Protein AF-0000000070241289 (afdb_homodimer)

Sequence (1240 aa):
MHVGMVVLGLSDGTFVVFALIAVALVLFVTEVIPNDMTAVGIIVSLALLEPLTGVTPRNAISGFANTATITIVAMYMLSAAIQGTGIVQRLGVYLADFTQGNEKRALAATVVTTGPIAGFINNTPVVAVFIPMISDLAKKSGMSPSKLLLPLSYAAILGGTLTLIGTSTNLLASEFASTLIEDRGPIGMFEFTALGLVILVIGIIYLMTIGWRLTPARIPAEADLVEKFDLEDHLTKLQVRPGSAPEGLTISELEERTEATVRVLQIRREDGTVYVATDTDQRIQDGDVLTVHGSLQAVNQFRENQGLRQLVHEDVTEETFTQAETDGVLEKAVVPEASQFVGETLAEARLKEFHRTTVLAIRREGELIRSGLNEIRLKPGDLLLVQTTPNSTQYFIESGDLVVIDEDAFDRMAEADIDDIAPLSPKTPIAVAIMIGVVATAALGVTPIVIAALGGVFMMVLTGCLSTADAYDAVSWNIIFLLAGVIPLGIALDETGGSEVIAEVLVASDAFLPLLGVLLLFYLVTGLLANVITPVATVVLMIPVAVEAAAELGANEFSFLLAVMFASATSFMTPVGYQTNLMVYGPGGYEFTDFLKVGGPLQFLLAVVTTFGIFQIWGLMHVGMVVLGLSDGTFVVFALIAVALVLFVTEVIPNDMTAVGIIVSLALLEPLTGVTPRNAISGFANTATITIVAMYMLSAAIQGTGIVQRLGVYLADFTQGNEKRALAATVVTTGPIAGFINNTPVVAVFIPMISDLAKKSGMSPSKLLLPLSYAAILGGTLTLIGTSTNLLASEFASTLIEDRGPIGMFEFTALGLVILVIGIIYLMTIGWRLTPARIPAEADLVEKFDLEDHLTKLQVRPGSAPEGLTISELEERTEATVRVLQIRREDGTVYVATDTDQRIQDGDVLTVHGSLQAVNQFRENQGLRQLVHEDVTEETFTQAETDGVLEKAVVPEASQFVGETLAEARLKEFHRTTVLAIRREGELIRSGLNEIRLKPGDLLLVQTTPNSTQYFIESGDLVVIDEDAFDRMAEADIDDIAPLSPKTPIAVAIMIGVVATAALGVTPIVIAALGGVFMMVLTGCLSTADAYDAVSWNIIFLLAGVIPLGIALDETGGSEVIAEVLVASDAFLPLLGVLLLFYLVTGLLANVITPVATVVLMIPVAVEAAAELGANEFSFLLAVMFASATSFMTPVGYQTNLMVYGPGGYEFTDFLKVGGPLQFLLAVVTTFGIFQIWGL

InterPro domains:
  IPR004680 Citrate transporter-like domain [PF03600] (25-564)
  IPR006037 Regulator of K+ conductance, C-terminal [PF02080] (239-305)
  IPR006037 Regulator of K+ conductance, C-terminal [PF02080] (333-396)
  IPR006037 Regulator of K+ conductance, C-terminal [PS51202] (223-308)
  IPR006037 Regulator of K+ conductance, C-terminal [PS51202] (318-402)
  IPR036721 Regulator of K+ conductance, C-terminal domain superfamily [G3DSA:3.30.70.1450] (231-314)
  IPR036721 Regulator of K+ conductance, C-terminal domain superfamily [G3DSA:3.30.70.1450] (325-415)
  IPR036721 Regulator of K+ conductance, C-terminal domain superfamily [SSF116726] (228-308)
  IPR036721 Regulator of K+ conductance, C-terminal domain superfamily [SSF116726] (324-404)
  IPR051679 Divalent Anion Sodium Symporter-Related Transporters [PTHR43652] (14-614)

pLDDT: mean 85.47, std 11.1, range [24.08, 98.0]

Structure (mmCIF, N/CA/C/O backbone):
data_AF-0000000070241289-model_v1
#
loop_
_entity.id
_entity.type
_entity.pdbx_description
1 polymer 'DASS family transport protein'
#
loop_
_atom_site.group_PDB
_atom_site.id
_atom_site.type_symbol
_atom_site.label_atom_id
_atom_site.label_alt_id
_atom_site.label_comp_id
_atom_site.label_asym_id
_atom_site.label_entity_id
_atom_site.label_seq_id
_atom_site.pdbx_PDB_ins_code
_atom_site.Cartn_x
_atom_site.Cartn_y
_atom_site.Cartn_z
_atom_site.occupancy
_atom_site.B_iso_or_equiv
_atom_site.auth_seq_id
_atom_site.auth_comp_id
_atom_site.auth_asym_id
_atom_site.auth_atom_id
_atom_site.pdbx_PDB_model_num
ATOM 1 N N . MET A 1 1 ? -10.516 -39.562 19.672 1 24.42 1 MET A N 1
ATOM 2 C CA . MET A 1 1 ? -10.984 -38.281 19.078 1 24.42 1 MET A CA 1
ATOM 3 C C . MET A 1 1 ? -11.742 -38.531 17.781 1 24.42 1 MET A C 1
ATOM 5 O O . MET A 1 1 ? -12.086 -37.594 17.062 1 24.42 1 MET A O 1
ATOM 9 N N . HIS A 1 2 ? -11.773 -39.812 17.406 1 33.88 2 HIS A N 1
ATOM 10 C CA . HIS A 1 2 ? -12.422 -40.531 16.312 1 33.88 2 HIS A CA 1
ATOM 11 C C . HIS A 1 2 ? -13.938 -40.562 16.484 1 33.88 2 HIS A C 1
ATOM 13 O O . HIS A 1 2 ? -14.664 -40.969 15.586 1 33.88 2 HIS A O 1
ATOM 19 N N . VAL A 1 3 ? -14.344 -40.5 17.719 1 32.34 3 VAL A N 1
ATOM 20 C CA . VAL A 1 3 ? -15.664 -40.938 18.156 1 32.34 3 VAL A CA 1
ATOM 21 C C . VAL A 1 3 ? -16.719 -39.938 17.703 1 32.34 3 VAL A C 1
ATOM 23 O O . VAL A 1 3 ? -17.812 -40.312 17.297 1 32.34 3 VAL A O 1
ATOM 26 N N . GLY A 1 4 ? -16.453 -38.656 18.094 1 32.16 4 GLY A N 1
ATOM 27 C CA . GLY A 1 4 ? -17.547 -37.688 18.016 1 32.16 4 GLY A CA 1
ATOM 28 C C . GLY A 1 4 ? -18.062 -37.5 16.609 1 32.16 4 GLY A C 1
ATOM 29 O O . GLY A 1 4 ? -19.203 -37.062 16.406 1 32.16 4 GLY A O 1
ATOM 30 N N . MET A 1 5 ? -17.188 -37.5 15.539 1 36.44 5 MET A N 1
ATOM 31 C CA . MET A 1 5 ? -17.484 -37.031 14.188 1 36.44 5 MET A CA 1
ATOM 32 C C . MET A 1 5 ? -18.359 -38.062 13.453 1 36.44 5 MET A C 1
ATOM 34 O O . MET A 1 5 ? -18.625 -37.906 12.258 1 36.44 5 MET A O 1
ATOM 38 N N . VAL A 1 6 ? -18.594 -39.219 13.977 1 41 6 VAL A N 1
ATOM 39 C CA . VAL A 1 6 ? -19.484 -40.281 13.484 1 41 6 VAL A CA 1
ATOM 40 C C . VAL A 1 6 ? -20.922 -39.75 13.453 1 41 6 VAL A C 1
ATOM 42 O O . VAL A 1 6 ? -21.797 -40.406 12.875 1 41 6 VAL A O 1
ATOM 45 N N . VAL A 1 7 ? -21.281 -38.875 14.359 1 38.75 7 VAL A N 1
ATOM 46 C CA . VAL A 1 7 ? -22.719 -38.688 14.578 1 38.75 7 VAL A CA 1
ATOM 47 C C . VAL A 1 7 ? -23.375 -38.25 13.281 1 38.75 7 VAL A C 1
ATOM 49 O O . VAL A 1 7 ? -24.453 -38.75 12.93 1 38.75 7 VAL A O 1
ATOM 52 N N . LEU A 1 8 ? -23.094 -37 12.68 1 49.22 8 LEU A N 1
ATOM 53 C CA . LEU A 1 8 ? -23.906 -36.625 11.539 1 49.22 8 LEU A CA 1
ATOM 54 C C . LEU A 1 8 ? -23.391 -37.25 10.25 1 49.22 8 LEU A C 1
ATOM 56 O O . LEU A 1 8 ? -23.703 -36.781 9.156 1 49.22 8 LEU A O 1
ATOM 60 N N . GLY A 1 9 ? -22.719 -38.469 10.43 1 61.59 9 GLY A N 1
ATOM 61 C CA . GLY A 1 9 ? -22.234 -39.156 9.25 1 61.59 9 GLY A CA 1
ATOM 62 C C . GLY A 1 9 ? -21.219 -38.344 8.453 1 61.59 9 GLY A C 1
ATOM 63 O O . GLY A 1 9 ? -21 -38.625 7.27 1 61.59 9 GLY A O 1
ATOM 64 N N . LEU A 1 10 ? -20.703 -37.25 9.047 1 77.06 10 LEU A N 1
ATOM 65 C CA . LEU A 1 10 ? -19.781 -36.406 8.32 1 77.06 10 LEU A CA 1
ATOM 66 C C . LEU A 1 10 ? -18.359 -36.969 8.391 1 77.06 10 LEU A C 1
ATOM 68 O O . LEU A 1 10 ? -17.969 -37.562 9.398 1 77.06 10 LEU A O 1
ATOM 72 N N . SER A 1 11 ? -17.656 -36.969 7.309 1 86.31 11 SER A N 1
ATOM 73 C CA . SER A 1 11 ? -16.234 -37.312 7.281 1 86.31 11 SER A CA 1
ATOM 74 C C . SER A 1 11 ? -15.414 -36.406 8.164 1 86.31 11 SER A C 1
ATOM 76 O O . SER A 1 11 ? -15.859 -35.312 8.516 1 86.31 11 SER A O 1
ATOM 78 N N . ASP A 1 12 ? -14.305 -36.812 8.68 1 89.88 12 ASP A N 1
ATOM 79 C CA . ASP A 1 12 ? -13.414 -36.031 9.523 1 89.88 12 ASP A CA 1
ATOM 80 C C . ASP A 1 12 ? -13 -34.75 8.82 1 89.88 12 ASP A C 1
ATOM 82 O O . ASP A 1 12 ? -12.922 -33.688 9.453 1 89.88 12 ASP A O 1
ATOM 86 N N . GLY A 1 13 ? -12.766 -34.875 7.578 1 91.94 13 GLY A N 1
ATOM 87 C CA . GLY A 1 13 ? -12.406 -33.688 6.805 1 91.94 13 GLY A CA 1
ATOM 88 C C . GLY A 1 13 ? -13.516 -32.656 6.754 1 91.94 13 GLY A C 1
ATOM 89 O O . GLY A 1 13 ? -13.266 -31.469 6.938 1 91.94 13 GLY A O 1
ATOM 90 N N . THR A 1 14 ? -14.664 -33.125 6.551 1 91.31 14 THR A N 1
ATOM 91 C CA . THR A 1 14 ? -15.82 -32.25 6.488 1 91.31 14 THR A CA 1
ATOM 92 C C . THR A 1 14 ? -16.031 -31.547 7.824 1 91.31 14 THR A C 1
ATOM 94 O O . THR A 1 14 ? -16.328 -30.344 7.867 1 91.31 14 THR A O 1
ATOM 97 N N . PHE A 1 15 ? -15.914 -32.219 8.867 1 91.81 15 PHE A N 1
ATOM 98 C CA . PHE A 1 15 ? -16.094 -31.672 10.195 1 91.81 15 PHE A CA 1
ATOM 99 C C . PHE A 1 15 ? -15.086 -30.562 10.461 1 91.81 15 PHE A C 1
ATOM 101 O O . PHE A 1 15 ? -15.438 -29.5 10.984 1 91.81 15 PHE A O 1
ATOM 108 N N . VAL A 1 16 ? -13.867 -30.844 10.141 1 93.75 16 VAL A N 1
ATOM 109 C CA . VAL A 1 16 ? -12.805 -29.891 10.383 1 93.75 16 VAL A CA 1
ATOM 110 C C . VAL A 1 16 ? -13.062 -28.609 9.57 1 93.75 16 VAL A C 1
ATOM 112 O O . VAL A 1 16 ? -12.891 -27.5 10.078 1 93.75 16 VAL A O 1
ATOM 115 N N . VAL A 1 17 ? -13.445 -28.781 8.344 1 92.25 17 VAL A N 1
ATOM 116 C CA . VAL A 1 17 ? -13.695 -27.641 7.48 1 92.25 17 VAL A CA 1
ATOM 117 C C . VAL A 1 17 ? -14.891 -26.844 8.008 1 92.25 17 VAL A C 1
ATOM 119 O O . VAL A 1 17 ? -14.875 -25.609 8.031 1 92.25 17 VAL A O 1
ATOM 122 N N . PHE A 1 18 ? -15.93 -27.531 8.492 1 90.31 18 PHE A N 1
ATOM 123 C CA . PHE A 1 18 ? -17.078 -26.844 9.086 1 90.31 18 PHE A CA 1
ATOM 124 C C . PHE A 1 18 ? -16.672 -26.109 10.359 1 90.31 18 PHE A C 1
ATOM 126 O O . PHE A 1 18 ? -17.156 -25 10.617 1 90.31 18 PHE A O 1
ATOM 133 N N . ALA A 1 19 ? -15.906 -26.734 11.141 1 93.12 19 ALA A N 1
ATOM 134 C CA . ALA A 1 19 ? -15.414 -26.094 12.359 1 93.12 19 ALA A CA 1
ATOM 135 C C . ALA A 1 19 ? -14.617 -24.828 12.031 1 93.12 19 ALA A C 1
ATOM 137 O O . ALA A 1 19 ? -14.758 -23.812 12.703 1 93.12 19 ALA A O 1
ATOM 138 N N . LEU A 1 20 ? -13.766 -24.969 11 1 92.81 20 LEU A N 1
ATOM 139 C CA . LEU A 1 20 ? -12.977 -23.828 10.57 1 92.81 20 LEU A CA 1
ATOM 140 C C . LEU A 1 20 ? -13.875 -22.688 10.086 1 92.81 20 LEU A C 1
ATOM 142 O O . LEU A 1 20 ? -13.617 -21.516 10.367 1 92.81 20 LEU A O 1
ATOM 146 N N . ILE A 1 21 ? -14.875 -23.031 9.359 1 88.75 21 ILE A N 1
ATOM 147 C CA . ILE A 1 21 ? -15.828 -22.047 8.867 1 88.75 21 ILE A CA 1
ATOM 148 C C . ILE A 1 21 ? -16.547 -21.391 10.047 1 88.75 21 ILE A C 1
ATOM 150 O O . ILE A 1 21 ? -16.719 -20.156 10.07 1 88.75 21 ILE A O 1
ATOM 154 N N . ALA A 1 22 ? -16.953 -22.141 10.984 1 89.12 22 ALA A N 1
ATOM 155 C CA . ALA A 1 22 ? -17.625 -21.609 12.172 1 89.12 22 ALA A CA 1
ATOM 156 C C . ALA A 1 22 ? -16.734 -20.641 12.922 1 89.12 22 ALA A C 1
ATOM 158 O O . ALA A 1 22 ? -17.188 -19.562 13.32 1 89.12 22 ALA A O 1
ATOM 159 N N . VAL A 1 23 ? -15.539 -21.016 13.109 1 92.38 23 VAL A N 1
ATOM 160 C CA . VAL A 1 23 ? -14.594 -20.141 13.797 1 92.38 23 VAL A CA 1
ATOM 161 C C . VAL A 1 23 ? -14.398 -18.859 13 1 92.38 23 VAL A C 1
ATOM 163 O O . VAL A 1 23 ? -14.367 -17.766 13.57 1 92.38 23 VAL A O 1
ATOM 166 N N . ALA A 1 24 ? -14.219 -19.047 11.703 1 88.94 24 ALA A N 1
ATOM 167 C CA . ALA A 1 24 ? -14.047 -17.891 10.836 1 88.94 24 ALA A CA 1
ATOM 168 C C . ALA A 1 24 ? -15.25 -16.953 10.93 1 88.94 24 ALA A C 1
ATOM 170 O O . ALA A 1 24 ? -15.094 -15.734 11.008 1 88.94 24 ALA A O 1
ATOM 171 N N . LEU A 1 25 ? -16.422 -17.516 10.945 1 84.81 25 LEU A N 1
ATOM 172 C CA . LEU A 1 25 ? -17.656 -16.719 11.023 1 84.81 25 LEU A CA 1
ATOM 173 C C . LEU A 1 25 ? -17.734 -15.969 12.344 1 84.81 25 LEU A C 1
ATOM 175 O O . LEU A 1 25 ? -18.109 -14.789 12.367 1 84.81 25 LEU A O 1
ATOM 179 N N . VAL A 1 26 ? -17.391 -16.547 13.367 1 87.12 26 VAL A N 1
ATOM 180 C CA . VAL A 1 26 ? -17.406 -15.898 14.68 1 87.12 26 VAL A CA 1
ATOM 181 C C . VAL A 1 26 ? -16.406 -14.734 14.695 1 87.12 26 VAL A C 1
ATOM 183 O O . VAL A 1 26 ? -16.719 -13.656 15.203 1 87.12 26 VAL A O 1
ATOM 186 N N . LEU A 1 27 ? -15.312 -14.969 14.102 1 87.56 27 LEU A N 1
ATOM 187 C CA . LEU A 1 27 ? -14.289 -13.93 14.07 1 87.56 27 LEU A CA 1
ATOM 188 C C . LEU A 1 27 ? -14.711 -12.781 13.172 1 87.56 27 LEU A C 1
ATOM 190 O O . LEU A 1 27 ? -14.445 -11.617 13.477 1 87.56 27 LEU A O 1
ATOM 194 N N . PHE A 1 28 ? -15.32 -13.094 12.094 1 81.31 28 PHE A N 1
ATOM 195 C CA . PHE A 1 28 ? -15.797 -12.055 11.188 1 81.31 28 PHE A CA 1
ATOM 196 C C . PHE A 1 28 ? -16.859 -11.188 11.859 1 81.31 28 PHE A C 1
ATOM 198 O O . PHE A 1 28 ? -16.859 -9.969 11.703 1 81.31 28 PHE A O 1
ATOM 205 N N . VAL A 1 29 ? -17.688 -11.781 12.656 1 77.5 29 VAL A N 1
ATOM 206 C CA . VAL A 1 29 ? -18.812 -11.086 13.281 1 77.5 29 VAL A CA 1
ATOM 207 C C . VAL A 1 29 ? -18.312 -10.258 14.469 1 77.5 29 VAL A C 1
ATOM 209 O O . VAL A 1 29 ? -18.719 -9.109 14.641 1 77.5 29 VAL A O 1
ATOM 212 N N . THR A 1 30 ? -17.422 -10.844 15.258 1 78 30 THR A N 1
ATOM 213 C CA . THR A 1 30 ? -16.969 -10.172 16.469 1 78 30 THR A CA 1
ATOM 214 C C . THR A 1 30 ? -15.906 -9.125 16.125 1 78 30 THR A C 1
ATOM 216 O O . THR A 1 30 ? -15.664 -8.211 16.922 1 78 30 THR A O 1
ATOM 219 N N . GLU A 1 31 ? -15.227 -9.328 15.055 1 76.88 31 GLU A N 1
ATOM 220 C CA . GLU A 1 31 ? -14.18 -8.43 14.586 1 76.88 31 GLU A CA 1
ATOM 221 C C . GLU A 1 31 ? -13.109 -8.219 15.656 1 76.88 31 GLU A C 1
ATOM 223 O O . GLU A 1 31 ? -12.617 -7.102 15.836 1 76.88 31 GLU A O 1
ATOM 228 N N . VAL A 1 32 ? -12.969 -9.234 16.422 1 78.94 32 VAL A N 1
ATOM 229 C CA . VAL A 1 32 ? -11.883 -9.164 17.391 1 78.94 32 VAL A CA 1
ATOM 230 C C . VAL A 1 32 ? -10.547 -9.008 16.656 1 78.94 32 VAL A C 1
ATOM 232 O O . VAL A 1 32 ? -9.648 -8.32 17.156 1 78.94 32 VAL A O 1
ATOM 235 N N . ILE A 1 33 ? -10.477 -9.68 15.539 1 85 33 ILE A N 1
ATOM 236 C CA . ILE A 1 33 ? -9.344 -9.555 14.633 1 85 33 ILE A CA 1
ATOM 237 C C . ILE A 1 33 ? -9.82 -9.031 13.281 1 85 33 ILE A C 1
ATOM 239 O O . ILE A 1 33 ? -10.93 -9.344 12.844 1 85 33 ILE A O 1
ATOM 243 N N . PRO A 1 34 ? -8.977 -8.148 12.719 1 82.44 34 PRO A N 1
ATOM 244 C CA . PRO A 1 34 ? -9.391 -7.668 11.398 1 82.44 34 PRO A CA 1
ATOM 245 C C . PRO A 1 34 ? -9.734 -8.805 10.438 1 82.44 34 PRO A C 1
ATOM 247 O O . PRO A 1 34 ? -9.086 -9.859 10.469 1 82.44 34 PRO A O 1
ATOM 250 N N . ASN A 1 35 ? -10.648 -8.594 9.602 1 84.44 35 ASN A N 1
ATOM 251 C CA . ASN A 1 35 ? -11.172 -9.617 8.703 1 84.44 35 ASN A CA 1
ATOM 252 C C . ASN A 1 35 ? -10.094 -10.164 7.773 1 84.44 35 ASN A C 1
ATOM 254 O O . ASN A 1 35 ? -10.07 -11.359 7.473 1 84.44 35 ASN A O 1
ATOM 258 N N . ASP A 1 36 ? -9.258 -9.281 7.301 1 88.94 36 ASP A N 1
ATOM 259 C CA . ASP A 1 36 ? -8.188 -9.727 6.414 1 88.94 36 ASP A CA 1
ATOM 260 C C . ASP A 1 36 ? -7.223 -10.656 7.148 1 88.94 36 ASP A C 1
ATOM 262 O O . ASP A 1 36 ? -6.719 -11.617 6.57 1 88.94 36 ASP A O 1
ATOM 266 N N . MET A 1 37 ? -7.027 -10.453 8.375 1 91.69 37 MET A N 1
ATOM 267 C CA . MET A 1 37 ? -6.145 -11.312 9.156 1 91.69 37 MET A CA 1
ATOM 268 C C . MET A 1 37 ? -6.82 -12.641 9.477 1 91.69 37 MET A C 1
ATOM 270 O O . MET A 1 37 ? -6.16 -13.68 9.555 1 91.69 37 MET A O 1
ATOM 274 N N . THR A 1 38 ? -8.07 -12.562 9.727 1 91.69 38 THR A N 1
ATOM 275 C CA . THR A 1 38 ? -8.805 -13.812 9.852 1 91.69 38 THR A CA 1
ATOM 276 C C . THR A 1 38 ? -8.633 -14.664 8.594 1 91.69 38 THR A C 1
ATOM 278 O O . THR A 1 38 ? -8.445 -15.875 8.688 1 91.69 38 THR A O 1
ATOM 281 N N . ALA A 1 39 ? -8.664 -14.016 7.508 1 92.31 39 ALA A N 1
ATOM 282 C CA . ALA A 1 39 ? -8.492 -14.719 6.238 1 92.31 39 ALA A CA 1
ATOM 283 C C . ALA A 1 39 ? -7.098 -15.336 6.141 1 92.31 39 ALA A C 1
ATOM 285 O O . ALA A 1 39 ? -6.941 -16.453 5.648 1 92.31 39 ALA A O 1
ATOM 286 N N . VAL A 1 40 ? -6.078 -14.641 6.539 1 95.56 40 VAL A N 1
ATOM 287 C CA . VAL A 1 40 ? -4.727 -15.188 6.574 1 95.56 40 VAL A CA 1
ATOM 288 C C . VAL A 1 40 ? -4.684 -16.422 7.48 1 95.56 40 VAL A C 1
ATOM 290 O O . VAL A 1 40 ? -4.055 -17.422 7.148 1 95.56 40 VAL A O 1
ATOM 293 N N . GLY A 1 41 ? -5.352 -16.328 8.602 1 96.06 41 GLY A N 1
ATOM 294 C CA . GLY A 1 41 ? -5.461 -17.484 9.492 1 96.06 41 GLY A CA 1
ATOM 295 C C . GLY A 1 41 ? -6.098 -18.688 8.836 1 96.06 41 GLY A C 1
ATOM 296 O O . GLY A 1 41 ? -5.699 -19.828 9.094 1 96.06 41 GLY A O 1
ATOM 297 N N . ILE A 1 42 ? -7.074 -18.422 8.016 1 94.25 42 ILE A N 1
ATOM 298 C CA . ILE A 1 42 ? -7.742 -19.5 7.281 1 94.25 42 ILE A CA 1
ATOM 299 C C . ILE A 1 42 ? -6.742 -20.188 6.359 1 94.25 42 ILE A C 1
ATOM 301 O O . ILE A 1 42 ? -6.664 -21.422 6.332 1 94.25 42 ILE A O 1
ATOM 305 N N . ILE A 1 43 ? -5.938 -19.422 5.625 1 96 43 ILE A N 1
ATOM 306 C CA . ILE A 1 43 ? -4.93 -19.969 4.723 1 96 43 ILE A CA 1
ATOM 307 C C . ILE A 1 43 ? -3.99 -20.891 5.496 1 96 43 ILE A C 1
ATOM 309 O O . ILE A 1 43 ? -3.762 -22.031 5.09 1 96 43 ILE A O 1
ATOM 313 N N . VAL A 1 44 ? -3.521 -20.406 6.598 1 96.88 44 VAL A N 1
ATOM 314 C CA . VAL A 1 44 ? -2.539 -21.125 7.402 1 96.88 44 VAL A CA 1
ATOM 315 C C . VAL A 1 44 ? -3.17 -22.391 7.973 1 96.88 44 VAL A C 1
ATOM 317 O O . VAL A 1 44 ? -2.574 -23.469 7.91 1 96.88 44 VAL A O 1
ATOM 320 N N . SER A 1 45 ? -4.383 -22.297 8.477 1 96.94 45 SER A N 1
ATOM 321 C CA . SER A 1 45 ? -5.059 -23.422 9.086 1 96.94 45 SER A CA 1
ATOM 322 C C . SER A 1 45 ? -5.355 -24.516 8.055 1 96.94 45 SER A C 1
ATOM 324 O O . SER A 1 45 ? -5.164 -25.703 8.328 1 96.94 45 SER A O 1
ATOM 326 N N . LEU A 1 46 ? -5.832 -24.109 6.883 1 95.69 46 LEU A N 1
ATOM 327 C CA . LEU A 1 46 ? -6.145 -25.078 5.832 1 95.69 46 LEU A CA 1
ATOM 328 C C . LEU A 1 46 ? -4.898 -25.844 5.406 1 95.69 46 LEU A C 1
ATOM 330 O O . LEU A 1 46 ? -4.949 -27.062 5.215 1 95.69 46 LEU A O 1
ATOM 334 N N . ALA A 1 47 ? -3.811 -25.109 5.254 1 95.44 47 ALA A N 1
ATOM 335 C CA . ALA A 1 47 ? -2.568 -25.734 4.801 1 95.44 47 ALA A CA 1
ATOM 336 C C . ALA A 1 47 ? -1.984 -26.641 5.883 1 95.44 47 ALA A C 1
ATOM 338 O O . ALA A 1 47 ? -1.472 -27.719 5.582 1 95.44 47 ALA A O 1
ATOM 339 N N . LEU A 1 48 ? -2.018 -26.219 7.156 1 95.12 48 LEU A N 1
ATOM 340 C CA . LEU A 1 48 ? -1.47 -27 8.258 1 95.12 48 LEU A CA 1
ATOM 341 C C . LEU A 1 48 ? -2.27 -28.281 8.453 1 95.12 48 LEU A C 1
ATOM 343 O O . LEU A 1 48 ? -1.715 -29.312 8.859 1 95.12 48 LEU A O 1
ATOM 347 N N . LEU A 1 49 ? -3.541 -28.219 8.141 1 95.56 49 LEU A N 1
ATOM 348 C CA . LEU A 1 49 ? -4.418 -29.375 8.297 1 95.56 49 LEU A CA 1
ATOM 349 C C . LEU A 1 49 ? -4.684 -30.047 6.953 1 95.56 49 LEU A C 1
ATOM 351 O O . LEU A 1 49 ? -5.777 -30.562 6.719 1 95.56 49 LEU A O 1
ATOM 355 N N . GLU A 1 50 ? -3.725 -29.984 6.098 1 93.69 50 GLU A N 1
ATOM 356 C CA . GLU A 1 50 ? -3.838 -30.469 4.723 1 93.69 50 GLU A CA 1
ATOM 357 C C . GLU A 1 50 ? -4.398 -31.891 4.676 1 93.69 50 GLU A C 1
ATOM 359 O O . GLU A 1 50 ? -5.305 -32.188 3.893 1 93.69 50 GLU A O 1
ATOM 364 N N . PRO A 1 51 ? -3.934 -32.844 5.566 1 92.06 51 PRO A N 1
ATOM 365 C CA . PRO A 1 51 ? -4.43 -34.219 5.484 1 92.06 51 PRO A CA 1
ATOM 366 C C . PRO A 1 51 ? -5.934 -34.312 5.734 1 92.06 51 PRO A C 1
ATOM 368 O O . PRO A 1 51 ? -6.594 -35.219 5.211 1 92.06 51 PRO A O 1
ATOM 371 N N . LEU A 1 52 ? -6.426 -33.375 6.406 1 92.94 52 LEU A N 1
ATOM 372 C CA . LEU A 1 52 ? -7.848 -33.406 6.742 1 92.94 52 LEU A CA 1
ATOM 373 C C . LEU A 1 52 ? -8.648 -32.531 5.785 1 92.94 52 LEU A C 1
ATOM 375 O O . LEU A 1 52 ? -9.781 -32.875 5.434 1 92.94 52 LEU A O 1
ATOM 379 N N . THR A 1 53 ? -8.094 -31.453 5.285 1 92.5 53 THR A N 1
ATOM 380 C CA . THR A 1 53 ? -8.836 -30.484 4.5 1 92.5 53 THR A CA 1
ATOM 381 C C . THR A 1 53 ? -8.648 -30.734 3.006 1 92.5 53 THR A C 1
ATOM 383 O O . THR A 1 53 ? -9.445 -30.266 2.189 1 92.5 53 THR A O 1
ATOM 386 N N . GLY A 1 54 ? -7.551 -31.406 2.688 1 92.06 54 GLY A N 1
ATOM 387 C CA . GLY A 1 54 ? -7.254 -31.672 1.287 1 92.06 54 GLY A CA 1
ATOM 388 C C . GLY A 1 54 ? -6.703 -30.453 0.561 1 92.06 54 GLY A C 1
ATOM 389 O O . GLY A 1 54 ? -6.57 -30.469 -0.666 1 92.06 54 GLY A O 1
ATOM 390 N N . VAL A 1 55 ? -6.355 -29.438 1.244 1 93.88 55 VAL A N 1
ATOM 391 C CA . VAL A 1 55 ? -5.844 -28.219 0.629 1 93.88 55 VAL A CA 1
ATOM 392 C C . VAL A 1 55 ? -4.324 -28.156 0.788 1 93.88 55 VAL A C 1
ATOM 394 O O . VAL A 1 55 ? -3.818 -27.953 1.895 1 93.88 55 VAL A O 1
ATOM 397 N N . THR A 1 56 ? -3.617 -28.281 -0.31 1 93.88 56 THR A N 1
ATOM 398 C CA . THR A 1 56 ? -2.162 -28.156 -0.311 1 93.88 56 THR A CA 1
ATOM 399 C C . THR A 1 56 ? -1.739 -26.703 -0.076 1 93.88 56 THR A C 1
ATOM 401 O O . THR A 1 56 ? -2.545 -25.797 -0.225 1 93.88 56 THR A O 1
ATOM 404 N N . PRO A 1 57 ? -0.492 -26.484 0.305 1 92.62 57 PRO A N 1
ATOM 405 C CA . PRO A 1 57 ? -0.013 -25.109 0.477 1 92.62 57 PRO A CA 1
ATOM 406 C C . PRO A 1 57 ? -0.179 -24.266 -0.785 1 92.62 57 PRO A C 1
ATOM 408 O O . PRO A 1 57 ? -0.526 -23.094 -0.701 1 92.62 57 PRO A O 1
ATOM 411 N N . ARG A 1 58 ? 0.025 -24.828 -1.891 1 91.12 58 ARG A N 1
ATOM 412 C CA . ARG A 1 58 ? -0.135 -24.109 -3.15 1 91.12 58 ARG A CA 1
ATOM 413 C C . ARG A 1 58 ? -1.592 -23.719 -3.377 1 91.12 58 ARG A C 1
ATOM 415 O O . ARG A 1 58 ? -1.879 -22.609 -3.818 1 91.12 58 ARG A O 1
ATOM 422 N N . ASN A 1 59 ? -2.486 -24.656 -3.029 1 93.12 59 ASN A N 1
ATOM 423 C CA . ASN A 1 59 ? -3.908 -24.359 -3.174 1 93.12 59 ASN A CA 1
ATOM 424 C C . ASN A 1 59 ? -4.375 -23.328 -2.145 1 93.12 59 ASN A C 1
ATOM 426 O O . ASN A 1 59 ? -5.277 -22.531 -2.42 1 93.12 59 ASN A O 1
ATOM 430 N N . ALA A 1 60 ? -3.717 -23.422 -1.028 1 94.75 60 ALA A N 1
ATOM 431 C CA . ALA A 1 60 ? -4.102 -22.516 0.052 1 94.75 60 ALA A CA 1
ATOM 432 C C . ALA A 1 60 ? -3.844 -21.062 -0.333 1 94.75 60 ALA A C 1
ATOM 434 O O . ALA A 1 60 ? -4.535 -20.156 0.141 1 94.75 60 ALA A O 1
ATOM 435 N N . ILE A 1 61 ? -2.869 -20.812 -1.211 1 95.19 61 ILE A N 1
ATOM 436 C CA . ILE A 1 61 ? -2.551 -19.438 -1.567 1 95.19 61 ILE A CA 1
ATOM 437 C C . ILE A 1 61 ? -3.037 -19.141 -2.984 1 95.19 61 ILE A C 1
ATOM 439 O O . ILE A 1 61 ? -2.719 -18.094 -3.553 1 95.19 61 ILE A O 1
ATOM 443 N N . SER A 1 62 ? -3.779 -20.016 -3.598 1 91.94 62 SER A N 1
ATOM 444 C CA . SER A 1 62 ? -4.227 -19.891 -4.98 1 91.94 62 SER A CA 1
ATOM 445 C C . SER A 1 62 ? -5.141 -18.688 -5.164 1 91.94 62 SER A C 1
ATOM 447 O O . SER A 1 62 ? -5.254 -18.156 -6.27 1 91.94 62 SER A O 1
ATOM 449 N N . GLY A 1 63 ? -5.777 -18.266 -4.062 1 90.88 63 GLY A N 1
ATOM 450 C CA . GLY A 1 63 ? -6.664 -17.109 -4.113 1 90.88 63 GLY A CA 1
ATOM 451 C C . GLY A 1 63 ? -5.969 -15.836 -4.562 1 90.88 63 GLY A C 1
ATOM 452 O O . GLY A 1 63 ? -6.609 -14.922 -5.078 1 90.88 63 GLY A O 1
ATOM 453 N N . PHE A 1 64 ? -4.66 -15.773 -4.438 1 93.81 64 PHE A N 1
ATOM 454 C CA . PHE A 1 64 ? -3.91 -14.57 -4.785 1 93.81 64 PHE A CA 1
ATOM 455 C C . PHE A 1 64 ? -3.777 -14.438 -6.297 1 93.81 64 PHE A C 1
ATOM 457 O O . PHE A 1 64 ? -3.518 -13.344 -6.809 1 93.81 64 PHE A O 1
ATOM 464 N N . ALA A 1 65 ? -3.918 -15.5 -6.965 1 93.31 65 ALA A N 1
ATOM 465 C CA . ALA A 1 65 ? -3.842 -15.461 -8.422 1 93.31 65 ALA A CA 1
ATOM 466 C C . ALA A 1 65 ? -5.203 -15.75 -9.055 1 93.31 65 ALA A C 1
ATOM 468 O O . ALA A 1 65 ? -5.285 -16.188 -10.203 1 93.31 65 ALA A O 1
ATOM 469 N N . ASN A 1 66 ? -6.207 -15.586 -8.203 1 91.56 66 ASN A N 1
ATOM 470 C CA . ASN A 1 66 ? -7.566 -15.672 -8.727 1 91.56 66 ASN A CA 1
ATOM 471 C C . ASN A 1 66 ? -7.883 -14.492 -9.648 1 91.56 66 ASN A C 1
ATOM 473 O O . ASN A 1 66 ? -7.492 -13.359 -9.375 1 91.56 66 ASN A O 1
ATOM 477 N N . THR A 1 67 ? -8.586 -14.797 -10.742 1 92 67 THR A N 1
ATOM 478 C CA . THR A 1 67 ? -8.867 -13.75 -11.719 1 92 67 THR A CA 1
ATOM 479 C C . THR A 1 67 ? -9.68 -12.625 -11.094 1 92 67 THR A C 1
ATOM 481 O O . THR A 1 67 ? -9.484 -11.453 -11.414 1 92 67 THR A O 1
ATOM 484 N N . ALA A 1 68 ? -10.594 -13.008 -10.219 1 90 68 ALA A N 1
ATOM 485 C CA . ALA A 1 68 ? -11.391 -11.992 -9.539 1 90 68 ALA A CA 1
ATOM 486 C C . ALA A 1 68 ? -10.516 -11.086 -8.68 1 90 68 ALA A C 1
ATOM 488 O O . ALA A 1 68 ? -10.656 -9.867 -8.719 1 90 68 ALA A O 1
ATOM 489 N N . THR A 1 69 ? -9.609 -11.703 -7.945 1 92.31 69 THR A N 1
ATOM 490 C CA . THR A 1 69 ? -8.742 -10.961 -7.035 1 92.31 69 THR A CA 1
ATOM 491 C C . THR A 1 69 ? -7.879 -9.961 -7.805 1 92.31 69 THR A C 1
ATOM 493 O O . THR A 1 69 ? -7.824 -8.781 -7.449 1 92.31 69 THR A O 1
ATOM 496 N N . ILE A 1 70 ? -7.281 -10.344 -8.844 1 95.38 70 ILE A N 1
ATOM 497 C CA . ILE A 1 70 ? -6.375 -9.5 -9.609 1 95.38 70 ILE A CA 1
ATOM 498 C C . ILE A 1 70 ? -7.172 -8.438 -10.367 1 95.38 70 ILE A C 1
ATOM 500 O O . ILE A 1 70 ? -6.715 -7.301 -10.516 1 95.38 70 ILE A O 1
ATOM 504 N N . THR A 1 71 ? -8.336 -8.828 -10.859 1 93.62 71 THR A N 1
ATOM 505 C CA . THR A 1 71 ? -9.188 -7.844 -11.523 1 93.62 71 THR A CA 1
ATOM 506 C C . THR A 1 71 ? -9.562 -6.719 -10.562 1 93.62 71 THR A C 1
ATOM 508 O O . THR A 1 71 ? -9.562 -5.547 -10.945 1 93.62 71 THR A O 1
ATOM 511 N N . ILE A 1 72 ? -9.922 -7.074 -9.367 1 91 72 ILE A N 1
ATOM 512 C CA . ILE A 1 72 ? -10.297 -6.074 -8.375 1 91 72 ILE A CA 1
ATOM 513 C C . ILE A 1 72 ? -9.117 -5.141 -8.109 1 91 72 ILE A C 1
ATOM 515 O O . ILE A 1 72 ? -9.289 -3.924 -8.008 1 91 72 ILE A O 1
ATOM 519 N N . VAL A 1 73 ? -7.887 -5.711 -7.984 1 94.56 73 VAL A N 1
ATOM 520 C CA . VAL A 1 73 ? -6.688 -4.898 -7.816 1 94.56 73 VAL A CA 1
ATOM 521 C C . VAL A 1 73 ? -6.582 -3.893 -8.961 1 94.56 73 VAL A C 1
ATOM 523 O O . VAL A 1 73 ? -6.398 -2.695 -8.727 1 94.56 73 VAL A O 1
ATOM 526 N N . ALA A 1 74 ? -6.73 -4.383 -10.148 1 95.62 74 ALA A N 1
ATOM 527 C CA . ALA A 1 74 ? -6.613 -3.535 -11.336 1 95.62 74 ALA A CA 1
ATOM 528 C C . ALA A 1 74 ? -7.715 -2.479 -11.359 1 95.62 74 ALA A C 1
ATOM 530 O O . ALA A 1 74 ? -7.473 -1.331 -11.75 1 95.62 74 ALA A O 1
ATOM 531 N N . MET A 1 75 ? -8.828 -2.873 -10.93 1 91.19 75 MET A N 1
ATOM 532 C CA . MET A 1 75 ? -9.953 -1.94 -10.961 1 91.19 75 MET A CA 1
ATOM 533 C C . MET A 1 75 ? -9.766 -0.827 -9.93 1 91.19 75 MET A C 1
ATOM 535 O O . MET A 1 75 ? -10.141 0.319 -10.18 1 91.19 75 MET A O 1
ATOM 539 N N . TYR A 1 76 ? -9.266 -1.146 -8.773 1 89.88 76 TYR A N 1
ATOM 540 C CA . TYR A 1 76 ? -8.922 -0.112 -7.805 1 89.88 76 TYR A CA 1
ATOM 541 C C . TYR A 1 76 ? -7.969 0.909 -8.414 1 89.88 76 TYR A C 1
ATOM 543 O O . TYR A 1 76 ? -8.148 2.117 -8.234 1 89.88 76 TYR A O 1
ATOM 551 N N . MET A 1 77 ? -7.02 0.39 -9.102 1 94.12 77 MET A N 1
ATOM 552 C CA . MET A 1 77 ? -6.02 1.256 -9.719 1 94.12 77 MET A CA 1
ATOM 553 C C . MET A 1 77 ? -6.648 2.135 -10.797 1 94.12 77 MET A C 1
ATOM 555 O O . MET A 1 77 ? -6.402 3.342 -10.844 1 94.12 77 MET A O 1
ATOM 559 N N . LEU A 1 78 ? -7.457 1.55 -11.617 1 94.12 78 LEU A N 1
ATOM 560 C CA . LEU A 1 78 ? -8.125 2.287 -12.68 1 94.12 78 LEU A CA 1
ATOM 561 C C . LEU A 1 78 ? -9.07 3.334 -12.109 1 94.12 78 LEU A C 1
ATOM 563 O O . LEU A 1 78 ? -9.148 4.453 -12.625 1 94.12 78 LEU A O 1
ATOM 567 N N . SER A 1 79 ? -9.781 2.938 -11.102 1 88.44 79 SER A N 1
ATOM 568 C CA . SER A 1 79 ? -10.703 3.863 -10.445 1 88.44 79 SER A CA 1
ATOM 569 C C . SER A 1 79 ? -9.961 5.07 -9.875 1 88.44 79 SER A C 1
ATOM 571 O O . SER A 1 79 ? -10.461 6.195 -9.93 1 88.44 79 SER A O 1
ATOM 573 N N . ALA A 1 80 ? -8.836 4.82 -9.328 1 87.81 80 ALA A N 1
ATOM 574 C CA . ALA A 1 80 ? -8.023 5.906 -8.781 1 87.81 80 ALA A CA 1
ATOM 575 C C . ALA A 1 80 ? -7.617 6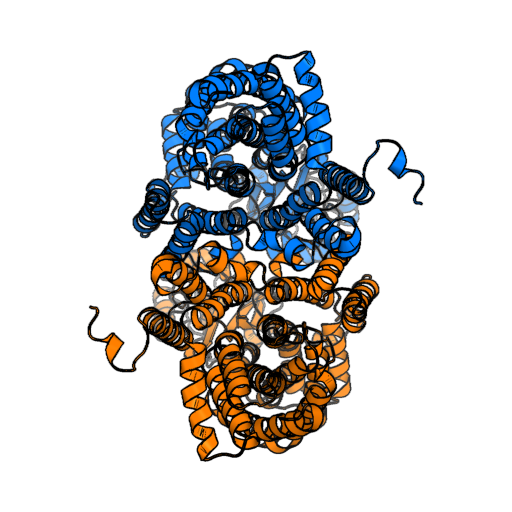.895 -9.867 1 87.81 80 ALA A C 1
ATOM 577 O O . ALA A 1 80 ? -7.582 8.102 -9.641 1 87.81 80 ALA A O 1
ATOM 578 N N . ALA A 1 81 ? -7.25 6.383 -11.039 1 91.94 81 ALA A N 1
ATOM 579 C CA . ALA A 1 81 ? -6.891 7.238 -12.164 1 91.94 81 ALA A CA 1
ATOM 580 C C . ALA A 1 81 ? -8.062 8.133 -12.57 1 91.94 81 ALA A C 1
ATOM 582 O O . ALA A 1 81 ? -7.875 9.32 -12.836 1 91.94 81 ALA A O 1
ATOM 583 N N . ILE A 1 82 ? -9.188 7.598 -12.547 1 89 82 ILE A N 1
ATOM 584 C CA . ILE A 1 82 ? -10.383 8.336 -12.938 1 89 82 ILE A CA 1
ATOM 585 C C . ILE A 1 82 ? -10.695 9.398 -11.891 1 89 82 ILE A C 1
ATOM 587 O O . ILE A 1 82 ? -11.016 10.547 -12.234 1 89 82 ILE A O 1
ATOM 591 N N . GLN A 1 83 ? -10.648 9.055 -10.703 1 83.31 83 GLN A N 1
ATOM 592 C CA . GLN A 1 83 ? -10.914 10 -9.617 1 83.31 83 GLN A CA 1
ATOM 593 C C . GLN A 1 83 ? -9.914 11.156 -9.633 1 83.31 83 GLN A C 1
ATOM 595 O O . GLN A 1 83 ? -10.273 12.297 -9.336 1 83.31 83 GLN A O 1
ATOM 600 N N . GLY A 1 84 ? -8.719 10.812 -9.961 1 82.12 84 GLY A N 1
ATOM 601 C CA . GLY A 1 84 ? -7.668 11.812 -9.984 1 82.12 84 GLY A CA 1
ATOM 602 C C . GLY A 1 84 ? -7.875 12.875 -11.047 1 82.12 84 GLY A C 1
ATOM 603 O O . GLY A 1 84 ? -7.34 13.977 -10.945 1 82.12 84 GLY A O 1
ATOM 604 N N . THR A 1 85 ? -8.711 12.609 -11.984 1 86.12 85 THR A N 1
ATOM 605 C CA . THR A 1 85 ? -8.945 13.57 -13.055 1 86.12 85 THR A CA 1
ATOM 606 C C . THR A 1 85 ? -9.883 14.688 -12.578 1 86.12 85 THR A C 1
ATOM 608 O O . THR A 1 85 ? -9.969 15.734 -13.211 1 86.12 85 THR A O 1
ATOM 611 N N . GLY A 1 86 ? -10.641 14.438 -11.547 1 81.19 86 GLY A N 1
ATOM 612 C CA . GLY A 1 86 ? -11.586 15.414 -11.047 1 81.19 86 GLY A CA 1
ATOM 613 C C . GLY A 1 86 ? -12.969 15.266 -11.648 1 81.19 86 GLY A C 1
ATOM 614 O O . GLY A 1 86 ? -13.875 16.047 -11.336 1 81.19 86 GLY A O 1
ATOM 615 N N . ILE A 1 87 ? -13.141 14.305 -12.367 1 83.25 87 ILE A N 1
ATOM 616 C CA . ILE A 1 87 ? -14.406 14.141 -13.078 1 83.25 87 ILE A CA 1
ATOM 617 C C . ILE A 1 87 ? -15.523 13.859 -12.078 1 83.25 87 ILE A C 1
ATOM 619 O O . ILE A 1 87 ? -16.656 14.32 -12.25 1 83.25 87 ILE A O 1
ATOM 623 N N . VAL A 1 88 ? -15.25 13.078 -11.102 1 77.81 88 VAL A N 1
ATOM 624 C CA . VAL A 1 88 ? -16.266 12.727 -10.109 1 77.81 88 VAL A CA 1
ATOM 625 C C . VAL A 1 88 ? -16.656 13.961 -9.312 1 77.81 88 VAL A C 1
ATOM 627 O O . VAL A 1 88 ? -17.844 14.172 -9.023 1 77.81 88 VAL A O 1
ATOM 630 N N . GLN A 1 89 ? -15.68 14.758 -8.969 1 77.06 89 GLN A N 1
ATOM 631 C CA . GLN A 1 89 ? -15.953 16.016 -8.273 1 77.06 89 GLN A CA 1
ATOM 632 C C . GLN A 1 89 ? -16.781 16.953 -9.141 1 77.06 89 GLN A C 1
ATOM 634 O O . GLN A 1 89 ? -17.703 17.609 -8.641 1 77.06 89 GLN A O 1
ATOM 639 N N . ARG A 1 90 ? -16.438 17.047 -10.43 1 79.62 90 ARG A N 1
ATOM 640 C CA . ARG A 1 90 ? -17.188 17.906 -11.352 1 79.62 90 ARG A CA 1
ATOM 641 C C . ARG A 1 90 ? -18.641 17.453 -11.469 1 79.62 90 ARG A C 1
ATOM 643 O O . ARG A 1 90 ? -19.547 18.266 -11.555 1 79.62 90 ARG A O 1
ATOM 650 N N . LEU A 1 91 ? -18.797 16.219 -11.469 1 77 91 LEU A N 1
ATOM 651 C CA . LEU A 1 91 ? -20.141 15.68 -11.523 1 77 91 LEU A CA 1
ATOM 652 C C . LEU A 1 91 ? -20.938 16.047 -10.266 1 77 91 LEU A C 1
ATOM 654 O O . LEU A 1 91 ? -22.141 16.297 -10.336 1 77 91 LEU A O 1
ATOM 658 N N . GLY A 1 92 ? -20.281 16.016 -9.18 1 72 92 GLY A N 1
ATOM 659 C CA . GLY A 1 92 ? -20.906 16.453 -7.938 1 72 92 GLY A CA 1
ATOM 660 C C . GLY A 1 92 ? -21.375 17.891 -7.98 1 72 92 GLY A C 1
ATOM 661 O O . GLY A 1 92 ? -22.469 18.203 -7.484 1 72 92 GLY A O 1
ATOM 662 N N . VAL A 1 93 ? -20.594 18.719 -8.625 1 72.31 93 VAL A N 1
ATOM 663 C CA . VAL A 1 93 ? -20.953 20.125 -8.727 1 72.31 93 VAL A CA 1
ATOM 664 C C . VAL A 1 93 ? -22.172 20.297 -9.633 1 72.31 93 VAL A C 1
ATOM 666 O O . VAL A 1 93 ? -23.062 21.078 -9.328 1 72.31 93 VAL A O 1
ATOM 669 N N . TYR A 1 94 ? -22.094 19.609 -10.664 1 74.06 94 TYR A N 1
ATOM 670 C CA . TYR A 1 94 ? -23.234 19.688 -11.578 1 74.06 94 TYR A CA 1
ATOM 671 C C . TYR A 1 94 ? -24.516 19.25 -10.891 1 74.06 94 TYR A C 1
ATOM 673 O O . TYR A 1 94 ? -25.594 19.812 -11.141 1 74.06 94 TYR A O 1
ATOM 681 N N . LEU A 1 95 ? -24.359 18.375 -9.992 1 72.19 95 LEU A N 1
ATOM 682 C CA . LEU A 1 95 ? -25.5 17.859 -9.242 1 72.19 95 LEU A CA 1
ATOM 683 C C . LEU A 1 95 ? -26.031 18.922 -8.281 1 72.19 95 LEU A C 1
ATOM 685 O O . LEU A 1 95 ? -27.25 19.062 -8.109 1 72.19 95 LEU A O 1
ATOM 689 N N . ALA A 1 96 ? -25.188 19.562 -7.691 1 68.31 96 ALA A N 1
ATOM 690 C CA . ALA A 1 96 ? -25.562 20.609 -6.746 1 68.31 96 ALA A CA 1
ATOM 691 C C . ALA A 1 96 ? -26.344 21.719 -7.445 1 68.31 96 ALA A C 1
ATOM 693 O O . ALA A 1 96 ? -27.312 22.25 -6.891 1 68.31 96 ALA A O 1
ATOM 694 N N . ASP A 1 97 ? -25.969 21.984 -8.664 1 70.19 97 ASP A N 1
ATOM 695 C CA . ASP A 1 97 ? -26.625 23.047 -9.43 1 70.19 97 ASP A CA 1
ATOM 696 C C . ASP A 1 97 ? -28.047 22.641 -9.828 1 70.19 97 ASP A C 1
ATOM 698 O O . ASP A 1 97 ? -28.922 23.484 -9.945 1 70.19 97 ASP A O 1
ATOM 702 N N . PHE A 1 98 ? -28.156 21.422 -9.93 1 72 98 PHE A N 1
ATOM 703 C CA . PHE A 1 98 ? -29.453 20.891 -10.352 1 72 98 PHE A CA 1
ATOM 704 C C . PHE A 1 98 ? -30.453 20.953 -9.211 1 72 98 PHE A C 1
ATOM 706 O O . PHE A 1 98 ? -31.656 21.062 -9.438 1 72 98 PHE A O 1
ATOM 713 N N . THR A 1 99 ? -30.156 20.828 -7.922 1 74.25 99 THR A N 1
ATOM 714 C CA . THR A 1 99 ? -31.016 20.656 -6.762 1 74.25 99 THR A CA 1
ATOM 715 C C . THR A 1 99 ? -31.734 21.953 -6.43 1 74.25 99 THR A C 1
ATOM 717 O O . THR A 1 99 ? -32.938 21.953 -6.09 1 74.25 99 THR A O 1
ATOM 720 N N . GLN A 1 100 ? -31.391 23.141 -6.781 1 65.44 100 GLN A N 1
ATOM 721 C CA . GLN A 1 100 ? -31.969 24.469 -6.574 1 65.44 100 GLN A CA 1
ATOM 722 C C . GLN A 1 100 ? -32.688 24.547 -5.227 1 65.44 100 GLN A C 1
ATOM 724 O O . GLN A 1 100 ? -33.781 25.062 -5.141 1 65.44 100 GLN A O 1
ATOM 729 N N . GLY A 1 101 ? -32.281 23.875 -4.277 1 67.56 101 GLY A N 1
ATOM 730 C CA . GLY A 1 101 ? -32.812 24.031 -2.932 1 67.56 101 GLY A CA 1
ATOM 731 C C . GLY A 1 101 ? -34 23.109 -2.65 1 67.56 101 GLY A C 1
ATOM 732 O O . GLY A 1 101 ? -34.562 23.125 -1.55 1 67.56 101 GLY A O 1
ATOM 733 N N . ASN A 1 102 ? -34.438 22.359 -3.543 1 82.56 102 ASN A N 1
ATOM 734 C CA . ASN A 1 102 ? -35.562 21.469 -3.336 1 82.56 102 ASN A CA 1
ATOM 735 C C . ASN A 1 102 ? -35.125 20.109 -2.797 1 82.56 102 ASN A C 1
ATOM 737 O O . ASN A 1 102 ? -34.188 19.531 -3.301 1 82.56 102 ASN A O 1
ATOM 741 N N . GLU A 1 103 ? -35.875 19.672 -1.819 1 83 103 GLU A N 1
ATOM 742 C CA . GLU A 1 103 ? -35.5 18.453 -1.114 1 83 103 GLU A CA 1
ATOM 743 C C . GLU A 1 103 ? -35.625 17.234 -2.021 1 83 103 GLU A C 1
ATOM 745 O O . GLU A 1 103 ? -34.75 16.375 -2.051 1 83 103 GLU A O 1
ATOM 750 N N . LYS A 1 104 ? -36.781 17.156 -2.67 1 86.88 104 LYS A N 1
ATOM 751 C CA . LYS A 1 104 ? -37.031 15.992 -3.525 1 86.88 104 LYS A CA 1
ATOM 752 C C . LYS A 1 104 ? -36.062 15.969 -4.699 1 86.88 104 LYS A C 1
ATOM 754 O O . LYS A 1 104 ? -35.594 14.898 -5.121 1 86.88 104 LYS A O 1
ATOM 759 N N . ARG A 1 105 ? -35.75 17.062 -5.215 1 87.56 105 ARG A N 1
ATOM 760 C CA . ARG A 1 105 ? -34.781 17.141 -6.305 1 87.56 105 ARG A CA 1
ATOM 761 C C . ARG A 1 105 ? -33.375 16.781 -5.828 1 87.56 105 ARG A C 1
ATOM 763 O O . ARG A 1 105 ? -32.625 16.172 -6.57 1 87.56 105 ARG A O 1
ATOM 770 N N . ALA A 1 106 ? -33.125 17.172 -4.617 1 86.06 106 ALA A N 1
ATOM 771 C CA . ALA A 1 106 ? -31.828 16.844 -4.047 1 86.06 106 ALA A CA 1
ATOM 772 C C . ALA A 1 106 ? -31.672 15.328 -3.873 1 86.06 106 ALA A C 1
ATOM 774 O O . ALA A 1 106 ? -30.625 14.766 -4.16 1 86.06 106 ALA A O 1
ATOM 775 N N . LEU A 1 107 ? -32.719 14.797 -3.391 1 90.25 107 LEU A N 1
ATOM 776 C CA . LEU A 1 107 ? -32.719 13.344 -3.225 1 90.25 107 LEU A CA 1
ATOM 777 C C . LEU A 1 107 ? -32.594 12.641 -4.574 1 90.25 107 LEU A C 1
ATOM 779 O O . LEU A 1 107 ? -31.797 11.703 -4.723 1 90.25 107 LEU A O 1
ATOM 783 N N . ALA A 1 108 ? -33.344 13.086 -5.527 1 89.69 108 ALA A N 1
ATOM 784 C CA . ALA A 1 108 ? -33.312 12.5 -6.863 1 89.69 108 ALA A CA 1
ATOM 785 C C . ALA A 1 108 ? -31.938 12.633 -7.488 1 89.69 108 ALA A C 1
ATOM 787 O O . ALA A 1 108 ? -31.422 11.688 -8.102 1 89.69 108 ALA A O 1
ATOM 788 N N . ALA A 1 109 ? -31.438 13.742 -7.352 1 86.88 109 ALA A N 1
ATOM 789 C CA . ALA A 1 109 ? -30.109 13.977 -7.902 1 86.88 109 ALA A CA 1
ATOM 790 C C . ALA A 1 109 ? -29.078 13.055 -7.254 1 86.88 109 ALA A C 1
ATOM 792 O O . ALA A 1 109 ? -28.203 12.516 -7.938 1 86.88 109 ALA A O 1
ATOM 793 N N . THR A 1 110 ? -29.156 12.914 -5.996 1 87.75 110 THR A N 1
ATOM 794 C CA . THR A 1 110 ? -28.219 12.086 -5.25 1 87.75 110 THR A CA 1
ATOM 795 C C . THR A 1 110 ? -28.297 10.625 -5.691 1 87.75 110 THR A C 1
ATOM 797 O O . THR A 1 110 ? -27.297 10.008 -6.02 1 87.75 110 THR A O 1
ATOM 800 N N . VAL A 1 111 ? -29.469 10.086 -5.742 1 91.81 111 VAL A N 1
ATOM 801 C CA . VAL A 1 111 ? -29.656 8.656 -5.973 1 91.81 111 VAL A CA 1
ATOM 802 C C . VAL A 1 111 ? -29.453 8.344 -7.453 1 91.81 111 VAL A C 1
ATOM 804 O O . VAL A 1 111 ? -28.875 7.316 -7.809 1 91.81 111 VAL A O 1
ATOM 807 N N . VAL A 1 112 ? -29.891 9.188 -8.367 1 89.38 112 VAL A N 1
ATOM 808 C CA . VAL A 1 112 ? -29.875 8.93 -9.805 1 89.38 112 VAL A CA 1
ATOM 809 C C . VAL A 1 112 ? -28.453 9.109 -10.344 1 89.38 112 VAL A C 1
ATOM 811 O O . VAL A 1 112 ? -28.078 8.477 -11.328 1 89.38 112 VAL A O 1
ATOM 814 N N . THR A 1 113 ? -27.703 9.891 -9.703 1 87.5 113 THR A N 1
ATOM 815 C CA . THR A 1 113 ? -26.328 10.086 -10.156 1 87.5 113 THR A CA 1
ATOM 816 C C . THR A 1 113 ? -25.406 9.023 -9.57 1 87.5 113 THR A C 1
ATOM 818 O O . THR A 1 113 ? -24.594 8.422 -10.289 1 87.5 113 THR A O 1
ATOM 821 N N . THR A 1 114 ? -25.516 8.773 -8.328 1 89.75 114 THR A N 1
ATOM 822 C CA . THR A 1 114 ? -24.625 7.84 -7.637 1 89.75 114 THR A CA 1
ATOM 823 C C . THR A 1 114 ? -24.844 6.418 -8.141 1 89.75 114 THR A C 1
ATOM 825 O O . THR A 1 114 ? -23.891 5.668 -8.344 1 89.75 114 THR A O 1
ATOM 828 N N . GLY A 1 115 ? -26.016 6.012 -8.359 1 91.25 115 GLY A N 1
ATOM 829 C CA . GLY A 1 115 ? -26.344 4.66 -8.773 1 91.25 115 GLY A CA 1
ATOM 830 C C . GLY A 1 115 ? -25.625 4.219 -10.031 1 91.25 115 GLY A C 1
ATOM 831 O O . GLY A 1 115 ? -24.797 3.303 -9.984 1 91.25 115 GLY A O 1
ATOM 832 N N . PRO A 1 116 ? -25.828 4.883 -11.102 1 89.62 116 PRO A N 1
ATOM 833 C CA . PRO A 1 116 ? -25.188 4.488 -12.359 1 89.62 116 PRO A CA 1
ATOM 834 C C . PRO A 1 116 ? -23.656 4.598 -12.297 1 89.62 116 PRO A C 1
ATOM 836 O O . PRO A 1 116 ? -22.953 3.75 -12.852 1 89.62 116 PRO A O 1
ATOM 839 N N . ILE A 1 117 ? -23.125 5.559 -11.609 1 87.62 117 ILE A N 1
ATOM 840 C CA . ILE A 1 117 ? -21.672 5.762 -11.516 1 87.62 117 ILE A CA 1
ATOM 841 C C . ILE A 1 117 ? -21.031 4.594 -10.781 1 87.62 117 ILE A C 1
ATOM 843 O O . ILE A 1 117 ? -19.969 4.109 -11.172 1 87.62 117 ILE A O 1
ATOM 847 N N . ALA A 1 118 ? -21.703 4.121 -9.781 1 90.31 118 ALA A N 1
ATOM 848 C CA . ALA A 1 118 ? -21.188 3.041 -8.945 1 90.31 118 ALA A CA 1
ATOM 849 C C . ALA A 1 118 ? -21.156 1.722 -9.711 1 90.31 118 ALA A C 1
ATOM 851 O O . ALA A 1 118 ? -20.516 0.763 -9.273 1 90.31 118 ALA A O 1
ATOM 852 N N . GLY A 1 119 ? -21.781 1.705 -10.867 1 91.19 119 GLY A N 1
ATOM 853 C CA . GLY A 1 119 ? -21.734 0.521 -11.711 1 91.19 119 GLY A CA 1
ATOM 854 C C . GLY A 1 119 ? -20.406 0.354 -12.43 1 91.19 119 GLY A C 1
ATOM 855 O O . GLY A 1 119 ? -20.078 -0.742 -12.883 1 91.19 119 GLY A O 1
ATOM 856 N N . PHE A 1 120 ? -19.625 1.424 -12.438 1 87.44 120 PHE A N 1
ATOM 857 C CA . PHE A 1 120 ? -18.406 1.374 -13.234 1 87.44 120 PHE A CA 1
ATOM 858 C C . PHE A 1 120 ? -17.188 1.737 -12.398 1 87.44 120 PHE A C 1
ATOM 860 O O . PHE A 1 120 ? -16.047 1.491 -12.797 1 87.44 120 PHE A O 1
ATOM 867 N N . ILE A 1 121 ? -17.484 2.389 -11.352 1 84.06 121 ILE A N 1
ATOM 868 C CA . ILE A 1 121 ? -16.453 2.773 -10.383 1 84.06 121 ILE A CA 1
ATOM 869 C C . ILE A 1 121 ? -16.75 2.111 -9.039 1 84.06 121 ILE A C 1
ATOM 871 O O . ILE A 1 121 ? -17.906 1.845 -8.703 1 84.06 121 ILE A O 1
ATOM 875 N N . ASN A 1 122 ? -15.703 1.834 -8.391 1 83.06 122 ASN A N 1
ATOM 876 C CA . ASN A 1 122 ? -15.898 1.23 -7.074 1 83.06 122 ASN A CA 1
ATOM 877 C C . ASN A 1 122 ? -16.781 2.102 -6.184 1 83.06 122 ASN A C 1
ATOM 879 O O . ASN A 1 122 ? -16.719 3.33 -6.25 1 83.06 122 ASN A O 1
ATOM 883 N N . ASN A 1 123 ? -17.531 1.497 -5.289 1 86.5 123 ASN A N 1
ATOM 884 C CA . ASN A 1 123 ? -18.516 2.176 -4.461 1 86.5 123 ASN A CA 1
ATOM 885 C C . ASN A 1 123 ? -17.859 3.1 -3.439 1 86.5 123 ASN A C 1
ATOM 887 O O . ASN A 1 123 ? -18.297 4.242 -3.262 1 86.5 123 ASN A O 1
ATOM 891 N N . THR A 1 124 ? -16.844 2.721 -2.885 1 82.94 124 THR A N 1
ATOM 892 C CA . THR A 1 124 ? -16.266 3.402 -1.736 1 82.94 124 THR A CA 1
ATOM 893 C C . THR A 1 124 ? -15.703 4.762 -2.145 1 82.94 124 THR A C 1
ATOM 895 O O . THR A 1 124 ? -16.016 5.781 -1.527 1 82.94 124 THR A O 1
ATOM 898 N N . PRO A 1 125 ? -14.969 4.824 -3.158 1 80.69 125 PRO A N 1
ATOM 899 C CA . PRO A 1 125 ? -14.469 6.137 -3.566 1 80.69 125 PRO A CA 1
ATOM 900 C C . PRO A 1 125 ? -15.586 7.09 -3.986 1 80.69 125 PRO A C 1
ATOM 902 O O . PRO A 1 125 ? -15.5 8.297 -3.729 1 80.69 125 PRO A O 1
ATOM 905 N N . VAL A 1 126 ? -16.578 6.598 -4.582 1 84.38 126 VAL A N 1
ATOM 906 C CA . VAL A 1 126 ? -17.688 7.426 -5.035 1 84.38 126 VAL A CA 1
ATOM 907 C C . VAL A 1 126 ? -18.406 8.047 -3.83 1 84.38 126 VAL A C 1
ATOM 909 O O . VAL A 1 126 ? -18.641 9.258 -3.799 1 84.38 126 VAL A O 1
ATOM 912 N N . VAL A 1 127 ? -18.688 7.246 -2.883 1 88.75 127 VAL A N 1
ATOM 913 C CA . VAL A 1 127 ? -19.391 7.719 -1.7 1 88.75 127 VAL A CA 1
ATOM 914 C C . VAL A 1 127 ? -18.516 8.695 -0.922 1 88.75 127 VAL A C 1
ATOM 916 O O . VAL A 1 127 ? -19 9.695 -0.392 1 88.75 127 VAL A O 1
ATOM 919 N N . ALA A 1 128 ? -17.281 8.469 -0.895 1 84.12 128 ALA A N 1
ATOM 920 C CA . ALA A 1 128 ? -16.344 9.328 -0.18 1 84.12 128 ALA A CA 1
ATOM 921 C C . ALA A 1 128 ? -16.344 10.742 -0.765 1 84.12 128 ALA A C 1
ATOM 923 O O . ALA A 1 128 ? -16.297 11.727 -0.025 1 84.12 128 ALA A O 1
ATOM 924 N N . VAL A 1 129 ? -16.438 10.859 -1.993 1 80.5 129 VAL A N 1
ATOM 925 C CA . VAL A 1 129 ? -16.406 12.156 -2.664 1 80.5 129 VAL A CA 1
ATOM 926 C C . VAL A 1 129 ? -17.75 12.859 -2.498 1 80.5 129 VAL A C 1
ATOM 928 O O . VAL A 1 129 ? -17.812 14.078 -2.371 1 80.5 129 VAL A O 1
ATOM 931 N N . PHE A 1 130 ? -18.75 12.125 -2.357 1 86.44 130 PHE A N 1
ATOM 932 C CA . PHE A 1 130 ? -20.094 12.703 -2.371 1 86.44 130 PHE A CA 1
ATOM 933 C C . PHE A 1 130 ? -20.531 13.07 -0.961 1 86.44 130 PHE A C 1
ATOM 935 O O . PHE A 1 130 ? -21.422 13.914 -0.784 1 86.44 130 PHE A O 1
ATOM 942 N N . ILE A 1 131 ? -19.984 12.484 0.016 1 87.5 131 ILE A N 1
ATOM 943 C CA . ILE A 1 131 ? -20.406 12.742 1.39 1 87.5 131 ILE A CA 1
ATOM 944 C C . ILE A 1 131 ? -20.297 14.227 1.699 1 87.5 131 ILE A C 1
ATOM 946 O O . ILE A 1 131 ? -21.266 14.859 2.115 1 87.5 131 ILE A O 1
ATOM 950 N N . PRO A 1 132 ? -19.125 14.828 1.497 1 80.88 132 PRO A N 1
ATOM 951 C CA . PRO A 1 132 ? -19.031 16.266 1.781 1 80.88 132 PRO A CA 1
ATOM 952 C C . PRO A 1 132 ? -19.953 17.094 0.897 1 80.88 132 PRO A C 1
ATOM 954 O O . PRO A 1 132 ? -20.547 18.078 1.365 1 80.88 132 PRO A O 1
ATOM 957 N N . MET A 1 133 ? -20.125 16.719 -0.251 1 80.12 133 MET A N 1
ATOM 958 C CA . MET A 1 133 ? -20.953 17.469 -1.197 1 80.12 133 MET A CA 1
ATOM 959 C C . MET A 1 133 ? -22.422 17.391 -0.812 1 80.12 133 MET A C 1
ATOM 961 O O . MET A 1 133 ? -23.141 18.391 -0.864 1 80.12 133 MET A O 1
ATOM 965 N N . ILE A 1 134 ? -22.812 16.266 -0.463 1 84.06 134 ILE A N 1
ATOM 966 C CA . ILE A 1 134 ? -24.203 16.031 -0.104 1 84.06 134 ILE A CA 1
ATOM 967 C C . ILE A 1 134 ? -24.516 16.703 1.238 1 84.06 134 ILE A C 1
ATOM 969 O O . ILE A 1 134 ? -25.609 17.219 1.444 1 84.06 134 ILE A O 1
ATOM 973 N N . SER A 1 135 ? -23.562 16.688 2.105 1 82.88 135 SER A N 1
ATOM 974 C CA . SER A 1 135 ? -23.734 17.359 3.387 1 82.88 135 SER A CA 1
ATOM 975 C C . SER A 1 135 ? -23.906 18.859 3.195 1 82.88 135 SER A C 1
ATOM 977 O O . SER A 1 135 ? -24.719 19.484 3.871 1 82.88 135 SER A O 1
ATOM 979 N N . ASP A 1 136 ? -23.156 19.375 2.383 1 79 136 ASP A N 1
ATOM 980 C CA . ASP A 1 136 ? -23.281 20.797 2.061 1 79 136 ASP A CA 1
ATOM 981 C C . ASP A 1 136 ? -24.625 21.078 1.385 1 79 136 ASP A C 1
ATOM 983 O O . ASP A 1 136 ? -25.266 22.094 1.669 1 79 136 ASP A O 1
ATOM 987 N N . LEU A 1 137 ? -24.969 20.25 0.503 1 78 137 LEU A N 1
ATOM 988 C CA . LEU A 1 137 ? -26.25 20.375 -0.189 1 78 137 LEU A CA 1
ATOM 989 C C . LEU A 1 137 ? -27.406 20.344 0.8 1 78 137 LEU A C 1
ATOM 991 O O . LEU A 1 137 ? -28.375 21.094 0.643 1 78 137 LEU A O 1
ATOM 995 N N . ALA A 1 138 ? -27.328 19.484 1.694 1 83.56 138 ALA A N 1
ATOM 996 C CA . ALA A 1 138 ? -28.359 19.375 2.729 1 83.56 138 ALA A CA 1
ATOM 997 C C . ALA A 1 138 ? -28.453 20.672 3.523 1 83.56 138 ALA A C 1
ATOM 999 O O . ALA A 1 138 ? -29.562 21.156 3.803 1 83.56 138 ALA A O 1
ATOM 1000 N N . LYS A 1 139 ? -27.391 21.203 3.857 1 79.06 139 LYS A N 1
ATOM 1001 C CA . LYS A 1 139 ? -27.359 22.453 4.605 1 79.06 139 LYS A CA 1
ATOM 1002 C C . LYS A 1 139 ? -28.016 23.578 3.812 1 79.06 139 LYS A C 1
ATOM 1004 O O . LYS A 1 139 ? -28.812 24.344 4.359 1 79.06 139 LYS A O 1
ATOM 1009 N N . LYS A 1 140 ? -27.766 23.656 2.664 1 74.69 140 LYS A N 1
ATOM 1010 C CA . LYS A 1 140 ? -28.266 24.719 1.806 1 74.69 140 LYS A CA 1
ATOM 1011 C C . LYS A 1 140 ? -29.766 24.562 1.568 1 74.69 140 LYS A C 1
ATOM 1013 O O . LYS A 1 140 ? -30.484 25.547 1.397 1 74.69 140 LYS A O 1
ATOM 1018 N N . SER A 1 141 ? -30.141 23.359 1.506 1 77.94 141 SER A N 1
ATOM 1019 C CA . SER A 1 141 ? -31.547 23.094 1.26 1 77.94 141 SER A CA 1
ATOM 1020 C C . SER A 1 141 ? -32.344 23.078 2.562 1 77.94 141 SER A C 1
ATOM 1022 O O . SER A 1 141 ? -33.531 22.781 2.562 1 77.94 141 SER A O 1
ATOM 1024 N N . GLY A 1 142 ? -31.625 23.25 3.611 1 77.69 142 GLY A N 1
ATOM 1025 C CA . GLY A 1 142 ? -32.281 23.266 4.906 1 77.69 142 GLY A CA 1
ATOM 1026 C C . GLY A 1 142 ? -32.781 21.891 5.344 1 77.69 142 GLY A C 1
ATOM 1027 O O . GLY A 1 142 ? -33.75 21.797 6.098 1 77.69 142 GLY A O 1
ATOM 1028 N N . MET A 1 143 ? -32.188 20.953 4.785 1 85.31 143 MET A N 1
ATOM 1029 C CA . MET A 1 143 ? -32.594 19.594 5.125 1 85.31 143 MET A CA 1
ATOM 1030 C C . MET A 1 143 ? -31.547 18.922 5.996 1 85.31 143 MET A C 1
ATOM 1032 O O . MET A 1 143 ? -30.391 19.344 6.008 1 85.31 143 MET A O 1
ATOM 1036 N N . SER A 1 144 ? -31.969 17.938 6.684 1 88.56 144 SER A N 1
ATOM 1037 C CA . SER A 1 144 ? -31.031 17.125 7.445 1 88.56 144 SER A CA 1
ATOM 1038 C C . SER A 1 144 ? -30.156 16.281 6.523 1 88.56 144 SER A C 1
ATOM 1040 O O . SER A 1 144 ? -30.641 15.68 5.57 1 88.56 144 SER A O 1
ATOM 1042 N N . PRO A 1 145 ? -28.922 16.281 6.77 1 88.81 145 PRO A N 1
ATOM 1043 C CA . PRO A 1 145 ? -28.047 15.43 5.965 1 88.81 145 PRO A CA 1
ATOM 1044 C C . PRO A 1 145 ? -28.406 13.945 6.062 1 88.81 145 PRO A C 1
ATOM 1046 O O . PRO A 1 145 ? -28.141 13.18 5.141 1 88.81 145 PRO A O 1
ATOM 1049 N N . SER A 1 146 ? -29.047 13.555 7.141 1 91.44 146 SER A N 1
ATOM 1050 C CA . SER A 1 146 ? -29.453 12.172 7.328 1 91.44 146 SER A CA 1
ATOM 1051 C C . SER A 1 146 ? -30.391 11.711 6.207 1 91.44 146 SER A C 1
ATOM 1053 O O . SER A 1 146 ? -30.359 10.547 5.801 1 91.44 146 SER A O 1
ATOM 1055 N N . LYS A 1 147 ? -31.078 12.609 5.703 1 92.56 147 LYS A N 1
ATOM 1056 C CA . LYS A 1 147 ? -32.094 12.289 4.711 1 92.56 147 LYS A CA 1
ATOM 1057 C C . LYS A 1 147 ? -31.469 12.008 3.348 1 92.56 147 LYS A C 1
ATOM 1059 O O . LYS A 1 147 ? -32.094 11.383 2.486 1 92.56 147 LYS A O 1
ATOM 1064 N N . LEU A 1 148 ? -30.266 12.367 3.217 1 92.12 148 LEU A N 1
ATOM 1065 C CA . LEU A 1 148 ? -29.625 12.211 1.909 1 92.12 148 LEU A CA 1
ATOM 1066 C C . LEU A 1 148 ? -28.484 11.211 1.976 1 92.12 148 LEU A C 1
ATOM 1068 O O . LEU A 1 148 ? -28.188 10.531 0.988 1 92.12 148 LEU A O 1
ATOM 1072 N N . LEU A 1 149 ? -27.844 11.07 3.08 1 93.31 149 LEU A N 1
ATOM 1073 C CA . LEU A 1 149 ? -26.625 10.273 3.182 1 93.31 149 LEU A CA 1
ATOM 1074 C C . LEU A 1 149 ? -26.953 8.781 3.121 1 93.31 149 LEU A C 1
ATOM 1076 O O . LEU A 1 149 ? -26.219 8.008 2.498 1 93.31 149 LEU A O 1
ATOM 1080 N N . LEU A 1 150 ? -28.016 8.352 3.781 1 95.12 150 LEU A N 1
ATOM 1081 C CA . LEU A 1 150 ? -28.391 6.945 3.729 1 95.12 150 LEU A CA 1
ATOM 1082 C C . LEU A 1 150 ? -28.766 6.535 2.309 1 95.12 150 LEU A C 1
ATOM 1084 O O . LEU A 1 150 ? -28.25 5.539 1.79 1 95.12 150 LEU A O 1
ATOM 1088 N N . PRO A 1 151 ? -29.594 7.312 1.629 1 95.38 151 PRO A N 1
ATOM 1089 C CA . PRO A 1 151 ? -29.906 7.012 0.23 1 95.38 151 PRO A CA 1
ATOM 1090 C C . PRO A 1 151 ? -28.672 7.012 -0.666 1 95.38 151 PRO A C 1
ATOM 1092 O O . PRO A 1 151 ? -28.609 6.258 -1.64 1 95.38 151 PRO A O 1
ATOM 1095 N N . LEU A 1 152 ? -27.75 7.859 -0.341 1 93.75 152 LEU A N 1
ATOM 1096 C CA . LEU A 1 152 ? -26.5 7.883 -1.088 1 93.75 152 LEU A CA 1
ATOM 1097 C C . LEU A 1 152 ? -25.812 6.523 -1.032 1 93.75 152 LEU A C 1
ATOM 1099 O O . LEU A 1 152 ? -25.422 5.98 -2.066 1 93.75 152 LEU A O 1
ATOM 1103 N N . SER A 1 153 ? -25.641 5.992 0.102 1 95.31 153 SER A N 1
ATOM 1104 C CA . SER A 1 153 ? -25 4.691 0.284 1 95.31 153 SER A CA 1
ATOM 1105 C C . SER A 1 153 ? -25.797 3.59 -0.414 1 95.31 153 SER A C 1
ATOM 1107 O O . SER A 1 153 ? -25.219 2.758 -1.121 1 95.31 153 SER A O 1
ATOM 1109 N N . TYR A 1 154 ? -27.125 3.627 -0.228 1 97 154 TYR A N 1
ATOM 1110 C CA . TYR A 1 154 ? -27.969 2.594 -0.81 1 97 154 TYR A CA 1
ATOM 1111 C C . TYR A 1 154 ? -27.938 2.662 -2.332 1 97 154 TYR A C 1
ATOM 1113 O O . TYR A 1 154 ? -27.922 1.628 -3.006 1 97 154 TYR A O 1
ATOM 1121 N N . ALA A 1 155 ? -27.938 3.838 -2.85 1 95.62 155 ALA A N 1
ATOM 1122 C CA . ALA A 1 155 ? -27.859 4.008 -4.301 1 95.62 155 ALA A CA 1
ATOM 1123 C C . ALA A 1 155 ? -26.547 3.451 -4.848 1 95.62 155 ALA A C 1
ATOM 1125 O O . ALA A 1 155 ? -26.531 2.836 -5.918 1 95.62 155 ALA A O 1
ATOM 1126 N N . ALA A 1 156 ? -25.516 3.715 -4.168 1 94.69 156 ALA A N 1
ATOM 1127 C CA . ALA A 1 156 ? -24.219 3.191 -4.578 1 94.69 156 ALA A CA 1
ATOM 1128 C C . ALA A 1 156 ? -24.219 1.665 -4.582 1 94.69 156 ALA A C 1
ATOM 1130 O O . ALA A 1 156 ? -23.688 1.04 -5.508 1 94.69 156 ALA A O 1
ATOM 1131 N N . ILE A 1 157 ? -24.781 1.081 -3.557 1 95.62 157 ILE A N 1
ATOM 1132 C CA . ILE A 1 157 ? -24.844 -0.371 -3.439 1 95.62 157 ILE A CA 1
ATOM 1133 C C . ILE A 1 157 ? -25.672 -0.938 -4.594 1 95.62 157 ILE A C 1
ATOM 1135 O O . ILE A 1 157 ? -25.266 -1.911 -5.234 1 95.62 157 ILE A O 1
ATOM 1139 N N . LEU A 1 158 ? -26.781 -0.33 -4.844 1 96.5 158 LEU A N 1
ATOM 1140 C CA . LEU A 1 158 ? -27.656 -0.755 -5.938 1 96.5 158 LEU A CA 1
ATOM 1141 C C . LEU A 1 158 ? -26.938 -0.645 -7.273 1 96.5 158 LEU A C 1
ATOM 1143 O O . LEU A 1 158 ? -27.047 -1.528 -8.125 1 96.5 158 LEU A O 1
ATOM 1147 N N . GLY A 1 159 ? -26.219 0.372 -7.461 1 94.56 159 GLY A N 1
ATOM 1148 C CA . GLY A 1 159 ? -25.469 0.569 -8.688 1 94.56 159 GLY A CA 1
ATOM 1149 C C . GLY A 1 159 ? -24.406 -0.499 -8.914 1 94.56 159 GLY A C 1
ATOM 1150 O O . GLY A 1 159 ? -24.078 -0.821 -10.062 1 94.56 159 GLY A O 1
ATOM 1151 N N . GLY A 1 160 ? -23.875 -1.021 -7.898 1 93.56 160 GLY A N 1
ATOM 1152 C CA . GLY A 1 160 ? -22.875 -2.064 -7.98 1 93.56 160 GLY A CA 1
ATOM 1153 C C . GLY A 1 160 ? -23.375 -3.334 -8.641 1 93.56 160 GLY A C 1
ATOM 1154 O O . GLY A 1 160 ? -22.594 -4.172 -9.078 1 93.56 160 GLY A O 1
ATOM 1155 N N . THR A 1 161 ? -24.641 -3.5 -8.781 1 94.25 161 THR A N 1
ATOM 1156 C CA . THR A 1 161 ? -25.219 -4.711 -9.352 1 94.25 161 THR A CA 1
ATOM 1157 C C . THR A 1 161 ? -25.484 -4.535 -10.844 1 94.25 161 THR A C 1
ATOM 1159 O O . THR A 1 161 ? -26.094 -5.395 -11.484 1 94.25 161 THR A O 1
ATOM 1162 N N . LEU A 1 162 ? -24.969 -3.48 -11.438 1 95.31 162 LEU A N 1
ATOM 1163 C CA . LEU A 1 162 ? -25.266 -3.18 -12.828 1 95.31 162 LEU A CA 1
ATOM 1164 C C . LEU A 1 162 ? -24.328 -3.932 -13.766 1 95.31 162 LEU A C 1
ATOM 1166 O O . LEU A 1 162 ? -24.734 -4.398 -14.828 1 95.31 162 LEU A O 1
ATOM 1170 N N . THR A 1 163 ? -23.062 -3.973 -13.352 1 95 163 THR A N 1
ATOM 1171 C CA . THR A 1 163 ? -22.062 -4.59 -14.203 1 95 163 THR A CA 1
ATOM 1172 C C . THR A 1 163 ? -21.203 -5.566 -13.414 1 95 163 THR A C 1
ATOM 1174 O O . THR A 1 163 ? -21.266 -5.598 -12.18 1 95 163 THR A O 1
ATOM 1177 N N . LEU A 1 164 ? -20.438 -6.305 -14.172 1 94.19 164 LEU A N 1
ATOM 1178 C CA . LEU A 1 164 ? -19.578 -7.297 -13.547 1 94.19 164 LEU A CA 1
ATOM 1179 C C . LEU A 1 164 ? -18.531 -6.629 -12.672 1 94.19 164 LEU A C 1
ATOM 1181 O O . LEU A 1 164 ? -18.156 -7.16 -11.617 1 94.19 164 LEU A O 1
ATOM 1185 N N . ILE A 1 165 ? -18.062 -5.43 -13.023 1 91.31 165 ILE A N 1
ATOM 1186 C CA . ILE A 1 165 ? -16.953 -4.781 -12.328 1 91.31 165 ILE A CA 1
ATOM 1187 C C . ILE A 1 165 ? -17.5 -3.861 -11.234 1 91.31 165 ILE A C 1
ATOM 1189 O O . ILE A 1 165 ? -16.719 -3.225 -10.516 1 91.31 165 ILE A O 1
ATOM 1193 N N . GLY A 1 166 ? -18.781 -3.818 -11.102 1 91 166 GLY A N 1
ATOM 1194 C CA . GLY A 1 166 ? -19.391 -2.885 -10.172 1 91 166 GLY A CA 1
ATOM 1195 C C . GLY A 1 166 ? -19.047 -3.172 -8.727 1 91 166 GLY A C 1
ATOM 1196 O O . GLY A 1 166 ? -18.984 -2.254 -7.906 1 91 166 GLY A O 1
ATOM 1197 N N . THR A 1 167 ? -18.969 -4.395 -8.43 1 90.44 167 THR A N 1
ATOM 1198 C CA . THR A 1 167 ? -18.609 -4.781 -7.066 1 90.44 167 THR A CA 1
ATOM 1199 C C . THR A 1 167 ? -17.766 -6.047 -7.078 1 90.44 167 THR A C 1
ATOM 1201 O O . THR A 1 167 ? -17.781 -6.812 -8.047 1 90.44 167 THR A O 1
ATOM 1204 N N . SER A 1 168 ? -17.031 -6.23 -6.074 1 88.94 168 SER A N 1
ATOM 1205 C CA . SER A 1 168 ? -16.109 -7.363 -5.961 1 88.94 168 SER A CA 1
ATOM 1206 C C . SER A 1 168 ? -16.875 -8.68 -5.902 1 88.94 168 SER A C 1
ATOM 1208 O O . SER A 1 168 ? -16.391 -9.703 -6.398 1 88.94 168 SER A O 1
ATOM 1210 N N . THR A 1 169 ? -18.047 -8.734 -5.348 1 92 169 THR A N 1
ATOM 1211 C CA . THR A 1 169 ? -18.844 -9.961 -5.223 1 92 169 THR A CA 1
ATOM 1212 C C . THR A 1 169 ? -19.234 -10.492 -6.594 1 92 169 THR A C 1
ATOM 1214 O O . THR A 1 169 ? -19.297 -11.703 -6.801 1 92 169 THR A O 1
ATOM 1217 N N . ASN A 1 170 ? -19.484 -9.578 -7.555 1 94.88 170 ASN A N 1
ATOM 1218 C CA . ASN A 1 170 ? -19.812 -10 -8.906 1 94.88 170 ASN A CA 1
ATOM 1219 C C . ASN A 1 170 ? -18.625 -10.711 -9.578 1 94.88 170 ASN A C 1
ATOM 1221 O O . ASN A 1 170 ? -18.812 -11.727 -10.242 1 94.88 170 ASN A O 1
ATOM 1225 N N . LEU A 1 171 ? -17.531 -10.164 -9.375 1 91 171 LEU A N 1
ATOM 1226 C CA . LEU A 1 171 ? -16.328 -10.734 -9.977 1 91 171 LEU A CA 1
ATOM 1227 C C . LEU A 1 171 ? -16.016 -12.109 -9.383 1 91 171 LEU A C 1
ATOM 1229 O O . LEU A 1 171 ? -15.617 -13.023 -10.102 1 91 171 LEU A O 1
ATOM 1233 N N . LEU A 1 172 ? -16.266 -12.227 -8.18 1 90.56 172 LEU A N 1
ATOM 1234 C CA . LEU A 1 172 ? -16.047 -13.508 -7.512 1 90.56 172 LEU A CA 1
ATOM 1235 C C . LEU A 1 172 ? -17.047 -14.547 -7.996 1 90.56 172 LEU A C 1
ATOM 1237 O O . LEU A 1 172 ? -16.703 -15.703 -8.211 1 90.56 172 LEU A O 1
ATOM 1241 N N . ALA A 1 173 ? -18.25 -14.109 -8.047 1 94.25 173 ALA A N 1
ATOM 1242 C CA . ALA A 1 173 ? -19.281 -15 -8.562 1 94.25 173 ALA A CA 1
ATOM 1243 C C . ALA A 1 173 ? -18.922 -15.5 -9.961 1 94.25 173 ALA A C 1
ATOM 1245 O O . ALA A 1 173 ? -19.156 -16.656 -10.289 1 94.25 173 ALA A O 1
ATOM 1246 N N . SER A 1 174 ? -18.391 -14.617 -10.734 1 93.19 174 SER A N 1
ATOM 1247 C CA . SER A 1 174 ? -17.984 -14.984 -12.086 1 93.19 174 SER A CA 1
ATOM 1248 C C . SER A 1 174 ? -16.906 -16.062 -12.055 1 93.19 174 SER A C 1
ATOM 1250 O O . SER A 1 174 ? -16.938 -17 -12.852 1 93.19 174 SER A O 1
ATOM 1252 N N . GLU A 1 175 ? -16.016 -15.891 -11.227 1 87.62 175 GLU A N 1
ATOM 1253 C CA . GLU A 1 175 ? -14.953 -16.891 -11.086 1 87.62 175 GLU A CA 1
ATOM 1254 C C . GLU A 1 175 ? -15.523 -18.25 -10.672 1 87.62 175 GLU A C 1
ATOM 1256 O O . GLU A 1 175 ? -15.133 -19.281 -11.211 1 87.62 175 GLU A O 1
ATOM 1261 N N . PHE A 1 176 ? -16.422 -18.297 -9.75 1 88.75 176 PHE A N 1
ATOM 1262 C CA . PHE A 1 176 ? -17.031 -19.531 -9.289 1 88.75 176 PHE A CA 1
ATOM 1263 C C . PHE A 1 176 ? -17.891 -20.156 -10.383 1 88.75 176 PHE A C 1
ATOM 1265 O O . PHE A 1 176 ? -17.969 -21.375 -10.5 1 88.75 176 PHE A O 1
ATOM 1272 N N . ALA A 1 177 ? -18.531 -19.297 -11.125 1 93.56 177 ALA A N 1
ATOM 1273 C CA . ALA A 1 177 ? -19.328 -19.797 -12.242 1 93.56 177 ALA A CA 1
ATOM 1274 C C . ALA A 1 177 ? -18.453 -20.609 -13.203 1 93.56 177 ALA A C 1
ATOM 1276 O O . ALA A 1 177 ? -18.859 -21.688 -13.656 1 93.56 177 ALA A O 1
ATOM 1277 N N . SER A 1 178 ? -17.328 -20.109 -13.5 1 89.06 178 SER A N 1
ATOM 1278 C CA . SER A 1 178 ? -16.422 -20.734 -14.445 1 89.06 178 SER A CA 1
ATOM 1279 C C . SER A 1 178 ? -15.828 -22.016 -13.875 1 89.06 178 SER A C 1
ATOM 1281 O O . SER A 1 178 ? -15.539 -22.953 -14.617 1 89.06 178 SER A O 1
ATOM 1283 N N . THR A 1 179 ? -15.773 -22.156 -12.609 1 83.94 179 THR A N 1
ATOM 1284 C CA . THR A 1 179 ? -15.086 -23.281 -11.992 1 83.94 179 THR A CA 1
ATOM 1285 C C . THR A 1 179 ? -16.078 -24.375 -11.578 1 83.94 179 THR A C 1
ATOM 1287 O O . THR A 1 179 ? -15.75 -25.562 -11.625 1 83.94 179 THR A O 1
ATOM 1290 N N . LEU A 1 180 ? -17.234 -23.953 -11.195 1 87 180 LEU A N 1
ATOM 1291 C CA . LEU A 1 180 ? -18.156 -24.906 -10.57 1 87 180 LEU A CA 1
ATOM 1292 C C . LEU A 1 180 ? -19.188 -25.406 -11.57 1 87 180 LEU A C 1
ATOM 1294 O O . LEU A 1 180 ? -19.719 -26.5 -11.422 1 87 180 LEU A O 1
ATOM 1298 N N . ILE A 1 181 ? -19.484 -24.516 -12.492 1 91.44 181 ILE A N 1
ATOM 1299 C CA . ILE A 1 181 ? -20.516 -24.891 -13.453 1 91.44 181 ILE A CA 1
ATOM 1300 C C . ILE A 1 181 ? -19.859 -25.391 -14.742 1 91.44 181 ILE A C 1
ATOM 1302 O O . ILE A 1 181 ? -19.141 -24.641 -15.414 1 91.44 181 ILE A O 1
ATOM 1306 N N . GLU A 1 182 ? -20.109 -26.547 -15.055 1 87.56 182 GLU A N 1
ATOM 1307 C CA . GLU A 1 182 ? -19.5 -27.203 -16.203 1 87.56 182 GLU A CA 1
ATOM 1308 C C . GLU A 1 182 ? -19.828 -26.484 -17.5 1 87.56 182 GLU A C 1
ATOM 1310 O O . GLU A 1 182 ? -21 -26.172 -17.766 1 87.56 182 GLU A O 1
ATOM 1315 N N . ASP A 1 183 ? -18.969 -26.141 -18.328 1 85.06 183 ASP A N 1
ATOM 1316 C CA . ASP A 1 183 ? -19.047 -25.609 -19.688 1 85.06 183 ASP A CA 1
ATOM 1317 C C . ASP A 1 183 ? -19.641 -24.203 -19.703 1 85.06 183 ASP A C 1
ATOM 1319 O O . ASP A 1 183 ? -20.156 -23.75 -20.734 1 85.06 183 ASP A O 1
ATOM 1323 N N . ARG A 1 184 ? -19.891 -23.469 -18.641 1 85.88 184 ARG A N 1
ATOM 1324 C CA . ARG A 1 184 ? -20.5 -22.141 -18.625 1 85.88 184 ARG A CA 1
ATOM 1325 C C . ARG A 1 184 ? -19.453 -21.047 -18.766 1 85.88 184 ARG A C 1
ATOM 1327 O O . ARG A 1 184 ? -19.688 -20.016 -19.406 1 85.88 184 ARG A O 1
ATOM 1334 N N . GLY A 1 185 ? -18.219 -21.141 -18.531 1 85.12 185 GLY A N 1
ATOM 1335 C CA . GLY A 1 185 ? -17.203 -20.094 -18.531 1 85.12 185 GLY A CA 1
ATOM 1336 C C . GLY A 1 185 ? -17.531 -18.938 -17.609 1 85.12 185 GLY A C 1
ATOM 1337 O O . GLY A 1 185 ? -18.516 -19 -16.859 1 85.12 185 GLY A O 1
ATOM 1338 N N . PRO A 1 186 ? -16.828 -17.734 -17.641 1 90.25 186 PRO A N 1
ATOM 1339 C CA . PRO A 1 186 ? -17.047 -16.578 -16.781 1 90.25 186 PRO A CA 1
ATOM 1340 C C . PRO A 1 186 ? -18.266 -15.758 -17.188 1 90.25 186 PRO A C 1
ATOM 1342 O O . PRO A 1 186 ? -18.719 -15.836 -18.344 1 90.25 186 PRO A O 1
ATOM 1345 N N . ILE A 1 187 ? -18.797 -15.008 -16.219 1 94.81 187 ILE A N 1
ATOM 1346 C CA . ILE A 1 187 ? -19.953 -14.164 -16.484 1 94.81 187 ILE A CA 1
ATOM 1347 C C . ILE A 1 187 ? -19.531 -12.961 -17.328 1 94.81 187 ILE A C 1
ATOM 1349 O O . ILE A 1 187 ? -18.5 -12.344 -17.078 1 94.81 187 ILE A O 1
ATOM 1353 N N . GLY A 1 188 ? -20.344 -12.695 -18.297 1 93.06 188 GLY A N 1
ATOM 1354 C CA . GLY A 1 188 ? -20.047 -11.547 -19.141 1 93.06 188 GLY A CA 1
ATOM 1355 C C . GLY A 1 188 ? -20.234 -10.219 -18.438 1 93.06 188 GLY A C 1
ATOM 1356 O O . GLY A 1 188 ? -21 -10.125 -17.469 1 93.06 188 GLY A O 1
ATOM 1357 N N . MET A 1 189 ? -19.656 -9.219 -18.969 1 92.62 189 MET A N 1
ATOM 1358 C CA . MET A 1 189 ? -19.625 -7.883 -18.391 1 92.62 189 MET A CA 1
ATOM 1359 C C . MET A 1 189 ? -21.047 -7.363 -18.156 1 92.62 189 MET A C 1
ATOM 1361 O O . MET A 1 189 ? -21.344 -6.801 -17.109 1 92.62 189 MET A O 1
ATOM 1365 N N . PHE A 1 190 ? -21.938 -7.586 -19.141 1 95.25 190 PHE A N 1
ATOM 1366 C CA . PHE A 1 190 ? -23.281 -7.004 -19.078 1 95.25 190 PHE A CA 1
ATOM 1367 C C . PHE A 1 190 ? -24.344 -8.094 -19.078 1 95.25 190 PHE A C 1
ATOM 1369 O O . PHE A 1 190 ? -25.5 -7.84 -19.391 1 95.25 190 PHE A O 1
ATOM 1376 N N . GLU A 1 191 ? -23.938 -9.273 -18.734 1 95.06 191 GLU A N 1
ATOM 1377 C CA . GLU A 1 191 ? -24.812 -10.422 -18.828 1 95.06 191 GLU A CA 1
ATOM 1378 C C . GLU A 1 191 ? -26.031 -10.273 -17.922 1 95.06 191 GLU A C 1
ATOM 1380 O O . GLU A 1 191 ? -27.141 -10.703 -18.266 1 95.06 191 GLU A O 1
ATOM 1385 N N . PHE A 1 192 ? -25.844 -9.727 -16.781 1 96.62 192 PHE A N 1
ATOM 1386 C CA . PHE A 1 192 ? -26.953 -9.609 -15.852 1 96.62 192 PHE A CA 1
ATOM 1387 C C . PHE A 1 192 ? -27.406 -8.156 -15.719 1 96.62 192 PHE A C 1
ATOM 1389 O O . PHE A 1 192 ? -28.109 -7.805 -14.773 1 96.62 192 PHE A O 1
ATOM 1396 N N . THR A 1 193 ? -27.016 -7.281 -16.594 1 96.56 193 THR A N 1
ATOM 1397 C CA . THR A 1 193 ? -27.281 -5.848 -16.531 1 96.56 193 THR A CA 1
ATOM 1398 C C . THR A 1 193 ? -28.781 -5.57 -16.594 1 96.56 193 THR A C 1
ATOM 1400 O O . THR A 1 193 ? -29.266 -4.645 -15.953 1 96.56 193 THR A O 1
ATOM 1403 N N . ALA A 1 194 ? -29.453 -6.328 -17.406 1 97 194 ALA A N 1
ATOM 1404 C CA . ALA A 1 194 ? -30.891 -6.121 -17.531 1 97 194 ALA A CA 1
ATOM 1405 C C . ALA A 1 194 ? -31.594 -6.242 -16.172 1 97 194 ALA A C 1
ATOM 1407 O O . ALA A 1 194 ? -32.406 -5.398 -15.812 1 97 194 ALA A O 1
ATOM 1408 N N . LEU A 1 195 ? -31.281 -7.289 -15.461 1 97.5 195 LEU A N 1
ATOM 1409 C CA . LEU A 1 195 ? -31.859 -7.461 -14.133 1 97.5 195 LEU A CA 1
ATOM 1410 C C . LEU A 1 195 ? -31.344 -6.395 -13.172 1 97.5 195 LEU A C 1
ATOM 1412 O O . LEU A 1 195 ? -32.094 -5.891 -12.336 1 97.5 195 LEU A O 1
ATOM 1416 N N . GLY A 1 196 ? -30.047 -6.102 -13.266 1 97 196 GLY A N 1
ATOM 1417 C CA . GLY A 1 196 ? -29.469 -5.043 -12.453 1 97 196 GLY A CA 1
ATOM 1418 C C . GLY A 1 196 ? -30.172 -3.711 -12.617 1 97 196 GLY A C 1
ATOM 1419 O O . GLY A 1 196 ? -30.359 -2.982 -11.641 1 97 196 GLY A O 1
ATOM 1420 N N . LEU A 1 197 ? -30.531 -3.42 -13.859 1 96.94 197 LEU A N 1
ATOM 1421 C CA . LEU A 1 197 ? -31.25 -2.18 -14.141 1 96.94 197 LEU A CA 1
ATOM 1422 C C . LEU A 1 197 ? -32.625 -2.184 -13.484 1 96.94 197 LEU A C 1
ATOM 1424 O O . LEU A 1 197 ? -33.062 -1.16 -12.961 1 96.94 197 LEU A O 1
ATOM 1428 N N . VAL A 1 198 ? -33.281 -3.246 -13.555 1 97.56 198 VAL A N 1
ATOM 1429 C CA . VAL A 1 198 ? -34.594 -3.373 -12.914 1 97.56 198 VAL A CA 1
ATOM 1430 C C . VAL A 1 198 ? -34.438 -3.156 -11.406 1 97.56 198 VAL A C 1
ATOM 1432 O O . VAL A 1 198 ? -35.219 -2.416 -10.797 1 97.56 198 VAL A O 1
ATOM 1435 N N . ILE A 1 199 ? -33.469 -3.777 -10.852 1 97.06 199 ILE A N 1
ATOM 1436 C CA . ILE A 1 199 ? -33.219 -3.68 -9.414 1 97.06 199 ILE A CA 1
ATOM 1437 C C . ILE A 1 199 ? -32.875 -2.234 -9.047 1 97.06 199 ILE A C 1
ATOM 1439 O O . ILE A 1 199 ? -33.375 -1.715 -8.047 1 97.06 199 ILE A O 1
ATOM 1443 N N . LEU A 1 200 ? -32.062 -1.62 -9.852 1 96.75 200 LEU A N 1
ATOM 1444 C CA . LEU A 1 200 ? -31.672 -0.233 -9.609 1 96.75 200 LEU A CA 1
ATOM 1445 C C . LEU A 1 200 ? -32.875 0.683 -9.664 1 96.75 200 LEU A C 1
ATOM 1447 O O . LEU A 1 200 ? -33.062 1.526 -8.781 1 96.75 200 LEU A O 1
ATOM 1451 N N . VAL A 1 201 ? -33.719 0.528 -10.688 1 97 201 VAL A N 1
ATOM 1452 C CA . VAL A 1 201 ? -34.875 1.388 -10.875 1 97 201 VAL A CA 1
ATOM 1453 C C . VAL A 1 201 ? -35.844 1.189 -9.727 1 97 201 VAL A C 1
ATOM 1455 O O . VAL A 1 201 ? -36.344 2.162 -9.148 1 97 201 VAL A O 1
ATOM 1458 N N . ILE A 1 202 ? -36.125 -0.006 -9.359 1 97.25 202 ILE A N 1
ATOM 1459 C CA . ILE A 1 202 ? -37.031 -0.298 -8.258 1 97.25 202 ILE A CA 1
ATOM 1460 C C . ILE A 1 202 ? -36.438 0.233 -6.949 1 97.25 202 ILE A C 1
ATOM 1462 O O . ILE A 1 202 ? -37.188 0.773 -6.113 1 97.25 202 ILE A O 1
ATOM 1466 N N . GLY A 1 203 ? -35.188 0.007 -6.73 1 96.69 203 GLY A N 1
ATOM 1467 C CA . GLY A 1 203 ? -34.531 0.552 -5.551 1 96.69 203 GLY A CA 1
ATOM 1468 C C . GLY A 1 203 ? -34.625 2.062 -5.457 1 96.69 203 GLY A C 1
ATOM 1469 O O . GLY A 1 203 ? -34.875 2.605 -4.383 1 96.69 203 GLY A O 1
ATOM 1470 N N . ILE A 1 204 ? -34.438 2.711 -6.594 1 95.56 204 ILE A N 1
ATOM 1471 C CA . ILE A 1 204 ? -34.5 4.168 -6.637 1 95.56 204 ILE A CA 1
ATOM 1472 C C . ILE A 1 204 ? -35.938 4.613 -6.312 1 95.56 204 ILE A C 1
ATOM 1474 O O . ILE A 1 204 ? -36.125 5.551 -5.531 1 95.56 204 ILE A O 1
ATOM 1478 N N . ILE A 1 205 ? -36.906 3.977 -6.902 1 96.69 205 ILE A N 1
ATOM 1479 C CA . ILE A 1 205 ? -38.312 4.309 -6.641 1 96.69 205 ILE A CA 1
ATOM 1480 C C . ILE A 1 205 ? -38.594 4.129 -5.152 1 96.69 205 ILE A C 1
ATOM 1482 O O . ILE A 1 205 ? -39.25 4.98 -4.535 1 96.69 205 ILE A O 1
ATOM 1486 N N . TYR A 1 206 ? -38.188 3.1 -4.566 1 96.81 206 TYR A N 1
ATOM 1487 C CA . TYR A 1 206 ? -38.375 2.842 -3.143 1 96.81 206 TYR A CA 1
ATOM 1488 C C . TYR A 1 206 ? -37.75 3.957 -2.305 1 96.81 206 TYR A C 1
ATOM 1490 O O . TYR A 1 206 ? -38.375 4.441 -1.354 1 96.81 206 TYR A O 1
ATOM 1498 N N . LEU A 1 207 ? -36.469 4.34 -2.646 1 96 207 LEU A N 1
ATOM 1499 C CA . LEU A 1 207 ? -35.75 5.355 -1.877 1 96 207 LEU A CA 1
ATOM 1500 C C . LEU A 1 207 ? -36.438 6.711 -1.994 1 96 207 LEU A C 1
ATOM 1502 O O . LEU A 1 207 ? -36.438 7.504 -1.05 1 96 207 LEU A O 1
ATOM 1506 N N . MET A 1 208 ? -37.156 6.949 -3.127 1 94.62 208 MET A N 1
ATOM 1507 C CA . MET A 1 208 ? -37.812 8.227 -3.373 1 94.62 208 MET A CA 1
ATOM 1508 C C . MET A 1 208 ? -39.188 8.258 -2.732 1 94.62 208 MET A C 1
ATOM 1510 O O . MET A 1 208 ? -39.75 9.336 -2.525 1 94.62 208 MET A O 1
ATOM 1514 N N . THR A 1 209 ? -39.75 7.133 -2.363 1 95 209 THR A N 1
ATOM 1515 C CA . THR A 1 209 ? -41.094 7.094 -1.844 1 95 209 THR A CA 1
ATOM 1516 C C . THR A 1 209 ? -41.125 6.617 -0.394 1 95 209 THR A C 1
ATOM 1518 O O . THR A 1 209 ? -40.906 7.41 0.526 1 95 209 THR A O 1
ATOM 1521 N N . ILE A 1 210 ? -41.031 5.281 -0.218 1 94.31 210 ILE A N 1
ATOM 1522 C CA . ILE A 1 210 ? -41.125 4.68 1.106 1 94.31 210 ILE A CA 1
ATOM 1523 C C . ILE A 1 210 ? -39.875 4.969 1.909 1 94.31 210 ILE A C 1
ATOM 1525 O O . ILE A 1 210 ? -39.938 5.281 3.1 1 94.31 210 ILE A O 1
ATOM 1529 N N . GLY A 1 211 ? -38.812 4.801 1.291 1 93.81 211 GLY A N 1
ATOM 1530 C CA . GLY A 1 211 ? -37.531 5.012 1.96 1 93.81 211 GLY A CA 1
ATOM 1531 C C . GLY A 1 211 ? -37.375 6.418 2.506 1 93.81 211 GLY A C 1
ATOM 1532 O O . GLY A 1 211 ? -36.812 6.613 3.582 1 93.81 211 GLY A O 1
ATOM 1533 N N . TRP A 1 212 ? -37.875 7.355 1.731 1 91.5 212 TRP A N 1
ATOM 1534 C CA . TRP A 1 212 ? -37.781 8.75 2.15 1 91.5 212 TRP A CA 1
ATOM 1535 C C . TRP A 1 212 ? -38.562 8.984 3.432 1 91.5 212 TRP A C 1
ATOM 1537 O O . TRP A 1 212 ? -38.125 9.719 4.316 1 91.5 212 TRP A O 1
ATOM 1547 N N . ARG A 1 213 ? -39.719 8.391 3.521 1 92.31 213 ARG A N 1
ATOM 1548 C CA . ARG A 1 213 ? -40.562 8.555 4.68 1 92.31 213 ARG A CA 1
ATOM 1549 C C . ARG A 1 213 ? -40 7.852 5.906 1 92.31 213 ARG A C 1
ATOM 1551 O O . ARG A 1 213 ? -40.156 8.32 7.031 1 92.31 213 ARG A O 1
ATOM 1558 N N . LEU A 1 214 ? -39.281 6.84 5.703 1 94.5 214 LEU A N 1
ATOM 1559 C CA . LEU A 1 214 ? -38.75 6.031 6.805 1 94.5 214 LEU A CA 1
ATOM 1560 C C . LEU A 1 214 ? -37.438 6.574 7.309 1 94.5 214 LEU A C 1
ATOM 1562 O O . LEU A 1 214 ? -37.031 6.32 8.453 1 94.5 214 LEU A O 1
ATOM 1566 N N . THR A 1 215 ? -36.688 7.277 6.477 1 93.25 215 THR A N 1
ATOM 1567 C CA . THR A 1 215 ? -35.375 7.793 6.863 1 93.25 215 THR A CA 1
ATOM 1568 C C . THR A 1 215 ? -35.531 8.914 7.887 1 93.25 215 THR A C 1
ATOM 1570 O O . THR A 1 215 ? -36.219 9.914 7.629 1 93.25 215 THR A O 1
ATOM 1573 N N . PRO A 1 216 ? -34.906 8.766 8.945 1 90.12 216 PRO A N 1
ATOM 1574 C CA . PRO A 1 216 ? -35.062 9.773 10 1 90.12 216 PRO A CA 1
ATOM 1575 C C . PRO A 1 216 ? -34.188 11.008 9.75 1 90.12 216 PRO A C 1
ATOM 1577 O O . PRO A 1 216 ? -33.25 10.953 8.969 1 90.12 216 PRO A O 1
ATOM 1580 N N . ALA A 1 217 ? -34.625 12.094 10.344 1 89.06 217 ALA A N 1
ATOM 1581 C CA . ALA A 1 217 ? -33.812 13.297 10.43 1 89.06 217 ALA A CA 1
ATOM 1582 C C . ALA A 1 217 ? -33.125 13.406 11.789 1 89.06 217 ALA A C 1
ATOM 1584 O O . ALA A 1 217 ? -33.656 14.008 12.719 1 89.06 217 ALA A O 1
ATOM 1585 N N . ARG A 1 218 ? -31.984 12.914 11.867 1 84.94 218 ARG A N 1
ATOM 1586 C CA . ARG A 1 218 ? -31.281 12.82 13.148 1 84.94 218 ARG A CA 1
ATOM 1587 C C . ARG A 1 218 ? -30.516 14.094 13.453 1 84.94 218 ARG A C 1
ATOM 1589 O O . ARG A 1 218 ? -30.453 14.531 14.602 1 84.94 218 ARG A O 1
ATOM 1596 N N . ILE A 1 219 ? -29.891 14.656 12.453 1 81.5 219 ILE A N 1
ATOM 1597 C CA . ILE A 1 219 ? -29.062 15.836 12.633 1 81.5 219 ILE A CA 1
ATOM 1598 C C . ILE A 1 219 ? -29.781 17.062 12.07 1 81.5 219 ILE A C 1
ATOM 1600 O O . ILE A 1 219 ? -30.188 17.078 10.906 1 81.5 219 ILE A O 1
ATOM 1604 N N . PRO A 1 220 ? -29.828 17.938 12.969 1 79.56 220 PRO A N 1
ATOM 1605 C CA . PRO A 1 220 ? -30.484 19.156 12.469 1 79.56 220 PRO A CA 1
ATOM 1606 C C . PRO A 1 220 ? -29.656 19.875 11.406 1 79.56 220 PRO A C 1
ATOM 1608 O O . PRO A 1 220 ? -28.422 19.812 11.438 1 79.56 220 PRO A O 1
ATOM 1611 N N . ALA A 1 221 ? -30.266 20.531 10.461 1 71.75 221 ALA A N 1
ATOM 1612 C CA . ALA A 1 221 ? -29.641 21.203 9.328 1 71.75 221 ALA A CA 1
ATOM 1613 C C . ALA A 1 221 ? -28.703 22.312 9.797 1 71.75 221 ALA A C 1
ATOM 1615 O O . ALA A 1 221 ? -27.609 22.469 9.25 1 71.75 221 ALA A O 1
ATOM 1616 N N . GLU A 1 222 ? -29.094 23.125 10.789 1 67.06 222 GLU A N 1
ATOM 1617 C CA . GLU A 1 222 ? -28.359 24.344 11.125 1 67.06 222 GLU A CA 1
ATOM 1618 C C . GLU A 1 222 ? -27.547 24.156 12.406 1 67.06 222 GLU A C 1
ATOM 1620 O O . GLU A 1 222 ? -26.828 25.078 12.828 1 67.06 222 GLU A O 1
ATOM 1625 N N . ALA A 1 223 ? -27.328 23.078 12.82 1 65.31 223 ALA A N 1
ATOM 1626 C CA . ALA A 1 223 ? -26.625 23 14.102 1 65.31 223 ALA A CA 1
ATOM 1627 C C . ALA A 1 223 ? -25.109 23.188 13.914 1 65.31 223 ALA A C 1
ATOM 1629 O O . ALA A 1 223 ? -24.547 22.781 12.898 1 65.31 223 ALA A O 1
ATOM 1630 N N . ASP A 1 224 ? -24.516 24.016 14.844 1 72.75 224 ASP A N 1
ATOM 1631 C CA . ASP A 1 224 ? -23.078 24.219 14.906 1 72.75 224 ASP A CA 1
ATOM 1632 C C . ASP A 1 224 ? -22.344 22.938 15.297 1 72.75 224 ASP A C 1
ATOM 1634 O O . ASP A 1 224 ? -22.922 22.062 15.938 1 72.75 224 ASP A O 1
ATOM 1638 N N . LEU A 1 225 ? -21.172 22.828 14.781 1 75.19 225 LEU A N 1
ATOM 1639 C CA . LEU A 1 225 ? -20.375 21.625 15.023 1 75.19 225 LEU A CA 1
ATOM 1640 C C . LEU A 1 225 ? -20.156 21.406 16.516 1 75.19 225 LEU A C 1
ATOM 1642 O O . LEU A 1 225 ? -20.141 20.266 16.984 1 75.19 225 LEU A O 1
ATOM 1646 N N . VAL A 1 226 ? -19.984 22.469 17.234 1 73.25 226 VAL A N 1
ATOM 1647 C CA . VAL A 1 226 ? -19.75 22.375 18.672 1 73.25 226 VAL A CA 1
ATOM 1648 C C . VAL A 1 226 ? -20.969 21.781 19.359 1 73.25 226 VAL A C 1
ATOM 1650 O O . VAL A 1 226 ? -20.844 20.969 20.281 1 73.25 226 VAL A O 1
ATOM 1653 N N . GLU A 1 227 ? -22.062 22.156 18.906 1 71.81 227 GLU A N 1
ATOM 1654 C CA . GLU A 1 227 ? -23.312 21.641 19.438 1 71.81 227 GLU A CA 1
ATOM 1655 C C . GLU A 1 227 ? -23.547 20.188 19.016 1 71.81 227 GLU A C 1
ATOM 1657 O O . GLU A 1 227 ? -24 19.375 19.797 1 71.81 227 GLU A O 1
ATOM 1662 N N . LYS A 1 228 ? -23.188 19.953 17.828 1 73.25 228 LYS A N 1
ATOM 1663 C CA . LYS A 1 228 ? -23.406 18.625 17.266 1 73.25 228 LYS A CA 1
ATOM 1664 C C . LYS A 1 228 ? -22.625 17.562 18.016 1 73.25 228 LYS A C 1
ATOM 1666 O O . LYS A 1 228 ? -23.047 16.406 18.109 1 73.25 228 LYS A O 1
ATOM 1671 N N . PHE A 1 229 ? -21.531 18.016 18.625 1 74.62 229 PHE A N 1
ATOM 1672 C CA . PHE A 1 229 ? -20.672 17.078 19.328 1 74.62 229 PHE A CA 1
ATOM 1673 C C . PHE A 1 229 ? -20.75 17.297 20.828 1 74.62 229 PHE A C 1
ATOM 1675 O O . PHE A 1 229 ? -19.938 16.75 21.578 1 74.62 229 PHE A O 1
ATOM 1682 N N . ASP A 1 230 ? -21.641 18.125 21.25 1 72 230 ASP A N 1
ATOM 1683 C CA . ASP A 1 230 ? -21.859 18.406 22.656 1 72 230 ASP A CA 1
ATOM 1684 C C . ASP A 1 230 ? -20.562 18.812 23.359 1 72 230 ASP A C 1
ATOM 1686 O O . ASP A 1 230 ? -20.203 18.25 24.391 1 72 230 ASP A O 1
ATOM 1690 N N . LEU A 1 231 ? -19.891 19.672 22.688 1 73.56 231 LEU A N 1
ATOM 1691 C CA . LEU A 1 231 ? -18.578 20.078 23.203 1 73.56 231 LEU A CA 1
ATOM 1692 C C . LEU A 1 231 ? -18.703 21.359 24.016 1 73.56 231 LEU A C 1
ATOM 1694 O O . LEU A 1 231 ? -17.688 21.906 24.469 1 73.56 231 LEU A O 1
ATOM 1698 N N . GLU A 1 232 ? -19.812 21.828 24.219 1 74.75 232 GLU A N 1
ATOM 1699 C CA . GLU A 1 232 ? -20.016 23.109 24.891 1 74.75 232 GLU A CA 1
ATOM 1700 C C . GLU A 1 232 ? -19.375 23.109 26.281 1 74.75 232 GLU A C 1
ATOM 1702 O O . GLU A 1 232 ? -18.781 24.109 26.688 1 74.75 232 GLU A O 1
ATOM 1707 N N . ASP A 1 233 ? -19.438 21.953 26.859 1 74.69 233 ASP A N 1
ATOM 1708 C CA . ASP A 1 233 ? -18.906 21.875 28.219 1 74.69 233 ASP A CA 1
ATOM 1709 C C . ASP A 1 233 ? -17.438 21.438 28.219 1 74.69 233 ASP A C 1
ATOM 1711 O O . ASP A 1 233 ? -16.812 21.344 29.266 1 74.69 233 ASP A O 1
ATOM 1715 N N . HIS A 1 234 ? -16.953 21.25 27.062 1 79.38 234 HIS A N 1
ATOM 1716 C CA . HIS A 1 234 ? -15.578 20.75 27 1 79.38 234 HIS A CA 1
ATOM 1717 C C . HIS A 1 234 ? -14.648 21.797 26.391 1 79.38 234 HIS A C 1
ATOM 1719 O O . HIS A 1 234 ? -13.461 21.516 26.172 1 79.38 234 HIS A O 1
ATOM 1725 N N . LEU A 1 235 ? -15.234 22.875 26.062 1 84 235 LEU A N 1
ATOM 1726 C CA . LEU A 1 235 ? -14.461 24 25.547 1 84 235 LEU A CA 1
ATOM 1727 C C . LEU A 1 235 ? -14.633 25.219 26.422 1 84 235 LEU A C 1
ATOM 1729 O O . LEU A 1 235 ? -15.75 25.594 26.781 1 84 235 LEU A O 1
ATOM 1733 N N . THR A 1 236 ? -13.516 25.797 26.828 1 85.19 236 THR A N 1
ATOM 1734 C CA . THR A 1 236 ? -13.547 26.938 27.734 1 85.19 236 THR A CA 1
ATOM 1735 C C . THR A 1 236 ? -12.492 27.969 27.344 1 85.19 236 THR A C 1
ATOM 1737 O O . THR A 1 236 ? -11.438 27.609 26.812 1 85.19 236 THR A O 1
ATOM 1740 N N . LYS A 1 237 ? -12.781 29.172 27.516 1 89.88 237 LYS A N 1
ATOM 1741 C CA . LYS A 1 237 ? -11.828 30.266 27.312 1 89.88 237 LYS A CA 1
ATOM 1742 C C . LYS A 1 237 ? -11.203 30.703 28.641 1 89.88 237 LYS A C 1
ATOM 1744 O O . LYS A 1 237 ? -11.914 30.969 29.609 1 89.88 237 LYS A O 1
ATOM 1749 N N . LEU A 1 238 ? -9.93 30.703 28.672 1 89.94 238 LEU A N 1
ATOM 1750 C CA . LEU A 1 238 ? -9.18 31.109 29.859 1 89.94 238 LEU A CA 1
ATOM 1751 C C . LEU A 1 238 ? -8.305 32.312 29.547 1 89.94 238 LEU A C 1
ATOM 1753 O O . LEU A 1 238 ? -7.645 32.375 28.5 1 89.94 238 LEU A O 1
ATOM 1757 N N . GLN A 1 239 ? -8.336 33.219 30.359 1 92.5 239 GLN A N 1
ATOM 1758 C CA . GLN A 1 239 ? -7.535 34.406 30.156 1 92.5 239 GLN A CA 1
ATOM 1759 C C . GLN A 1 239 ? -6.266 34.375 31.016 1 92.5 239 GLN A C 1
ATOM 1761 O O . GLN A 1 239 ? -6.316 34.031 32.188 1 92.5 239 GLN A O 1
ATOM 1766 N N . VAL A 1 240 ? -5.195 34.719 30.422 1 92.75 240 VAL A N 1
ATOM 1767 C CA . VAL A 1 240 ? -3.904 34.781 31.109 1 92.75 240 VAL A CA 1
ATOM 1768 C C . VAL A 1 240 ? -3.781 36.062 31.906 1 92.75 240 VAL A C 1
ATOM 1770 O O . VAL A 1 240 ? -3.947 37.156 31.359 1 92.75 240 VAL A O 1
ATOM 1773 N N . ARG A 1 241 ? -3.477 35.938 33.188 1 89.94 241 ARG A N 1
ATOM 1774 C CA . ARG A 1 241 ? -3.285 37.094 34.062 1 89.94 241 ARG A CA 1
ATOM 1775 C C . ARG A 1 241 ? -1.808 37.438 34.188 1 89.94 241 ARG A C 1
ATOM 1777 O O . ARG A 1 241 ? -0.941 36.594 33.969 1 89.94 241 ARG A O 1
ATOM 1784 N N . PRO A 1 242 ? -1.703 38.75 34.562 1 86.88 242 PRO A N 1
ATOM 1785 C CA . PRO A 1 242 ? -0.305 39.125 34.781 1 86.88 242 PRO A CA 1
ATOM 1786 C C . PRO A 1 242 ? 0.354 38.281 35.875 1 86.88 242 PRO A C 1
ATOM 1788 O O . PRO A 1 242 ? -0.211 38.125 36.969 1 86.88 242 PRO A O 1
ATOM 1791 N N . GLY A 1 243 ? 1.519 37.688 35.594 1 84.38 243 GLY A N 1
ATOM 1792 C CA . GLY A 1 243 ? 2.279 36.938 36.562 1 84.38 243 GLY A CA 1
ATOM 1793 C C . GLY A 1 243 ? 1.887 35.469 36.594 1 84.38 243 GLY A C 1
ATOM 1794 O O . GLY A 1 243 ? 2.391 34.688 37.438 1 84.38 243 GLY A O 1
ATOM 1795 N N . SER A 1 244 ? 1.034 35.062 35.75 1 89 244 SER A N 1
ATOM 1796 C CA . SER A 1 244 ? 0.598 33.688 35.75 1 89 244 SER A CA 1
ATOM 1797 C C . SER A 1 244 ? 1.688 32.781 35.188 1 89 244 SER A C 1
ATOM 1799 O O . SER A 1 244 ? 2.65 33.25 34.594 1 89 244 SER A O 1
ATOM 1801 N N . ALA A 1 245 ? 1.611 31.453 35.375 1 86.5 245 ALA A N 1
ATOM 1802 C CA . ALA A 1 245 ? 2.629 30.453 35.031 1 86.5 245 ALA A CA 1
ATOM 1803 C C . ALA A 1 245 ? 2.83 30.359 33.531 1 86.5 245 ALA A C 1
ATOM 1805 O O . ALA A 1 245 ? 3.963 30.234 33.062 1 86.5 245 ALA A O 1
ATOM 1806 N N . PRO A 1 246 ? 1.795 30.438 32.719 1 88.38 246 PRO A N 1
ATOM 1807 C CA . PRO A 1 246 ? 1.974 30.266 31.281 1 88.38 246 PRO A CA 1
ATOM 1808 C C . PRO A 1 246 ? 2.643 31.453 30.609 1 88.38 246 PRO A C 1
ATOM 1810 O O . PRO A 1 246 ? 3.133 31.359 29.484 1 88.38 246 PRO A O 1
ATOM 1813 N N . GLU A 1 247 ? 2.67 32.562 31.328 1 88.88 247 GLU A N 1
ATOM 1814 C CA . GLU A 1 247 ? 3.242 33.781 30.719 1 88.88 247 GLU A CA 1
ATOM 1815 C C . GLU A 1 247 ? 4.688 33.531 30.297 1 88.88 247 GLU A C 1
ATOM 1817 O O . GLU A 1 247 ? 5.512 33.062 31.078 1 88.88 247 GLU A O 1
ATOM 1822 N N . GLY A 1 248 ? 4.957 33.75 29.031 1 86.25 248 GLY A N 1
ATOM 1823 C CA . GLY A 1 248 ? 6.309 33.625 28.516 1 86.25 248 GLY A CA 1
ATOM 1824 C C . GLY A 1 248 ? 6.594 32.25 27.906 1 86.25 248 GLY A C 1
ATOM 1825 O O . GLY A 1 248 ? 7.617 32.062 27.25 1 86.25 248 GLY A O 1
ATOM 1826 N N . LEU A 1 249 ? 5.727 31.344 28.109 1 86.38 249 LEU A N 1
ATOM 1827 C CA . LEU A 1 249 ? 5.918 30 27.578 1 86.38 249 LEU A CA 1
ATOM 1828 C C . LEU A 1 249 ? 5.23 29.844 26.234 1 86.38 249 LEU A C 1
ATOM 1830 O O . LEU A 1 249 ? 4.293 30.578 25.922 1 86.38 249 LEU A O 1
ATOM 1834 N N . THR A 1 250 ? 5.84 29 25.422 1 84.56 250 THR A N 1
ATOM 1835 C CA . THR A 1 250 ? 5.102 28.578 24.234 1 84.56 250 THR A CA 1
ATOM 1836 C C . THR A 1 250 ? 4.047 27.547 24.594 1 84.56 250 THR A C 1
ATOM 1838 O O . THR A 1 250 ? 4.09 26.953 25.672 1 84.56 250 THR A O 1
ATOM 1841 N N . ILE A 1 251 ? 3.102 27.344 23.734 1 83.44 251 ILE A N 1
ATOM 1842 C CA . ILE A 1 251 ? 2.033 26.391 23.984 1 83.44 251 ILE A CA 1
ATOM 1843 C C . ILE A 1 251 ? 2.627 24.984 24.172 1 83.44 251 ILE A C 1
ATOM 1845 O O . ILE A 1 251 ? 2.186 24.234 25.031 1 83.44 251 ILE A O 1
ATOM 1849 N N . SER A 1 252 ? 3.568 24.656 23.312 1 77.31 252 SER A N 1
ATOM 1850 C CA . SER A 1 252 ? 4.211 23.359 23.406 1 77.31 252 SER A CA 1
ATOM 1851 C C . SER A 1 252 ? 4.871 23.156 24.766 1 77.31 252 SER A C 1
ATOM 1853 O O . SER A 1 252 ? 4.762 22.094 25.359 1 77.31 252 SER A O 1
ATOM 1855 N N . GLU A 1 253 ? 5.539 24.172 25.266 1 80.19 253 GLU A N 1
ATOM 1856 C CA . GLU A 1 253 ? 6.18 24.109 26.578 1 80.19 253 GLU A CA 1
ATOM 1857 C C . GLU A 1 253 ? 5.148 23.969 27.703 1 80.19 253 GLU A C 1
ATOM 1859 O O . GLU A 1 253 ? 5.375 23.25 28.672 1 80.19 253 GLU A O 1
ATOM 1864 N N . LEU A 1 254 ? 4.109 24.734 27.562 1 83.81 254 LEU A N 1
ATOM 1865 C CA . LEU A 1 254 ? 3.043 24.688 28.562 1 83.81 254 LEU A CA 1
ATOM 1866 C C . LEU A 1 254 ? 2.443 23.281 28.641 1 83.81 254 LEU A C 1
ATOM 1868 O O . LEU A 1 254 ? 2.203 22.766 29.734 1 83.81 254 LEU A O 1
ATOM 1872 N N . GLU A 1 255 ? 2.178 22.672 27.484 1 79.06 255 GLU A N 1
ATOM 1873 C CA . GLU A 1 255 ? 1.575 21.344 27.422 1 79.06 255 GLU A CA 1
ATOM 1874 C C . GLU A 1 255 ? 2.521 20.281 27.984 1 79.06 255 GLU A C 1
ATOM 1876 O O . GLU A 1 255 ? 2.078 19.297 28.578 1 79.06 255 GLU A O 1
ATOM 1881 N N . GLU A 1 256 ? 3.744 20.484 27.734 1 74.19 256 GLU A N 1
ATOM 1882 C CA . GLU A 1 256 ? 4.73 19.547 28.266 1 74.19 256 GLU A CA 1
ATOM 1883 C C . GLU A 1 256 ? 4.781 19.594 29.797 1 74.19 256 GLU A C 1
ATOM 1885 O O . GLU A 1 256 ? 5.02 18.578 30.453 1 74.19 256 GLU A O 1
ATOM 1890 N N . ARG A 1 257 ? 4.652 20.75 30.281 1 71.81 257 ARG A N 1
ATOM 1891 C CA . ARG A 1 257 ? 4.734 20.969 31.734 1 71.81 257 ARG A CA 1
ATOM 1892 C C . ARG A 1 257 ? 3.461 20.5 32.438 1 71.81 257 ARG A C 1
ATOM 1894 O O . ARG A 1 257 ? 3.488 20.125 33.594 1 71.81 257 ARG A O 1
ATOM 1901 N N . THR A 1 258 ? 2.453 20.625 31.672 1 72 258 THR A N 1
ATOM 1902 C CA . THR A 1 258 ? 1.166 20.312 32.281 1 72 258 THR A CA 1
ATOM 1903 C C . THR A 1 258 ? 0.722 18.906 31.891 1 72 258 THR A C 1
ATOM 1905 O O . THR A 1 258 ? 1.138 18.375 30.844 1 72 258 THR A O 1
ATOM 1908 N N . GLU A 1 259 ? 0.285 18.172 32.781 1 60.19 259 GLU A N 1
ATOM 1909 C CA . GLU A 1 259 ? -0.226 16.844 32.5 1 60.19 259 GLU A CA 1
ATOM 1910 C C . GLU A 1 259 ? -1.26 16.891 31.375 1 60.19 259 GLU A C 1
ATOM 1912 O O . GLU A 1 259 ? -1.967 17.875 31.203 1 60.19 259 GLU A O 1
ATOM 1917 N N . ALA A 1 260 ? -1.225 16 30.297 1 60.88 260 ALA A N 1
ATOM 1918 C CA . ALA A 1 260 ? -1.885 15.758 29.016 1 60.88 260 ALA A CA 1
ATOM 1919 C C . ALA A 1 260 ? -3.402 15.789 29.172 1 60.88 260 ALA A C 1
ATOM 1921 O O . ALA A 1 260 ? -4.133 15.414 28.25 1 60.88 260 ALA A O 1
ATOM 1922 N N . THR A 1 261 ? -3.988 16.516 30.172 1 70.75 261 THR A N 1
ATOM 1923 C CA . THR A 1 261 ? -5.434 16.359 30.266 1 70.75 261 THR A CA 1
ATOM 1924 C C . THR A 1 261 ? -6.152 17.516 29.594 1 70.75 261 THR A C 1
ATOM 1926 O O . THR A 1 261 ? -7.289 17.375 29.141 1 70.75 261 THR A O 1
ATOM 1929 N N . VAL A 1 262 ? -5.531 18.672 29.531 1 81.5 262 VAL A N 1
ATOM 1930 C CA . VAL A 1 262 ? -6.133 19.828 28.875 1 81.5 262 VAL A CA 1
ATOM 1931 C C . VAL A 1 262 ? -5.301 20.219 27.656 1 81.5 262 VAL A C 1
ATOM 1933 O O . VAL A 1 262 ? -4.066 20.234 27.719 1 81.5 262 VAL A O 1
ATOM 1936 N N . ARG A 1 263 ? -5.973 20.469 26.547 1 84.75 263 ARG A N 1
ATOM 1937 C CA . ARG A 1 263 ? -5.301 20.875 25.312 1 84.75 263 ARG A CA 1
ATOM 1938 C C . ARG A 1 263 ? -5.633 22.312 24.938 1 84.75 263 ARG A C 1
ATOM 1940 O O . ARG A 1 263 ? -6.801 22.719 24.984 1 84.75 263 ARG A O 1
ATOM 1947 N N . VAL A 1 264 ? -4.609 23.047 24.672 1 84.12 264 VAL A N 1
ATOM 1948 C CA . VAL A 1 264 ? -4.805 24.422 24.219 1 84.12 264 VAL A CA 1
ATOM 1949 C C . VAL A 1 264 ? -5.035 24.422 22.703 1 84.12 264 VAL A C 1
ATOM 1951 O O . VAL A 1 264 ? -4.238 23.859 21.953 1 84.12 264 VAL A O 1
ATOM 1954 N N . LEU A 1 265 ? -6.051 25.031 22.297 1 82.12 265 LEU A N 1
ATOM 1955 C CA . LEU A 1 265 ? -6.43 24.984 20.891 1 82.12 265 LEU A CA 1
ATOM 1956 C C . LEU A 1 265 ? -6.004 26.266 20.172 1 82.12 265 LEU A C 1
ATOM 1958 O O . LEU A 1 265 ? -5.621 26.219 19 1 82.12 265 LEU A O 1
ATOM 1962 N N . GLN A 1 266 ? -6.148 27.375 20.859 1 85.12 266 GLN A N 1
ATOM 1963 C CA . GLN A 1 266 ? -5.828 28.641 20.203 1 85.12 266 GLN A CA 1
ATOM 1964 C C . GLN A 1 266 ? -5.508 29.719 21.234 1 85.12 266 GLN A C 1
ATOM 1966 O O . GLN A 1 266 ? -5.891 29.609 22.406 1 85.12 266 GLN A O 1
ATOM 1971 N N . ILE A 1 267 ? -4.766 30.734 20.797 1 86 267 ILE A N 1
ATOM 1972 C CA . ILE A 1 267 ? -4.453 31.938 21.562 1 86 267 ILE A CA 1
ATOM 1973 C C . ILE A 1 267 ? -5.02 33.156 20.859 1 86 267 ILE A C 1
ATOM 1975 O O . ILE A 1 267 ? -4.781 33.375 19.672 1 86 267 ILE A O 1
ATOM 1979 N N . ARG A 1 268 ? -5.82 33.844 21.562 1 85.44 268 ARG A N 1
ATOM 1980 C CA . ARG A 1 268 ? -6.32 35.125 21.031 1 85.44 268 ARG A CA 1
ATOM 1981 C C . ARG A 1 268 ? -5.715 36.312 21.797 1 85.44 268 ARG A C 1
ATOM 1983 O O . ARG A 1 268 ? -5.809 36.375 23.016 1 85.44 268 ARG A O 1
ATOM 1990 N N . ARG A 1 269 ? -5.094 37.156 21.016 1 86.19 269 ARG A N 1
ATOM 1991 C CA . ARG A 1 269 ? -4.484 38.344 21.625 1 86.19 269 ARG A CA 1
ATOM 1992 C C . ARG A 1 269 ? -5.492 39.469 21.75 1 86.19 269 ARG A C 1
ATOM 1994 O O . ARG A 1 269 ? -6.574 39.406 21.156 1 86.19 269 ARG A O 1
ATOM 2001 N N . GLU A 1 270 ? -5.098 40.438 22.547 1 79.62 270 GLU A N 1
ATOM 2002 C CA . GLU A 1 270 ? -5.973 41.562 22.781 1 79.62 270 GLU A CA 1
ATOM 2003 C C . GLU A 1 270 ? -6.223 42.344 21.5 1 79.62 270 GLU A C 1
ATOM 2005 O O . GLU A 1 270 ? -7.293 42.938 21.328 1 79.62 270 GLU A O 1
ATOM 2010 N N . ASP A 1 271 ? -5.242 42.312 20.641 1 76.31 271 ASP A N 1
ATOM 2011 C CA . ASP A 1 271 ? -5.363 43.062 19.391 1 76.31 271 ASP A CA 1
ATOM 2012 C C . ASP A 1 271 ? -6.258 42.344 18.391 1 76.31 271 ASP A C 1
ATOM 2014 O O . ASP A 1 271 ? -6.523 42.844 17.297 1 76.31 271 ASP A O 1
ATOM 2018 N N . GLY A 1 272 ? -6.75 41.125 18.797 1 75.25 272 GLY A N 1
ATOM 2019 C CA . GLY A 1 272 ? -7.664 40.406 17.922 1 75.25 272 GLY A CA 1
ATOM 2020 C C . GLY A 1 272 ? -6.977 39.312 17.109 1 75.25 272 GLY A C 1
ATOM 2021 O O . GLY A 1 272 ? -7.641 38.531 16.453 1 75.25 272 GLY A O 1
ATOM 2022 N N . THR A 1 273 ? -5.684 39.344 17.156 1 79.62 273 THR A N 1
ATOM 2023 C CA . THR A 1 273 ? -4.961 38.344 16.391 1 79.62 273 THR A CA 1
ATOM 2024 C C . THR A 1 273 ? -5.113 36.969 17.031 1 79.62 273 THR A C 1
ATOM 2026 O O . THR A 1 273 ? -5.086 36.844 18.25 1 79.62 273 THR A O 1
ATOM 2029 N N . VAL A 1 274 ? -5.453 35.969 16.234 1 80.62 274 VAL A N 1
ATOM 2030 C CA . VAL A 1 274 ? -5.672 34.625 16.734 1 80.62 274 VAL A CA 1
ATOM 2031 C C . VAL A 1 274 ? -4.574 33.688 16.203 1 80.62 274 VAL A C 1
ATOM 2033 O O . VAL A 1 274 ? -4.172 33.812 15.039 1 80.62 274 VAL A O 1
ATOM 2036 N N . TYR A 1 275 ? -4.012 32.938 17.062 1 78.12 275 TYR A N 1
ATOM 2037 C CA . TYR A 1 275 ? -2.992 31.938 16.719 1 78.12 275 TYR A CA 1
ATOM 2038 C C . TYR A 1 275 ? -3.459 30.531 17.047 1 78.12 275 TYR A C 1
ATOM 2040 O O . TYR A 1 275 ? -3.967 30.281 18.141 1 78.12 275 TYR A O 1
ATOM 2048 N N . VAL A 1 276 ? -3.307 29.656 16.109 1 76.94 276 VAL A N 1
ATOM 2049 C CA . VAL A 1 276 ? -3.676 28.266 16.344 1 76.94 276 VAL A CA 1
ATOM 2050 C C . VAL A 1 276 ? -2.533 27.531 17.047 1 76.94 276 VAL A C 1
ATOM 2052 O O . VAL A 1 276 ? -1.373 27.656 16.641 1 76.94 276 VAL A O 1
ATOM 2055 N N . ALA A 1 277 ? -2.857 26.75 17.984 1 75.69 277 ALA A N 1
ATOM 2056 C CA . ALA A 1 277 ? -1.879 26.125 18.859 1 75.69 277 ALA A CA 1
ATOM 2057 C C . ALA A 1 277 ? -0.945 25.203 18.078 1 75.69 277 ALA A C 1
ATOM 2059 O O . ALA A 1 277 ? 0.246 25.109 18.391 1 75.69 277 ALA A O 1
ATOM 2060 N N . THR A 1 278 ? -1.441 24.562 17.109 1 66.88 278 THR A N 1
ATOM 2061 C CA . THR A 1 278 ? -0.657 23.562 16.391 1 66.88 278 THR A CA 1
ATOM 2062 C C . THR A 1 278 ? 0.325 24.234 15.43 1 66.88 278 THR A C 1
ATOM 2064 O O . THR A 1 278 ? 1.261 23.594 14.945 1 66.88 278 THR A O 1
ATOM 2067 N N . ASP A 1 279 ? 0.203 25.406 15.195 1 68.38 279 ASP A N 1
ATOM 2068 C CA . ASP A 1 279 ? 1.008 26.047 14.164 1 68.38 279 ASP A CA 1
ATOM 2069 C C . ASP A 1 279 ? 1.682 27.312 14.695 1 68.38 279 ASP A C 1
ATOM 2071 O O . ASP A 1 279 ? 2.082 28.188 13.922 1 68.38 279 ASP A O 1
ATOM 2075 N N . THR A 1 280 ? 1.68 27.484 15.977 1 70.19 280 THR A N 1
ATOM 2076 C CA . THR A 1 280 ? 2.203 28.766 16.453 1 70.19 280 THR A CA 1
ATOM 2077 C C . THR A 1 280 ? 3.422 28.562 17.344 1 70.19 280 THR 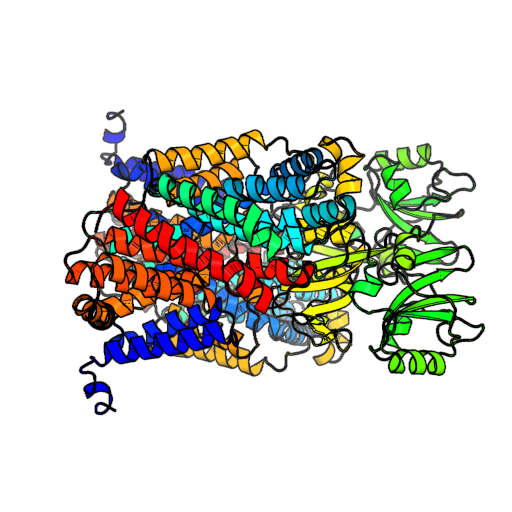A C 1
ATOM 2079 O O . THR A 1 280 ? 3.521 27.547 18.047 1 70.19 280 THR A O 1
ATOM 2082 N N . ASP A 1 281 ? 4.367 29.438 17.109 1 72.38 281 ASP A N 1
ATOM 2083 C CA . ASP A 1 281 ? 5.52 29.469 18 1 72.38 281 ASP A CA 1
ATOM 2084 C C . ASP A 1 281 ? 5.496 30.719 18.875 1 72.38 281 ASP A C 1
ATOM 2086 O O . ASP A 1 281 ? 6.512 31.078 19.484 1 72.38 281 ASP A O 1
ATOM 2090 N N . GLN A 1 282 ? 4.27 31.25 19.047 1 75.94 282 GLN A N 1
ATOM 2091 C CA . GLN A 1 282 ? 4.133 32.469 19.844 1 75.94 282 GLN A CA 1
ATOM 2092 C C . GLN A 1 282 ? 4.191 32.188 21.328 1 75.94 282 GLN A C 1
ATOM 2094 O O . GLN A 1 282 ? 3.723 31.125 21.781 1 75.94 282 GLN A O 1
ATOM 2099 N N . ARG A 1 283 ? 4.824 33.062 21.969 1 84.81 283 ARG A N 1
ATOM 2100 C CA . ARG A 1 283 ? 4.836 32.969 23.422 1 84.81 283 ARG A CA 1
ATOM 2101 C C . ARG A 1 283 ? 3.588 33.594 24.031 1 84.81 283 ARG A C 1
ATOM 2103 O O . ARG A 1 283 ? 3.121 34.625 23.547 1 84.81 283 ARG A O 1
ATOM 2110 N N . ILE A 1 284 ? 3.125 32.969 25.016 1 90.06 284 ILE A N 1
ATOM 2111 C CA . ILE A 1 284 ? 1.915 33.438 25.688 1 90.06 284 ILE A CA 1
ATOM 2112 C C . ILE A 1 284 ? 2.199 34.75 26.422 1 90.06 284 ILE A C 1
ATOM 2114 O O . ILE A 1 284 ? 3.238 34.875 27.078 1 90.06 284 ILE A O 1
ATOM 2118 N N . GLN A 1 285 ? 1.388 35.719 26.234 1 90.62 285 GLN A N 1
ATOM 2119 C CA . GLN A 1 285 ? 1.537 37.031 26.859 1 90.62 285 GLN A CA 1
ATOM 2120 C C . GLN A 1 285 ? 0.393 37.312 27.828 1 90.62 285 GLN A C 1
ATOM 2122 O O . GLN A 1 285 ? -0.612 36.625 27.828 1 90.62 285 GLN A O 1
ATOM 2127 N N . ASP A 1 286 ? 0.693 38.344 28.609 1 90.81 286 ASP A N 1
ATOM 2128 C CA . ASP A 1 286 ? -0.354 38.812 29.516 1 90.81 286 ASP A CA 1
ATOM 2129 C C . ASP A 1 286 ? -1.583 39.281 28.734 1 90.81 286 ASP A C 1
ATOM 2131 O O . ASP A 1 286 ? -1.458 39.969 27.703 1 90.81 286 ASP A O 1
ATOM 2135 N N . GLY A 1 287 ? -2.781 38.812 29.219 1 89.31 287 GLY A N 1
ATOM 2136 C CA . GLY A 1 287 ? -4.023 39.25 28.594 1 89.31 287 GLY A CA 1
ATOM 2137 C C . GLY A 1 287 ? -4.492 38.312 27.5 1 89.31 287 GLY A C 1
ATOM 2138 O O . GLY A 1 287 ? -5.621 38.406 27.016 1 89.31 287 GLY A O 1
ATOM 2139 N N . ASP A 1 288 ? -3.666 37.438 27.125 1 90.69 288 ASP A N 1
ATOM 2140 C CA . ASP A 1 288 ? -4.047 36.469 26.094 1 90.69 288 ASP A CA 1
ATOM 2141 C C . ASP A 1 288 ? -5.211 35.594 26.547 1 90.69 288 ASP A C 1
ATOM 2143 O O . ASP A 1 288 ? -5.34 35.312 27.734 1 90.69 288 ASP A O 1
ATOM 2147 N N . VAL A 1 289 ? -6.109 35.25 25.656 1 89.88 289 VAL A N 1
ATOM 2148 C CA . VAL A 1 289 ? -7.207 34.344 25.938 1 89.88 289 VAL A CA 1
ATOM 2149 C C . VAL A 1 289 ? -6.914 32.969 25.297 1 89.88 289 VAL A C 1
ATOM 2151 O O . VAL A 1 289 ? -6.742 32.875 24.078 1 89.88 289 VAL A O 1
ATOM 2154 N N . LEU A 1 290 ? -6.887 31.984 26.094 1 88.69 290 LEU A N 1
ATOM 2155 C CA . LEU A 1 290 ? -6.633 30.625 25.641 1 88.69 290 LEU A CA 1
ATOM 2156 C C . LEU A 1 290 ? -7.934 29.844 25.531 1 88.69 290 LEU A C 1
ATOM 2158 O O . LEU A 1 290 ? -8.727 29.797 26.469 1 88.69 290 LEU A O 1
ATOM 2162 N N . THR A 1 291 ? -8.195 29.312 24.391 1 86.81 291 THR A N 1
ATOM 2163 C CA . THR A 1 291 ? -9.273 28.328 24.25 1 86.81 291 THR A CA 1
ATOM 2164 C C . THR A 1 291 ? -8.758 26.922 24.516 1 86.81 291 THR A C 1
ATOM 2166 O O . THR A 1 291 ? -7.84 26.453 23.844 1 86.81 291 THR A O 1
ATOM 2169 N N . VAL A 1 292 ? -9.32 26.312 25.469 1 86.62 292 VAL A N 1
ATOM 2170 C CA . VAL A 1 292 ? -8.789 25.016 25.875 1 86.62 292 VAL A CA 1
ATOM 2171 C C . VAL A 1 292 ? -9.875 23.953 25.75 1 86.62 292 VAL A C 1
ATOM 2173 O O . VAL A 1 292 ? -11.062 24.25 25.781 1 86.62 292 VAL A O 1
ATOM 2176 N N . HIS A 1 293 ? -9.422 22.766 25.5 1 85.62 293 HIS A N 1
ATOM 2177 C CA . HIS A 1 293 ? -10.273 21.594 25.391 1 85.62 293 HIS A CA 1
ATOM 2178 C C . HIS A 1 293 ? -9.992 20.609 26.531 1 85.62 293 HIS A C 1
ATOM 2180 O O . HIS A 1 293 ? -8.836 20.25 26.766 1 85.62 293 HIS A O 1
ATOM 2186 N N . GLY A 1 294 ? -10.984 20.219 27.312 1 82.88 294 GLY A N 1
ATOM 2187 C CA . GLY A 1 294 ? -10.891 19.266 28.391 1 82.88 294 GLY A CA 1
ATOM 2188 C C . GLY A 1 294 ? -12.172 19.141 29.188 1 82.88 294 GLY A C 1
ATOM 2189 O O . GLY A 1 294 ? -13.125 19.875 28.969 1 82.88 294 GLY A O 1
ATOM 2190 N N . SER A 1 295 ? -12.172 18.172 30.109 1 81.75 295 SER A N 1
ATOM 2191 C CA . SER A 1 295 ? -13.312 18.031 31.016 1 81.75 295 SER A CA 1
ATOM 2192 C C . SER A 1 295 ? -13.391 19.219 31.984 1 81.75 295 SER A C 1
ATOM 2194 O O . SER A 1 295 ? -12.398 19.906 32.219 1 81.75 295 SER A O 1
ATOM 2196 N N . LEU A 1 296 ? -14.594 19.422 32.438 1 82.62 296 LEU A N 1
ATOM 2197 C CA . LEU A 1 296 ? -14.805 20.516 33.375 1 82.62 296 LEU A CA 1
ATOM 2198 C C . LEU A 1 296 ? -13.859 20.422 34.562 1 82.62 296 LEU A C 1
ATOM 2200 O O . LEU A 1 296 ? -13.297 21.422 35 1 82.62 296 LEU A O 1
ATOM 2204 N N . GLN A 1 297 ? -13.648 19.219 34.938 1 83.31 297 GLN A N 1
ATOM 2205 C CA . GLN A 1 297 ? -12.773 19 36.094 1 83.31 297 GLN A CA 1
ATOM 2206 C C . GLN A 1 297 ? -11.312 19.297 35.75 1 83.31 297 GLN A C 1
ATOM 2208 O O . GLN A 1 297 ? -10.602 19.938 36.5 1 83.31 297 GLN A O 1
ATOM 2213 N N . ALA A 1 298 ? -10.922 18.812 34.656 1 85.69 298 ALA A N 1
ATOM 2214 C CA . ALA A 1 298 ? -9.539 19 34.219 1 85.69 298 ALA A CA 1
ATOM 2215 C C . ALA A 1 298 ? -9.242 20.469 33.969 1 85.69 298 ALA A C 1
ATOM 2217 O O . ALA A 1 298 ? -8.172 20.969 34.312 1 85.69 298 ALA A O 1
ATOM 2218 N N . VAL A 1 299 ? -10.148 21.203 33.406 1 86.81 299 VAL A N 1
ATOM 2219 C CA . VAL A 1 299 ? -9.977 22.609 33.062 1 86.81 299 VAL A CA 1
ATOM 2220 C C . VAL A 1 299 ? -9.922 23.438 34.344 1 86.81 299 VAL A C 1
ATOM 2222 O O . VAL A 1 299 ? -9.133 24.391 34.469 1 86.81 299 VAL A O 1
ATOM 2225 N N . ASN A 1 300 ? -10.766 23.125 35.281 1 86.75 300 ASN A N 1
ATOM 2226 C CA . ASN A 1 300 ? -10.75 23.844 36.562 1 86.75 300 ASN A CA 1
ATOM 2227 C C . ASN A 1 300 ? -9.422 23.656 37.281 1 86.75 300 ASN A C 1
ATOM 2229 O O . ASN A 1 300 ? -8.883 24.609 37.875 1 86.75 300 ASN A O 1
ATOM 2233 N N . GLN A 1 301 ? -9.016 22.484 37.281 1 86.31 301 GLN A N 1
ATOM 2234 C CA . GLN A 1 301 ? -7.727 22.203 37.906 1 86.31 301 GLN A CA 1
ATOM 2235 C C . GLN A 1 301 ? -6.598 22.953 37.188 1 86.31 301 GLN A C 1
ATOM 2237 O O . GLN A 1 301 ? -5.68 23.453 37.812 1 86.31 301 GLN A O 1
ATOM 2242 N N . PHE A 1 302 ? -6.672 22.938 35.938 1 88.5 302 PHE A N 1
ATOM 2243 C CA . PHE A 1 302 ? -5.691 23.641 35.125 1 88.5 302 PHE A CA 1
ATOM 2244 C C . PHE A 1 302 ? -5.715 25.125 35.438 1 88.5 302 PHE A C 1
ATOM 2246 O O . PHE A 1 302 ? -4.66 25.75 35.562 1 88.5 302 PHE A O 1
ATOM 2253 N N . ARG A 1 303 ? -6.848 25.641 35.469 1 88.38 303 ARG A N 1
ATOM 2254 C CA . ARG A 1 303 ? -7.039 27.062 35.75 1 88.38 303 ARG A CA 1
ATOM 2255 C C . ARG A 1 303 ? -6.426 27.438 37.094 1 88.38 303 ARG A C 1
ATOM 2257 O O . ARG A 1 303 ? -5.699 28.438 37.219 1 88.38 303 ARG A O 1
ATOM 2264 N N . GLU A 1 304 ? -6.691 26.688 38 1 87.81 304 GLU A N 1
ATOM 2265 C CA . GLU A 1 304 ? -6.199 26.953 39.375 1 87.81 304 GLU A CA 1
ATOM 2266 C C . GLU A 1 304 ? -4.684 26.781 39.438 1 87.81 304 GLU A C 1
ATOM 2268 O O . GLU A 1 304 ? -3.988 27.625 40.031 1 87.81 304 GLU A O 1
ATOM 2273 N N . ASN A 1 305 ? -4.223 25.734 38.875 1 87 305 ASN A N 1
ATOM 2274 C CA . ASN A 1 305 ? -2.799 25.422 38.938 1 87 305 ASN A CA 1
ATOM 2275 C C . ASN A 1 305 ? -1.962 26.453 38.188 1 87 305 ASN A C 1
ATOM 2277 O O . ASN A 1 305 ? -0.835 26.75 38.594 1 87 305 ASN A O 1
ATOM 2281 N N . GLN A 1 306 ? -2.559 26.953 37.156 1 87.31 306 GLN A N 1
ATOM 2282 C CA . GLN A 1 306 ? -1.79 27.844 36.281 1 87.31 306 GLN A CA 1
ATOM 2283 C C . GLN A 1 306 ? -2.119 29.297 36.562 1 87.31 306 GLN A C 1
ATOM 2285 O O . GLN A 1 306 ? -1.507 30.203 36 1 87.31 306 GLN A O 1
ATOM 2290 N N . GLY A 1 307 ? -2.992 29.531 37.438 1 85.81 307 GLY A N 1
ATOM 2291 C CA . GLY A 1 307 ? -3.352 30.875 37.844 1 85.81 307 GLY A CA 1
ATOM 2292 C C . GLY A 1 307 ? -4.07 31.656 36.75 1 85.81 307 GLY A C 1
ATOM 2293 O O . GLY A 1 307 ? -3.75 32.812 36.469 1 85.81 307 GLY A O 1
ATOM 2294 N N . LEU A 1 308 ? -4.977 31.016 36.062 1 90.19 308 LEU A N 1
ATOM 2295 C CA . LEU A 1 308 ? -5.711 31.641 34.969 1 90.19 308 LEU A CA 1
ATOM 2296 C C . LEU A 1 308 ? -7.105 32.062 35.438 1 90.19 308 LEU A C 1
ATOM 2298 O O . LEU A 1 308 ? -7.574 31.656 36.5 1 90.19 308 LEU A O 1
ATOM 2302 N N . ARG A 1 309 ? -7.699 32.969 34.625 1 88 309 ARG A N 1
ATOM 2303 C CA . ARG A 1 309 ? -9.07 33.406 34.906 1 88 309 ARG A CA 1
ATOM 2304 C C . ARG A 1 309 ? -10.016 32.906 33.812 1 88 309 ARG A C 1
ATOM 2306 O O . ARG A 1 309 ? -9.711 32.969 32.625 1 88 309 ARG A O 1
ATOM 2313 N N . GLN A 1 310 ? -11.102 32.344 34.188 1 87.19 310 GLN A N 1
ATOM 2314 C CA . GLN A 1 310 ? -12.094 31.844 33.25 1 87.19 310 GLN A CA 1
ATOM 2315 C C . GLN A 1 310 ? -13 32.969 32.75 1 87.19 310 GLN A C 1
ATOM 2317 O O . GLN A 1 310 ? -13.43 33.812 33.562 1 87.19 310 GLN A O 1
ATOM 2322 N N . LEU A 1 311 ? -13.164 33 31.531 1 81.81 311 LEU A N 1
ATOM 2323 C CA . LEU A 1 311 ? -14.125 33.938 30.953 1 81.81 311 LEU A CA 1
ATOM 2324 C C . LEU A 1 311 ? -15.5 33.281 30.812 1 81.81 311 LEU A C 1
ATOM 2326 O O . LEU A 1 311 ? -15.742 32.531 29.875 1 81.81 311 LEU A O 1
ATOM 2330 N N . VAL A 1 312 ? -16.328 33.25 31.797 1 64.5 312 VAL A N 1
ATOM 2331 C CA . VAL A 1 312 ? -17.594 32.531 31.938 1 64.5 312 VAL A CA 1
ATOM 2332 C C . VAL A 1 312 ? -18.562 32.969 30.844 1 64.5 312 VAL A C 1
ATOM 2334 O O . VAL A 1 312 ? -19.344 32.188 30.344 1 64.5 312 VAL A O 1
ATOM 2337 N N . HIS A 1 313 ? -18.609 34.219 30.359 1 59.12 313 HIS A N 1
ATOM 2338 C CA . HIS A 1 313 ? -19.672 34.688 29.484 1 59.12 313 HIS A CA 1
ATOM 2339 C C . HIS A 1 313 ? -19.281 34.562 28.016 1 59.12 313 HIS A C 1
ATOM 2341 O O . HIS A 1 313 ? -19.984 35.062 27.141 1 59.12 313 HIS A O 1
ATOM 2347 N N . GLU A 1 314 ? -18.266 33.844 27.734 1 66.38 314 GLU A N 1
ATOM 2348 C CA . GLU A 1 314 ? -17.906 33.719 26.328 1 66.38 314 GLU A CA 1
ATOM 2349 C C . GLU A 1 314 ? -17.922 32.281 25.875 1 66.38 314 GLU A C 1
ATOM 2351 O O . GLU A 1 314 ? -16.969 31.531 26.109 1 66.38 314 GLU A O 1
ATOM 2356 N N . ASP A 1 315 ? -19.109 31.969 25.281 1 69.12 315 ASP A N 1
ATOM 2357 C CA . ASP A 1 315 ? -19.281 30.609 24.781 1 69.12 315 ASP A CA 1
ATOM 2358 C C . ASP A 1 315 ? -18.375 30.344 23.578 1 69.12 315 ASP A C 1
ATOM 2360 O O . ASP A 1 315 ? -18.125 31.25 22.781 1 69.12 315 ASP A O 1
ATOM 2364 N N . VAL A 1 316 ? -17.719 29.188 23.641 1 74.38 316 VAL A N 1
ATOM 2365 C CA . VAL A 1 316 ? -16.906 28.766 22.5 1 74.38 316 VAL A CA 1
ATOM 2366 C C . VAL A 1 316 ? -17.812 28.125 21.438 1 74.38 316 VAL A C 1
ATOM 2368 O O . VAL A 1 316 ? -18.547 27.188 21.719 1 74.38 316 VAL A O 1
ATOM 2371 N N . THR A 1 317 ? -17.938 28.75 20.328 1 69.81 317 THR A N 1
ATOM 2372 C CA . THR A 1 317 ? -18.703 28.25 19.188 1 69.81 317 THR A CA 1
ATOM 2373 C C . THR A 1 317 ? -17.797 27.984 18 1 69.81 317 THR A C 1
ATOM 2375 O O . THR A 1 317 ? -16.578 28.141 18.094 1 69.81 317 THR A O 1
ATOM 2378 N N . GLU A 1 318 ? -18.359 27.438 16.969 1 68.75 318 GLU A N 1
ATOM 2379 C CA . GLU A 1 318 ? -17.625 27.203 15.734 1 68.75 318 GLU A CA 1
ATOM 2380 C C . GLU A 1 318 ? -17.031 28.5 15.188 1 68.75 318 GLU A C 1
ATOM 2382 O O . GLU A 1 318 ? -15.961 28.5 14.594 1 68.75 318 GLU A O 1
ATOM 2387 N N . GLU A 1 319 ? -17.688 29.516 15.422 1 65.56 319 GLU A N 1
ATOM 2388 C CA . GLU A 1 319 ? -17.266 30.828 14.93 1 65.56 319 GLU A CA 1
ATOM 2389 C C . GLU A 1 319 ? -15.953 31.266 15.586 1 65.56 319 GLU A C 1
ATOM 2391 O O . GLU A 1 319 ? -15.18 32.031 15 1 65.56 319 GLU A O 1
ATOM 2396 N N . THR A 1 320 ? -15.797 30.734 16.812 1 67.88 320 THR A N 1
ATOM 2397 C CA . THR A 1 320 ? -14.555 31.031 17.516 1 67.88 320 THR A CA 1
ATOM 2398 C C . THR A 1 320 ? -13.352 30.578 16.719 1 67.88 320 THR A C 1
ATOM 2400 O O . THR A 1 320 ? -12.289 31.203 16.75 1 67.88 320 THR A O 1
ATOM 2403 N N . PHE A 1 321 ? -13.547 29.656 15.953 1 67.75 321 PHE A N 1
ATOM 2404 C CA . PHE A 1 321 ? -12.438 29.062 15.203 1 67.75 321 PHE A CA 1
ATOM 2405 C C . PHE A 1 321 ? -12.398 29.594 13.781 1 67.75 321 PHE A C 1
ATOM 2407 O O . PHE A 1 321 ? -11.344 29.625 13.148 1 67.75 321 PHE A O 1
ATOM 2414 N N . THR A 1 322 ? -13.477 29.891 13.172 1 60.53 322 THR A N 1
ATOM 2415 C CA . THR A 1 322 ? -13.555 30.297 11.773 1 60.53 322 THR A CA 1
ATOM 2416 C C . THR A 1 322 ? -13.297 31.797 11.633 1 60.53 322 THR A C 1
ATOM 2418 O O . THR A 1 322 ? -12.836 32.25 10.586 1 60.53 322 THR A O 1
ATOM 2421 N N . GLN A 1 323 ? -13.82 32.562 12.516 1 50.78 323 GLN A N 1
ATOM 2422 C CA . GLN A 1 323 ? -13.734 34 12.383 1 50.78 323 GLN A CA 1
ATOM 2423 C C . GLN A 1 323 ? -12.297 34.5 12.539 1 50.78 323 GLN A C 1
ATOM 2425 O O . GLN A 1 323 ? -11.969 35.625 12.172 1 50.78 323 GLN A O 1
ATOM 2430 N N . ALA A 1 324 ? -11.539 33.688 13.016 1 50.94 324 ALA A N 1
ATOM 2431 C CA . ALA A 1 324 ? -10.172 34.156 13.227 1 50.94 324 ALA A CA 1
ATOM 2432 C C . ALA A 1 324 ? -9.375 34.125 11.922 1 50.94 324 ALA A C 1
ATOM 2434 O O . ALA A 1 324 ? -9.641 33.312 11.039 1 50.94 324 ALA A O 1
ATOM 2435 N N . GLU A 1 325 ? -8.891 35.188 11.547 1 51.19 325 GLU A N 1
ATOM 2436 C CA . GLU A 1 325 ? -8.016 35.312 10.383 1 51.19 325 GLU A CA 1
ATOM 2437 C C . GLU A 1 325 ? -6.961 34.219 10.375 1 51.19 325 GLU A C 1
ATOM 2439 O O . GLU A 1 325 ? -5.82 34.438 9.969 1 51.19 325 GLU A O 1
ATOM 2444 N N . THR A 1 326 ? -7.305 33.125 11.141 1 57.28 326 THR A N 1
ATOM 2445 C CA . THR A 1 326 ? -6.258 32.125 11.242 1 57.28 326 THR A CA 1
ATOM 2446 C C . THR A 1 326 ? -6.566 30.922 10.336 1 57.28 326 THR A C 1
ATOM 2448 O O . THR A 1 326 ? -7.695 30.766 9.875 1 57.28 326 THR A O 1
ATOM 2451 N N . ASP A 1 327 ? -5.543 30.188 10.109 1 61.81 327 ASP A N 1
ATOM 2452 C CA . ASP A 1 327 ? -5.547 29.031 9.227 1 61.81 327 ASP A CA 1
ATOM 2453 C C . ASP A 1 327 ? -6.176 27.812 9.906 1 61.81 327 ASP A C 1
ATOM 2455 O O . ASP A 1 327 ? -6.352 26.766 9.289 1 61.81 327 ASP A O 1
ATOM 2459 N N . GLY A 1 328 ? -6.711 28.016 11.234 1 70.56 328 GLY A N 1
ATOM 2460 C CA . GLY A 1 328 ? -7.305 26.844 11.867 1 70.56 328 GLY A CA 1
ATOM 2461 C C . GLY A 1 328 ? -8.797 26.719 11.617 1 70.56 328 GLY A C 1
ATOM 2462 O O . GLY A 1 328 ? -9.516 27.719 11.625 1 70.56 328 GLY A O 1
ATOM 2463 N N . VAL A 1 329 ? -9.266 25.516 11.219 1 77.88 329 VAL A N 1
ATOM 2464 C CA . VAL A 1 329 ? -10.672 25.281 10.93 1 77.88 329 VAL A CA 1
ATOM 2465 C C . VAL A 1 329 ? -11.164 24.047 11.672 1 77.88 329 VAL A C 1
ATOM 2467 O O . VAL A 1 329 ? -10.383 23.141 11.961 1 77.88 329 VAL A O 1
ATOM 2470 N N . LEU A 1 330 ? -12.352 24.156 12.141 1 82.31 330 LEU A N 1
ATOM 2471 C CA . LEU A 1 330 ? -13.016 23 12.711 1 82.31 330 LEU A CA 1
ATOM 2472 C C . LEU A 1 330 ? -13.773 22.219 11.633 1 82.31 330 LEU A C 1
ATOM 2474 O O . LEU A 1 330 ? -14.578 22.797 10.898 1 82.31 330 LEU A O 1
ATOM 2478 N N . GLU A 1 331 ? -13.453 20.938 11.5 1 86 331 GLU A N 1
ATOM 2479 C CA . GLU A 1 331 ? -14.078 20.109 10.461 1 86 331 GLU A CA 1
ATOM 2480 C C . GLU A 1 331 ? -14.391 18.719 10.977 1 86 331 GLU A C 1
ATOM 2482 O O . GLU A 1 331 ? -13.836 18.281 11.992 1 86 331 GLU A O 1
ATOM 2487 N N . LYS A 1 332 ? -15.398 18.078 10.32 1 90.06 332 LYS A N 1
ATOM 2488 C CA . LYS A 1 332 ? -15.68 16.672 10.555 1 90.06 332 LYS A CA 1
ATOM 2489 C C . LYS A 1 332 ? -14.922 15.781 9.57 1 90.06 332 LYS A C 1
ATOM 2491 O O . LYS A 1 332 ? -14.727 16.156 8.414 1 90.06 332 LYS A O 1
ATOM 2496 N N . ALA A 1 333 ? -14.492 14.633 10.047 1 91.5 333 ALA A N 1
ATOM 2497 C CA . ALA A 1 333 ? -13.797 13.688 9.18 1 91.5 333 ALA A CA 1
ATOM 2498 C C . ALA A 1 333 ? -14.172 12.25 9.516 1 91.5 333 ALA A C 1
ATOM 2500 O O . ALA A 1 333 ? -14.305 11.898 10.688 1 91.5 333 ALA A O 1
ATOM 2501 N N . VAL A 1 334 ? -14.352 11.461 8.531 1 91.25 334 VAL A N 1
ATOM 2502 C CA . VAL A 1 334 ? -14.672 10.047 8.711 1 91.25 334 VAL A CA 1
ATOM 2503 C C . VAL A 1 334 ? -13.43 9.203 8.422 1 91.25 334 VAL A C 1
ATOM 2505 O O . VAL A 1 334 ? -12.68 9.484 7.488 1 91.25 334 VAL A O 1
ATOM 2508 N N . VAL A 1 335 ? -13.258 8.172 9.195 1 90.56 335 VAL A N 1
ATOM 2509 C CA . VAL A 1 335 ? -12.156 7.23 8.984 1 90.56 335 VAL A CA 1
ATOM 2510 C C . VAL A 1 335 ? -12.594 6.129 8.023 1 90.56 335 VAL A C 1
ATOM 2512 O O . VAL A 1 335 ? -13.406 5.27 8.383 1 90.56 335 VAL A O 1
ATOM 2515 N N . PRO A 1 336 ? -11.992 6.125 6.875 1 86.06 336 PRO A N 1
ATOM 2516 C CA . PRO A 1 336 ? -12.352 5.055 5.938 1 86.06 336 PRO A CA 1
ATOM 2517 C C . PRO A 1 336 ? -11.695 3.721 6.289 1 86.06 336 PRO A C 1
ATOM 2519 O O . PRO A 1 336 ? -10.82 3.67 7.156 1 86.06 336 PRO A O 1
ATOM 2522 N N . GLU A 1 337 ? -12.156 2.723 5.652 1 77.88 337 GLU A N 1
ATOM 2523 C CA . GLU A 1 337 ? -11.68 1.375 5.941 1 77.88 337 GLU A CA 1
ATOM 2524 C C . GLU A 1 337 ? -10.203 1.222 5.566 1 77.88 337 GLU A C 1
ATOM 2526 O O . GLU A 1 337 ? -9.453 0.517 6.246 1 77.88 337 GLU A O 1
ATOM 2531 N N . ALA A 1 338 ? -9.844 1.834 4.57 1 75.06 338 ALA A N 1
ATOM 2532 C CA . ALA A 1 338 ? -8.484 1.675 4.055 1 75.06 338 ALA A CA 1
ATOM 2533 C C . ALA A 1 338 ? -7.539 2.693 4.684 1 75.06 338 ALA A C 1
ATOM 2535 O O . ALA A 1 338 ? -6.367 2.773 4.309 1 75.06 338 ALA A O 1
ATOM 2536 N N . SER A 1 339 ? -7.957 3.418 5.68 1 85.56 339 SER A N 1
ATOM 2537 C CA . SER A 1 339 ? -7.137 4.449 6.309 1 85.56 339 SER A CA 1
ATOM 2538 C C . SER A 1 339 ? -5.914 3.844 6.988 1 85.56 339 SER A C 1
ATOM 2540 O O . SER A 1 339 ? -6.004 2.775 7.602 1 85.56 339 SER A O 1
ATOM 2542 N N . GLN A 1 340 ? -4.816 4.496 6.906 1 83.69 340 GLN A N 1
ATOM 2543 C CA . GLN A 1 340 ? -3.596 4.07 7.582 1 83.69 340 GLN A CA 1
ATOM 2544 C C . GLN A 1 340 ? -3.738 4.176 9.094 1 83.69 340 GLN A C 1
ATOM 2546 O O . GLN A 1 340 ? -2.947 3.596 9.844 1 83.69 340 GLN A O 1
ATOM 2551 N N . PHE A 1 341 ? -4.758 4.84 9.555 1 87.88 341 PHE A N 1
ATOM 2552 C CA . PHE A 1 341 ? -4.906 5.098 10.984 1 87.88 341 PHE A CA 1
ATOM 2553 C C . PHE A 1 341 ? -5.75 4.016 11.648 1 87.88 341 PHE A C 1
ATOM 2555 O O . PHE A 1 341 ? -5.82 3.941 12.875 1 87.88 341 PHE A O 1
ATOM 2562 N N . VAL A 1 342 ? -6.332 3.188 10.844 1 86.5 342 VAL A N 1
ATOM 2563 C CA . VAL A 1 342 ? -7.184 2.145 11.406 1 86.5 342 VAL A CA 1
ATOM 2564 C C . VAL A 1 342 ? -6.348 1.217 12.289 1 86.5 342 VAL A C 1
ATOM 2566 O O . VAL A 1 342 ? -5.297 0.731 11.867 1 86.5 342 VAL A O 1
ATOM 2569 N N . GLY A 1 343 ? -6.812 1.002 13.508 1 80.81 343 GLY A N 1
ATOM 2570 C CA . GLY A 1 343 ? -6.145 0.106 14.438 1 80.81 343 GLY A CA 1
ATOM 2571 C C . GLY A 1 343 ? -5.098 0.803 15.289 1 80.81 343 GLY A C 1
ATOM 2572 O O . GLY A 1 343 ? -4.562 0.212 16.219 1 80.81 343 GLY A O 1
ATOM 2573 N N . GLU A 1 344 ? -4.855 2.023 14.977 1 83.75 344 GLU A N 1
ATOM 2574 C CA . GLU A 1 344 ? -3.908 2.803 15.766 1 83.75 344 GLU A CA 1
ATOM 2575 C C . GLU A 1 344 ? -4.629 3.672 16.797 1 83.75 344 GLU A C 1
ATOM 2577 O O . GLU A 1 344 ? -5.738 4.145 16.547 1 83.75 344 GLU A O 1
ATOM 2582 N N . THR A 1 345 ? -3.941 3.789 17.875 1 88.75 345 THR A N 1
ATOM 2583 C CA . THR A 1 345 ? -4.461 4.762 18.828 1 88.75 345 THR A CA 1
ATOM 2584 C C . THR A 1 345 ? -4.164 6.184 18.375 1 88.75 345 THR A C 1
ATOM 2586 O O . THR A 1 345 ? -3.271 6.402 17.547 1 88.75 345 THR A O 1
ATOM 2589 N N . LEU A 1 346 ? -4.914 7.133 18.891 1 89.31 346 LEU A N 1
ATOM 2590 C CA . LEU A 1 346 ? -4.691 8.523 18.516 1 89.31 346 LEU A CA 1
ATOM 2591 C C . LEU A 1 346 ? -3.299 8.984 18.953 1 89.31 346 LEU A C 1
ATOM 2593 O O . LEU A 1 346 ? -2.688 9.82 18.281 1 89.31 346 LEU A O 1
ATOM 2597 N N . ALA A 1 347 ? -2.846 8.43 20.031 1 85.25 347 ALA A N 1
ATOM 2598 C CA . ALA A 1 347 ? -1.494 8.75 20.484 1 85.25 347 ALA A CA 1
ATOM 2599 C C . ALA A 1 347 ? -0.449 8.242 19.484 1 85.25 347 ALA A C 1
ATOM 2601 O O . ALA A 1 347 ? 0.566 8.906 19.25 1 85.25 347 ALA A O 1
ATOM 2602 N N . GLU A 1 348 ? -0.732 7.105 18.938 1 82.25 348 GLU A N 1
ATOM 2603 C CA . GLU A 1 348 ? 0.196 6.492 17.984 1 82.25 348 GLU A CA 1
ATOM 2604 C C . GLU A 1 348 ? 0.136 7.18 16.625 1 82.25 348 GLU A C 1
ATOM 2606 O O . GLU A 1 348 ? 1.148 7.277 15.93 1 82.25 348 GLU A O 1
ATOM 2611 N N . ALA A 1 349 ? -1.005 7.625 16.281 1 86.44 349 ALA A N 1
ATOM 2612 C CA . ALA A 1 349 ? -1.197 8.25 14.969 1 86.44 349 ALA A CA 1
ATOM 2613 C C . ALA A 1 349 ? -0.494 9.602 14.898 1 86.44 349 ALA A C 1
ATOM 2615 O O . ALA A 1 349 ? -0.1 10.047 13.812 1 86.44 349 ALA A O 1
ATOM 2616 N N . ARG A 1 350 ? -0.332 10.289 16.062 1 87.5 350 ARG A N 1
ATOM 2617 C CA . ARG A 1 350 ? 0.348 11.578 16.188 1 87.5 350 ARG A CA 1
ATOM 2618 C C . ARG A 1 350 ? -0.128 12.555 15.125 1 87.5 350 ARG A C 1
ATOM 2620 O O . ARG A 1 350 ? 0.684 13.164 14.422 1 87.5 350 ARG A O 1
ATOM 2627 N N . LEU A 1 351 ? -1.424 12.664 15.039 1 89.19 351 LEU A N 1
ATOM 2628 C CA . LEU A 1 351 ? -2.037 13.539 14.047 1 89.19 351 LEU A CA 1
ATOM 2629 C C . LEU A 1 351 ? -1.669 14.992 14.305 1 89.19 351 LEU A C 1
ATOM 2631 O O . LEU A 1 351 ? -1.483 15.773 13.367 1 89.19 351 LEU A O 1
ATOM 2635 N N . LYS A 1 352 ? -1.579 15.344 15.547 1 86.69 352 LYS A N 1
ATOM 2636 C CA . LYS A 1 352 ? -1.248 16.719 15.914 1 86.69 352 LYS A CA 1
ATOM 2637 C C . LYS A 1 352 ? 0.182 17.062 15.508 1 86.69 352 LYS A C 1
ATOM 2639 O O . LYS A 1 352 ? 0.421 18.094 14.883 1 86.69 352 LYS A O 1
ATOM 2644 N N . GLU A 1 353 ? 1.039 16.188 15.742 1 83.06 353 GLU A N 1
ATOM 2645 C CA . GLU A 1 353 ? 2.459 16.438 15.516 1 83.06 353 GLU A CA 1
ATOM 2646 C C . GLU A 1 353 ? 2.795 16.391 14.023 1 83.06 353 GLU A C 1
ATOM 2648 O O . GLU A 1 353 ? 3.545 17.219 13.523 1 83.06 353 GLU A O 1
ATOM 2653 N N . PHE A 1 354 ? 2.176 15.414 13.391 1 86 354 PHE A N 1
ATOM 2654 C CA . PHE A 1 354 ? 2.588 15.141 12.016 1 86 354 PHE A CA 1
ATOM 2655 C C . PHE A 1 354 ? 1.718 15.914 11.031 1 86 354 PHE A C 1
ATOM 2657 O O . PHE A 1 354 ? 2.18 16.297 9.953 1 86 354 PHE A O 1
ATOM 2664 N N . HIS A 1 355 ? 0.53 16.219 11.383 1 86.94 355 HIS A N 1
ATOM 2665 C CA . HIS A 1 355 ? -0.383 16.766 10.391 1 86.94 355 HIS A CA 1
ATOM 2666 C C . HIS A 1 355 ? -1.092 18.016 10.938 1 86.94 355 HIS A C 1
ATOM 2668 O O . HIS A 1 355 ? -2.066 18.484 10.344 1 86.94 355 HIS A O 1
ATOM 2674 N N . ARG A 1 356 ? -0.754 18.547 12.047 1 86.75 356 ARG A N 1
ATOM 2675 C CA . ARG A 1 356 ? -1.348 19.734 12.633 1 86.75 356 ARG A CA 1
ATOM 2676 C C . ARG A 1 356 ? -2.852 19.578 12.82 1 86.75 356 ARG A C 1
ATOM 2678 O O . ARG A 1 356 ? -3.629 20.469 12.477 1 86.75 356 ARG A O 1
ATOM 2685 N N . THR A 1 357 ? -3.211 18.391 13.148 1 88.88 357 THR A N 1
ATOM 2686 C CA . THR A 1 357 ? -4.621 18.062 13.32 1 88.88 357 THR A CA 1
ATOM 2687 C C . THR A 1 357 ? -4.875 17.516 14.727 1 88.88 357 THR A C 1
ATOM 2689 O O . THR A 1 357 ? -4.215 16.562 15.156 1 88.88 357 THR A O 1
ATOM 2692 N N . THR A 1 358 ? -5.762 18.188 15.414 1 87.69 358 THR A N 1
ATOM 2693 C CA . THR A 1 358 ? -6.121 17.75 16.75 1 87.69 358 THR A CA 1
ATOM 2694 C C . THR A 1 358 ? -7.543 17.203 16.781 1 87.69 358 THR A C 1
ATOM 2696 O O . THR A 1 358 ? -8.484 17.875 16.344 1 87.69 358 THR A O 1
ATOM 2699 N N . VAL A 1 359 ? -7.676 16.016 17.312 1 90.12 359 VAL A N 1
ATOM 2700 C CA . VAL A 1 359 ? -8.992 15.406 17.438 1 90.12 359 VAL A CA 1
ATOM 2701 C C . VAL A 1 359 ? -9.648 15.852 18.75 1 90.12 359 VAL A C 1
ATOM 2703 O O . VAL A 1 359 ? -9.07 15.703 19.828 1 90.12 359 VAL A O 1
ATOM 2706 N N . LEU A 1 360 ? -10.836 16.359 18.641 1 87.12 360 LEU A N 1
ATOM 2707 C CA . LEU A 1 360 ? -11.523 16.906 19.812 1 87.12 360 LEU A CA 1
ATOM 2708 C C . LEU A 1 360 ? -12.555 15.922 20.344 1 87.12 360 LEU A C 1
ATOM 2710 O O . LEU A 1 360 ? -12.852 15.922 21.547 1 87.12 360 LEU A O 1
ATOM 2714 N N . ALA A 1 361 ? -13.141 15.18 19.406 1 88.5 361 ALA A N 1
ATOM 2715 C CA . ALA A 1 361 ? -14.164 14.211 19.781 1 88.5 361 ALA A CA 1
ATOM 2716 C C . ALA A 1 361 ? -14.312 13.125 18.734 1 88.5 361 ALA A C 1
ATOM 2718 O O . ALA A 1 361 ? -13.906 13.312 17.578 1 88.5 361 ALA A O 1
ATOM 2719 N N . ILE A 1 362 ? -14.844 12.016 19.203 1 90.56 362 ILE A N 1
ATOM 2720 C CA . ILE A 1 362 ? -15.125 10.891 18.312 1 90.56 362 ILE A CA 1
ATOM 2721 C C . ILE A 1 362 ? -16.562 10.414 18.516 1 90.56 362 ILE A C 1
ATOM 2723 O O . ILE A 1 362 ? -17 10.227 19.656 1 90.56 362 ILE A O 1
ATOM 2727 N N . ARG A 1 363 ? -17.266 10.352 17.469 1 87.44 363 ARG A N 1
ATOM 2728 C CA . ARG A 1 363 ? -18.578 9.711 17.484 1 87.44 363 ARG A CA 1
ATOM 2729 C C . ARG A 1 363 ? -18.516 8.312 16.891 1 87.44 363 ARG A C 1
ATOM 2731 O O . ARG A 1 363 ? -18.141 8.148 15.727 1 87.44 363 ARG A O 1
ATOM 2738 N N . ARG A 1 364 ? -18.844 7.27 17.719 1 85.94 364 ARG A N 1
ATOM 2739 C CA . ARG A 1 364 ? -18.828 5.875 17.297 1 85.94 364 ARG A CA 1
ATOM 2740 C C . ARG A 1 364 ? -20.141 5.188 17.609 1 85.94 364 ARG A C 1
ATOM 2742 O O . ARG A 1 364 ? -20.516 5.066 18.781 1 85.94 364 ARG A O 1
ATOM 2749 N N . GLU A 1 365 ? -20.703 4.754 16.594 1 77.12 365 GLU A N 1
ATOM 2750 C CA . GLU A 1 365 ? -21.938 4.004 16.766 1 77.12 365 GLU A CA 1
ATOM 2751 C C . GLU A 1 365 ? -22.938 4.781 17.625 1 77.12 365 GLU A C 1
ATOM 2753 O O . GLU A 1 365 ? -23.5 4.242 18.578 1 77.12 365 GLU A O 1
ATOM 2758 N N . GLY A 1 366 ? -22.953 6.055 17.391 1 70.44 366 GLY A N 1
ATOM 2759 C CA . GLY A 1 366 ? -23.938 6.883 18.078 1 70.44 366 GLY A CA 1
ATOM 2760 C C . GLY A 1 366 ? -23.438 7.402 19.422 1 70.44 366 GLY A C 1
ATOM 2761 O O . GLY A 1 366 ? -24.094 8.25 20.031 1 70.44 366 GLY A O 1
ATOM 2762 N N . GLU A 1 367 ? -22.328 6.891 19.797 1 80.56 367 GLU A N 1
ATOM 2763 C CA . GLU A 1 367 ? -21.797 7.328 21.078 1 80.56 367 GLU A CA 1
ATOM 2764 C C . GLU A 1 367 ? -20.688 8.359 20.891 1 80.56 367 GLU A C 1
ATOM 2766 O O . GLU A 1 367 ? -19.891 8.25 19.953 1 80.56 367 GLU A O 1
ATOM 2771 N N . LEU A 1 368 ? -20.734 9.336 21.812 1 83.94 368 LEU A N 1
ATOM 2772 C CA . LEU A 1 368 ? -19.75 10.398 21.75 1 83.94 368 LEU A CA 1
ATOM 2773 C C . LEU A 1 368 ? -18.641 10.18 22.766 1 83.94 368 LEU A C 1
ATOM 2775 O O . LEU A 1 368 ? -18.906 9.945 23.953 1 83.94 368 LEU A O 1
ATOM 2779 N N . ILE A 1 369 ? -17.484 10.148 22.312 1 85.81 369 ILE A N 1
ATOM 2780 C CA . ILE A 1 369 ? -16.312 10.031 23.156 1 85.81 369 ILE A CA 1
ATOM 2781 C C . ILE A 1 369 ? -15.555 11.359 23.172 1 85.81 369 ILE A C 1
ATOM 2783 O O . ILE A 1 369 ? -15.102 11.828 22.125 1 85.81 369 ILE A O 1
ATOM 2787 N N . ARG A 1 370 ? -15.391 11.961 24.297 1 82.69 370 ARG A N 1
ATOM 2788 C CA . ARG A 1 370 ? -14.812 13.297 24.359 1 82.69 370 ARG A CA 1
ATOM 2789 C C . ARG A 1 370 ? -13.633 13.336 25.328 1 82.69 370 ARG A C 1
ATOM 2791 O O . ARG A 1 370 ? -12.945 14.352 25.422 1 82.69 370 ARG A O 1
ATOM 2798 N N . SER A 1 371 ? -13.445 12.258 26.016 1 78.81 371 SER A N 1
ATOM 2799 C CA . SER A 1 371 ? -12.352 12.203 26.984 1 78.81 371 SER A CA 1
ATOM 2800 C C . SER A 1 371 ? -11.469 10.984 26.75 1 78.81 371 SER A C 1
ATOM 2802 O O . SER A 1 371 ? -11.914 9.992 26.172 1 78.81 371 SER A O 1
ATOM 2804 N N . GLY A 1 372 ? -10.195 11.094 27.219 1 80.25 372 GLY A N 1
ATOM 2805 C CA . GLY A 1 372 ? -9.266 9.992 27.062 1 80.25 372 GLY A CA 1
ATOM 2806 C C . GLY A 1 372 ? -9.031 9.594 25.625 1 80.25 372 GLY A C 1
ATOM 2807 O O . GLY A 1 372 ? -8.938 8.406 25.297 1 80.25 372 GLY A O 1
ATOM 2808 N N . LEU A 1 373 ? -9.055 10.523 24.781 1 86.69 373 LEU A N 1
ATOM 2809 C CA . LEU A 1 373 ? -9.039 10.273 23.344 1 86.69 373 LEU A CA 1
ATOM 2810 C C . LEU A 1 373 ? -7.719 9.656 22.906 1 86.69 373 LEU A C 1
ATOM 2812 O O . LEU A 1 373 ? -7.668 8.891 21.938 1 86.69 373 LEU A O 1
ATOM 2816 N N . ASN A 1 374 ? -6.621 9.852 23.594 1 85.31 374 ASN A N 1
ATOM 2817 C CA . ASN A 1 374 ? -5.297 9.391 23.188 1 85.31 374 ASN A CA 1
ATOM 2818 C C . ASN A 1 374 ? -5.207 7.871 23.172 1 85.31 374 ASN A C 1
ATOM 2820 O O . ASN A 1 374 ? -4.453 7.297 22.375 1 85.31 374 ASN A O 1
ATOM 2824 N N . GLU A 1 375 ? -5.992 7.219 23.953 1 87.25 375 GLU A N 1
ATOM 2825 C CA . GLU A 1 375 ? -5.891 5.77 24.109 1 87.25 375 GLU A CA 1
ATOM 2826 C C . GLU A 1 375 ? -6.906 5.055 23.219 1 87.25 375 GLU A C 1
ATOM 2828 O O . GLU A 1 375 ? -6.887 3.828 23.109 1 87.25 375 GLU A O 1
ATOM 2833 N N . ILE A 1 376 ? -7.676 5.797 22.594 1 88.56 376 ILE A N 1
ATOM 2834 C CA . ILE A 1 376 ? -8.719 5.188 21.766 1 88.56 376 ILE A CA 1
ATOM 2835 C C . ILE A 1 376 ? -8.133 4.738 20.438 1 88.56 376 ILE A C 1
ATOM 2837 O O . ILE A 1 376 ? -7.379 5.48 19.797 1 88.56 376 ILE A O 1
ATOM 2841 N N . ARG A 1 377 ? -8.414 3.49 20.078 1 88.69 377 ARG A N 1
ATOM 2842 C CA . ARG A 1 377 ? -8.016 2.969 18.781 1 88.69 377 ARG A CA 1
ATOM 2843 C C . ARG A 1 377 ? -9.047 3.33 17.719 1 88.69 377 ARG A C 1
ATOM 2845 O O . ARG A 1 377 ? -10.242 3.082 17.891 1 88.69 377 ARG A O 1
ATOM 2852 N N . LEU A 1 378 ? -8.578 3.879 16.703 1 90.12 378 LEU A N 1
ATOM 2853 C CA . LEU A 1 378 ? -9.469 4.309 15.625 1 90.12 378 LEU A CA 1
ATOM 2854 C C . LEU A 1 378 ? -10.016 3.111 14.859 1 90.12 378 LEU A C 1
ATOM 2856 O O . LEU A 1 378 ? -9.297 2.139 14.625 1 90.12 378 LEU A O 1
ATOM 2860 N N . LYS A 1 379 ? -11.234 3.191 14.508 1 87.5 379 LYS A N 1
ATOM 2861 C CA . LYS A 1 379 ? -11.938 2.168 13.742 1 87.5 379 LYS A CA 1
ATOM 2862 C C . LYS A 1 379 ? -12.578 2.764 12.492 1 87.5 379 LYS A C 1
ATOM 2864 O O . LYS A 1 379 ? -12.898 3.955 12.453 1 87.5 379 LYS A O 1
ATOM 2869 N N . PRO A 1 380 ? -12.742 1.87 11.492 1 86.31 380 PRO A N 1
ATOM 2870 C CA . PRO A 1 380 ? -13.477 2.371 10.328 1 86.31 380 PRO A CA 1
ATOM 2871 C C . PRO A 1 380 ? -14.875 2.867 10.68 1 86.31 380 PRO A C 1
ATOM 2873 O O . PRO A 1 380 ? -15.578 2.234 11.469 1 86.31 380 PRO A O 1
ATOM 2876 N N . GLY A 1 381 ? -15.227 4.066 10.117 1 86.94 381 GLY A N 1
ATOM 2877 C CA . GLY A 1 381 ? -16.562 4.605 10.352 1 86.94 381 GLY A CA 1
ATOM 2878 C C . GLY A 1 381 ? -16.594 5.645 11.461 1 86.94 381 GLY A C 1
ATOM 2879 O O . GLY A 1 381 ? -17.578 6.371 11.602 1 86.94 381 GLY A O 1
ATOM 2880 N N . ASP A 1 382 ? -15.531 5.75 12.266 1 89.75 382 ASP A N 1
ATOM 2881 C CA . ASP A 1 382 ? -15.461 6.781 13.297 1 89.75 382 ASP A CA 1
ATOM 2882 C C . ASP A 1 382 ? -15.617 8.172 12.695 1 89.75 382 ASP A C 1
ATOM 2884 O O . ASP A 1 382 ? -15.016 8.477 11.656 1 89.75 382 ASP A O 1
ATOM 2888 N N . LEU A 1 383 ? -16.484 8.914 13.25 1 91.12 383 LEU A N 1
ATOM 2889 C CA . LEU A 1 383 ? -16.578 10.32 12.898 1 91.12 383 LEU A CA 1
ATOM 2890 C C . LEU A 1 383 ? -15.773 11.18 13.875 1 91.12 383 LEU A C 1
ATOM 2892 O O . LEU A 1 383 ? -16.047 11.195 15.07 1 91.12 383 LEU A O 1
ATOM 2896 N N . LEU A 1 384 ? -14.852 11.867 13.344 1 92.56 384 LEU A N 1
ATOM 2897 C CA . LEU A 1 384 ? -13.969 12.688 14.164 1 92.56 384 LEU A CA 1
ATOM 2898 C C . LEU A 1 384 ? -14.305 14.172 14.023 1 92.56 384 LEU A C 1
ATOM 2900 O O . LEU A 1 384 ? -14.625 14.633 12.922 1 92.56 384 LEU A O 1
ATOM 2904 N N . LEU A 1 385 ? -14.32 14.852 15.094 1 90.12 385 LEU A N 1
ATOM 2905 C CA . LEU A 1 385 ? -14.242 16.312 15.062 1 90.12 385 LEU A CA 1
ATOM 2906 C C . LEU A 1 385 ? -12.805 16.781 15.25 1 90.12 385 LEU A C 1
ATOM 2908 O O . LEU A 1 385 ? -12.172 16.484 16.266 1 90.12 385 LEU A O 1
ATOM 2912 N N . VAL A 1 386 ? -12.375 17.453 14.281 1 89.62 386 VAL A N 1
ATOM 2913 C CA . VAL A 1 386 ? -10.953 17.781 14.32 1 89.62 386 VAL A CA 1
ATOM 2914 C C . VAL A 1 386 ? -10.758 19.281 14.125 1 89.62 386 VAL A C 1
ATOM 2916 O O . VAL A 1 386 ? -11.547 19.938 13.445 1 89.62 386 VAL A O 1
ATOM 2919 N N . GLN A 1 387 ? -9.82 19.797 14.781 1 86.5 387 GLN A N 1
ATOM 2920 C CA . GLN A 1 387 ? -9.25 21.094 14.461 1 86.5 387 GLN A CA 1
ATOM 2921 C C . GLN A 1 387 ? -8.031 20.953 13.547 1 86.5 387 GLN A C 1
ATOM 2923 O O . GLN A 1 387 ? -7.059 20.281 13.914 1 86.5 387 GLN A O 1
ATOM 2928 N N . THR A 1 388 ? -8.117 21.453 12.398 1 87.12 388 THR A N 1
ATOM 2929 C CA . THR A 1 388 ? -7.074 21.25 11.398 1 87.12 388 THR A CA 1
ATOM 2930 C C . THR A 1 388 ? -6.828 22.516 10.594 1 87.12 388 THR A C 1
ATOM 2932 O O . THR A 1 388 ? -7.277 23.594 10.984 1 87.12 388 THR A O 1
ATOM 2935 N N . THR A 1 389 ? -5.969 22.453 9.609 1 82.5 389 THR A N 1
ATOM 2936 C CA . THR A 1 389 ? -5.648 23.562 8.711 1 82.5 389 THR A CA 1
ATOM 2937 C C . THR A 1 389 ? -6.066 23.219 7.281 1 82.5 389 THR A C 1
ATOM 2939 O O . THR A 1 389 ? -6.242 22.047 6.938 1 82.5 389 THR A O 1
ATOM 2942 N N . PRO A 1 390 ? -6.262 24.203 6.504 1 79.12 390 PRO A N 1
ATOM 2943 C CA . PRO A 1 390 ? -6.625 23.953 5.109 1 79.12 390 PRO A CA 1
ATOM 2944 C C . PRO A 1 390 ? -5.613 23.062 4.391 1 79.12 390 PRO A C 1
ATOM 2946 O O . PRO A 1 390 ? -6 22.203 3.592 1 79.12 390 PRO A O 1
ATOM 2949 N N . ASN A 1 391 ? -4.336 23.188 4.695 1 81.25 391 ASN A N 1
ATOM 2950 C CA . ASN A 1 391 ? -3.312 22.344 4.074 1 81.25 391 ASN A CA 1
ATOM 2951 C C . ASN A 1 391 ? -3.441 20.891 4.504 1 81.25 391 ASN A C 1
ATOM 2953 O O . ASN A 1 391 ? -3.332 19.984 3.68 1 81.25 391 ASN A O 1
ATOM 2957 N N . SER A 1 392 ? -3.67 20.734 5.738 1 86 392 SER A N 1
ATOM 2958 C CA . SER A 1 392 ? -3.83 19.375 6.238 1 86 392 SER A CA 1
ATOM 2959 C C . SER A 1 392 ? -5.09 18.719 5.68 1 86 392 SER A C 1
ATOM 2961 O O . SER A 1 392 ? -5.105 17.516 5.398 1 86 392 SER A O 1
ATOM 2963 N N . THR A 1 393 ? -6.125 19.516 5.59 1 84.19 393 THR A N 1
ATOM 2964 C CA . THR A 1 393 ? -7.363 19.016 4.996 1 84.19 393 THR A CA 1
ATOM 2965 C C . THR A 1 393 ? -7.121 18.516 3.574 1 84.19 393 THR A C 1
ATOM 2967 O O . THR A 1 393 ? -7.582 17.438 3.197 1 84.19 393 THR A O 1
ATOM 2970 N N . GLN A 1 394 ? -6.461 19.312 2.863 1 79.19 394 GLN A N 1
ATOM 2971 C CA . GLN A 1 394 ? -6.148 18.938 1.489 1 79.19 394 GLN A CA 1
ATOM 2972 C C . GLN A 1 394 ? -5.312 17.656 1.443 1 79.19 394 GLN A C 1
ATOM 2974 O O . GLN A 1 394 ? -5.516 16.812 0.573 1 79.19 394 GLN A O 1
ATOM 2979 N N . TYR A 1 395 ? -4.406 17.547 2.338 1 83.94 395 TYR A N 1
ATOM 2980 C CA . TYR A 1 395 ? -3.588 16.328 2.43 1 83.94 395 TYR A CA 1
ATOM 2981 C C . TYR A 1 395 ? -4.457 15.102 2.629 1 83.94 395 TYR A C 1
ATOM 2983 O O . TYR A 1 395 ? -4.266 14.078 1.962 1 83.94 395 TYR A O 1
ATOM 2991 N N . PHE A 1 396 ? -5.344 15.203 3.582 1 85.75 396 PHE A N 1
ATOM 2992 C CA . PHE A 1 396 ? -6.188 14.055 3.902 1 85.75 396 PHE A CA 1
ATOM 2993 C C . PHE A 1 396 ? -7.094 13.703 2.729 1 85.75 396 PHE A C 1
ATOM 2995 O O . PHE A 1 396 ? -7.371 12.531 2.479 1 85.75 396 PHE A O 1
ATOM 3002 N N . ILE A 1 397 ? -7.543 14.711 2.059 1 75.38 397 ILE A N 1
ATOM 3003 C CA . ILE A 1 397 ? -8.383 14.484 0.888 1 75.38 397 ILE A CA 1
ATOM 3004 C C . ILE A 1 397 ? -7.586 13.742 -0.183 1 75.38 397 ILE A C 1
ATOM 3006 O O . ILE A 1 397 ? -8.078 12.781 -0.777 1 75.38 397 ILE A O 1
ATOM 3010 N N . GLU A 1 398 ? -6.398 14.148 -0.348 1 74.25 398 GLU A N 1
ATOM 3011 C CA . GLU A 1 398 ? -5.559 13.562 -1.391 1 74.25 398 GLU A CA 1
ATOM 3012 C C . GLU A 1 398 ? -5.086 12.164 -1.002 1 74.25 398 GLU A C 1
ATOM 3014 O O . GLU A 1 398 ? -5.031 11.266 -1.844 1 74.25 398 GLU A O 1
ATOM 3019 N N . SER A 1 399 ? -4.758 12.016 0.246 1 77.62 399 SER A N 1
ATOM 3020 C CA . SER A 1 399 ? -4.262 10.711 0.691 1 77.62 399 SER A CA 1
ATOM 3021 C C . SER A 1 399 ? -5.402 9.711 0.837 1 77.62 399 SER A C 1
ATOM 3023 O O . SER A 1 399 ? -5.184 8.5 0.729 1 77.62 399 SER A O 1
ATOM 3025 N N . GLY A 1 400 ? -6.57 10.258 1.163 1 80.25 400 GLY A N 1
ATOM 3026 C CA . GLY A 1 400 ? -7.723 9.391 1.368 1 80.25 400 GLY A CA 1
ATOM 3027 C C . GLY A 1 400 ? -7.758 8.758 2.746 1 80.25 400 GLY A C 1
ATOM 3028 O O . GLY A 1 400 ? -8.578 7.875 3.008 1 80.25 400 GLY A O 1
ATOM 3029 N N . ASP A 1 401 ? -6.918 9.18 3.602 1 87.5 401 ASP A N 1
ATOM 3030 C CA . ASP A 1 401 ? -6.84 8.586 4.934 1 87.5 401 ASP A CA 1
ATOM 3031 C C . ASP A 1 401 ? -8 9.039 5.809 1 87.5 401 ASP A C 1
ATOM 3033 O O . ASP A 1 401 ? -8.367 8.367 6.773 1 87.5 401 ASP A O 1
ATOM 3037 N N . LEU A 1 402 ? -8.508 10.281 5.492 1 89.44 402 LEU A N 1
ATOM 3038 C CA . LEU A 1 402 ? -9.711 10.82 6.133 1 89.44 402 LEU A CA 1
ATOM 3039 C C . LEU A 1 402 ? -10.633 11.461 5.102 1 89.44 402 LEU A C 1
ATOM 3041 O O . LEU A 1 402 ? -10.164 12.125 4.176 1 89.44 402 LEU A O 1
ATOM 3045 N N . VAL A 1 403 ? -11.859 11.172 5.215 1 87.81 403 VAL A N 1
ATOM 3046 C CA . VAL A 1 403 ? -12.852 11.867 4.406 1 87.81 403 VAL A CA 1
ATOM 3047 C C . VAL A 1 403 ? -13.352 13.109 5.148 1 87.81 403 VAL A C 1
ATOM 3049 O O . VAL A 1 403 ? -14.234 13.016 6 1 87.81 403 VAL A O 1
ATOM 3052 N N . VAL A 1 404 ? -12.812 14.234 4.773 1 86.38 404 VAL A N 1
ATOM 3053 C CA . VAL A 1 404 ? -13.141 15.484 5.457 1 86.38 404 VAL A CA 1
ATOM 3054 C C . VAL A 1 404 ? -14.445 16.047 4.902 1 86.38 404 VAL A C 1
ATOM 3056 O O . VAL A 1 404 ? -14.625 16.141 3.686 1 86.38 404 VAL A O 1
ATOM 3059 N N . ILE A 1 405 ? -15.281 16.328 5.793 1 82.38 405 ILE A N 1
ATOM 3060 C CA . ILE A 1 405 ? -16.578 16.891 5.43 1 82.38 405 ILE A CA 1
ATOM 3061 C C . ILE A 1 405 ? -16.547 18.406 5.574 1 82.38 405 ILE A C 1
ATOM 3063 O O . ILE A 1 405 ? -16.75 18.938 6.668 1 82.38 405 ILE A O 1
ATOM 3067 N N . ASP A 1 406 ? -16.094 18.969 4.543 1 68.5 406 ASP A N 1
ATOM 3068 C CA . ASP A 1 406 ? -16.094 20.422 4.508 1 68.5 406 ASP A CA 1
ATOM 3069 C C . ASP A 1 406 ? -17.484 20.969 4.203 1 68.5 406 ASP A C 1
ATOM 3071 O O . ASP A 1 406 ? -18 20.781 3.104 1 68.5 406 ASP A O 1
ATOM 3075 N N . GLU A 1 407 ? -18.062 21.594 5.254 1 62.09 407 GLU A N 1
ATOM 3076 C CA . GLU A 1 407 ? -19.422 22.062 5.098 1 62.09 407 GLU A CA 1
ATOM 3077 C C . GLU A 1 407 ? -19.5 23.25 4.145 1 62.09 407 GLU A C 1
ATOM 3079 O O . GLU A 1 407 ? -20.594 23.688 3.77 1 62.09 407 GLU A O 1
ATOM 3084 N N . ASP A 1 408 ? -18.312 23.734 3.836 1 60.84 408 ASP A N 1
ATOM 3085 C CA . ASP A 1 408 ? -18.359 24.844 2.889 1 60.84 408 ASP A CA 1
ATOM 3086 C C . ASP A 1 408 ? -17.781 24.422 1.534 1 60.84 408 ASP A C 1
ATOM 3088 O O . ASP A 1 408 ? -17.344 25.266 0.757 1 60.84 408 ASP A O 1
ATOM 3092 N N . ALA A 1 409 ? -17.828 23.172 1.433 1 56.97 409 ALA A N 1
ATOM 3093 C CA . ALA A 1 409 ? -17.219 22.672 0.203 1 56.97 409 ALA A CA 1
ATOM 3094 C C . ALA A 1 409 ? -17.906 23.25 -1.027 1 56.97 409 ALA A C 1
ATOM 3096 O O . ALA A 1 409 ? -17.25 23.641 -1.99 1 56.97 409 ALA A O 1
ATOM 3097 N N . PHE A 1 410 ? -19.219 23.344 -0.877 1 52.25 410 PHE A N 1
ATOM 3098 C CA . PHE A 1 410 ? -20.016 23.812 -1.997 1 52.25 410 PHE A CA 1
ATOM 3099 C C . PHE A 1 410 ? -19.797 25.312 -2.219 1 52.25 410 PHE A C 1
ATOM 3101 O O . PHE A 1 410 ? -19.734 25.766 -3.359 1 52.25 410 PHE A O 1
ATOM 3108 N N . ASP A 1 411 ? -19.891 26.047 -1.064 1 51.41 411 ASP A N 1
ATOM 3109 C CA . ASP A 1 411 ? -19.734 27.484 -1.213 1 51.41 411 ASP A CA 1
ATOM 3110 C C . ASP A 1 411 ? -18.422 27.844 -1.901 1 51.41 411 ASP A C 1
ATOM 3112 O O . ASP A 1 411 ? -18.359 28.75 -2.727 1 51.41 411 ASP A O 1
ATOM 3116 N N . ARG A 1 412 ? -17.547 27.109 -1.557 1 51.88 412 ARG A N 1
ATOM 3117 C CA . ARG A 1 412 ? -16.281 27.297 -2.248 1 51.88 412 ARG A CA 1
ATOM 3118 C C . ARG A 1 412 ? -16.391 26.859 -3.709 1 51.88 412 ARG A C 1
ATOM 3120 O O . ARG A 1 412 ? -15.758 27.469 -4.582 1 51.88 412 ARG A O 1
ATOM 3127 N N . MET A 1 413 ? -17.25 25.859 -3.9 1 50.5 413 MET A N 1
ATOM 3128 C CA . MET A 1 413 ? -17.391 25.266 -5.227 1 50.5 413 MET A CA 1
ATOM 3129 C C . MET A 1 413 ? -18.297 26.109 -6.102 1 50.5 413 MET A C 1
ATOM 3131 O O . MET A 1 413 ? -18.094 26.219 -7.312 1 50.5 413 MET A O 1
ATOM 3135 N N . ALA A 1 414 ? -19.5 26.844 -5.48 1 48.31 414 ALA A N 1
ATOM 3136 C CA . ALA A 1 414 ? -20.547 27.562 -6.203 1 48.31 414 ALA A CA 1
ATOM 3137 C C . ALA A 1 414 ? -20.031 28.922 -6.699 1 48.31 414 ALA A C 1
ATOM 3139 O O . ALA A 1 414 ? -20.531 29.453 -7.691 1 48.31 414 ALA A O 1
ATOM 3140 N N . GLU A 1 415 ? -19.375 29.641 -5.84 1 50.38 415 GLU A N 1
ATOM 3141 C CA . GLU A 1 415 ? -19.062 31 -6.281 1 50.38 415 GLU A CA 1
ATOM 3142 C C . GLU A 1 415 ? -17.969 30.984 -7.352 1 50.38 415 GLU A C 1
ATOM 3144 O O . GLU A 1 415 ? -17.812 31.969 -8.094 1 50.38 415 GLU A O 1
ATOM 3149 N N . ALA A 1 416 ? -17.109 30.078 -7.281 1 53.28 416 ALA A N 1
ATOM 3150 C CA . ALA A 1 416 ? -15.953 30.188 -8.172 1 53.28 416 ALA A CA 1
ATOM 3151 C C . ALA A 1 416 ? -16.172 29.391 -9.453 1 53.28 416 ALA A C 1
ATOM 3153 O O . ALA A 1 416 ? -17.047 28.531 -9.508 1 53.28 416 ALA A O 1
ATOM 3154 N N . ASP A 1 417 ? -15.695 29.797 -10.594 1 61.66 417 ASP A N 1
ATOM 3155 C CA . ASP A 1 417 ? -15.625 29.125 -11.883 1 61.66 417 ASP A CA 1
ATOM 3156 C C . ASP A 1 417 ? -15.32 27.641 -11.711 1 61.66 417 ASP A C 1
ATOM 3158 O O . ASP A 1 417 ? -14.5 27.25 -10.883 1 61.66 417 ASP A O 1
ATOM 3162 N N . ILE A 1 418 ? -16.328 26.812 -12.266 1 63.34 418 ILE A N 1
ATOM 3163 C CA . ILE A 1 418 ? -16.266 25.359 -12.18 1 63.34 418 ILE A CA 1
ATOM 3164 C C . ILE A 1 418 ? -14.82 24.891 -12.336 1 63.34 418 ILE A C 1
ATOM 3166 O O . ILE A 1 418 ? -14.398 23.938 -11.688 1 63.34 418 ILE A O 1
ATOM 3170 N N . ASP A 1 419 ? -14.117 25.5 -13.203 1 65.69 419 ASP A N 1
ATOM 3171 C CA . ASP A 1 419 ? -12.734 25.125 -13.469 1 65.69 419 ASP A CA 1
ATOM 3172 C C . ASP A 1 419 ? -11.844 25.422 -12.266 1 65.69 419 ASP A C 1
ATOM 3174 O O . ASP A 1 419 ? -10.789 24.797 -12.102 1 65.69 419 ASP A O 1
ATOM 3178 N N . ASP A 1 420 ? -12.328 26.281 -11.492 1 59.62 420 ASP A N 1
ATOM 3179 C CA . ASP A 1 420 ? -11.547 26.641 -10.312 1 59.62 420 ASP A CA 1
ATOM 3180 C C . ASP A 1 420 ? -11.828 25.688 -9.148 1 59.62 420 ASP A C 1
ATOM 3182 O O . ASP A 1 420 ? -10.93 25.359 -8.383 1 59.62 420 ASP A O 1
ATOM 3186 N N . ILE A 1 421 ? -13 25.219 -9.234 1 55.94 421 ILE A N 1
ATOM 3187 C CA . ILE A 1 421 ? -13.438 24.453 -8.078 1 55.94 421 ILE A CA 1
ATOM 3188 C C . ILE A 1 421 ? -13.062 22.984 -8.281 1 55.94 421 ILE A C 1
ATOM 3190 O O . ILE A 1 421 ? -12.656 22.297 -7.332 1 55.94 421 ILE A O 1
ATOM 3194 N N . ALA A 1 422 ? -13.406 22.641 -9.508 1 60.97 422 ALA A N 1
ATOM 3195 C CA . ALA A 1 422 ? -13.125 21.25 -9.844 1 60.97 422 ALA A CA 1
ATOM 3196 C C . ALA A 1 422 ? -12.312 21.156 -11.125 1 60.97 422 ALA A C 1
ATOM 3198 O O . ALA A 1 422 ? -12.836 20.734 -12.164 1 60.97 422 ALA A O 1
ATOM 3199 N N . PRO A 1 423 ? -11.133 21.484 -10.945 1 70.5 423 PRO A N 1
ATOM 3200 C CA . PRO A 1 423 ? -10.305 21.453 -12.156 1 70.5 423 PRO A CA 1
ATOM 3201 C C . PRO A 1 423 ? -10.117 20.047 -12.703 1 70.5 423 PRO A C 1
ATOM 3203 O O . PRO A 1 423 ? -10.008 19.094 -11.93 1 70.5 423 PRO A O 1
ATOM 3206 N N . LEU A 1 424 ? -10.391 20.016 -14.031 1 78.69 424 LEU A N 1
ATOM 3207 C CA . LEU A 1 424 ? -10.148 18.734 -14.695 1 78.69 424 LEU A CA 1
ATOM 3208 C C . LEU A 1 424 ? -8.695 18.641 -15.164 1 78.69 424 LEU A C 1
ATOM 3210 O O . LEU A 1 424 ? -8.141 19.609 -15.68 1 78.69 424 LEU A O 1
ATOM 3214 N N . SER A 1 425 ? -8.156 17.484 -14.875 1 81 425 SER A N 1
ATOM 3215 C CA . SER A 1 425 ? -6.824 17.219 -15.398 1 81 425 SER A CA 1
ATOM 3216 C C . SER A 1 425 ? -6.816 17.203 -16.922 1 81 425 SER A C 1
ATOM 3218 O O . SER A 1 425 ? -7.797 16.797 -17.547 1 81 425 SER A O 1
ATOM 3220 N N . PRO A 1 426 ? -5.844 17.703 -17.547 1 84.38 426 PRO A N 1
ATOM 3221 C CA . PRO A 1 426 ? -5.738 17.625 -19.016 1 84.38 426 PRO A CA 1
ATOM 3222 C C . PRO A 1 426 ? -5.742 16.188 -19.531 1 84.38 426 PRO A C 1
ATOM 3224 O O . PRO A 1 426 ? -6.02 15.961 -20.703 1 84.38 426 PRO A O 1
ATOM 3227 N N . LYS A 1 427 ? -5.488 15.32 -18.625 1 90.25 427 LYS A N 1
ATOM 3228 C CA . LYS A 1 427 ? -5.414 13.922 -19.047 1 90.25 427 LYS A CA 1
ATOM 3229 C C . LYS A 1 427 ? -6.762 13.227 -18.875 1 90.25 427 LYS A C 1
ATOM 3231 O O . LYS A 1 427 ? -6.871 12.016 -19.078 1 90.25 427 LYS A O 1
ATOM 3236 N N . THR A 1 428 ? -7.777 13.922 -18.578 1 91.25 428 THR A N 1
ATOM 3237 C CA . THR A 1 428 ? -9.102 13.367 -18.297 1 91.25 428 THR A CA 1
ATOM 3238 C C . THR A 1 428 ? -9.617 12.586 -19.516 1 91.25 428 THR A C 1
ATOM 3240 O O . THR A 1 428 ? -10.055 11.445 -19.375 1 91.25 428 THR A O 1
ATOM 3243 N N . PRO A 1 429 ? -9.516 13.133 -20.703 1 93.81 429 PRO A N 1
ATOM 3244 C CA . PRO A 1 429 ? -10.039 12.375 -21.844 1 93.81 429 PRO A CA 1
ATOM 3245 C C . PRO A 1 429 ? -9.289 11.078 -22.078 1 93.81 429 PRO A C 1
ATOM 3247 O O . PRO A 1 429 ? -9.883 10.078 -22.484 1 93.81 429 PRO A O 1
ATOM 3250 N N . ILE A 1 430 ? -8.062 11.086 -21.859 1 95.88 430 ILE A N 1
ATOM 3251 C CA . ILE A 1 430 ? -7.258 9.883 -22.047 1 95.88 430 ILE A CA 1
ATOM 3252 C C . ILE A 1 430 ? -7.66 8.828 -21.016 1 95.88 430 ILE A C 1
ATOM 3254 O O . ILE A 1 430 ? -7.824 7.652 -21.359 1 95.88 430 ILE A O 1
ATOM 3258 N N . ALA A 1 431 ? -7.805 9.234 -19.781 1 95.12 431 ALA A N 1
ATOM 3259 C CA . ALA A 1 431 ? -8.195 8.312 -18.719 1 95.12 431 ALA A CA 1
ATOM 3260 C C . ALA A 1 431 ? -9.555 7.691 -19 1 95.12 431 ALA A C 1
ATOM 3262 O O . ALA A 1 431 ? -9.734 6.477 -18.859 1 95.12 431 ALA A O 1
ATOM 3263 N N . VAL A 1 432 ? -10.461 8.484 -19.453 1 94.12 432 VAL A N 1
ATOM 3264 C CA . VAL A 1 432 ? -11.805 8.008 -19.75 1 94.12 432 VAL A CA 1
ATOM 3265 C C . VAL A 1 432 ? -11.766 7.074 -20.969 1 94.12 432 VAL A C 1
ATOM 3267 O O . VAL A 1 432 ? -12.438 6.039 -20.984 1 94.12 432 VAL A O 1
ATOM 3270 N N . ALA A 1 433 ? -11.039 7.422 -21.969 1 96.69 433 ALA A N 1
ATOM 3271 C CA . ALA A 1 433 ? -10.906 6.582 -23.156 1 96.69 433 ALA A CA 1
ATOM 3272 C C . ALA A 1 433 ? -10.344 5.211 -22.781 1 96.69 433 ALA A C 1
ATOM 3274 O O . ALA A 1 433 ? -10.797 4.191 -23.312 1 96.69 433 ALA A O 1
ATOM 3275 N N . ILE A 1 434 ? -9.359 5.184 -21.922 1 96.62 434 ILE A N 1
ATOM 3276 C CA . ILE A 1 434 ? -8.766 3.92 -21.5 1 96.62 434 ILE A CA 1
ATOM 3277 C C . ILE A 1 434 ? -9.812 3.084 -20.75 1 96.62 434 ILE A C 1
ATOM 3279 O O . ILE A 1 434 ? -9.938 1.882 -21 1 96.62 434 ILE A O 1
ATOM 3283 N N . MET A 1 435 ? -10.523 3.74 -19.875 1 94.5 435 MET A N 1
ATOM 3284 C CA . MET A 1 435 ? -11.562 3.027 -19.141 1 94.5 435 MET A CA 1
ATOM 3285 C C . MET A 1 435 ? -12.609 2.453 -20.078 1 94.5 435 MET A C 1
ATOM 3287 O O . MET A 1 435 ? -13.016 1.297 -19.938 1 94.5 435 MET A O 1
ATOM 3291 N N . ILE A 1 436 ? -13.062 3.205 -21 1 95.38 436 ILE A N 1
ATOM 3292 C CA . ILE A 1 436 ? -14.023 2.752 -21.984 1 95.38 436 ILE A CA 1
ATOM 3293 C C . ILE A 1 436 ? -13.43 1.603 -22.797 1 95.38 436 ILE A C 1
ATOM 3295 O O . ILE A 1 436 ? -14.125 0.638 -23.125 1 95.38 436 ILE A O 1
ATOM 3299 N N . GLY A 1 437 ? -12.195 1.747 -23.125 1 96.25 437 GLY A N 1
ATOM 3300 C CA . GLY A 1 437 ? -11.508 0.674 -23.828 1 96.25 437 GLY A CA 1
ATOM 3301 C C . GLY A 1 437 ? -11.492 -0.631 -23.047 1 96.25 437 GLY A C 1
ATOM 3302 O O . GLY A 1 437 ? -11.727 -1.699 -23.625 1 96.25 437 GLY A O 1
ATOM 3303 N N . VAL A 1 438 ? -11.227 -0.563 -21.75 1 95.31 438 VAL A N 1
ATOM 3304 C CA . VAL A 1 438 ? -11.203 -1.743 -20.891 1 95.31 438 VAL A CA 1
ATOM 3305 C C . VAL A 1 438 ? -12.586 -2.393 -20.859 1 95.31 438 VAL A C 1
ATOM 3307 O O . VAL A 1 438 ? -12.711 -3.604 -21.062 1 95.31 438 VAL A O 1
ATOM 3310 N N . VAL A 1 439 ? -13.586 -1.597 -20.672 1 93.56 439 VAL A N 1
ATOM 3311 C CA . VAL A 1 439 ? -14.953 -2.09 -20.594 1 93.56 439 VAL A CA 1
ATOM 3312 C C . VAL A 1 439 ? -15.383 -2.67 -21.938 1 93.56 439 VAL A C 1
ATOM 3314 O O . VAL A 1 439 ? -15.961 -3.76 -22 1 93.56 439 VAL A O 1
ATOM 3317 N N . ALA A 1 440 ? -15.086 -2.018 -23 1 95.56 440 ALA A N 1
ATOM 3318 C CA . ALA A 1 440 ? -15.477 -2.443 -24.328 1 95.56 440 ALA A CA 1
ATOM 3319 C C . ALA A 1 440 ? -14.805 -3.76 -24.719 1 95.56 440 ALA A C 1
ATOM 3321 O O . ALA A 1 440 ? -15.453 -4.664 -25.234 1 95.56 440 ALA A O 1
ATOM 3322 N N . THR A 1 441 ? -13.539 -3.828 -24.469 1 94.69 441 THR A N 1
ATOM 3323 C CA . THR A 1 441 ? -12.812 -5.039 -24.828 1 94.69 441 THR A CA 1
ATOM 3324 C C . THR A 1 441 ? -13.32 -6.234 -24.031 1 94.69 441 THR A C 1
ATOM 3326 O O . THR A 1 441 ? -13.438 -7.34 -24.562 1 94.69 441 THR A O 1
ATOM 3329 N N . ALA A 1 442 ? -13.625 -6.039 -22.781 1 91.81 442 ALA A N 1
ATOM 3330 C CA . ALA A 1 442 ? -14.156 -7.105 -21.953 1 91.81 442 ALA A CA 1
ATOM 3331 C C . ALA A 1 442 ? -15.586 -7.469 -22.359 1 91.81 442 ALA A C 1
ATOM 3333 O O . ALA A 1 442 ? -15.945 -8.648 -22.391 1 91.81 442 ALA A O 1
ATOM 3334 N N . ALA A 1 443 ? -16.391 -6.488 -22.672 1 92 443 ALA A N 1
ATOM 3335 C CA . ALA A 1 443 ? -17.797 -6.691 -23.031 1 92 443 ALA A CA 1
ATOM 3336 C C . ALA A 1 443 ? -17.922 -7.441 -24.359 1 92 443 ALA A C 1
ATOM 3338 O O . ALA A 1 443 ? -18.828 -8.258 -24.531 1 92 443 ALA A O 1
ATOM 3339 N N . LEU A 1 444 ? -17 -7.172 -25.266 1 93.38 444 LEU A N 1
ATOM 3340 C CA . LEU A 1 444 ? -17.047 -7.785 -26.578 1 93.38 444 LEU A CA 1
ATOM 3341 C C . LEU A 1 444 ? -16.391 -9.164 -26.562 1 93.38 444 LEU A C 1
ATOM 3343 O O . LEU A 1 444 ? -16.422 -9.883 -27.562 1 93.38 444 LEU A O 1
ATOM 3347 N N . GLY A 1 445 ? -15.805 -9.531 -25.453 1 89.06 445 GLY A N 1
ATOM 3348 C CA . GLY A 1 445 ? -15.219 -10.852 -25.312 1 89.06 445 GLY A CA 1
ATOM 3349 C C . GLY A 1 445 ? -13.875 -10.984 -26.016 1 89.06 445 GLY A C 1
ATOM 3350 O O . GLY A 1 445 ? -13.453 -12.094 -26.328 1 89.06 445 GLY A O 1
ATOM 3351 N N . VAL A 1 446 ? -13.242 -9.898 -26.297 1 90.19 446 VAL A N 1
ATOM 3352 C CA . VAL A 1 446 ? -11.953 -9.914 -26.984 1 90.19 446 VAL A CA 1
ATOM 3353 C C . VAL A 1 446 ? -10.883 -10.492 -26.062 1 90.19 446 VAL A C 1
ATOM 3355 O O . VAL A 1 446 ? -10.016 -11.25 -26.5 1 90.19 446 VAL A O 1
ATOM 3358 N N . THR A 1 447 ? -10.891 -10.133 -24.875 1 92.88 447 THR A N 1
ATOM 3359 C CA . THR A 1 447 ? -9.953 -10.625 -23.875 1 92.88 447 THR A CA 1
ATOM 3360 C C . THR A 1 447 ? -10.641 -10.734 -22.516 1 92.88 447 THR A C 1
ATOM 3362 O O . THR A 1 447 ? -11.633 -10.047 -22.25 1 92.88 447 THR A O 1
ATOM 3365 N N . PRO A 1 448 ? -10.172 -11.664 -21.719 1 93.06 448 PRO A N 1
ATOM 3366 C CA . PRO A 1 448 ? -10.734 -11.734 -20.359 1 93.06 448 PRO A CA 1
ATOM 3367 C C . PRO A 1 448 ? -10.594 -10.422 -19.594 1 93.06 448 PRO A C 1
ATOM 3369 O O . PRO A 1 448 ? -9.648 -9.672 -19.828 1 93.06 448 PRO A O 1
ATOM 3372 N N . ILE A 1 449 ? -11.484 -10.211 -18.75 1 92.94 449 ILE A N 1
ATOM 3373 C CA . ILE A 1 449 ? -11.609 -8.938 -18.047 1 92.94 449 ILE A CA 1
ATOM 3374 C C . ILE A 1 449 ? -10.32 -8.641 -17.281 1 92.94 449 ILE A C 1
ATOM 3376 O O . ILE A 1 449 ? -9.891 -7.484 -17.203 1 92.94 449 ILE A O 1
ATOM 3380 N N . VAL A 1 450 ? -9.68 -9.633 -16.672 1 95.38 450 VAL A N 1
ATOM 3381 C CA . VAL A 1 450 ? -8.484 -9.422 -15.867 1 95.38 450 VAL A CA 1
ATOM 3382 C C . VAL A 1 450 ? -7.363 -8.867 -16.75 1 95.38 450 VAL A C 1
ATOM 3384 O O . VAL A 1 450 ? -6.648 -7.949 -16.328 1 95.38 450 VAL A O 1
ATOM 3387 N N . ILE A 1 451 ? -7.191 -9.359 -17.938 1 96.81 451 ILE A N 1
ATOM 3388 C CA . ILE A 1 451 ? -6.141 -8.922 -18.844 1 96.81 451 ILE A CA 1
ATOM 3389 C C . ILE A 1 451 ? -6.465 -7.523 -19.375 1 96.81 451 ILE A C 1
ATOM 3391 O O . ILE A 1 451 ? -5.578 -6.672 -19.484 1 96.81 451 ILE A O 1
ATOM 3395 N N . ALA A 1 452 ? -7.754 -7.348 -19.703 1 96.62 452 ALA A N 1
ATOM 3396 C CA . ALA A 1 452 ? -8.18 -6.016 -20.125 1 96.62 452 ALA A CA 1
ATOM 3397 C C . ALA A 1 452 ? -7.91 -4.977 -19.047 1 96.62 452 ALA A C 1
ATOM 3399 O O . ALA A 1 452 ? -7.422 -3.881 -19.344 1 96.62 452 ALA A O 1
ATOM 3400 N N . ALA A 1 453 ? -8.242 -5.32 -17.844 1 96.25 453 ALA A N 1
ATOM 3401 C CA . ALA A 1 453 ? -8.07 -4.402 -16.719 1 96.25 453 ALA A CA 1
ATOM 3402 C C . ALA A 1 453 ? -6.594 -4.109 -16.484 1 96.25 453 ALA A C 1
ATOM 3404 O O . ALA A 1 453 ? -6.203 -2.951 -16.312 1 96.25 453 ALA A O 1
ATOM 3405 N N . LEU A 1 454 ? -5.75 -5.117 -16.453 1 97.56 454 LEU A N 1
ATOM 3406 C CA . LEU A 1 454 ? -4.316 -4.922 -16.281 1 97.56 454 LEU A CA 1
ATOM 3407 C C . LEU A 1 454 ? -3.729 -4.109 -17.422 1 97.56 454 LEU A C 1
ATOM 3409 O O . LEU A 1 454 ? -2.846 -3.273 -17.219 1 97.56 454 LEU A O 1
ATOM 3413 N N . GLY A 1 455 ? -4.184 -4.434 -18.625 1 97.69 455 GLY A N 1
ATOM 3414 C CA . GLY A 1 455 ? -3.781 -3.617 -19.75 1 97.69 455 GLY A CA 1
ATOM 3415 C C . GLY A 1 455 ? -4.145 -2.152 -19.594 1 97.69 455 GLY A C 1
ATOM 3416 O O . GLY A 1 455 ? -3.371 -1.271 -19.984 1 97.69 455 GLY A O 1
ATOM 3417 N N . GLY A 1 456 ? -5.336 -1.896 -19.109 1 97.69 456 GLY A N 1
ATOM 3418 C CA . GLY A 1 456 ? -5.742 -0.531 -18.828 1 97.69 456 GLY A CA 1
ATOM 3419 C C . GLY A 1 456 ? -4.832 0.159 -17.828 1 97.69 456 GLY A C 1
ATOM 3420 O O . GLY A 1 456 ? -4.484 1.328 -18 1 97.69 456 GLY A O 1
ATOM 3421 N N . VAL A 1 457 ? -4.484 -0.532 -16.75 1 97.12 457 VAL A N 1
ATOM 3422 C CA . VAL A 1 457 ? -3.578 0.017 -15.742 1 97.12 457 VAL A CA 1
ATOM 3423 C C . VAL A 1 457 ? -2.244 0.377 -16.391 1 97.12 457 VAL A C 1
ATOM 3425 O O . VAL A 1 457 ? -1.702 1.459 -16.156 1 97.12 457 VAL A O 1
ATOM 3428 N N . PHE A 1 458 ? -1.699 -0.549 -17.172 1 96.62 458 PHE A N 1
ATOM 3429 C CA . PHE A 1 458 ? -0.449 -0.32 -17.891 1 96.62 458 PHE A CA 1
ATOM 3430 C C . PHE A 1 458 ? -0.533 0.945 -18.734 1 96.62 458 PHE A C 1
ATOM 3432 O O . PHE A 1 458 ? 0.362 1.791 -18.688 1 96.62 458 PHE A O 1
ATOM 3439 N N . MET A 1 459 ? -1.596 1.094 -19.453 1 97 459 MET A N 1
ATOM 3440 C CA . MET A 1 459 ? -1.778 2.246 -20.328 1 97 459 MET A CA 1
ATOM 3441 C C . MET A 1 459 ? -1.936 3.529 -19.516 1 97 459 MET A C 1
ATOM 3443 O O . MET A 1 459 ? -1.455 4.59 -19.922 1 97 459 MET A O 1
ATOM 3447 N N . MET A 1 460 ? -2.646 3.471 -18.422 1 96.38 460 MET A N 1
ATOM 3448 C CA . MET A 1 460 ? -2.822 4.641 -17.562 1 96.38 460 MET A CA 1
ATOM 3449 C C . MET A 1 460 ? -1.477 5.152 -17.062 1 96.38 460 MET A C 1
ATOM 3451 O O . MET A 1 460 ? -1.248 6.363 -17.016 1 96.38 460 MET A O 1
ATOM 3455 N N . VAL A 1 461 ? -0.635 4.273 -16.641 1 92.31 461 VAL A N 1
ATOM 3456 C CA . VAL A 1 461 ? 0.674 4.664 -16.141 1 92.31 461 VAL A CA 1
ATOM 3457 C C . VAL A 1 461 ? 1.546 5.172 -17.281 1 92.31 461 VAL A C 1
ATOM 3459 O O . VAL A 1 461 ? 2.244 6.18 -17.141 1 92.31 461 VAL A O 1
ATOM 3462 N N . LEU A 1 462 ? 1.512 4.52 -18.422 1 92.44 462 LEU A N 1
ATOM 3463 C CA . LEU A 1 462 ? 2.311 4.898 -19.578 1 92.44 462 LEU A CA 1
ATOM 3464 C C . LEU A 1 462 ? 1.958 6.305 -20.047 1 92.44 462 LEU A C 1
ATOM 3466 O O . LEU A 1 462 ? 2.836 7.059 -20.469 1 92.44 462 LEU A O 1
ATOM 3470 N N . THR A 1 463 ? 0.719 6.633 -19.938 1 93.31 463 THR A N 1
ATOM 3471 C CA . THR A 1 463 ? 0.268 7.93 -20.438 1 93.31 463 THR A CA 1
ATOM 3472 C C . THR A 1 463 ? 0.403 9 -19.359 1 93.31 463 THR A C 1
ATOM 3474 O O . THR A 1 463 ? 0.16 10.18 -19.609 1 93.31 463 THR A O 1
ATOM 3477 N N . GLY A 1 464 ? 0.65 8.594 -18.156 1 88.75 464 GLY A N 1
ATOM 3478 C CA . GLY A 1 464 ? 0.868 9.547 -17.094 1 88.75 464 GLY A CA 1
ATOM 3479 C C . GLY A 1 464 ? -0.403 9.906 -16.344 1 88.75 464 GLY A C 1
ATOM 3480 O O . GLY A 1 464 ? -0.417 10.852 -15.547 1 88.75 464 GLY A O 1
ATOM 3481 N N . CYS A 1 465 ? -1.459 9.172 -16.594 1 91.12 465 CYS A N 1
ATOM 3482 C CA . CYS A 1 465 ? -2.711 9.422 -15.891 1 91.12 465 CYS A CA 1
ATOM 3483 C C . CYS A 1 465 ? -2.631 8.945 -14.445 1 91.12 465 CYS A C 1
ATOM 3485 O O . CYS A 1 465 ? -3.396 9.398 -13.594 1 91.12 465 CYS A O 1
ATOM 3487 N N . LEU A 1 466 ? -1.754 8.078 -14.211 1 90.38 466 LEU A N 1
ATOM 3488 C CA . LEU A 1 466 ? -1.618 7.445 -12.906 1 90.38 466 LEU A CA 1
ATOM 3489 C C . LEU A 1 466 ? -0.154 7.16 -12.586 1 90.38 466 LEU A C 1
ATOM 3491 O O . LEU A 1 466 ? 0.575 6.629 -13.43 1 90.38 466 LEU A O 1
ATOM 3495 N N . SER A 1 467 ? 0.292 7.609 -11.477 1 87.44 467 SER A N 1
ATOM 3496 C CA . SER A 1 467 ? 1.625 7.219 -11.031 1 87.44 467 SER A CA 1
ATOM 3497 C C . SER A 1 467 ? 1.606 5.836 -10.383 1 87.44 467 SER A C 1
ATOM 3499 O O . SER A 1 467 ? 0.572 5.395 -9.875 1 87.44 467 SER A O 1
ATOM 3501 N N . THR A 1 468 ? 2.723 5.141 -10.406 1 88.25 468 THR A N 1
ATOM 3502 C CA . THR A 1 468 ? 2.799 3.807 -9.828 1 88.25 468 THR A CA 1
ATOM 3503 C C . THR A 1 468 ? 2.535 3.852 -8.32 1 88.25 468 THR A C 1
ATOM 3505 O O . THR A 1 468 ? 1.877 2.965 -7.773 1 88.25 468 THR A O 1
ATOM 3508 N N . ALA A 1 469 ? 3.029 4.867 -7.688 1 84.12 469 ALA A N 1
ATOM 3509 C CA . ALA A 1 469 ? 2.814 5.012 -6.25 1 84.12 469 ALA A CA 1
ATOM 3510 C C . ALA A 1 469 ? 1.332 5.184 -5.93 1 84.12 469 ALA A C 1
ATOM 3512 O O . ALA A 1 469 ? 0.809 4.535 -5.02 1 84.12 469 ALA A O 1
ATOM 3513 N N . ASP A 1 470 ? 0.707 5.98 -6.719 1 85.81 470 ASP A N 1
ATOM 3514 C CA . ASP A 1 470 ? -0.72 6.203 -6.512 1 85.81 470 ASP A CA 1
ATOM 3515 C C . ASP A 1 470 ? -1.522 4.938 -6.801 1 85.81 470 ASP A C 1
ATOM 3517 O O . ASP A 1 470 ? -2.545 4.684 -6.16 1 85.81 470 ASP A O 1
ATOM 3521 N N . ALA A 1 471 ? -1.049 4.227 -7.758 1 91.94 471 ALA A N 1
ATOM 3522 C CA . ALA A 1 471 ? -1.733 2.992 -8.125 1 91.94 471 ALA A CA 1
ATOM 3523 C C . ALA A 1 471 ? -1.76 2.01 -6.957 1 91.94 471 ALA A C 1
ATOM 3525 O O . ALA A 1 471 ? -2.814 1.466 -6.621 1 91.94 471 ALA A O 1
ATOM 3526 N N . TYR A 1 472 ? -0.707 1.804 -6.344 1 90.56 472 TYR A N 1
ATOM 3527 C CA . TYR A 1 472 ? -0.631 0.837 -5.254 1 90.56 472 TYR A CA 1
ATOM 3528 C C . TYR A 1 472 ? -1.339 1.36 -4.012 1 90.56 472 TYR A C 1
ATOM 3530 O O . TYR A 1 472 ? -1.961 0.592 -3.273 1 90.56 472 TYR A O 1
ATOM 3538 N N . ASP A 1 473 ? -1.283 2.641 -3.799 1 85.44 473 ASP A N 1
ATOM 3539 C CA . ASP A 1 473 ? -1.919 3.254 -2.637 1 85.44 473 ASP A CA 1
ATOM 3540 C C . ASP A 1 473 ? -3.441 3.178 -2.74 1 85.44 473 ASP A C 1
ATOM 3542 O O . ASP A 1 473 ? -4.141 3.203 -1.725 1 85.44 473 ASP A O 1
ATOM 3546 N N . ALA A 1 474 ? -3.848 3.094 -3.957 1 87.06 474 ALA A N 1
ATOM 3547 C CA . ALA A 1 474 ? -5.289 3.098 -4.191 1 87.06 474 ALA A CA 1
ATOM 3548 C C . ALA A 1 474 ? -5.902 1.743 -3.854 1 87.06 474 ALA A C 1
ATOM 3550 O O . ALA A 1 474 ? -7.113 1.639 -3.646 1 87.06 474 ALA A O 1
ATOM 3551 N N . VAL A 1 475 ? -5.133 0.751 -3.773 1 90.44 475 VAL A N 1
ATOM 3552 C CA . VAL A 1 475 ? -5.637 -0.604 -3.578 1 90.44 475 VAL A CA 1
ATOM 3553 C C . VAL A 1 475 ? -5.891 -0.853 -2.094 1 90.44 475 VAL A C 1
ATOM 3555 O O . VAL A 1 475 ? -5.047 -0.543 -1.252 1 90.44 475 VAL A O 1
ATOM 3558 N N . SER A 1 476 ? -7.07 -1.279 -1.807 1 87.06 476 SER A N 1
ATOM 3559 C CA . SER A 1 476 ? -7.348 -1.744 -0.452 1 87.06 476 SER A CA 1
ATOM 3560 C C . SER A 1 476 ? -6.832 -3.162 -0.236 1 87.06 476 SER A C 1
ATOM 3562 O O . SER A 1 476 ? -7.574 -4.133 -0.397 1 87.06 476 SER A O 1
ATOM 3564 N N . TRP A 1 477 ? -5.715 -3.246 0.229 1 90.12 477 TRP A N 1
ATOM 3565 C CA . TRP A 1 477 ? -5.047 -4.535 0.346 1 90.12 477 TRP A CA 1
ATOM 3566 C C . TRP A 1 477 ? -5.75 -5.426 1.367 1 90.12 477 TRP A C 1
ATOM 3568 O O . TRP A 1 477 ? -5.652 -6.652 1.301 1 90.12 477 TRP A O 1
ATOM 3578 N N . ASN A 1 478 ? -6.488 -4.848 2.297 1 87.56 478 ASN A N 1
ATOM 3579 C CA . ASN A 1 478 ? -7.285 -5.633 3.232 1 87.56 478 ASN A CA 1
ATOM 3580 C C . ASN A 1 478 ? -8.32 -6.484 2.508 1 87.56 478 ASN A C 1
ATOM 3582 O O . ASN A 1 478 ? -8.539 -7.645 2.863 1 87.56 478 ASN A O 1
ATOM 3586 N N . ILE A 1 479 ? -8.883 -5.887 1.521 1 83.31 479 ILE A N 1
ATOM 3587 C CA . ILE A 1 479 ? -9.906 -6.594 0.763 1 83.31 479 ILE A CA 1
ATOM 3588 C C . ILE A 1 479 ? -9.266 -7.695 -0.074 1 83.31 479 ILE A C 1
ATOM 3590 O O . ILE A 1 479 ? -9.805 -8.797 -0.178 1 83.31 479 ILE A O 1
ATOM 3594 N N . ILE A 1 480 ? -8.125 -7.395 -0.658 1 91.88 480 ILE A N 1
ATOM 3595 C CA . ILE A 1 480 ? -7.438 -8.359 -1.509 1 91.88 480 ILE A CA 1
ATOM 3596 C C . ILE A 1 480 ? -7.055 -9.594 -0.688 1 91.88 480 ILE A C 1
ATOM 3598 O O . ILE A 1 480 ? -7.277 -10.727 -1.116 1 91.88 480 ILE A O 1
ATOM 3602 N N . PHE A 1 481 ? -6.52 -9.375 0.477 1 92.88 481 PHE A N 1
ATOM 3603 C CA . PHE A 1 481 ? -6.113 -10.484 1.331 1 92.88 481 PHE A CA 1
ATOM 3604 C C . PHE A 1 481 ? -7.332 -11.234 1.861 1 92.88 481 PHE A C 1
ATOM 3606 O O . PHE A 1 481 ? -7.285 -12.453 2.051 1 92.88 481 PHE A O 1
ATOM 3613 N N . LEU A 1 482 ? -8.367 -10.516 2.143 1 87.75 482 LEU A N 1
ATOM 3614 C CA . LEU A 1 482 ? -9.609 -11.164 2.553 1 87.75 482 LEU A CA 1
ATOM 3615 C C . LEU A 1 482 ? -10.109 -12.109 1.467 1 87.75 482 LEU A C 1
ATOM 3617 O O . LEU A 1 482 ? -10.406 -13.273 1.74 1 87.75 482 LEU A O 1
ATOM 3621 N N . LEU A 1 483 ? -10.117 -11.609 0.237 1 86.56 483 LEU A N 1
ATOM 3622 C CA . LEU A 1 483 ? -10.594 -12.391 -0.897 1 86.56 483 LEU A CA 1
ATOM 3623 C C . LEU A 1 483 ? -9.703 -13.602 -1.142 1 86.56 483 LEU A C 1
ATOM 3625 O O . LEU A 1 483 ? -10.188 -14.727 -1.261 1 86.56 483 LEU A O 1
ATOM 3629 N N . ALA A 1 484 ? -8.414 -13.336 -1.198 1 91.75 484 ALA A N 1
ATOM 3630 C CA . ALA A 1 484 ? -7.441 -14.383 -1.476 1 91.75 484 ALA A CA 1
ATOM 3631 C C . ALA A 1 484 ? -7.469 -15.461 -0.39 1 91.75 484 ALA A C 1
ATOM 3633 O O . ALA A 1 484 ? -7.223 -16.641 -0.665 1 91.75 484 ALA A O 1
ATOM 3634 N N . GLY A 1 485 ? -7.82 -15.109 0.812 1 91 485 GLY A N 1
ATOM 3635 C CA . GLY A 1 485 ? -7.777 -16.031 1.935 1 91 485 GLY A CA 1
ATOM 3636 C C . GLY A 1 485 ? -9.039 -16.875 2.066 1 91 485 GLY A C 1
ATOM 3637 O O . GLY A 1 485 ? -8.992 -17.984 2.586 1 91 485 GLY A O 1
ATOM 3638 N N . VAL A 1 486 ? -10.125 -16.391 1.575 1 86.38 486 VAL A N 1
ATOM 3639 C CA . VAL A 1 486 ? -11.383 -17.109 1.771 1 86.38 486 VAL A CA 1
ATOM 3640 C C . VAL A 1 486 ? -11.641 -18.031 0.587 1 86.38 486 VAL A C 1
ATOM 3642 O O . VAL A 1 486 ? -12.305 -19.062 0.731 1 86.38 486 VAL A O 1
ATOM 3645 N N . ILE A 1 487 ? -11.07 -17.766 -0.541 1 85 487 ILE A N 1
ATOM 3646 C CA . ILE A 1 487 ? -11.305 -18.531 -1.761 1 85 487 ILE A CA 1
ATOM 3647 C C . ILE A 1 487 ? -10.906 -19.984 -1.538 1 85 487 ILE A C 1
ATOM 3649 O O . ILE A 1 487 ? -11.664 -20.891 -1.882 1 85 487 ILE A O 1
ATOM 3653 N N . PRO A 1 488 ? -9.797 -20.297 -0.843 1 90.06 488 PRO A N 1
ATOM 3654 C CA . PRO A 1 488 ? -9.414 -21.703 -0.631 1 90.06 488 PRO A CA 1
ATOM 3655 C C . PRO A 1 488 ? -10.406 -22.438 0.264 1 90.06 488 PRO A C 1
ATOM 3657 O O . PRO A 1 488 ? -10.422 -23.672 0.27 1 90.06 488 PRO A O 1
ATOM 3660 N N . LEU A 1 489 ? -11.18 -21.719 1.034 1 87.12 489 LEU A N 1
ATOM 3661 C CA . LEU A 1 489 ? -12.219 -22.359 1.838 1 87.12 489 LEU A CA 1
ATOM 3662 C C . LEU A 1 489 ? -13.234 -23.062 0.949 1 87.12 489 LEU A C 1
ATOM 3664 O O . LEU A 1 489 ? -13.758 -24.125 1.321 1 87.12 489 LEU A O 1
ATOM 3668 N N . GLY A 1 490 ? -13.539 -22.453 -0.166 1 82.25 490 GLY A N 1
ATOM 3669 C CA . GLY A 1 490 ? -14.406 -23.109 -1.136 1 82.25 490 GLY A CA 1
ATOM 3670 C C . GLY A 1 490 ? -13.828 -24.406 -1.661 1 82.25 490 GLY A C 1
ATOM 3671 O O . GLY A 1 490 ? -14.555 -25.391 -1.834 1 82.25 490 GLY A O 1
ATOM 3672 N N . ILE A 1 491 ? -12.539 -24.422 -1.881 1 84.25 491 ILE A N 1
ATOM 3673 C CA . ILE A 1 491 ? -11.852 -25.625 -2.346 1 84.25 491 ILE A CA 1
ATOM 3674 C C . ILE A 1 491 ? -11.922 -26.703 -1.272 1 84.25 491 ILE A C 1
ATOM 3676 O O . ILE A 1 491 ? -12.188 -27.875 -1.575 1 84.25 491 ILE A O 1
ATOM 3680 N N . ALA A 1 492 ? -11.727 -26.297 -0.036 1 89.69 492 ALA A N 1
ATOM 3681 C CA . ALA A 1 492 ? -11.773 -27.234 1.081 1 89.69 492 ALA A CA 1
ATOM 3682 C C . ALA A 1 492 ? -13.164 -27.844 1.219 1 89.69 492 ALA A C 1
ATOM 3684 O O . ALA A 1 492 ? -13.289 -29.047 1.476 1 89.69 492 ALA A O 1
ATOM 3685 N N . LEU A 1 493 ? -14.141 -27.062 1.067 1 85.31 493 LEU A N 1
ATOM 3686 C CA . LEU A 1 493 ? -15.516 -27.531 1.162 1 85.31 493 LEU A CA 1
ATOM 3687 C C . LEU A 1 493 ? -15.82 -28.562 0.078 1 85.31 493 LEU A C 1
ATOM 3689 O O . LEU A 1 493 ? -16.5 -29.547 0.334 1 85.31 493 LEU A O 1
ATOM 3693 N N . ASP A 1 494 ? -15.359 -28.281 -1.054 1 82.62 494 ASP A N 1
ATOM 3694 C CA . ASP A 1 494 ? -15.578 -29.172 -2.182 1 82.62 494 ASP A CA 1
ATOM 3695 C C . ASP A 1 494 ? -14.805 -30.484 -2.004 1 82.62 494 ASP A C 1
ATOM 3697 O O . ASP A 1 494 ? -15.359 -31.562 -2.195 1 82.62 494 ASP A O 1
ATOM 3701 N N . GLU A 1 495 ? -13.547 -30.406 -1.601 1 86.31 495 GLU A N 1
ATOM 3702 C CA . GLU A 1 495 ? -12.656 -31.562 -1.478 1 86.31 495 GLU A CA 1
ATOM 3703 C C . GLU A 1 495 ? -13.109 -32.5 -0.354 1 86.31 495 GLU A C 1
ATOM 3705 O O . GLU A 1 495 ? -12.922 -33.719 -0.431 1 86.31 495 GLU A O 1
ATOM 3710 N N . THR A 1 496 ? -13.758 -31.938 0.651 1 90.69 496 THR A N 1
ATOM 3711 C CA . THR A 1 496 ? -14.117 -32.75 1.814 1 90.69 496 THR A CA 1
ATOM 3712 C C . THR A 1 496 ? -15.562 -33.219 1.71 1 90.69 496 THR A C 1
ATOM 3714 O O . THR A 1 496 ? -16.031 -34 2.545 1 90.69 496 THR A O 1
ATOM 3717 N N . GLY A 1 497 ? -16.25 -32.688 0.654 1 85.69 497 GLY A N 1
ATOM 3718 C CA . GLY A 1 497 ? -17.656 -33.031 0.488 1 85.69 497 GLY A CA 1
ATOM 3719 C C . GLY A 1 497 ? -18.594 -32.188 1.306 1 85.69 497 GLY A C 1
ATOM 3720 O O . GLY A 1 497 ? -19.781 -32.5 1.421 1 85.69 497 GLY A O 1
ATOM 3721 N N . GLY A 1 498 ? -18.094 -31.234 1.87 1 85.31 498 GLY A N 1
ATOM 3722 C CA . GLY A 1 498 ? -18.906 -30.328 2.668 1 85.31 498 GLY A CA 1
ATOM 3723 C C . GLY A 1 498 ? -20.031 -29.672 1.876 1 85.31 498 GLY A C 1
ATOM 3724 O O . GLY A 1 498 ? -21.141 -29.484 2.383 1 85.31 498 GLY A O 1
ATOM 3725 N N . SER A 1 499 ? -19.797 -29.266 0.691 1 80.81 499 SER A N 1
ATOM 3726 C CA . SER A 1 499 ? -20.812 -28.625 -0.144 1 80.81 499 SER A CA 1
ATOM 3727 C C . SER A 1 499 ? -22 -29.531 -0.37 1 80.81 499 SER A C 1
ATOM 3729 O O . SER A 1 499 ? -23.156 -29.078 -0.398 1 80.81 499 SER A O 1
ATOM 3731 N N . GLU A 1 500 ? -21.75 -30.75 -0.447 1 81.75 500 GLU A N 1
ATOM 3732 C CA . GLU A 1 500 ? -22.812 -31.734 -0.654 1 81.75 500 GLU A CA 1
ATOM 3733 C C . GLU A 1 500 ? -23.688 -31.875 0.587 1 81.75 500 GLU A C 1
ATOM 3735 O O . GLU A 1 500 ? -24.906 -32 0.48 1 81.75 500 GLU A O 1
ATOM 3740 N N . VAL A 1 501 ? -23.062 -31.844 1.679 1 82.88 501 VAL A N 1
ATOM 3741 C CA . VAL A 1 501 ? -23.781 -31.984 2.938 1 82.88 501 VAL A CA 1
ATOM 3742 C C . VAL A 1 501 ? -24.734 -30.812 3.121 1 82.88 501 VAL A C 1
ATOM 3744 O O . VAL A 1 501 ? -25.906 -31 3.471 1 82.88 501 VAL A O 1
ATOM 3747 N N . ILE A 1 502 ? -24.266 -29.609 2.867 1 78.94 502 ILE A N 1
ATOM 3748 C CA . ILE A 1 502 ? -25.094 -28.406 3.02 1 78.94 502 ILE A CA 1
ATOM 3749 C C . ILE A 1 502 ? -26.203 -28.422 1.974 1 78.94 502 ILE A C 1
ATOM 3751 O O . ILE A 1 502 ? -27.344 -28.078 2.275 1 78.94 502 ILE A O 1
ATOM 3755 N N . ALA A 1 503 ? -25.844 -28.859 0.784 1 75.88 503 ALA A N 1
ATOM 3756 C CA . ALA A 1 503 ? -26.828 -28.938 -0.296 1 75.88 503 ALA A CA 1
ATOM 3757 C C . ALA A 1 503 ? -27.953 -29.891 0.058 1 75.88 503 ALA A C 1
ATOM 3759 O O . ALA A 1 503 ? -29.125 -29.609 -0.223 1 75.88 503 ALA A O 1
ATOM 3760 N N . GLU A 1 504 ? -27.625 -30.938 0.655 1 77.75 504 GLU A N 1
ATOM 3761 C CA . GLU A 1 504 ? -28.625 -31.938 1.02 1 77.75 504 GLU A CA 1
ATOM 3762 C C . GLU A 1 504 ? -29.625 -31.375 2.027 1 77.75 504 GLU A C 1
ATOM 3764 O O . GLU A 1 504 ? -30.828 -31.672 1.944 1 77.75 504 GLU A O 1
ATOM 3769 N N . VAL A 1 505 ? -29.109 -30.594 2.912 1 74.94 505 VAL A N 1
ATOM 3770 C CA . VAL A 1 505 ? -29.969 -30.016 3.939 1 74.94 505 VAL A CA 1
ATOM 3771 C C . VAL A 1 505 ? -30.922 -29.016 3.305 1 74.94 505 VAL A C 1
ATOM 3773 O O . VAL A 1 505 ? -32.125 -28.969 3.641 1 74.94 505 VAL A O 1
ATOM 3776 N N . LEU A 1 506 ? -30.406 -28.281 2.375 1 72.88 506 LEU A N 1
ATOM 3777 C CA . LEU A 1 506 ? -31.203 -27.234 1.775 1 72.88 506 LEU A CA 1
ATOM 3778 C C . LEU A 1 506 ? -32.188 -27.797 0.749 1 72.88 506 LEU A C 1
ATOM 3780 O O . LEU A 1 506 ? -33.281 -27.297 0.591 1 72.88 506 LEU A O 1
ATOM 3784 N N . VAL A 1 507 ? -31.766 -28.906 0.119 1 74.38 507 VAL A N 1
ATOM 3785 C CA . VAL A 1 507 ? -32.594 -29.594 -0.864 1 74.38 507 VAL A CA 1
ATOM 3786 C C . VAL A 1 507 ? -33.75 -30.297 -0.16 1 74.38 507 VAL A C 1
ATOM 3788 O O . VAL A 1 507 ? -34.812 -30.469 -0.742 1 74.38 507 VAL A O 1
ATOM 3791 N N . ALA A 1 508 ? -33.469 -30.609 1.052 1 76.5 508 ALA A N 1
ATOM 3792 C CA . ALA A 1 508 ? -34.562 -31.25 1.801 1 76.5 508 ALA A CA 1
ATOM 3793 C C . ALA A 1 508 ? -35.781 -30.359 1.888 1 76.5 508 ALA A C 1
ATOM 3795 O O . ALA A 1 508 ? -36.906 -30.828 2.07 1 76.5 508 ALA A O 1
ATOM 3796 N N . SER A 1 509 ? -35.594 -29.094 1.677 1 73 509 SER A N 1
ATOM 3797 C CA . SER A 1 509 ? -36.688 -28.156 1.691 1 73 509 SER A CA 1
ATOM 3798 C C . SER A 1 509 ? -37.562 -28.281 0.44 1 73 509 SER A C 1
ATOM 3800 O O . SER A 1 509 ? -38.688 -27.812 0.405 1 73 509 SER A O 1
ATOM 3802 N N . ASP A 1 510 ? -36.969 -28.875 -0.539 1 73.19 510 ASP A N 1
ATOM 3803 C CA . ASP A 1 510 ? -37.656 -29.062 -1.802 1 73.19 510 ASP A CA 1
ATOM 3804 C C . ASP A 1 510 ? -38.938 -29.875 -1.595 1 73.19 510 ASP A C 1
ATOM 3806 O O . ASP A 1 510 ? -39.875 -29.797 -2.4 1 73.19 510 ASP A O 1
ATOM 3810 N N . ALA A 1 511 ? -38.969 -30.562 -0.558 1 73.19 511 ALA A N 1
ATOM 3811 C CA . ALA A 1 511 ? -40.156 -31.359 -0.256 1 73.19 511 ALA A CA 1
ATOM 3812 C C . ALA A 1 511 ? -41.344 -30.453 0.115 1 73.19 511 ALA A C 1
ATOM 3814 O O . ALA A 1 511 ? -42.5 -30.828 -0.066 1 73.19 511 ALA A O 1
ATOM 3815 N N . PHE A 1 512 ? -41 -29.266 0.48 1 76.06 512 PHE A N 1
ATOM 3816 C CA . PHE A 1 512 ? -42.031 -28.391 1.024 1 76.06 512 PHE A CA 1
ATOM 3817 C C . PHE A 1 512 ? -42.219 -27.141 0.169 1 76.06 512 PHE A C 1
ATOM 3819 O O . PHE A 1 512 ? -43.25 -26.469 0.237 1 76.06 512 PHE A O 1
ATOM 3826 N N . LEU A 1 513 ? -41.219 -26.875 -0.603 1 84.25 513 LEU A N 1
ATOM 3827 C CA . LEU A 1 513 ? -41.219 -25.625 -1.363 1 84.25 513 LEU A CA 1
ATOM 3828 C C . LEU A 1 513 ? -41 -25.891 -2.848 1 84.25 513 LEU A C 1
ATOM 3830 O O . LEU A 1 513 ? -40.219 -26.766 -3.217 1 84.25 513 LEU A O 1
ATOM 3834 N N . PRO A 1 514 ? -41.812 -25.156 -3.553 1 89.56 514 PRO A N 1
ATOM 3835 C CA . PRO A 1 514 ? -41.469 -25.203 -4.98 1 89.56 514 PRO A CA 1
ATOM 3836 C C . PRO A 1 514 ? -40.094 -24.656 -5.277 1 89.56 514 PRO A C 1
ATOM 3838 O O . PRO A 1 514 ? -39.469 -24.016 -4.418 1 89.56 514 PRO A O 1
ATOM 3841 N N . LEU A 1 515 ? -39.562 -25.031 -6.434 1 91.31 515 LEU A N 1
ATOM 3842 C CA . LEU A 1 515 ? -38.219 -24.641 -6.816 1 91.31 515 LEU A CA 1
ATOM 3843 C C . LEU A 1 515 ? -38.031 -23.141 -6.664 1 91.31 515 LEU A C 1
ATOM 3845 O O . LEU A 1 515 ? -36.938 -22.688 -6.246 1 91.31 515 LEU A O 1
ATOM 3849 N N . LEU A 1 516 ? -38.969 -22.359 -7.008 1 93.81 516 LEU A N 1
ATOM 3850 C CA . LEU A 1 516 ? -38.875 -20.906 -6.855 1 93.81 516 LEU A CA 1
ATOM 3851 C C . LEU A 1 516 ? -38.781 -20.516 -5.383 1 93.81 516 LEU A C 1
ATOM 3853 O O . LEU A 1 516 ? -38.094 -19.547 -5.047 1 93.81 516 LEU A O 1
ATOM 3857 N N . GLY A 1 517 ? -39.438 -21.203 -4.559 1 92.31 517 GLY A N 1
ATOM 3858 C CA . GLY A 1 517 ? -39.344 -21 -3.125 1 92.31 517 GLY A CA 1
ATOM 3859 C C . GLY A 1 517 ? -37.938 -21.297 -2.578 1 92.31 517 GLY A C 1
ATOM 3860 O O . GLY A 1 517 ? -37.469 -20.594 -1.68 1 92.31 517 GLY A O 1
ATOM 3861 N N . VAL A 1 518 ? -37.375 -22.391 -3.135 1 91.94 518 VAL A N 1
ATOM 3862 C CA . VAL A 1 518 ? -36.031 -22.75 -2.709 1 91.94 518 VAL A CA 1
ATOM 3863 C C . VAL A 1 518 ? -35.062 -21.641 -3.123 1 91.94 518 VAL A C 1
ATOM 3865 O O . VAL A 1 518 ? -34.156 -21.281 -2.359 1 91.94 518 VAL A O 1
ATOM 3868 N N . LEU A 1 519 ? -35.25 -21.141 -4.328 1 94.69 519 LEU A N 1
ATOM 3869 C CA . LEU A 1 519 ? -34.406 -20.047 -4.809 1 94.69 519 LEU A CA 1
ATOM 3870 C C . LEU A 1 519 ? -34.562 -18.828 -3.9 1 94.69 519 LEU A C 1
ATOM 3872 O O . LEU A 1 519 ? -33.562 -18.188 -3.551 1 94.69 519 LEU A O 1
ATOM 3876 N N . LEU A 1 520 ? -35.75 -18.5 -3.535 1 95 520 LEU A N 1
ATOM 3877 C CA . LEU A 1 520 ? -36 -17.375 -2.639 1 95 520 LEU A CA 1
ATOM 3878 C C . LEU A 1 520 ? -35.375 -17.594 -1.276 1 95 520 LEU A C 1
ATOM 3880 O O . LEU A 1 520 ? -34.844 -16.672 -0.668 1 95 520 LEU A O 1
ATOM 3884 N N . LEU A 1 521 ? -35.438 -18.781 -0.823 1 91.81 521 LEU A N 1
ATOM 3885 C CA . LEU A 1 521 ? -34.844 -19.109 0.461 1 91.81 521 LEU A CA 1
ATOM 3886 C C . LEU A 1 521 ? -33.312 -18.891 0.423 1 91.81 521 LEU A C 1
ATOM 3888 O O . LEU A 1 521 ? -32.75 -18.359 1.375 1 91.81 521 LEU A O 1
ATOM 3892 N N . PHE A 1 522 ? -32.688 -19.344 -0.666 1 92.81 522 PHE A N 1
ATOM 3893 C CA . PHE A 1 522 ? -31.25 -19.125 -0.82 1 92.81 522 PHE A CA 1
ATOM 3894 C C . PHE A 1 522 ? -30.922 -17.625 -0.83 1 92.81 522 PHE A C 1
ATOM 3896 O O . PHE A 1 522 ? -29.938 -17.203 -0.238 1 92.81 522 PHE A O 1
ATOM 3903 N N . TYR A 1 523 ? -31.734 -16.875 -1.48 1 95.81 523 TYR A N 1
ATOM 3904 C CA . TYR A 1 523 ? -31.547 -15.422 -1.509 1 95.81 523 TYR A CA 1
ATOM 3905 C C . TYR A 1 523 ? -31.641 -14.836 -0.107 1 95.81 523 TYR A C 1
ATOM 3907 O O . TYR A 1 523 ? -30.797 -14.039 0.299 1 95.81 523 TYR A O 1
ATOM 3915 N N . LEU A 1 524 ? -32.625 -15.211 0.621 1 94.31 524 LEU A N 1
ATOM 3916 C CA . LEU A 1 524 ? -32.875 -14.648 1.94 1 94.31 524 LEU A CA 1
ATOM 3917 C C . LEU A 1 524 ? -31.781 -15.031 2.922 1 94.31 524 LEU A C 1
ATOM 3919 O O . LEU A 1 524 ? -31.281 -14.18 3.666 1 94.31 524 LEU A O 1
ATOM 3923 N N . VAL A 1 525 ? -31.391 -16.25 2.893 1 90.56 525 VAL A N 1
ATOM 3924 C CA . VAL A 1 525 ? -30.359 -16.719 3.807 1 90.56 525 VAL A CA 1
ATOM 3925 C C . VAL A 1 525 ? -29.031 -16.016 3.482 1 90.56 525 VAL A C 1
ATOM 3927 O O . VAL A 1 525 ? -28.328 -15.57 4.383 1 90.56 525 VAL A O 1
ATOM 3930 N N . THR A 1 526 ? -28.75 -15.992 2.223 1 93.31 526 THR A N 1
ATOM 3931 C CA . THR A 1 526 ? -27.531 -15.328 1.788 1 93.31 526 THR A CA 1
ATOM 3932 C C . THR A 1 526 ? -27.547 -13.852 2.164 1 93.31 526 THR A C 1
ATOM 3934 O O . THR A 1 526 ? -26.547 -13.312 2.643 1 93.31 526 THR A O 1
ATOM 3937 N N . GLY A 1 527 ? -28.672 -13.18 1.92 1 94.06 527 GLY A N 1
ATOM 3938 C CA . GLY A 1 527 ? -28.812 -11.781 2.268 1 94.06 527 GLY A CA 1
ATOM 3939 C C . GLY A 1 527 ? -28.609 -11.508 3.748 1 94.06 527 GLY A C 1
ATOM 3940 O O . GLY A 1 527 ? -27.969 -10.523 4.129 1 94.06 527 GLY A O 1
ATOM 3941 N N . LEU A 1 528 ? -29.141 -12.32 4.547 1 91.31 528 LEU A N 1
ATOM 3942 C CA . LEU A 1 528 ? -29 -12.18 5.992 1 91.31 528 LEU A CA 1
ATOM 3943 C C . LEU A 1 528 ? -27.562 -12.391 6.43 1 91.31 528 LEU A C 1
ATOM 3945 O O . LEU A 1 528 ? -27.047 -11.656 7.27 1 91.31 528 LEU A O 1
ATOM 3949 N N . LEU A 1 529 ? -26.984 -13.398 5.855 1 87.88 529 LEU A N 1
ATOM 3950 C CA . LEU A 1 529 ? -25.594 -13.695 6.188 1 87.88 529 LEU A CA 1
ATOM 3951 C C . LEU A 1 529 ? -24.688 -12.547 5.766 1 87.88 529 LEU A C 1
ATOM 3953 O O . LEU A 1 529 ? -23.734 -12.211 6.477 1 87.88 529 LEU A O 1
ATOM 3957 N N . ALA A 1 530 ? -24.953 -12.008 4.652 1 90.69 530 ALA A N 1
ATOM 3958 C CA . ALA A 1 530 ? -24.141 -10.922 4.113 1 90.69 530 ALA A CA 1
ATOM 3959 C C . ALA A 1 530 ? -24.188 -9.703 5.027 1 90.69 530 ALA A C 1
ATOM 3961 O O . ALA A 1 530 ? -23.219 -8.938 5.098 1 90.69 530 ALA A O 1
ATOM 3962 N N . ASN A 1 531 ? -25.297 -9.508 5.738 1 90.06 531 ASN A N 1
ATOM 3963 C CA . ASN A 1 531 ? -25.453 -8.375 6.637 1 90.06 531 ASN A CA 1
ATOM 3964 C C . ASN A 1 531 ? -24.656 -8.57 7.93 1 90.06 531 ASN A C 1
ATOM 3966 O O . ASN A 1 531 ? -24.391 -7.609 8.656 1 90.06 531 ASN A O 1
ATOM 3970 N N . VAL A 1 532 ? -24.328 -9.789 8.148 1 81.69 532 VAL A N 1
ATOM 3971 C CA . VAL A 1 532 ? -23.672 -10.094 9.414 1 81.69 532 VAL A CA 1
ATOM 3972 C C . VAL A 1 532 ? -22.172 -10.289 9.195 1 81.69 532 VAL A C 1
ATOM 3974 O O . VAL A 1 532 ? -21.344 -9.875 10.016 1 81.69 532 VAL A O 1
ATOM 3977 N N . ILE A 1 533 ? -21.906 -11 8.234 1 80.81 533 ILE A N 1
ATOM 3978 C CA . ILE A 1 533 ? -20.5 -11.195 7.941 1 80.81 533 ILE A CA 1
ATOM 3979 C C . ILE A 1 533 ? -20.062 -10.258 6.816 1 80.81 533 ILE A C 1
ATOM 3981 O O . ILE A 1 533 ? -20.672 -9.203 6.609 1 80.81 533 ILE A O 1
ATOM 3985 N N . THR A 1 534 ? -19.391 -10.383 5.855 1 80.25 534 THR A N 1
ATOM 3986 C CA . THR A 1 534 ? -19.031 -9.555 4.715 1 80.25 534 THR A CA 1
ATOM 3987 C C . THR A 1 534 ? -19.547 -10.164 3.416 1 80.25 534 THR A C 1
ATOM 3989 O O . THR A 1 534 ? -19.656 -11.383 3.299 1 80.25 534 THR A O 1
ATOM 3992 N N . PRO A 1 535 ? -19.938 -9.266 2.52 1 88.81 535 PRO A N 1
ATOM 3993 C CA . PRO A 1 535 ? -20.438 -9.758 1.235 1 88.81 535 PRO A CA 1
ATOM 3994 C C . PRO A 1 535 ? -19.484 -10.742 0.566 1 88.81 535 PRO A C 1
ATOM 3996 O O . PRO A 1 535 ? -19.922 -11.773 0.047 1 88.81 535 PRO A O 1
ATOM 3999 N N . VAL A 1 536 ? -18.297 -10.508 0.664 1 84.25 536 VAL A N 1
ATOM 4000 C CA . VAL A 1 536 ? -17.297 -11.344 0.008 1 84.25 536 VAL A CA 1
ATOM 4001 C C . VAL A 1 536 ? -17.25 -12.727 0.668 1 84.25 536 VAL A C 1
ATOM 4003 O O . VAL A 1 536 ? -17.266 -13.75 -0.017 1 84.25 536 VAL A O 1
ATOM 4006 N N . ALA A 1 537 ? -17.219 -12.742 1.914 1 82.69 537 ALA A N 1
ATOM 4007 C CA . ALA A 1 537 ? -17.203 -14.016 2.641 1 82.69 537 ALA A CA 1
ATOM 4008 C C . ALA A 1 537 ? -18.469 -14.82 2.346 1 82.69 537 ALA A C 1
ATOM 4010 O O . ALA A 1 537 ? -18.406 -16.047 2.236 1 82.69 537 ALA A O 1
ATOM 4011 N N . THR A 1 538 ? -19.5 -14.156 2.211 1 88.81 538 THR A N 1
ATOM 4012 C CA . THR A 1 538 ? -20.781 -14.82 1.981 1 88.81 538 THR A CA 1
ATOM 4013 C C . THR A 1 538 ? -20.812 -15.484 0.608 1 88.81 538 THR A C 1
ATOM 4015 O O . THR A 1 538 ? -21.281 -16.625 0.472 1 88.81 538 THR A O 1
ATOM 4018 N N . VAL A 1 539 ? -20.328 -14.828 -0.385 1 90.75 539 VAL A N 1
ATOM 4019 C CA . VAL A 1 539 ? -20.312 -15.375 -1.737 1 90.75 539 VAL A CA 1
ATOM 4020 C C . VAL A 1 539 ? -19.438 -16.625 -1.778 1 90.75 539 VAL A C 1
ATOM 4022 O O . VAL A 1 539 ? -19.797 -17.625 -2.393 1 90.75 539 VAL A O 1
ATOM 4025 N N . VAL A 1 540 ? -18.359 -16.578 -1.166 1 82.19 540 VAL A N 1
ATOM 4026 C CA . VAL A 1 540 ? -17.422 -17.688 -1.177 1 82.19 540 VAL A CA 1
ATOM 4027 C C . VAL A 1 540 ? -18.031 -18.906 -0.481 1 82.19 540 VAL A C 1
ATOM 4029 O O . VAL A 1 540 ? -17.828 -20.047 -0.913 1 82.19 540 VAL A O 1
ATOM 4032 N N . LEU A 1 541 ? -18.797 -18.625 0.528 1 81.31 541 LEU A N 1
ATOM 4033 C CA . LEU A 1 541 ? -19.391 -19.703 1.311 1 81.31 541 LEU A CA 1
ATOM 4034 C C . LEU A 1 541 ? -20.641 -20.25 0.62 1 81.31 541 LEU A C 1
ATOM 4036 O O . LEU A 1 541 ? -20.844 -21.469 0.55 1 81.31 541 LEU A O 1
ATOM 4040 N N . MET A 1 542 ? -21.406 -19.422 0.097 1 90.12 542 MET A N 1
ATOM 4041 C CA . MET A 1 542 ? -22.766 -19.812 -0.271 1 90.12 542 MET A CA 1
ATOM 4042 C C . MET A 1 542 ? -22.828 -20.219 -1.738 1 90.12 542 MET A C 1
ATOM 4044 O O . MET A 1 542 ? -23.719 -20.969 -2.133 1 90.12 542 MET A O 1
ATOM 4048 N N . ILE A 1 543 ? -21.953 -19.75 -2.572 1 92 543 ILE A N 1
ATOM 4049 C CA . ILE A 1 543 ? -22.078 -20.047 -3.994 1 92 543 ILE A CA 1
ATOM 4050 C C . ILE A 1 543 ? -21.859 -21.547 -4.227 1 92 543 ILE A C 1
ATOM 4052 O O . ILE A 1 543 ? -22.672 -22.203 -4.891 1 92 543 ILE A O 1
ATOM 4056 N N . PRO A 1 544 ? -20.781 -22.141 -3.68 1 86.5 544 PRO A N 1
ATOM 4057 C CA . PRO A 1 544 ? -20.641 -23.578 -3.867 1 86.5 544 PRO A CA 1
ATOM 4058 C C . PRO A 1 544 ? -21.844 -24.375 -3.35 1 86.5 544 PRO A C 1
ATOM 4060 O O . PRO A 1 544 ? -22.266 -25.344 -3.975 1 86.5 544 PRO A O 1
ATOM 4063 N N . VAL A 1 545 ? -22.406 -23.953 -2.285 1 86.75 545 VAL A N 1
ATOM 4064 C CA . VAL A 1 545 ? -23.578 -24.594 -1.689 1 86.75 545 VAL A CA 1
ATOM 4065 C C . VAL A 1 545 ? -24.766 -24.469 -2.633 1 86.75 545 VAL A C 1
ATOM 4067 O O . VAL A 1 545 ? -25.484 -25.453 -2.875 1 86.75 545 VAL A O 1
ATOM 4070 N N . ALA A 1 546 ? -24.969 -23.328 -3.156 1 92.5 546 ALA A N 1
ATOM 4071 C CA . ALA A 1 546 ? -26.109 -23.062 -4.035 1 92.5 546 ALA A CA 1
ATOM 4072 C C . ALA A 1 546 ? -25.984 -23.844 -5.344 1 92.5 546 ALA A C 1
ATOM 4074 O O . ALA A 1 546 ? -26.969 -24.391 -5.84 1 92.5 546 ALA A O 1
ATOM 4075 N N . VAL A 1 547 ? -24.844 -23.859 -5.934 1 91.69 547 VAL A N 1
ATOM 4076 C CA . VAL A 1 547 ? -24.625 -24.531 -7.199 1 91.69 547 VAL A CA 1
ATOM 4077 C C . VAL A 1 547 ? -24.812 -26.047 -7.02 1 91.69 547 VAL A C 1
ATOM 4079 O O . VAL A 1 547 ? -25.453 -26.703 -7.852 1 91.69 547 VAL A O 1
ATOM 4082 N N . GLU A 1 548 ? -24.344 -26.578 -5.949 1 87.94 548 GLU A N 1
ATOM 4083 C CA . GLU A 1 548 ? -24.5 -28.016 -5.668 1 87.94 548 GLU A CA 1
ATOM 4084 C C . GLU A 1 548 ? -25.969 -28.359 -5.414 1 87.94 548 GLU A C 1
ATOM 4086 O O . GLU A 1 548 ? -26.453 -29.406 -5.859 1 87.94 548 GLU A O 1
ATOM 4091 N N . ALA A 1 549 ? -26.562 -27.547 -4.672 1 88.81 549 ALA A N 1
ATOM 4092 C CA . ALA A 1 549 ? -27.984 -27.766 -4.41 1 88.81 549 ALA A CA 1
ATOM 4093 C C . ALA A 1 549 ? -28.781 -27.766 -5.711 1 88.81 549 ALA A C 1
ATOM 4095 O O . ALA A 1 549 ? -29.672 -28.609 -5.891 1 88.81 549 ALA A O 1
ATOM 4096 N N . ALA A 1 550 ? -28.547 -26.812 -6.539 1 93.19 550 ALA A N 1
ATOM 4097 C CA . ALA A 1 550 ? -29.219 -26.734 -7.828 1 93.19 550 ALA A CA 1
ATOM 4098 C C . ALA A 1 550 ? -28.969 -28 -8.648 1 93.19 550 ALA A C 1
ATOM 4100 O O . ALA A 1 550 ? -29.875 -28.516 -9.297 1 93.19 550 ALA A O 1
ATOM 4101 N N . ALA A 1 551 ? -27.797 -28.438 -8.656 1 89.25 551 ALA A N 1
ATOM 4102 C CA . ALA A 1 551 ? -27.438 -29.656 -9.391 1 89.25 551 ALA A CA 1
ATOM 4103 C C . ALA A 1 551 ? -28.219 -30.859 -8.867 1 89.25 551 ALA A C 1
ATOM 4105 O O . ALA A 1 551 ? -28.719 -31.672 -9.648 1 89.25 551 ALA A O 1
ATOM 4106 N N . GLU A 1 552 ? -28.344 -30.953 -7.629 1 85 552 GLU A N 1
ATOM 4107 C CA . GLU A 1 552 ? -29.062 -32.062 -7.008 1 85 552 GLU A CA 1
ATOM 4108 C C . GLU A 1 552 ? -30.562 -32 -7.309 1 85 552 GLU A C 1
ATOM 4110 O O . GLU A 1 552 ? -31.219 -33.031 -7.441 1 85 552 GLU A O 1
ATOM 4115 N N . LEU A 1 553 ? -31 -30.875 -7.414 1 89.88 553 LEU A N 1
ATOM 4116 C CA . LEU A 1 553 ? -32.438 -30.672 -7.641 1 89.88 553 LEU A CA 1
ATOM 4117 C C . LEU A 1 553 ? -32.75 -30.719 -9.133 1 89.88 553 LEU A C 1
ATOM 4119 O O . LEU A 1 553 ? -33.906 -30.688 -9.516 1 89.88 553 LEU A O 1
ATOM 4123 N N . GLY A 1 554 ? -31.672 -30.781 -9.914 1 89.06 554 GLY A N 1
ATOM 4124 C CA . GLY A 1 554 ? -31.875 -30.734 -11.352 1 89.06 554 GLY A CA 1
ATOM 4125 C C . GLY A 1 554 ? -32.281 -29.359 -11.844 1 89.06 554 GLY A C 1
ATOM 4126 O O . GLY A 1 554 ? -32.969 -29.234 -12.852 1 89.06 554 GLY A O 1
ATOM 4127 N N . ALA A 1 555 ? -31.953 -28.391 -11.062 1 93.44 555 ALA A N 1
ATOM 4128 C CA . ALA A 1 555 ? -32.312 -27.016 -11.398 1 93.44 555 ALA A CA 1
ATOM 4129 C C . ALA A 1 555 ? -31.141 -26.312 -12.102 1 93.44 555 ALA A C 1
ATOM 4131 O O . ALA A 1 555 ? -30.078 -26.891 -12.297 1 93.44 555 ALA A O 1
ATOM 4132 N N . ASN A 1 556 ? -31.453 -25.109 -12.547 1 96.12 556 ASN A N 1
ATOM 4133 C CA . ASN A 1 556 ? -30.438 -24.297 -13.211 1 96.12 556 ASN A CA 1
ATOM 4134 C C . ASN A 1 556 ? -29.391 -23.781 -12.219 1 96.12 556 ASN A C 1
ATOM 4136 O O . ASN A 1 556 ? -29.688 -22.891 -11.414 1 96.12 556 ASN A O 1
ATOM 4140 N N . GLU A 1 557 ? -28.219 -24.234 -12.312 1 95.94 557 GLU A N 1
ATOM 4141 C CA . GLU A 1 557 ? -27.141 -23.891 -11.391 1 95.94 557 GLU A CA 1
ATOM 4142 C C . GLU A 1 557 ? -26.812 -22.406 -11.445 1 95.94 557 GLU A C 1
ATOM 4144 O O . GLU A 1 557 ? -26.516 -21.781 -10.422 1 95.94 557 GLU A O 1
ATOM 4149 N N . PHE A 1 558 ? -26.922 -21.859 -12.594 1 97 558 PHE A N 1
ATOM 4150 C CA . PHE A 1 558 ? -26.578 -20.453 -12.781 1 97 558 PHE A CA 1
ATOM 4151 C C . PHE A 1 558 ? -27.594 -19.562 -12.094 1 97 558 PHE A C 1
ATOM 4153 O O . PHE A 1 558 ? -27.234 -18.531 -11.531 1 97 558 PHE A O 1
ATOM 4160 N N . SER A 1 559 ? -28.812 -19.922 -12.148 1 97.56 559 SER A N 1
ATOM 4161 C CA . SER A 1 559 ? -29.859 -19.156 -11.484 1 97.56 559 SER A CA 1
ATOM 4162 C C . SER A 1 559 ? -29.625 -19.094 -9.977 1 97.56 559 SER A C 1
ATOM 4164 O O . SER A 1 559 ? -29.797 -18.047 -9.359 1 97.56 559 SER A O 1
ATOM 4166 N N . PHE A 1 560 ? -29.219 -20.156 -9.414 1 96.06 560 PHE A N 1
ATOM 4167 C CA . PHE A 1 560 ? -28.938 -20.203 -7.984 1 96.06 560 PHE A CA 1
ATOM 4168 C C . PHE A 1 560 ? -27.703 -19.391 -7.652 1 96.06 560 PHE A C 1
ATOM 4170 O O . PHE A 1 560 ? -27.641 -18.719 -6.613 1 96.06 560 PHE A O 1
ATOM 4177 N N . LEU A 1 561 ? -26.734 -19.469 -8.5 1 97.06 561 LEU A N 1
ATOM 4178 C CA . LEU A 1 561 ? -25.531 -18.656 -8.328 1 97.06 561 LEU A CA 1
ATOM 4179 C C . LEU A 1 561 ? -25.875 -17.172 -8.344 1 97.06 561 LEU A C 1
ATOM 4181 O O . LEU A 1 561 ? -25.391 -16.406 -7.508 1 97.06 561 LEU A O 1
ATOM 4185 N N . LEU A 1 562 ? -26.703 -16.781 -9.312 1 97.75 562 LEU A N 1
ATOM 4186 C CA . LEU A 1 562 ? -27.094 -15.383 -9.438 1 97.75 562 LEU A CA 1
ATOM 4187 C C . LEU A 1 562 ? -27.844 -14.906 -8.203 1 97.75 562 LEU A C 1
ATOM 4189 O O . LEU A 1 562 ? -27.688 -13.766 -7.766 1 97.75 562 LEU A O 1
ATOM 4193 N N . ALA A 1 563 ? -28.656 -15.789 -7.672 1 97.44 563 ALA A N 1
ATOM 4194 C CA . ALA A 1 563 ? -29.406 -15.438 -6.465 1 97.44 563 ALA A CA 1
ATOM 4195 C C . ALA A 1 563 ? -28.453 -15.102 -5.316 1 97.44 563 ALA A C 1
ATOM 4197 O O . ALA A 1 563 ? -28.656 -14.109 -4.613 1 97.44 563 ALA A O 1
ATOM 4198 N N . VAL A 1 564 ? -27.469 -15.898 -5.164 1 96.25 564 VAL A N 1
ATOM 4199 C CA . VAL A 1 564 ? -26.484 -15.68 -4.109 1 96.25 564 VAL A CA 1
ATOM 4200 C C . VAL A 1 564 ? -25.672 -14.414 -4.402 1 96.25 564 VAL A C 1
ATOM 4202 O O . VAL A 1 564 ? -25.406 -13.625 -3.496 1 96.25 564 VAL A O 1
ATOM 4205 N N . MET A 1 565 ? -25.312 -14.234 -5.617 1 96.94 565 MET A N 1
ATOM 4206 C CA . MET A 1 565 ? -24.531 -13.078 -6.027 1 96.94 565 MET A CA 1
ATOM 4207 C C . MET A 1 565 ? -25.266 -11.781 -5.715 1 96.94 565 MET A C 1
ATOM 4209 O O . MET A 1 565 ? -24.734 -10.906 -5.031 1 96.94 565 MET A O 1
ATOM 4213 N N . PHE A 1 566 ? -26.516 -11.672 -6.152 1 97.31 566 PHE A N 1
ATOM 4214 C CA . PHE A 1 566 ? -27.297 -10.453 -5.949 1 97.31 566 PHE A CA 1
ATOM 4215 C C . PHE A 1 566 ? -27.609 -10.25 -4.469 1 97.31 566 PHE A C 1
ATOM 4217 O O . PHE A 1 566 ? -27.578 -9.117 -3.977 1 97.31 566 PHE A O 1
ATOM 4224 N N . ALA A 1 567 ? -27.906 -11.328 -3.801 1 96.62 567 ALA A N 1
ATOM 4225 C CA . ALA A 1 567 ? -28.219 -11.234 -2.381 1 96.62 567 ALA A CA 1
ATOM 4226 C C . ALA A 1 567 ? -27.031 -10.719 -1.578 1 96.62 567 ALA A C 1
ATOM 4228 O O . ALA A 1 567 ? -27.203 -9.898 -0.668 1 96.62 567 ALA A O 1
ATOM 4229 N N . SER A 1 568 ? -25.891 -11.203 -1.908 1 94.62 568 SER A N 1
ATOM 4230 C CA . SER A 1 568 ? -24.688 -10.82 -1.177 1 94.62 568 SER A CA 1
ATOM 4231 C C . SER A 1 568 ? -24.281 -9.383 -1.479 1 94.62 568 SER A C 1
ATOM 4233 O O . SER A 1 568 ? -23.672 -8.711 -0.642 1 94.62 568 SER A O 1
ATOM 4235 N N . ALA A 1 569 ? -24.656 -8.867 -2.607 1 92.75 569 ALA A N 1
ATOM 4236 C CA . ALA A 1 569 ? -24.25 -7.535 -3.057 1 92.75 569 ALA A CA 1
ATOM 4237 C C . ALA A 1 569 ? -25.172 -6.461 -2.49 1 92.75 569 ALA A C 1
ATOM 4239 O O . ALA A 1 569 ? -24.922 -5.266 -2.65 1 92.75 569 ALA A O 1
ATOM 4240 N N . THR A 1 570 ? -26.219 -6.852 -1.802 1 90.62 570 THR A N 1
ATOM 4241 C CA . THR A 1 570 ? -27.219 -5.887 -1.37 1 90.62 570 THR A CA 1
ATOM 4242 C C . THR A 1 570 ? -27.391 -5.922 0.146 1 90.62 570 THR A C 1
ATOM 4244 O O . THR A 1 570 ? -28.484 -6.168 0.648 1 90.62 570 THR A O 1
ATOM 4247 N N . SER A 1 571 ? -26.375 -5.574 0.851 1 91.75 571 SER A N 1
ATOM 4248 C CA . SER A 1 571 ? -26.438 -5.492 2.307 1 91.75 571 SER A CA 1
ATOM 4249 C C . SER A 1 571 ? -26.906 -4.113 2.762 1 91.75 571 SER A C 1
ATOM 4251 O O . SER A 1 571 ? -26.094 -3.215 2.971 1 91.75 571 SER A O 1
ATOM 4253 N N . PHE A 1 572 ? -28.219 -4.047 3.119 1 94.69 572 PHE A N 1
ATOM 4254 C CA . PHE A 1 572 ? -28.812 -2.756 3.445 1 94.69 572 PHE A CA 1
ATOM 4255 C C . PHE A 1 572 ? -29.172 -2.682 4.926 1 94.69 572 PHE A C 1
ATOM 4257 O O . PHE A 1 572 ? -29.328 -1.592 5.48 1 94.69 572 PHE A O 1
ATOM 4264 N N . MET A 1 573 ? -29.172 -3.725 5.621 1 93.75 573 MET A N 1
ATOM 4265 C CA . MET A 1 573 ? -29.891 -3.82 6.891 1 93.75 573 MET A CA 1
ATOM 4266 C C . MET A 1 573 ? -29 -3.396 8.055 1 93.75 573 MET A C 1
ATOM 4268 O O . MET A 1 573 ? -29.5 -3.098 9.141 1 93.75 573 MET A O 1
ATOM 4272 N N . THR A 1 574 ? -27.781 -3.387 7.852 1 89.69 574 THR A N 1
ATOM 4273 C CA . THR A 1 574 ? -26.875 -3.039 8.945 1 89.69 574 THR A CA 1
ATOM 4274 C C . THR A 1 574 ? -25.781 -2.086 8.461 1 89.69 574 THR A C 1
ATOM 4276 O O . THR A 1 574 ? -25.406 -2.109 7.285 1 89.69 574 THR A O 1
ATOM 4279 N N . PRO A 1 575 ? -25.297 -1.261 9.398 1 86.75 575 PRO A N 1
ATOM 4280 C CA . PRO A 1 575 ? -24.203 -0.368 9.016 1 86.75 575 PRO A CA 1
ATOM 4281 C C . PRO A 1 575 ? -22.891 -1.114 8.773 1 86.75 575 PRO A C 1
ATOM 4283 O O . PRO A 1 575 ? -22.062 -0.656 7.988 1 86.75 575 PRO A O 1
ATOM 4286 N N . VAL A 1 576 ? -22.719 -2.254 9.359 1 80.44 576 VAL A N 1
ATOM 4287 C CA . VAL A 1 576 ? -21.453 -2.984 9.312 1 80.44 576 VAL A CA 1
ATOM 4288 C C . VAL A 1 576 ? -21.438 -3.906 8.094 1 80.44 576 VAL A C 1
ATOM 4290 O O . VAL A 1 576 ? -20.359 -4.352 7.66 1 80.44 576 VAL A O 1
ATOM 4293 N N . GLY A 1 577 ? -22.547 -4.121 7.539 1 81.75 577 GLY A N 1
ATOM 4294 C CA . GLY A 1 577 ? -22.641 -5.074 6.445 1 81.75 577 GLY A CA 1
ATOM 4295 C C . GLY A 1 577 ? -21.969 -4.598 5.176 1 81.75 577 GLY A C 1
ATOM 4296 O O . GLY A 1 577 ? -21.594 -5.41 4.328 1 81.75 577 GLY A O 1
ATOM 4297 N N . TYR A 1 578 ? -21.844 -3.332 5.07 1 85.62 578 TYR A N 1
ATOM 4298 C CA . TYR A 1 578 ? -21.234 -2.771 3.873 1 85.62 578 TYR A CA 1
ATOM 4299 C C . TYR A 1 578 ? -20.422 -1.525 4.211 1 85.62 578 TYR A C 1
ATOM 4301 O O . TYR A 1 578 ? -20.844 -0.706 5.031 1 85.62 578 TYR A O 1
ATOM 4309 N N . GLN A 1 579 ? -19.391 -1.381 3.541 1 85.12 579 GLN A N 1
ATOM 4310 C CA . GLN A 1 579 ? -18.438 -0.323 3.84 1 85.12 579 GLN A CA 1
ATOM 4311 C C . GLN A 1 579 ? -19.078 1.056 3.688 1 85.12 579 GLN A C 1
ATOM 4313 O O . GLN A 1 579 ? -18.828 1.95 4.5 1 85.12 579 GLN A O 1
ATOM 4318 N N . THR A 1 580 ? -19.797 1.315 2.668 1 90.69 580 THR A N 1
ATOM 4319 C CA . THR A 1 580 ? -20.375 2.631 2.424 1 90.69 580 THR A CA 1
ATOM 4320 C C . THR A 1 580 ? -21.422 2.969 3.482 1 90.69 580 THR A C 1
ATOM 4322 O O . THR A 1 580 ? -21.625 4.137 3.812 1 90.69 580 THR A O 1
ATOM 4325 N N . ASN A 1 581 ? -22.109 1.958 4.023 1 91.56 581 ASN A N 1
ATOM 4326 C CA . ASN A 1 581 ? -23.016 2.182 5.141 1 91.56 581 ASN A CA 1
ATOM 4327 C C . ASN A 1 581 ? -22.281 2.707 6.367 1 91.56 581 ASN A C 1
ATOM 4329 O O . ASN A 1 581 ? -22.75 3.633 7.035 1 91.56 581 ASN A O 1
ATOM 4333 N N . LEU A 1 582 ? -21.219 2.168 6.551 1 86 582 LEU A N 1
ATOM 4334 C CA . LEU A 1 582 ? -20.406 2.57 7.695 1 86 582 LEU A CA 1
ATOM 4335 C C . LEU A 1 582 ? -19.891 3.992 7.516 1 86 582 LEU A C 1
ATOM 4337 O O . LEU A 1 582 ? -19.766 4.738 8.492 1 86 582 LEU A O 1
ATOM 4341 N N . MET A 1 583 ? -19.594 4.379 6.379 1 88 583 MET A N 1
ATOM 4342 C CA . MET A 1 583 ? -19.062 5.699 6.082 1 88 583 MET A CA 1
ATOM 4343 C C . MET A 1 583 ? -20.094 6.789 6.352 1 88 583 MET A C 1
ATOM 4345 O O . MET A 1 583 ? -19.734 7.91 6.727 1 88 583 MET A 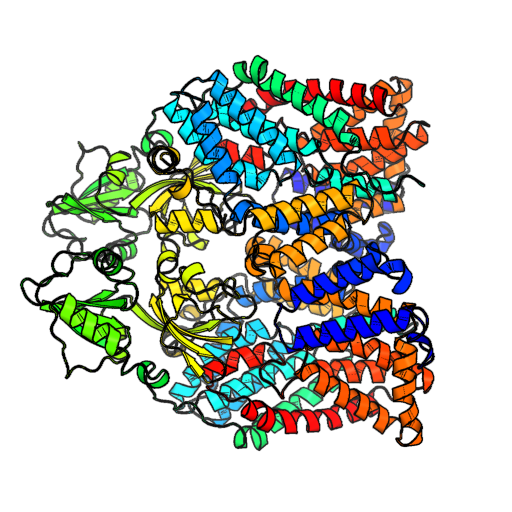O 1
ATOM 4349 N N . VAL A 1 584 ? -21.312 6.484 6.148 1 91.19 584 VAL A N 1
ATOM 4350 C CA . VAL A 1 584 ? -22.344 7.504 6.312 1 91.19 584 VAL A CA 1
ATOM 4351 C C . VAL A 1 584 ? -22.938 7.418 7.715 1 91.19 584 VAL A C 1
ATOM 4353 O O . VAL A 1 584 ? -23.656 8.32 8.148 1 91.19 584 VAL A O 1
ATOM 4356 N N . TYR A 1 585 ? -22.672 6.418 8.461 1 88.56 585 TYR A N 1
ATOM 4357 C CA . TYR A 1 585 ? -23.25 6.145 9.773 1 88.56 585 TYR A CA 1
ATOM 4358 C C . TYR A 1 585 ? -23.031 7.32 10.719 1 88.56 585 TYR A C 1
ATOM 4360 O O . TYR A 1 585 ? -23.984 7.859 11.281 1 88.56 585 TYR A O 1
ATOM 4368 N N . GLY A 1 586 ? -21.859 7.789 10.797 1 84.31 586 GLY A N 1
ATOM 4369 C CA . GLY A 1 586 ? -21.5 8.891 11.68 1 84.31 586 GLY A CA 1
ATOM 4370 C C . GLY A 1 586 ? -22 10.234 11.195 1 84.31 586 GLY A C 1
ATOM 4371 O O . GLY A 1 586 ? -22.75 10.906 11.898 1 84.31 586 GLY A O 1
ATOM 4372 N N . PRO A 1 587 ? -21.672 10.516 10 1 84.81 587 PRO A N 1
ATOM 4373 C CA . PRO A 1 587 ? -22.094 11.805 9.453 1 84.81 587 PRO A CA 1
ATOM 4374 C C . PRO A 1 587 ? -23.609 11.992 9.469 1 84.81 587 PRO A C 1
ATOM 4376 O O . PRO A 1 587 ? -24.094 13.117 9.617 1 84.81 587 PRO A O 1
ATOM 4379 N N . GLY A 1 588 ? -24.281 10.938 9.312 1 88.06 588 GLY A N 1
ATOM 4380 C CA . GLY A 1 588 ? -25.734 11.023 9.312 1 88.06 588 GLY A CA 1
ATOM 4381 C C . GLY A 1 588 ? -26.344 10.93 10.703 1 88.06 588 GLY A C 1
ATOM 4382 O O . GLY A 1 588 ? -27.531 11.18 10.883 1 88.06 588 GLY A O 1
ATOM 4383 N N . GLY A 1 589 ? -25.5 10.578 11.648 1 84.75 589 GLY A N 1
ATOM 4384 C CA . GLY A 1 589 ? -26 10.438 13.016 1 84.75 589 GLY A CA 1
ATOM 4385 C C . GLY A 1 589 ? -26.953 9.273 13.195 1 84.75 589 GLY A C 1
ATOM 4386 O O . GLY A 1 589 ? -27.859 9.336 14.016 1 84.75 589 GLY A O 1
ATOM 4387 N N . TYR A 1 590 ? -26.812 8.305 12.422 1 89.31 590 TYR A N 1
ATOM 4388 C CA . TYR A 1 590 ? -27.766 7.203 12.391 1 89.31 590 TYR A CA 1
ATOM 4389 C C . TYR A 1 590 ? -27.578 6.273 13.578 1 89.31 590 TYR A C 1
ATOM 4391 O O . TYR A 1 590 ? -26.5 6.227 14.172 1 89.31 590 TYR A O 1
ATOM 4399 N N . GLU A 1 591 ? -28.672 5.605 13.852 1 88.5 591 GLU A N 1
ATOM 4400 C CA . GLU A 1 591 ? -28.656 4.461 14.758 1 88.5 591 GLU A CA 1
ATOM 4401 C C . GLU A 1 591 ? -28.734 3.146 13.992 1 88.5 591 GLU A C 1
ATOM 4403 O O . GLU A 1 591 ? -29.125 3.127 12.82 1 88.5 591 GLU A O 1
ATOM 4408 N N . PHE A 1 592 ? -28.344 2.115 14.703 1 87.5 592 PHE A N 1
ATOM 4409 C CA . PHE A 1 592 ? -28.359 0.792 14.086 1 87.5 592 PHE A CA 1
ATOM 4410 C C . PHE A 1 592 ? -29.75 0.452 13.562 1 87.5 592 PHE A C 1
ATOM 4412 O O . PHE A 1 592 ? -29.875 -0.115 12.477 1 87.5 592 PHE A O 1
ATOM 4419 N N . THR A 1 593 ? -30.734 0.818 14.227 1 90.25 593 THR A N 1
ATOM 4420 C CA . THR A 1 593 ? -32.125 0.466 13.898 1 90.25 593 THR A CA 1
ATOM 4421 C C . THR A 1 593 ? -32.594 1.213 12.656 1 90.25 593 THR A C 1
ATOM 4423 O O . THR A 1 593 ? -33.531 0.778 11.984 1 90.25 593 THR A O 1
ATOM 4426 N N . ASP A 1 594 ? -32 2.301 12.398 1 92.88 594 ASP A N 1
ATOM 4427 C CA . ASP A 1 594 ? -32.375 3.062 11.219 1 92.88 594 ASP A CA 1
ATOM 4428 C C . ASP A 1 594 ? -32.094 2.279 9.938 1 92.88 594 ASP A C 1
ATOM 4430 O O . ASP A 1 594 ? -32.875 2.342 8.977 1 92.88 594 ASP A O 1
ATOM 4434 N N . PHE A 1 595 ? -31 1.587 9.922 1 93.94 595 PHE A N 1
ATOM 4435 C CA . PHE A 1 595 ? -30.641 0.776 8.766 1 93.94 595 PHE A CA 1
ATOM 4436 C C . PHE A 1 595 ? -31.609 -0.386 8.594 1 93.94 595 PHE A C 1
ATOM 4438 O O . PHE A 1 595 ? -31.969 -0.745 7.469 1 93.94 595 PHE A O 1
ATOM 4445 N N . LEU A 1 596 ? -32.031 -0.917 9.695 1 93.81 596 LEU A N 1
ATOM 4446 C CA . LEU A 1 596 ? -33 -2.02 9.641 1 93.81 596 LEU A CA 1
ATOM 4447 C C . LEU A 1 596 ? -34.344 -1.535 9.156 1 93.81 596 LEU A C 1
ATOM 4449 O O . LEU A 1 596 ? -35.031 -2.221 8.383 1 93.81 596 LEU A O 1
ATOM 4453 N N . LYS A 1 597 ? -34.719 -0.42 9.617 1 95.38 597 LYS A N 1
ATOM 4454 C CA . LYS A 1 597 ? -36.031 0.124 9.297 1 95.38 597 LYS A CA 1
ATOM 4455 C C . LYS A 1 597 ? -36.125 0.497 7.824 1 95.38 597 LYS A C 1
ATOM 4457 O O . LYS A 1 597 ? -37.156 0.28 7.188 1 95.38 597 LYS A O 1
ATOM 4462 N N . VAL A 1 598 ? -35.125 1.046 7.309 1 96.19 598 VAL A N 1
ATOM 4463 C CA . VAL A 1 598 ? -35.156 1.493 5.922 1 96.19 598 VAL A CA 1
ATOM 4464 C C . VAL A 1 598 ? -34.656 0.373 5.008 1 96.19 598 VAL A C 1
ATOM 4466 O O . VAL A 1 598 ? -35.25 0.115 3.957 1 96.19 598 VAL A O 1
ATOM 4469 N N . GLY A 1 599 ? -33.594 -0.283 5.348 1 96.31 599 GLY A N 1
ATOM 4470 C CA . GLY A 1 599 ? -32.969 -1.303 4.527 1 96.31 599 GLY A CA 1
ATOM 4471 C C . GLY A 1 599 ? -33.719 -2.629 4.551 1 96.31 599 GLY A C 1
ATOM 4472 O O . GLY A 1 599 ? -33.656 -3.387 3.578 1 96.31 599 GLY A O 1
ATOM 4473 N N . GLY A 1 600 ? -34.344 -2.951 5.676 1 95.25 600 GLY A N 1
ATOM 4474 C CA . GLY A 1 600 ? -35.094 -4.203 5.785 1 95.25 600 GLY A CA 1
ATOM 4475 C C . GLY A 1 600 ? -36.156 -4.363 4.715 1 95.25 600 GLY A C 1
ATOM 4476 O O . GLY A 1 600 ? -36.094 -5.309 3.924 1 95.25 600 GLY A O 1
ATOM 4477 N N . PRO A 1 601 ? -37.094 -3.461 4.66 1 96.81 601 PRO A N 1
ATOM 4478 C CA . PRO A 1 601 ? -38.125 -3.537 3.623 1 96.81 601 PRO A CA 1
ATOM 4479 C C . PRO A 1 601 ? -37.531 -3.543 2.211 1 96.81 601 PRO A C 1
ATOM 4481 O O . PRO A 1 601 ? -38.062 -4.234 1.33 1 96.81 601 PRO A O 1
ATOM 4484 N N . LEU A 1 602 ? -36.531 -2.777 2.01 1 96.94 602 LEU A N 1
ATOM 4485 C CA . LEU A 1 602 ? -35.906 -2.764 0.699 1 96.94 602 LEU A CA 1
ATOM 4486 C C . LEU A 1 602 ? -35.312 -4.129 0.371 1 96.94 602 LEU A C 1
ATOM 4488 O O . LEU A 1 602 ? -35.438 -4.613 -0.756 1 96.94 602 LEU A O 1
ATOM 4492 N N . GLN A 1 603 ? -34.625 -4.684 1.313 1 95.69 603 GLN A N 1
ATOM 4493 C CA . GLN A 1 603 ? -34.031 -6 1.122 1 95.69 603 GLN A CA 1
ATOM 4494 C C . GLN A 1 603 ? -35.062 -7.047 0.785 1 95.69 603 GLN A C 1
ATOM 4496 O O . GLN A 1 603 ? -34.875 -7.895 -0.086 1 95.69 603 GLN A O 1
ATOM 4501 N N . PHE A 1 604 ? -36.156 -7.027 1.458 1 95.62 604 PHE A N 1
ATOM 4502 C CA . PHE A 1 604 ? -37.25 -7.969 1.212 1 95.62 604 PHE A CA 1
ATOM 4503 C C . PHE A 1 604 ? -37.844 -7.738 -0.162 1 95.62 604 PHE A C 1
ATOM 4505 O O . PHE A 1 604 ? -38.156 -8.695 -0.881 1 95.62 604 PHE A O 1
ATOM 4512 N N . LEU A 1 605 ? -38.062 -6.523 -0.459 1 97 605 LEU A N 1
ATOM 4513 C CA . LEU A 1 605 ? -38.594 -6.176 -1.772 1 97 605 LEU A CA 1
ATOM 4514 C C . LEU A 1 605 ? -37.688 -6.703 -2.883 1 97 605 LEU A C 1
ATOM 4516 O O . LEU A 1 605 ? -38.156 -7.309 -3.844 1 97 605 LEU A O 1
ATOM 4520 N N . LEU A 1 606 ? -36.469 -6.48 -2.73 1 96.94 606 LEU A N 1
ATOM 4521 C CA . LEU A 1 606 ? -35.5 -6.895 -3.76 1 96.94 606 LEU A CA 1
ATOM 4522 C C . LEU A 1 606 ? -35.375 -8.414 -3.797 1 96.94 606 LEU A C 1
ATOM 4524 O O . LEU A 1 606 ? -35.062 -8.984 -4.844 1 96.94 606 LEU A O 1
ATOM 4528 N N . ALA A 1 607 ? -35.531 -9.031 -2.637 1 97.19 607 ALA A N 1
ATOM 4529 C CA . ALA A 1 607 ? -35.531 -10.492 -2.627 1 97.19 607 ALA A CA 1
ATOM 4530 C C . ALA A 1 607 ? -36.594 -11.039 -3.576 1 97.19 607 ALA A C 1
ATOM 4532 O O . ALA A 1 607 ? -36.344 -11.969 -4.344 1 97.19 607 ALA A O 1
ATOM 4533 N N . VAL A 1 608 ? -37.719 -10.469 -3.57 1 97 608 VAL A N 1
ATOM 4534 C CA . VAL A 1 608 ? -38.844 -10.914 -4.402 1 97 608 VAL A CA 1
ATOM 4535 C C . VAL A 1 608 ? -38.562 -10.539 -5.859 1 97 608 VAL A C 1
ATOM 4537 O O . VAL A 1 608 ? -38.688 -11.375 -6.754 1 97 608 VAL A O 1
ATOM 4540 N N . VAL A 1 609 ? -38.156 -9.352 -6.074 1 97.5 609 VAL A N 1
ATOM 4541 C CA . VAL A 1 609 ? -37.938 -8.844 -7.426 1 97.5 609 VAL A CA 1
ATOM 4542 C C . VAL A 1 609 ? -36.812 -9.625 -8.102 1 97.5 609 VAL A C 1
ATOM 4544 O O . VAL A 1 609 ? -36.938 -10.008 -9.266 1 97.5 609 VAL A O 1
ATOM 4547 N N . THR A 1 610 ? -35.75 -9.82 -7.402 1 97.88 610 THR A N 1
ATOM 4548 C CA . THR A 1 610 ? -34.562 -10.484 -7.969 1 97.88 610 THR A CA 1
ATOM 4549 C C . THR A 1 610 ? -34.875 -11.953 -8.266 1 97.88 610 THR A C 1
ATOM 4551 O O . THR A 1 610 ? -34.469 -12.469 -9.312 1 97.88 610 THR A O 1
ATOM 4554 N N . THR A 1 611 ? -35.5 -12.633 -7.305 1 97.12 611 THR A N 1
ATOM 4555 C CA . THR A 1 611 ? -35.844 -14.039 -7.496 1 97.12 611 THR A CA 1
ATOM 4556 C C . THR A 1 611 ? -36.781 -14.219 -8.703 1 97.12 611 THR A C 1
ATOM 4558 O O . THR A 1 611 ? -36.531 -15.094 -9.539 1 97.12 611 THR A O 1
ATOM 4561 N N . PHE A 1 612 ? -37.75 -13.398 -8.805 1 97.12 612 PHE A N 1
ATOM 4562 C CA . PHE A 1 612 ? -38.656 -13.461 -9.93 1 97.12 612 PHE A CA 1
ATOM 4563 C C . PHE A 1 612 ? -37.969 -13.078 -11.227 1 97.12 612 PHE A C 1
ATOM 4565 O O . PHE A 1 612 ? -38.219 -13.664 -12.281 1 97.12 612 PHE A O 1
ATOM 4572 N N . GLY A 1 613 ? -37.156 -12.086 -11.164 1 97.69 613 GLY A N 1
ATOM 4573 C CA . GLY A 1 613 ? -36.375 -11.688 -12.336 1 97.69 613 GLY A CA 1
ATOM 4574 C C . GLY A 1 613 ? -35.469 -12.789 -12.859 1 97.69 613 GLY A C 1
ATOM 4575 O O . GLY A 1 613 ? -35.375 -13.008 -14.062 1 97.69 613 GLY A O 1
ATOM 4576 N N . ILE A 1 614 ? -34.781 -13.453 -11.938 1 97.94 614 ILE A N 1
ATOM 4577 C CA . ILE A 1 614 ? -33.906 -14.555 -12.312 1 97.94 614 ILE A CA 1
ATOM 4578 C C . ILE A 1 614 ? -34.719 -15.664 -12.977 1 97.94 614 ILE A C 1
ATOM 4580 O O . ILE A 1 614 ? -34.312 -16.219 -14 1 97.94 614 ILE A O 1
ATOM 4584 N N . PHE A 1 615 ? -35.906 -15.984 -12.414 1 96.62 615 PHE A N 1
ATOM 4585 C CA . PHE A 1 615 ? -36.781 -17.016 -12.953 1 96.62 615 PHE A CA 1
ATOM 4586 C C . PHE A 1 615 ? -37.219 -16.656 -14.367 1 96.62 615 PHE A C 1
ATOM 4588 O O . PHE A 1 615 ? -37.219 -17.5 -15.258 1 96.62 615 PHE A O 1
ATOM 4595 N N . GLN A 1 616 ? -37.531 -15.477 -14.602 1 96.69 616 GLN A N 1
ATOM 4596 C CA . GLN A 1 616 ? -38.062 -15.039 -15.883 1 96.69 616 GLN A CA 1
ATOM 4597 C C . GLN A 1 616 ? -36.969 -14.992 -16.953 1 96.69 616 GLN A C 1
ATOM 4599 O O . GLN A 1 616 ? -37.219 -15.312 -18.109 1 96.69 616 GLN A O 1
ATOM 4604 N N . ILE A 1 617 ? -35.781 -14.609 -16.625 1 97.06 617 ILE A N 1
ATOM 4605 C CA . ILE A 1 617 ? -34.719 -14.375 -17.609 1 97.06 617 ILE A CA 1
ATOM 4606 C C . ILE A 1 617 ? -33.938 -15.656 -17.859 1 97.06 617 ILE A C 1
ATOM 4608 O O . ILE A 1 617 ? -33.625 -15.984 -19 1 97.06 617 ILE A O 1
ATOM 4612 N N . TRP A 1 618 ? -33.625 -16.406 -16.766 1 96.31 618 TRP A N 1
ATOM 4613 C CA . TRP A 1 618 ? -32.719 -17.547 -16.938 1 96.31 618 TRP A CA 1
ATOM 4614 C C . TRP A 1 618 ? -33.406 -18.859 -16.641 1 96.31 618 TRP A C 1
ATOM 4616 O O . TRP A 1 618 ? -32.906 -19.938 -16.906 1 96.31 618 TRP A O 1
ATOM 4626 N N . GLY A 1 619 ? -34.562 -18.844 -16 1 94.25 619 GLY A N 1
ATOM 4627 C CA . GLY A 1 619 ? -35.281 -20.062 -15.695 1 94.25 619 GLY A CA 1
ATOM 4628 C C . GLY A 1 619 ? -34.719 -20.812 -14.5 1 94.25 619 GLY A C 1
ATOM 4629 O O . GLY A 1 619 ? -33.719 -20.406 -13.922 1 94.25 619 GLY A O 1
ATOM 4630 N N . LEU A 1 620 ? -35.438 -21.828 -14.086 1 92.06 620 LEU A N 1
ATOM 4631 C CA . LEU A 1 620 ? -35.031 -22.641 -12.945 1 92.06 620 LEU A CA 1
ATOM 4632 C C . LEU A 1 620 ? -34.719 -24.062 -13.375 1 92.06 620 LEU A C 1
ATOM 4634 O O . LEU A 1 620 ? -33.938 -24.75 -12.719 1 92.06 620 LEU A O 1
ATOM 4638 N N . MET B 1 1 ? 4.086 -12.805 -43.281 1 24.08 1 MET B N 1
ATOM 4639 C CA . MET B 1 1 ? 4.785 -12.5 -42.031 1 24.08 1 MET B CA 1
ATOM 4640 C C . MET B 1 1 ? 5.359 -13.766 -41.406 1 24.08 1 MET B C 1
ATOM 4642 O O . MET B 1 1 ? 5.832 -13.742 -40.281 1 24.08 1 MET B O 1
ATOM 4646 N N . HIS B 1 2 ? 5.117 -14.867 -42.094 1 33.28 2 HIS B N 1
ATOM 4647 C CA . HIS B 1 2 ? 5.496 -16.266 -41.938 1 33.28 2 HIS B CA 1
ATOM 4648 C C . HIS B 1 2 ? 6.984 -16.469 -42.188 1 33.28 2 HIS B C 1
ATOM 4650 O O . HIS B 1 2 ? 7.516 -17.562 -41.969 1 33.28 2 HIS B O 1
ATOM 4656 N N . VAL B 1 3 ? 7.504 -15.609 -43.031 1 31.58 3 VAL B N 1
ATOM 4657 C CA . VAL B 1 3 ? 8.742 -15.844 -43.75 1 31.58 3 VAL B CA 1
ATOM 4658 C C . VAL B 1 3 ? 9.938 -15.734 -42.812 1 31.58 3 VAL B C 1
ATOM 4660 O O . VAL B 1 3 ? 10.898 -16.5 -42.906 1 31.58 3 VAL B O 1
ATOM 4663 N N . GLY B 1 4 ? 9.977 -14.562 -42.125 1 31.98 4 GLY B N 1
ATOM 4664 C CA . GLY B 1 4 ? 11.234 -14.227 -41.469 1 31.98 4 GLY B CA 1
ATOM 4665 C C . GLY B 1 4 ? 11.672 -15.242 -40.438 1 31.98 4 GLY B C 1
ATOM 4666 O O . GLY B 1 4 ? 12.852 -15.32 -40.094 1 31.98 4 GLY B O 1
ATOM 4667 N N . MET B 1 5 ? 10.742 -15.852 -39.656 1 36.34 5 MET B N 1
ATOM 4668 C CA . MET B 1 5 ? 11.039 -16.609 -38.438 1 36.34 5 MET B CA 1
ATOM 4669 C C . MET B 1 5 ? 11.617 -17.969 -38.781 1 36.34 5 MET B C 1
ATOM 4671 O O . MET B 1 5 ? 11.812 -18.812 -37.875 1 36.34 5 MET B O 1
ATOM 4675 N N . VAL B 1 6 ? 11.641 -18.375 -40 1 41.22 6 VAL B N 1
ATOM 4676 C CA . VAL B 1 6 ? 12.25 -19.594 -40.531 1 41.22 6 VAL B CA 1
ATOM 4677 C C . VAL B 1 6 ? 13.758 -19.562 -40.281 1 41.22 6 VAL B C 1
ATOM 4679 O O . VAL B 1 6 ? 14.445 -20.562 -40.469 1 41.22 6 VAL B O 1
ATOM 4682 N N . VAL B 1 7 ? 14.367 -18.406 -40.281 1 38.53 7 VAL B N 1
ATOM 4683 C CA . VAL B 1 7 ? 15.82 -18.391 -40.438 1 38.53 7 VAL B CA 1
ATOM 4684 C C . VAL B 1 7 ? 16.469 -19.203 -39.312 1 38.53 7 VAL B C 1
ATOM 4686 O O . VAL B 1 7 ? 17.391 -19.969 -39.562 1 38.53 7 VAL B O 1
ATOM 4689 N N . LEU B 1 8 ? 16.375 -18.812 -37.969 1 49.38 8 LEU B N 1
ATOM 4690 C CA . LEU B 1 8 ? 17.156 -19.578 -37 1 49.38 8 LEU B CA 1
ATOM 4691 C C . LEU B 1 8 ? 16.422 -20.844 -36.562 1 49.38 8 LEU B C 1
ATOM 4693 O O . LEU B 1 8 ? 16.734 -21.422 -35.531 1 49.38 8 LEU B O 1
ATOM 4697 N N . GLY B 1 9 ? 15.547 -21.328 -37.531 1 61.78 9 GLY B N 1
ATOM 4698 C CA . GLY B 1 9 ? 14.828 -22.562 -37.219 1 61.78 9 GLY B CA 1
ATOM 4699 C C . GLY B 1 9 ? 13.938 -22.438 -36 1 61.78 9 GLY B C 1
ATOM 4700 O O . GLY B 1 9 ? 13.547 -23.453 -35.406 1 61.78 9 GLY B O 1
ATOM 4701 N N . LEU B 1 10 ? 13.727 -21.219 -35.531 1 77 10 LEU B N 1
ATOM 4702 C CA . LEU B 1 10 ? 12.93 -21.016 -34.312 1 77 10 LEU B CA 1
ATOM 4703 C C . LEU B 1 10 ? 11.438 -21.031 -34.656 1 77 10 LEU B C 1
ATOM 4705 O O . LEU B 1 10 ? 11.023 -20.562 -35.719 1 77 10 LEU B O 1
ATOM 4709 N N . SER B 1 11 ? 10.648 -21.688 -33.875 1 86.06 11 SER B N 1
ATOM 4710 C CA . SER B 1 11 ? 9.195 -21.641 -34 1 86.06 11 SER B CA 1
ATOM 4711 C C . SER B 1 11 ? 8.672 -20.219 -33.812 1 86.06 11 SER B C 1
ATOM 4713 O O . SER B 1 11 ? 9.367 -19.359 -33.25 1 86.06 11 SER B O 1
ATOM 4715 N N . ASP B 1 12 ? 7.547 -19.891 -34.344 1 89.69 12 ASP B N 1
ATOM 4716 C CA . ASP B 1 12 ? 6.922 -18.578 -34.219 1 89.69 12 ASP B CA 1
ATOM 4717 C C . ASP B 1 12 ? 6.727 -18.188 -32.75 1 89.69 12 ASP B C 1
ATOM 4719 O O . ASP B 1 12 ? 6.93 -17.047 -32.375 1 89.69 12 ASP B O 1
ATOM 4723 N N . GLY B 1 13 ? 6.348 -19.156 -32.031 1 91.88 13 GLY B N 1
ATOM 4724 C CA . GLY B 1 13 ? 6.172 -18.906 -30.609 1 91.88 13 GLY B CA 1
ATOM 4725 C C . GLY B 1 13 ? 7.461 -18.531 -29.906 1 91.88 13 GLY B C 1
ATOM 4726 O O . GLY B 1 13 ? 7.48 -17.578 -29.109 1 91.88 13 GLY B O 1
ATOM 4727 N N . THR B 1 14 ? 8.453 -19.219 -30.234 1 91.31 14 THR B N 1
ATOM 4728 C CA . THR B 1 14 ? 9.758 -18.938 -29.641 1 91.31 14 THR B CA 1
ATOM 4729 C C . THR B 1 14 ? 10.242 -17.547 -30.016 1 91.31 14 THR B C 1
ATOM 4731 O O . THR B 1 14 ? 10.781 -16.812 -29.172 1 91.31 14 THR B O 1
ATOM 4734 N N . PHE B 1 15 ? 10.086 -17.172 -31.203 1 91.88 15 PHE B N 1
ATOM 4735 C CA . PHE B 1 15 ? 10.508 -15.867 -31.688 1 91.88 15 PHE B CA 1
ATOM 4736 C C . PHE B 1 15 ? 9.773 -14.758 -30.938 1 91.88 15 PHE B C 1
ATOM 4738 O O . PHE B 1 15 ? 10.383 -13.773 -30.516 1 91.88 15 PHE B O 1
ATOM 4745 N N . VAL B 1 16 ? 8.5 -14.922 -30.812 1 93.69 16 VAL B N 1
ATOM 4746 C CA . VAL B 1 16 ? 7.688 -13.914 -30.156 1 93.69 16 VAL B CA 1
ATOM 4747 C C . VAL B 1 16 ? 8.125 -13.766 -28.703 1 93.69 16 VAL B C 1
ATOM 4749 O O . VAL B 1 16 ? 8.227 -12.656 -28.188 1 93.69 16 VAL B O 1
ATOM 4752 N N . VAL B 1 17 ? 8.344 -14.875 -28.062 1 92.19 17 VAL B N 1
ATOM 4753 C CA . VAL B 1 17 ? 8.742 -14.844 -26.656 1 92.19 17 VAL B CA 1
ATOM 4754 C C . VAL B 1 17 ? 10.117 -14.188 -26.531 1 92.19 17 VAL B C 1
ATOM 4756 O O . VAL B 1 17 ? 10.359 -13.391 -25.625 1 92.19 17 VAL B O 1
ATOM 4759 N N . PHE B 1 18 ? 11.039 -14.477 -27.453 1 90.19 18 PHE B N 1
ATOM 4760 C CA . PHE B 1 18 ? 12.352 -13.844 -27.438 1 90.19 18 PHE B CA 1
ATOM 4761 C C . PHE B 1 18 ? 12.227 -12.344 -27.688 1 90.19 18 PHE B C 1
ATOM 4763 O O . PHE B 1 18 ? 12.945 -11.547 -27.078 1 90.19 18 PHE B O 1
ATOM 4770 N N . ALA B 1 19 ? 11.422 -11.992 -28.609 1 93 19 ALA B N 1
ATOM 4771 C CA . ALA B 1 19 ? 11.195 -10.578 -28.875 1 93 19 ALA B CA 1
ATOM 4772 C C . ALA B 1 19 ? 10.641 -9.867 -27.641 1 93 19 ALA B C 1
ATOM 4774 O O . ALA B 1 19 ? 11.055 -8.75 -27.328 1 93 19 ALA B O 1
ATOM 4775 N N . LEU B 1 20 ? 9.695 -10.531 -26.984 1 92.69 20 LEU B N 1
ATOM 4776 C CA . LEU B 1 20 ? 9.117 -9.969 -25.766 1 92.69 20 LEU B CA 1
ATOM 4777 C C . LEU B 1 20 ? 10.188 -9.805 -24.688 1 92.69 20 LEU B C 1
ATOM 4779 O O . LEU B 1 20 ? 10.195 -8.797 -23.969 1 92.69 20 LEU B O 1
ATOM 4783 N N . ILE B 1 21 ? 11.016 -10.766 -24.562 1 88.62 21 ILE B N 1
ATOM 4784 C CA . ILE B 1 21 ? 12.102 -10.703 -23.594 1 88.62 21 ILE B CA 1
ATOM 4785 C C . ILE B 1 21 ? 13.047 -9.562 -23.938 1 88.62 21 ILE B C 1
ATOM 4787 O O . ILE B 1 21 ? 13.469 -8.805 -23.062 1 88.62 21 ILE B O 1
ATOM 4791 N N . ALA B 1 22 ? 13.367 -9.414 -25.172 1 89 22 ALA B N 1
ATOM 4792 C CA . ALA B 1 22 ? 14.25 -8.344 -25.625 1 89 22 ALA B CA 1
ATOM 4793 C C . ALA B 1 22 ? 13.656 -6.973 -25.297 1 89 22 ALA B C 1
ATOM 4795 O O . ALA B 1 22 ? 14.359 -6.086 -24.797 1 89 22 ALA B O 1
ATOM 4796 N N . VAL B 1 23 ? 12.422 -6.824 -25.578 1 92.31 23 VAL B N 1
ATOM 4797 C CA . VAL B 1 23 ? 11.742 -5.562 -25.297 1 92.31 23 VAL B CA 1
ATOM 4798 C C . VAL B 1 23 ? 11.742 -5.309 -23.797 1 92.31 23 VAL B C 1
ATOM 4800 O O . VAL B 1 23 ? 11.992 -4.184 -23.344 1 92.31 23 VAL B O 1
ATOM 4803 N N . ALA B 1 24 ? 11.414 -6.355 -23.078 1 88.81 24 ALA B N 1
ATOM 4804 C CA . ALA B 1 24 ? 11.406 -6.23 -21.609 1 88.81 24 ALA B CA 1
ATOM 4805 C C . ALA B 1 24 ? 12.781 -5.82 -21.094 1 88.81 24 ALA B C 1
ATOM 4807 O O . ALA B 1 24 ? 12.883 -4.957 -20.219 1 88.81 24 ALA B O 1
ATOM 4808 N N . LEU B 1 25 ? 13.812 -6.402 -21.641 1 84.62 25 LEU B N 1
ATOM 4809 C CA . LEU B 1 25 ? 15.18 -6.102 -21.203 1 84.62 25 LEU B CA 1
ATOM 4810 C C . LEU B 1 25 ? 15.539 -4.652 -21.516 1 84.62 25 LEU B C 1
ATOM 4812 O O . LEU B 1 25 ? 16.141 -3.967 -20.703 1 84.62 25 LEU B O 1
ATOM 4816 N N . VAL B 1 26 ? 15.18 -4.176 -22.594 1 87.06 26 VAL B N 1
ATOM 4817 C CA . VAL B 1 26 ? 15.445 -2.795 -22.984 1 87.06 26 VAL B CA 1
ATOM 4818 C C . VAL B 1 26 ? 14.719 -1.846 -22.031 1 87.06 26 VAL B C 1
ATOM 4820 O O . VAL B 1 26 ? 15.289 -0.846 -21.578 1 87.06 26 VAL B O 1
ATOM 4823 N N . LEU B 1 27 ? 13.547 -2.213 -21.719 1 87.5 27 LEU B N 1
ATOM 4824 C CA . LEU B 1 27 ? 12.758 -1.365 -20.812 1 87.5 27 LEU B CA 1
ATOM 4825 C C . LEU B 1 27 ? 13.328 -1.397 -19.406 1 87.5 27 LEU B C 1
ATOM 4827 O O . LEU B 1 27 ? 13.336 -0.378 -18.703 1 87.5 27 LEU B O 1
ATOM 4831 N N . PHE B 1 28 ? 13.75 -2.523 -18.984 1 81.19 28 PHE B N 1
ATOM 4832 C CA . PHE B 1 28 ? 14.344 -2.643 -17.656 1 81.19 28 PHE B CA 1
ATOM 4833 C C . PHE B 1 28 ? 15.617 -1.803 -17.562 1 81.19 28 PHE B C 1
ATOM 4835 O O . PHE B 1 28 ? 15.852 -1.148 -16.547 1 81.19 28 PHE B O 1
ATOM 4842 N N . VAL B 1 29 ? 16.391 -1.755 -18.594 1 77.31 29 VAL B N 1
ATOM 4843 C CA . VAL B 1 29 ? 17.688 -1.079 -18.594 1 77.31 29 VAL B CA 1
ATOM 4844 C C . VAL B 1 29 ? 17.484 0.429 -18.719 1 77.31 29 VAL B C 1
ATOM 4846 O O . VAL B 1 29 ? 18.141 1.208 -18.016 1 77.31 29 VAL B O 1
ATOM 4849 N N . THR B 1 30 ? 16.562 0.829 -19.594 1 77.88 30 THR B N 1
ATOM 4850 C CA . THR B 1 30 ? 16.359 2.252 -19.844 1 77.88 30 THR B CA 1
ATOM 4851 C C . THR B 1 30 ? 15.516 2.881 -18.734 1 77.88 30 THR B C 1
ATOM 4853 O O . THR B 1 30 ? 15.539 4.098 -18.547 1 77.88 30 THR B O 1
ATOM 4856 N N . GLU B 1 31 ? 14.711 2.082 -18.109 1 76.62 31 GLU B N 1
ATOM 4857 C CA . GLU B 1 31 ? 13.836 2.514 -17.031 1 76.62 31 GLU B CA 1
ATOM 4858 C C . GLU B 1 31 ? 12.938 3.666 -17.469 1 76.62 31 GLU B C 1
ATOM 4860 O O . GLU B 1 31 ? 12.695 4.605 -16.703 1 76.62 31 GLU B O 1
ATOM 4865 N N . VAL B 1 32 ? 12.664 3.631 -18.719 1 78.88 32 VAL B N 1
ATOM 4866 C CA . VAL B 1 32 ? 11.711 4.621 -19.203 1 78.88 32 VAL B CA 1
ATOM 4867 C C . VAL B 1 32 ? 10.375 4.449 -18.484 1 78.88 32 VAL B C 1
ATOM 4869 O O . VAL B 1 32 ? 9.68 5.43 -18.203 1 78.88 32 VAL B O 1
ATOM 4872 N N . ILE B 1 33 ? 10.062 3.193 -18.25 1 84.94 33 ILE B N 1
ATOM 4873 C CA . ILE B 1 33 ? 8.898 2.818 -17.453 1 84.94 33 ILE B CA 1
ATOM 4874 C C . ILE B 1 33 ? 9.344 2.047 -16.203 1 84.94 33 ILE B C 1
ATOM 4876 O O . ILE B 1 33 ? 10.32 1.296 -16.25 1 84.94 33 ILE B O 1
ATOM 4880 N N . PRO B 1 34 ? 8.641 2.367 -15.109 1 82.5 34 PRO B N 1
ATOM 4881 C CA . PRO B 1 34 ? 9.023 1.6 -13.922 1 82.5 34 PRO B CA 1
ATOM 4882 C C . PRO B 1 34 ? 9.031 0.093 -14.172 1 82.5 34 PRO B C 1
ATOM 4884 O O . PRO B 1 34 ? 8.188 -0.417 -14.914 1 82.5 34 PRO B O 1
ATOM 4887 N N . ASN B 1 35 ? 9.898 -0.598 -13.555 1 84.38 35 ASN B N 1
ATOM 4888 C CA . ASN B 1 35 ? 10.109 -2.023 -13.773 1 84.38 35 ASN B CA 1
ATOM 4889 C C . ASN B 1 35 ? 8.859 -2.836 -13.469 1 84.38 35 ASN B C 1
ATOM 4891 O O . ASN B 1 35 ? 8.562 -3.812 -14.156 1 84.38 35 ASN B O 1
ATOM 4895 N N . ASP B 1 36 ? 8.18 -2.459 -12.422 1 88.94 36 ASP B N 1
ATOM 4896 C CA . ASP B 1 36 ? 6.961 -3.18 -12.07 1 88.94 36 ASP B CA 1
ATOM 4897 C C . ASP B 1 36 ? 5.898 -3.018 -13.156 1 88.94 36 ASP B C 1
ATOM 4899 O O . ASP B 1 36 ? 5.152 -3.955 -13.445 1 88.94 36 ASP B O 1
ATOM 4903 N N . MET B 1 37 ? 5.867 -1.93 -13.789 1 91.62 37 MET B N 1
ATOM 4904 C CA . MET B 1 37 ? 4.902 -1.711 -14.867 1 91.62 37 MET B CA 1
ATOM 4905 C C . MET B 1 37 ? 5.32 -2.451 -16.125 1 91.62 37 MET B C 1
ATOM 4907 O O . MET B 1 37 ? 4.473 -2.918 -16.891 1 91.62 37 MET B O 1
ATOM 4911 N N . THR B 1 38 ? 6.578 -2.467 -16.359 1 91.62 38 THR B N 1
ATOM 4912 C CA . THR B 1 38 ? 7.051 -3.322 -17.438 1 91.62 38 THR B CA 1
ATOM 4913 C C . THR B 1 38 ? 6.586 -4.762 -17.234 1 91.62 38 THR B C 1
ATOM 4915 O O . THR B 1 38 ? 6.156 -5.422 -18.172 1 91.62 38 THR B O 1
ATOM 4918 N N . ALA B 1 39 ? 6.648 -5.176 -16.031 1 92.25 39 ALA B N 1
ATOM 4919 C CA . ALA B 1 39 ? 6.211 -6.531 -15.703 1 92.25 39 ALA B CA 1
ATOM 4920 C C . ALA B 1 39 ? 4.719 -6.707 -15.969 1 92.25 39 ALA B C 1
ATOM 4922 O O . ALA B 1 39 ? 4.289 -7.75 -16.469 1 92.25 39 ALA B O 1
ATOM 4923 N N . VAL B 1 40 ? 3.906 -5.762 -15.617 1 95.56 40 VAL B N 1
ATOM 4924 C CA . VAL B 1 40 ? 2.479 -5.805 -15.922 1 95.56 40 VAL B CA 1
ATOM 4925 C C . VAL B 1 40 ? 2.271 -5.891 -17.422 1 95.56 40 VAL B C 1
ATOM 4927 O O . VAL B 1 40 ? 1.417 -6.648 -17.906 1 95.56 40 VAL B O 1
ATOM 4930 N N . GLY B 1 41 ? 3.041 -5.137 -18.172 1 96 41 GLY B N 1
ATOM 4931 C CA . GLY B 1 41 ? 2.996 -5.219 -19.625 1 96 41 GLY B CA 1
ATOM 4932 C C . GLY B 1 41 ? 3.305 -6.605 -20.156 1 96 41 GLY B C 1
ATOM 4933 O O . GLY B 1 41 ? 2.707 -7.051 -21.141 1 96 41 GLY B O 1
ATOM 4934 N N . ILE B 1 42 ? 4.227 -7.254 -19.516 1 94.19 42 ILE B N 1
ATOM 4935 C CA . ILE B 1 42 ? 4.59 -8.617 -19.891 1 94.19 42 ILE B CA 1
ATOM 4936 C C . ILE B 1 42 ? 3.389 -9.539 -19.703 1 94.19 42 ILE B C 1
ATOM 4938 O O . ILE B 1 42 ? 3.059 -10.32 -20.609 1 94.19 42 ILE B O 1
ATOM 4942 N N . ILE B 1 43 ? 2.693 -9.438 -18.578 1 96 43 ILE B N 1
ATOM 4943 C CA . ILE B 1 43 ? 1.514 -10.25 -18.297 1 96 43 ILE B CA 1
ATOM 4944 C C . ILE B 1 43 ? 0.482 -10.062 -19.406 1 96 43 ILE B C 1
ATOM 4946 O O . ILE B 1 43 ? -0.014 -11.039 -19.969 1 96 43 ILE B O 1
ATOM 4950 N N . VAL B 1 44 ? 0.231 -8.836 -19.719 1 96.88 44 VAL B N 1
ATOM 4951 C CA . VAL B 1 44 ? -0.796 -8.484 -20.703 1 96.88 44 VAL B CA 1
ATOM 4952 C C . VAL B 1 44 ? -0.389 -8.992 -22.078 1 96.88 44 VAL B C 1
ATOM 4954 O O . VAL B 1 44 ? -1.198 -9.602 -22.781 1 96.88 44 VAL B O 1
ATOM 4957 N N . SER B 1 45 ? 0.855 -8.805 -22.438 1 96.88 45 SER B N 1
ATOM 4958 C CA . SER B 1 45 ? 1.34 -9.203 -23.766 1 96.88 45 SER B CA 1
ATOM 4959 C C . SER B 1 45 ? 1.308 -10.719 -23.922 1 96.88 45 SER B C 1
ATOM 4961 O O . SER B 1 45 ? 0.897 -11.234 -24.969 1 96.88 45 SER B O 1
ATOM 4963 N N . LEU B 1 46 ? 1.743 -11.445 -22.891 1 95.69 46 LEU B N 1
ATOM 4964 C CA . LEU B 1 46 ? 1.753 -12.906 -22.953 1 95.69 46 LEU B CA 1
ATOM 4965 C C . LEU B 1 46 ? 0.34 -13.453 -23.125 1 95.69 46 LEU B C 1
ATOM 4967 O O . LEU B 1 46 ? 0.119 -14.375 -23.906 1 95.69 46 LEU B O 1
ATOM 4971 N N . ALA B 1 47 ? -0.579 -12.867 -22.375 1 95.38 47 ALA B N 1
ATOM 4972 C CA . ALA B 1 47 ? -1.96 -13.344 -22.422 1 95.38 47 ALA B CA 1
ATOM 4973 C C . ALA B 1 47 ? -2.615 -12.992 -23.75 1 95.38 47 ALA B C 1
ATOM 4975 O O . ALA B 1 47 ? -3.367 -13.789 -24.312 1 95.38 47 ALA B O 1
ATOM 4976 N N . LEU B 1 48 ? -2.377 -11.773 -24.281 1 95.06 48 LEU B N 1
ATOM 4977 C CA . LEU B 1 48 ? -2.969 -11.344 -25.547 1 95.06 48 LEU B CA 1
ATOM 4978 C C . LEU B 1 48 ? -2.438 -12.172 -26.703 1 95.06 48 LEU B C 1
ATOM 4980 O O . LEU B 1 48 ? -3.15 -12.406 -27.688 1 95.06 48 LEU B O 1
ATOM 4984 N N . LEU B 1 49 ? -1.216 -12.625 -26.578 1 95.62 49 LEU B N 1
ATOM 4985 C CA . LEU B 1 49 ? -0.584 -13.422 -27.625 1 95.62 49 LEU B CA 1
ATOM 4986 C C . LEU B 1 49 ? -0.589 -14.906 -27.25 1 95.62 49 LEU B C 1
ATOM 4988 O O . LEU B 1 49 ? 0.344 -15.633 -27.594 1 95.62 49 LEU B O 1
ATOM 4992 N N . GLU B 1 50 ? -1.598 -15.32 -26.562 1 93.69 50 GLU B N 1
ATOM 4993 C CA . GLU B 1 50 ? -1.716 -16.672 -26.016 1 93.69 50 GLU B CA 1
ATOM 4994 C C . GLU B 1 50 ? -1.472 -17.719 -27.109 1 93.69 50 GLU B C 1
ATOM 4996 O O . GLU B 1 50 ? -0.72 -18.672 -26.891 1 93.69 50 GLU B O 1
ATOM 5001 N N . PRO B 1 51 ? -2.025 -17.562 -28.359 1 92 51 PRO B N 1
ATOM 5002 C CA . PRO B 1 51 ? -1.83 -18.594 -29.375 1 92 51 PRO B CA 1
ATOM 5003 C C . PRO B 1 51 ? -0.362 -18.781 -29.766 1 92 51 PRO B C 1
ATOM 5005 O O . PRO B 1 51 ? 0.045 -19.875 -30.156 1 92 51 PRO B O 1
ATOM 5008 N N . LEU B 1 52 ? 0.376 -17.797 -29.562 1 92.94 52 LEU B N 1
ATOM 5009 C CA . LEU B 1 52 ? 1.785 -17.844 -29.938 1 92.94 52 LEU B CA 1
ATOM 5010 C C . LEU B 1 52 ? 2.656 -18.172 -28.719 1 92.94 52 LEU B C 1
ATOM 5012 O O . LEU B 1 52 ? 3.658 -18.891 -28.844 1 92.94 52 LEU B O 1
ATOM 5016 N N . THR B 1 53 ? 2.285 -17.75 -27.531 1 92.44 53 THR B N 1
ATOM 5017 C CA . THR B 1 53 ? 3.133 -17.875 -26.359 1 92.44 53 THR B CA 1
ATOM 5018 C C . THR B 1 53 ? 2.76 -19.109 -25.547 1 92.44 53 THR B C 1
ATOM 5020 O O . THR B 1 53 ? 3.555 -19.594 -24.734 1 92.44 53 THR B O 1
ATOM 5023 N N . GLY B 1 54 ? 1.517 -19.547 -25.734 1 92.12 54 GLY B N 1
ATOM 5024 C CA . GLY B 1 54 ? 1.041 -20.703 -24.984 1 92.12 54 GLY B CA 1
ATOM 5025 C C . GLY B 1 54 ? 0.683 -20.359 -23.547 1 92.12 54 GLY B C 1
ATOM 5026 O O . GLY B 1 54 ? 0.433 -21.25 -22.734 1 92.12 54 GLY B O 1
ATOM 5027 N N . VAL B 1 55 ? 0.621 -19.125 -23.188 1 93.88 55 VAL B N 1
ATOM 5028 C CA . VAL B 1 55 ? 0.315 -18.719 -21.828 1 93.88 55 VAL B CA 1
ATOM 5029 C C . VAL B 1 55 ? -1.135 -18.25 -21.734 1 93.88 55 VAL B C 1
ATOM 5031 O O . VAL B 1 55 ? -1.483 -17.188 -22.281 1 93.88 55 VAL B O 1
ATOM 5034 N N . THR B 1 56 ? -1.946 -19 -21.047 1 93.88 56 THR B N 1
ATOM 5035 C CA . THR B 1 56 ? -3.338 -18.625 -20.828 1 93.88 56 THR B CA 1
ATOM 5036 C C . THR B 1 56 ? -3.428 -17.438 -19.859 1 93.88 56 THR B C 1
ATOM 5038 O O . THR B 1 56 ? -2.467 -17.141 -19.156 1 93.88 56 THR B O 1
ATOM 5041 N N . PRO B 1 57 ? -4.566 -16.75 -19.828 1 92.75 57 PRO B N 1
ATOM 5042 C CA . PRO B 1 57 ? -4.73 -15.656 -18.875 1 92.75 57 PRO B CA 1
ATOM 5043 C C . PRO B 1 57 ? -4.52 -16.094 -17.422 1 92.75 57 PRO B C 1
ATOM 5045 O O . PRO B 1 57 ? -3.932 -15.359 -16.625 1 92.75 57 PRO B O 1
ATOM 5048 N N . ARG B 1 58 ? -4.938 -17.234 -17.109 1 91.19 58 ARG B N 1
ATOM 5049 C CA . ARG B 1 58 ? -4.754 -17.75 -15.75 1 91.19 58 ARG B CA 1
ATOM 5050 C C . ARG B 1 58 ? -3.277 -17.969 -15.445 1 91.19 58 ARG B C 1
ATOM 5052 O O . ARG B 1 58 ? -2.811 -17.656 -14.352 1 91.19 58 ARG B O 1
ATOM 5059 N N . ASN B 1 59 ? -2.562 -18.5 -16.453 1 93.12 59 ASN B N 1
ATOM 5060 C CA . ASN B 1 59 ? -1.131 -18.719 -16.266 1 93.12 59 ASN B CA 1
ATOM 5061 C C . ASN B 1 59 ? -0.365 -17.391 -16.219 1 93.12 59 ASN B C 1
ATOM 5063 O O . ASN B 1 59 ? 0.652 -17.281 -15.539 1 93.12 59 ASN B O 1
ATOM 5067 N N . ALA B 1 60 ? -0.919 -16.469 -16.969 1 94.75 60 ALA B N 1
ATOM 5068 C CA . ALA B 1 60 ? -0.255 -15.172 -17.031 1 94.75 60 ALA B CA 1
ATOM 5069 C C . ALA B 1 60 ? -0.245 -14.484 -15.672 1 94.75 60 ALA B C 1
ATOM 5071 O O . ALA B 1 60 ? 0.656 -13.703 -15.375 1 94.75 60 ALA B O 1
ATOM 5072 N N . ILE B 1 61 ? -1.218 -14.789 -14.82 1 95.19 61 ILE B N 1
ATOM 5073 C CA . ILE B 1 61 ? -1.279 -14.125 -13.523 1 95.19 61 ILE B CA 1
ATOM 5074 C C . ILE B 1 61 ? -0.876 -15.094 -12.422 1 95.19 61 ILE B C 1
ATOM 5076 O O . ILE B 1 61 ? -1.018 -14.789 -11.234 1 95.19 61 ILE B O 1
ATOM 5080 N N . SER B 1 62 ? -0.394 -16.266 -12.75 1 92 62 SER B N 1
ATOM 5081 C CA . SER B 1 62 ? -0.059 -17.312 -11.789 1 92 62 SER B CA 1
ATOM 5082 C C . SER B 1 62 ? 1.061 -16.859 -10.852 1 92 62 SER B C 1
ATOM 5084 O O . SER B 1 62 ? 1.186 -17.375 -9.742 1 92 62 SER B O 1
ATOM 5086 N N . GLY B 1 63 ? 1.868 -15.898 -11.312 1 90.94 63 GLY B N 1
ATOM 5087 C CA . GLY B 1 63 ? 2.963 -15.391 -10.508 1 90.94 63 GLY B CA 1
ATOM 5088 C C . GLY B 1 63 ? 2.504 -14.781 -9.195 1 90.94 63 GLY B C 1
ATOM 5089 O O . GLY B 1 63 ? 3.27 -14.719 -8.234 1 90.94 63 GLY B O 1
ATOM 5090 N N . PHE B 1 64 ? 1.266 -14.375 -9.109 1 93.88 64 PHE B N 1
ATOM 5091 C CA . PHE B 1 64 ? 0.749 -13.719 -7.914 1 93.88 64 PHE B CA 1
ATOM 5092 C C . PHE B 1 64 ? 0.506 -14.734 -6.805 1 93.88 64 PHE B C 1
ATOM 5094 O O . PHE B 1 64 ? 0.43 -14.375 -5.629 1 93.88 64 PHE B O 1
ATOM 5101 N N . ALA B 1 65 ? 0.356 -15.938 -7.168 1 93.38 65 ALA B N 1
ATOM 5102 C CA . ALA B 1 65 ? 0.153 -16.984 -6.172 1 93.38 65 ALA B CA 1
ATOM 5103 C C . ALA B 1 65 ? 1.358 -17.922 -6.098 1 93.38 65 ALA B C 1
ATOM 5105 O O . ALA B 1 65 ? 1.238 -19.062 -5.668 1 93.38 65 ALA B O 1
ATOM 5106 N N . ASN B 1 66 ? 2.449 -17.391 -6.633 1 91.62 66 ASN B N 1
ATOM 5107 C CA . ASN B 1 66 ? 3.707 -18.109 -6.477 1 91.62 66 ASN B CA 1
ATOM 5108 C C . ASN B 1 66 ? 4.168 -18.125 -5.023 1 91.62 66 ASN B C 1
ATOM 5110 O O . ASN B 1 66 ? 4.051 -17.125 -4.32 1 91.62 66 ASN B O 1
ATOM 5114 N N . THR B 1 67 ? 4.691 -19.281 -4.598 1 92 67 THR B N 1
ATOM 5115 C CA . THR B 1 67 ? 5.086 -19.406 -3.197 1 92 67 THR B CA 1
ATOM 5116 C C . THR B 1 67 ? 6.172 -18.391 -2.846 1 92 67 THR B C 1
ATOM 5118 O O . THR B 1 67 ? 6.188 -17.859 -1.737 1 92 67 THR B O 1
ATOM 5121 N N . ALA B 1 68 ? 7.059 -18.172 -3.787 1 90 68 ALA B N 1
ATOM 5122 C CA . ALA B 1 68 ? 8.109 -17.188 -3.553 1 90 68 ALA B CA 1
ATOM 5123 C C . ALA B 1 68 ? 7.527 -15.797 -3.357 1 90 68 ALA B C 1
ATOM 5125 O O . ALA B 1 68 ? 7.91 -15.078 -2.432 1 90 68 ALA B O 1
ATOM 5126 N N . THR B 1 69 ? 6.586 -15.445 -4.219 1 92.31 69 THR B N 1
ATOM 5127 C CA . THR B 1 69 ? 5.98 -14.117 -4.18 1 92.31 69 THR B CA 1
ATOM 5128 C C . THR B 1 69 ? 5.273 -13.883 -2.85 1 92.31 69 THR B C 1
ATOM 5130 O O . THR B 1 69 ? 5.492 -12.867 -2.193 1 92.31 69 THR B O 1
ATOM 5133 N N . ILE B 1 70 ? 4.516 -14.781 -2.393 1 95.44 70 ILE B N 1
ATOM 5134 C CA . ILE B 1 70 ? 3.73 -14.633 -1.171 1 95.44 70 ILE B CA 1
ATOM 5135 C C . ILE B 1 70 ? 4.652 -14.688 0.044 1 95.44 70 ILE B C 1
ATOM 5137 O O . ILE B 1 70 ? 4.426 -13.992 1.037 1 95.44 70 ILE B O 1
ATOM 5141 N N . THR B 1 71 ? 5.668 -15.547 -0.033 1 93.56 71 THR B N 1
ATOM 5142 C CA . THR B 1 71 ? 6.637 -15.594 1.057 1 93.56 71 THR B CA 1
ATOM 5143 C C . THR B 1 71 ? 7.316 -14.234 1.233 1 93.56 71 THR B C 1
ATOM 5145 O O . THR B 1 71 ? 7.52 -13.781 2.361 1 93.56 71 THR B O 1
ATOM 5148 N N . ILE B 1 72 ? 7.699 -13.648 0.15 1 91 72 ILE B N 1
ATOM 5149 C CA . ILE B 1 72 ? 8.367 -12.352 0.207 1 91 72 ILE B CA 1
ATOM 5150 C C . ILE B 1 72 ? 7.434 -11.32 0.841 1 91 72 ILE B C 1
ATOM 5152 O O . ILE B 1 72 ? 7.863 -10.508 1.669 1 91 72 ILE B O 1
ATOM 5156 N N . VAL B 1 73 ? 6.137 -11.336 0.442 1 94.62 73 VAL B N 1
ATOM 5157 C CA . VAL B 1 73 ? 5.152 -10.445 1.053 1 94.62 73 VAL B CA 1
ATOM 5158 C C . VAL B 1 73 ? 5.148 -10.641 2.566 1 94.62 73 VAL B C 1
ATOM 5160 O O . VAL B 1 73 ? 5.238 -9.672 3.326 1 94.62 73 VAL B O 1
ATOM 5163 N N . ALA B 1 74 ? 5.078 -11.875 2.967 1 95.62 74 ALA B N 1
ATOM 5164 C CA . ALA B 1 74 ? 5.031 -12.203 4.391 1 95.62 74 ALA B CA 1
ATOM 5165 C C . ALA B 1 74 ? 6.316 -11.781 5.094 1 95.62 74 ALA B C 1
ATOM 5167 O O . ALA B 1 74 ? 6.277 -11.289 6.227 1 95.62 74 ALA B O 1
ATOM 5168 N N . MET B 1 75 ? 7.363 -11.93 4.41 1 91.19 75 MET B N 1
ATOM 5169 C CA . MET B 1 75 ? 8.648 -11.602 5.023 1 91.19 75 MET B CA 1
ATOM 5170 C C . MET B 1 75 ? 8.789 -10.094 5.199 1 91.19 75 MET B C 1
ATOM 5172 O O . MET B 1 75 ? 9.375 -9.633 6.184 1 91.19 75 MET B O 1
ATOM 5176 N N . TYR B 1 76 ? 8.344 -9.32 4.25 1 89.94 76 TYR B N 1
ATOM 5177 C CA . TYR B 1 76 ? 8.32 -7.875 4.418 1 89.94 76 TYR B CA 1
ATOM 5178 C C . TYR B 1 76 ? 7.539 -7.484 5.668 1 89.94 76 TYR B C 1
ATOM 5180 O O . TYR B 1 76 ? 7.977 -6.629 6.441 1 89.94 76 TYR B O 1
ATOM 5188 N N . MET B 1 77 ? 6.438 -8.133 5.824 1 94.12 77 MET B N 1
ATOM 5189 C CA . MET B 1 77 ? 5.582 -7.844 6.969 1 94.12 77 MET B CA 1
ATOM 5190 C C . MET B 1 77 ? 6.27 -8.219 8.273 1 94.12 77 MET B C 1
ATOM 5192 O O . MET B 1 77 ? 6.273 -7.441 9.227 1 94.12 77 MET B O 1
ATOM 5196 N N . LEU B 1 78 ? 6.867 -9.367 8.297 1 94.25 78 LEU B N 1
ATOM 5197 C CA . LEU B 1 78 ? 7.562 -9.836 9.484 1 94.25 78 LEU B CA 1
ATOM 5198 C C . LEU B 1 78 ? 8.758 -8.938 9.805 1 94.25 78 LEU B C 1
ATOM 5200 O O . LEU B 1 78 ? 9.016 -8.633 10.969 1 94.25 78 LEU B O 1
ATOM 5204 N N . SER B 1 79 ? 9.453 -8.578 8.773 1 88.56 79 SER B N 1
ATOM 5205 C CA . SER B 1 79 ? 10.602 -7.695 8.953 1 88.56 79 SER B CA 1
ATOM 5206 C C . SER B 1 79 ? 10.18 -6.355 9.547 1 88.56 79 SER B C 1
ATOM 5208 O O . SER B 1 79 ? 10.898 -5.785 10.375 1 88.56 79 SER B O 1
ATOM 5210 N N . ALA B 1 80 ? 9.086 -5.871 9.109 1 87.88 80 ALA B N 1
ATOM 5211 C CA . ALA B 1 80 ? 8.57 -4.613 9.633 1 87.88 80 ALA B CA 1
ATOM 5212 C C . ALA B 1 80 ? 8.281 -4.719 11.125 1 87.88 80 ALA B C 1
ATOM 5214 O O . ALA B 1 80 ? 8.516 -3.771 11.883 1 87.88 80 ALA B O 1
ATOM 5215 N N . ALA B 1 81 ? 7.703 -5.84 11.555 1 92 81 ALA B N 1
ATOM 5216 C CA . ALA B 1 81 ? 7.426 -6.066 12.969 1 92 81 ALA B CA 1
ATOM 5217 C C . ALA B 1 81 ? 8.711 -6.043 13.789 1 92 81 ALA B C 1
ATOM 5219 O O . ALA B 1 81 ? 8.75 -5.449 14.875 1 92 81 ALA B O 1
ATOM 5220 N N . ILE B 1 82 ? 9.703 -6.598 13.266 1 89 82 ILE B N 1
ATOM 5221 C CA . ILE B 1 82 ? 10.977 -6.664 13.969 1 89 82 ILE B CA 1
ATOM 5222 C C . ILE B 1 82 ? 11.602 -5.27 14.039 1 89 82 ILE B C 1
ATOM 5224 O O . ILE B 1 82 ? 12.109 -4.863 15.086 1 89 82 ILE B O 1
ATOM 5228 N N . GLN B 1 83 ? 11.594 -4.59 13.008 1 83.31 83 GLN B N 1
ATOM 5229 C CA . GLN B 1 83 ? 12.148 -3.238 12.969 1 83.31 83 GLN B CA 1
ATOM 5230 C C . GLN B 1 83 ? 11.406 -2.316 13.938 1 83.31 83 GLN B C 1
ATOM 5232 O O . GLN B 1 83 ? 12.023 -1.444 14.555 1 83.31 83 GLN B O 1
ATOM 5237 N N . GLY B 1 84 ? 10.148 -2.533 14.016 1 82.12 84 GLY B N 1
ATOM 5238 C CA . GLY B 1 84 ? 9.328 -1.701 14.883 1 82.12 84 GLY B CA 1
ATOM 5239 C C . GLY B 1 84 ? 9.648 -1.865 16.359 1 82.12 84 GLY B C 1
ATOM 5240 O O . GLY B 1 84 ? 9.367 -0.977 17.156 1 82.12 84 GLY B O 1
ATOM 5241 N N . THR B 1 85 ? 10.32 -2.898 16.688 1 86.12 85 THR B N 1
ATOM 5242 C CA . THR B 1 85 ? 10.656 -3.131 18.094 1 86.12 85 THR B CA 1
ATOM 5243 C C . THR B 1 85 ? 11.836 -2.268 18.516 1 86.12 85 THR B C 1
ATOM 5245 O O . THR B 1 85 ? 12.086 -2.09 19.719 1 86.12 85 THR B O 1
ATOM 5248 N N . GLY B 1 86 ? 12.617 -1.813 17.578 1 81.44 86 GLY B N 1
ATOM 5249 C CA . GLY B 1 86 ? 13.797 -1.017 17.891 1 81.44 86 GLY B CA 1
ATOM 5250 C C . GLY B 1 86 ? 15.055 -1.847 18.047 1 81.44 86 GLY B C 1
ATOM 5251 O O . GLY B 1 86 ? 16.125 -1.311 18.328 1 81.44 86 GLY B O 1
ATOM 5252 N N . ILE B 1 87 ? 14.945 -3.029 17.781 1 83.31 87 ILE B N 1
ATOM 5253 C CA . ILE B 1 87 ? 16.078 -3.924 18.016 1 83.31 87 ILE B CA 1
ATOM 5254 C C . ILE B 1 87 ? 17.203 -3.588 17.031 1 83.31 87 ILE B C 1
ATOM 5256 O O . ILE B 1 87 ? 18.375 -3.664 17.391 1 83.31 87 ILE B O 1
ATOM 5260 N N . VAL B 1 88 ? 16.875 -3.301 15.836 1 78 88 VAL B N 1
ATOM 5261 C CA . VAL B 1 88 ? 17.875 -2.996 14.828 1 78 88 VAL B CA 1
ATOM 5262 C C . VAL B 1 88 ? 18.594 -1.696 15.188 1 78 88 VAL B C 1
ATOM 5264 O O . VAL B 1 88 ? 19.812 -1.593 15.047 1 78 88 VAL B O 1
ATOM 5267 N N . GLN B 1 89 ? 17.844 -0.739 15.648 1 77.12 89 GLN B N 1
ATOM 5268 C CA . GLN B 1 89 ? 18.438 0.519 16.094 1 77.12 89 GLN B CA 1
ATOM 5269 C C . GLN B 1 89 ? 19.359 0.298 17.297 1 77.12 89 GLN B C 1
ATOM 5271 O O . GLN B 1 89 ? 20.422 0.896 17.375 1 77.12 89 GLN B O 1
ATOM 5276 N N . ARG B 1 90 ? 18.906 -0.516 18.25 1 79.75 90 ARG B N 1
ATOM 5277 C CA . ARG B 1 90 ? 19.719 -0.818 19.422 1 79.75 90 ARG B CA 1
ATOM 5278 C C . ARG B 1 90 ? 21.031 -1.499 19.031 1 79.75 90 ARG B C 1
ATOM 5280 O O . ARG B 1 90 ? 22.078 -1.23 19.625 1 79.75 90 ARG B O 1
ATOM 5287 N N . LEU B 1 91 ? 20.938 -2.312 18.094 1 77.12 91 LEU B N 1
ATOM 5288 C CA . LEU B 1 91 ? 22.141 -2.979 17.609 1 77.12 91 LEU B CA 1
ATOM 5289 C C . LEU B 1 91 ? 23.094 -1.973 16.969 1 77.12 91 LEU B C 1
ATOM 5291 O O . LEU B 1 91 ? 24.312 -2.113 17.094 1 77.12 91 LEU B O 1
ATOM 5295 N N . GLY B 1 92 ? 22.562 -1.045 16.312 1 71.94 92 GLY B N 1
ATOM 5296 C CA . GLY B 1 92 ? 23.391 0.022 15.75 1 71.94 92 GLY B CA 1
ATOM 5297 C C . GLY B 1 92 ? 24.141 0.808 16.812 1 71.94 92 GLY B C 1
ATOM 5298 O O . GLY B 1 92 ? 25.297 1.153 16.625 1 71.94 92 GLY B O 1
ATOM 5299 N N . VAL B 1 93 ? 23.484 1.012 17.922 1 72.44 93 VAL B N 1
ATOM 5300 C CA . VAL B 1 93 ? 24.109 1.756 19 1 72.44 93 VAL B CA 1
ATOM 5301 C C . VAL B 1 93 ? 25.234 0.933 19.609 1 72.44 93 VAL B C 1
ATOM 5303 O O . VAL B 1 93 ? 26.312 1.468 19.922 1 72.44 93 VAL B O 1
ATOM 5306 N N . TYR B 1 94 ? 24.938 -0.257 19.797 1 74.12 94 TYR B N 1
ATOM 5307 C CA . TYR B 1 94 ? 25.969 -1.129 20.344 1 74.12 94 TYR B CA 1
ATOM 5308 C C . TYR B 1 94 ? 27.188 -1.162 19.453 1 74.12 94 TYR B C 1
ATOM 5310 O O . TYR B 1 94 ? 28.328 -1.221 19.938 1 74.12 94 TYR B O 1
ATOM 5318 N N . LEU B 1 95 ? 26.953 -1.001 18.219 1 72.06 95 LEU B N 1
ATOM 5319 C CA . LEU B 1 95 ? 28.031 -1.002 17.234 1 72.06 95 LEU B CA 1
ATOM 5320 C C . LEU B 1 95 ? 28.859 0.274 17.344 1 72.06 95 LEU B C 1
ATOM 5322 O O . LEU B 1 95 ? 30.094 0.234 17.219 1 72.06 95 LEU B O 1
ATOM 5326 N N . ALA B 1 96 ? 28.219 1.285 17.516 1 68.31 96 ALA B N 1
ATOM 5327 C CA . ALA B 1 96 ? 28.906 2.57 17.656 1 68.31 96 ALA B CA 1
ATOM 5328 C C . ALA B 1 96 ? 29.828 2.582 18.859 1 68.31 96 ALA B C 1
ATOM 5330 O O . ALA B 1 96 ? 30.922 3.131 18.797 1 68.31 96 ALA B O 1
ATOM 5331 N N . ASP B 1 97 ? 29.375 1.929 19.891 1 70.12 97 ASP B N 1
ATOM 5332 C CA . ASP B 1 97 ? 30.172 1.891 21.125 1 70.12 97 ASP B CA 1
ATOM 5333 C C . ASP B 1 97 ? 31.422 1.043 20.953 1 70.12 97 ASP B C 1
ATOM 5335 O O . ASP B 1 97 ? 32.438 1.304 21.578 1 70.12 97 ASP B O 1
ATOM 5339 N N . PHE B 1 98 ? 31.266 0.168 20.094 1 71.88 98 PHE B N 1
ATOM 5340 C CA . PHE B 1 98 ? 32.375 -0.747 19.859 1 71.88 98 PHE B CA 1
ATOM 5341 C C . PHE B 1 98 ? 33.5 -0.068 19.062 1 71.88 98 PHE B C 1
ATOM 5343 O O . PHE B 1 98 ? 34.656 -0.417 19.188 1 71.88 98 PHE B O 1
ATOM 5350 N N . THR B 1 99 ? 33.281 0.877 18.141 1 74.31 99 THR B N 1
ATOM 5351 C CA . THR B 1 99 ? 34.219 1.456 17.172 1 74.31 99 THR B CA 1
ATOM 5352 C C . THR B 1 99 ? 35.219 2.379 17.859 1 74.31 99 THR B C 1
ATOM 5354 O O . THR B 1 99 ? 36.406 2.379 17.531 1 74.31 99 THR B O 1
ATOM 5357 N N . GLN B 1 100 ? 35.062 2.943 19 1 65.56 100 GLN B N 1
ATOM 5358 C CA . GLN B 1 100 ? 35.938 3.811 19.797 1 65.56 100 GLN B CA 1
ATOM 5359 C C . GLN B 1 100 ? 36.781 4.723 18.906 1 65.56 100 GLN B C 1
ATOM 5361 O O . GLN B 1 100 ? 37.969 4.891 19.125 1 65.56 100 GLN B O 1
ATOM 5366 N N . GLY B 1 101 ? 36.344 5.098 17.812 1 67.62 101 GLY B N 1
ATOM 5367 C CA . GLY B 1 101 ? 37 6.086 16.984 1 67.62 101 GLY B CA 1
ATOM 5368 C C . GLY B 1 101 ? 38 5.477 16.016 1 67.62 101 GLY B C 1
ATOM 5369 O O . GLY B 1 101 ? 38.656 6.195 15.25 1 67.62 101 GLY B O 1
ATOM 5370 N N . ASN B 1 102 ? 38.188 4.242 16 1 82.56 102 ASN B N 1
ATOM 5371 C CA . ASN B 1 102 ? 39.125 3.602 15.094 1 82.56 102 ASN B CA 1
ATOM 5372 C C . ASN B 1 102 ? 38.469 3.236 13.766 1 82.56 102 ASN B C 1
ATOM 5374 O O . ASN B 1 102 ? 37.375 2.686 13.75 1 82.56 102 ASN B O 1
ATOM 5378 N N . GLU B 1 103 ? 39.188 3.531 12.719 1 83.06 103 GLU B N 1
ATOM 5379 C CA . GLU B 1 103 ? 38.656 3.363 11.375 1 83.06 103 GLU B CA 1
ATOM 5380 C C . GLU B 1 103 ? 38.438 1.888 11.055 1 83.06 103 GLU B C 1
ATOM 5382 O O . GLU B 1 103 ? 37.406 1.513 10.516 1 83.06 103 GLU B O 1
ATOM 5387 N N . LYS B 1 104 ? 39.469 1.12 11.32 1 86.69 104 LYS B N 1
ATOM 5388 C CA . LYS B 1 104 ? 39.375 -0.3 11 1 86.69 104 LYS B CA 1
ATOM 5389 C C . LYS B 1 104 ? 38.312 -0.991 11.844 1 86.69 104 LYS B C 1
ATOM 5391 O O . LYS B 1 104 ? 37.625 -1.892 11.367 1 86.69 104 LYS B O 1
ATOM 5396 N N . ARG B 1 105 ? 38.219 -0.625 13.023 1 87.62 105 ARG B N 1
ATOM 5397 C CA . ARG B 1 105 ? 37.188 -1.192 13.891 1 87.62 105 ARG B CA 1
ATOM 5398 C C . ARG B 1 105 ? 35.812 -0.774 13.43 1 87.62 105 ARG B C 1
ATOM 5400 O O . ARG B 1 105 ? 34.844 -1.546 13.539 1 87.62 105 ARG B O 1
ATOM 5407 N N . ALA B 1 106 ? 35.75 0.44 12.945 1 86.12 106 ALA B N 1
ATOM 5408 C CA . ALA B 1 106 ? 34.469 0.923 12.438 1 86.12 106 ALA B CA 1
ATOM 5409 C C . ALA B 1 106 ? 34.031 0.129 11.211 1 86.12 106 ALA B C 1
ATOM 5411 O O . ALA B 1 106 ? 32.844 -0.226 11.078 1 86.12 106 ALA B O 1
ATOM 5412 N N . LEU B 1 107 ? 34.969 -0.066 10.398 1 90.25 107 LEU B N 1
ATOM 5413 C CA . LEU B 1 107 ? 34.688 -0.857 9.211 1 90.25 107 LEU B CA 1
ATOM 5414 C C . LEU B 1 107 ? 34.281 -2.281 9.586 1 90.25 107 LEU B C 1
ATOM 5416 O O . LEU B 1 107 ? 33.312 -2.822 9.055 1 90.25 107 LEU B O 1
ATOM 5420 N N . ALA B 1 108 ? 35.031 -2.871 10.477 1 89.62 108 ALA B N 1
ATOM 5421 C CA . ALA B 1 108 ? 34.75 -4.234 10.922 1 89.62 108 ALA B CA 1
ATOM 5422 C C . ALA B 1 108 ? 33.375 -4.328 11.562 1 89.62 108 ALA B C 1
ATOM 5424 O O . ALA B 1 108 ? 32.625 -5.281 11.305 1 89.62 108 ALA B O 1
ATOM 5425 N N . ALA B 1 109 ? 33.125 -3.422 12.344 1 86.94 109 ALA B N 1
ATOM 5426 C CA . ALA B 1 109 ? 31.844 -3.408 13.008 1 86.94 109 ALA B CA 1
ATOM 5427 C C . ALA B 1 109 ? 30.703 -3.295 11.984 1 86.94 109 ALA B C 1
ATOM 5429 O O . ALA B 1 109 ? 29.672 -3.969 12.109 1 86.94 109 ALA B O 1
ATOM 5430 N N . THR B 1 110 ? 30.859 -2.455 11.039 1 87.75 110 THR B N 1
ATOM 5431 C CA . THR B 1 110 ? 29.844 -2.227 10.016 1 87.75 110 THR B CA 1
ATOM 5432 C C . THR B 1 110 ? 29.594 -3.498 9.211 1 87.75 110 THR B C 1
ATOM 5434 O O . THR B 1 110 ? 28.453 -3.924 9.055 1 87.75 110 THR B O 1
ATOM 5437 N N . VAL B 1 111 ? 30.609 -4.117 8.734 1 91.81 111 VAL B N 1
ATOM 5438 C CA . VAL B 1 111 ? 30.469 -5.23 7.805 1 91.81 111 VAL B CA 1
ATOM 5439 C C . VAL B 1 111 ? 30.078 -6.496 8.562 1 91.81 111 VAL B C 1
ATOM 5441 O O . VAL B 1 111 ? 29.25 -7.281 8.086 1 91.81 111 VAL B O 1
ATOM 5444 N N . VAL B 1 112 ? 30.594 -6.734 9.758 1 89.44 112 VAL B N 1
ATOM 5445 C CA . VAL B 1 112 ? 30.391 -7.973 10.508 1 89.44 112 VAL B CA 1
ATOM 5446 C C . VAL B 1 112 ? 29 -7.965 11.133 1 89.44 112 VAL B C 1
ATOM 5448 O O . VAL B 1 112 ? 28.391 -9.023 11.344 1 89.44 112 VAL B O 1
ATOM 5451 N N . THR B 1 113 ? 28.469 -6.84 11.367 1 87.5 113 THR B N 1
ATOM 5452 C CA . THR B 1 113 ? 27.125 -6.77 11.945 1 87.5 113 THR B CA 1
ATOM 5453 C C . THR B 1 113 ? 26.078 -6.816 10.844 1 87.5 113 THR B C 1
ATOM 5455 O O . THR B 1 113 ? 25.094 -7.559 10.945 1 87.5 113 THR B O 1
ATOM 5458 N N . THR B 1 114 ? 26.25 -6.059 9.828 1 89.75 114 THR B N 1
ATOM 5459 C CA . THR B 1 114 ? 25.266 -5.953 8.766 1 89.75 114 THR B CA 1
ATOM 5460 C C . THR B 1 114 ? 25.125 -7.273 8.016 1 89.75 114 THR B C 1
ATOM 5462 O O . THR B 1 114 ? 24.016 -7.691 7.672 1 89.75 114 THR B O 1
ATOM 5465 N N . GLY B 1 115 ? 26.156 -7.938 7.75 1 91.25 115 GLY B N 1
ATOM 5466 C CA . GLY B 1 115 ? 26.172 -9.172 6.977 1 91.25 115 GLY B CA 1
ATOM 5467 C C . GLY B 1 115 ? 25.25 -10.234 7.547 1 91.25 115 GLY B C 1
ATOM 5468 O O . GLY B 1 115 ? 24.25 -10.609 6.914 1 91.25 115 GLY B O 1
ATOM 5469 N N . PRO B 1 116 ? 25.484 -10.656 8.727 1 89.62 116 PRO B N 1
ATOM 5470 C CA . PRO B 1 116 ? 24.656 -11.711 9.32 1 89.62 116 PRO B CA 1
ATOM 5471 C C . PRO B 1 116 ? 23.203 -11.281 9.508 1 89.62 116 PRO B C 1
ATOM 5473 O O . PRO B 1 116 ? 22.281 -12.086 9.305 1 89.62 116 PRO B O 1
ATOM 5476 N N . ILE B 1 117 ? 22.938 -10.055 9.82 1 87.69 117 ILE B N 1
ATOM 5477 C CA . ILE B 1 117 ? 21.578 -9.562 10.047 1 87.69 117 ILE B CA 1
ATOM 5478 C C . ILE B 1 117 ? 20.781 -9.617 8.75 1 87.69 117 ILE B C 1
ATOM 5480 O O . ILE B 1 117 ? 19.609 -9.992 8.742 1 87.69 117 ILE B O 1
ATOM 5484 N N . ALA B 1 118 ? 21.438 -9.297 7.672 1 90.31 118 ALA B N 1
ATOM 5485 C CA . ALA B 1 118 ? 20.797 -9.25 6.363 1 90.31 118 ALA B CA 1
ATOM 5486 C C . ALA B 1 118 ? 20.422 -10.656 5.887 1 90.31 118 ALA B C 1
ATOM 5488 O O . ALA B 1 118 ? 19.641 -10.805 4.941 1 90.31 118 ALA B O 1
ATOM 5489 N N . GLY B 1 119 ? 20.922 -11.656 6.574 1 91.31 119 GLY B N 1
ATOM 5490 C CA . GLY B 1 119 ? 20.562 -13.023 6.25 1 91.31 119 GLY B CA 1
ATOM 5491 C C . GLY B 1 119 ? 19.172 -13.398 6.723 1 91.31 119 GLY B C 1
ATOM 5492 O O . GLY B 1 119 ? 18.578 -14.367 6.238 1 91.31 119 GLY B O 1
ATOM 5493 N N . PHE B 1 120 ? 18.609 -12.578 7.602 1 87.31 120 PHE B N 1
ATOM 5494 C CA . PHE B 1 120 ? 17.344 -12.953 8.203 1 87.31 120 PHE B CA 1
ATOM 5495 C C . PHE B 1 120 ? 16.312 -11.852 8.031 1 87.31 120 PHE B C 1
ATOM 5497 O O . PHE B 1 120 ? 15.109 -12.078 8.211 1 87.31 120 PHE B O 1
ATOM 5504 N N . ILE B 1 121 ? 16.828 -10.711 7.801 1 83.94 121 ILE B N 1
ATOM 5505 C CA . ILE B 1 121 ? 16 -9.539 7.547 1 83.94 121 ILE B CA 1
ATOM 5506 C C . ILE B 1 121 ? 16.266 -9.008 6.141 1 83.94 121 ILE B C 1
ATOM 5508 O O . ILE B 1 121 ? 17.375 -9.156 5.617 1 83.94 121 ILE B O 1
ATOM 5512 N N . ASN B 1 122 ? 15.258 -8.484 5.602 1 82.94 122 ASN B N 1
ATOM 5513 C CA . ASN B 1 122 ? 15.453 -7.926 4.27 1 82.94 122 ASN B CA 1
ATOM 5514 C C . ASN B 1 122 ? 16.578 -6.891 4.254 1 82.94 122 ASN B C 1
ATOM 5516 O O . ASN B 1 122 ? 16.75 -6.148 5.223 1 82.94 122 ASN B O 1
ATOM 5520 N N . ASN B 1 123 ? 17.25 -6.75 3.139 1 86.44 123 ASN B N 1
ATOM 5521 C CA . ASN B 1 123 ? 18.438 -5.906 3.012 1 86.44 123 ASN B CA 1
ATOM 5522 C C . ASN B 1 123 ? 18.078 -4.422 3.092 1 86.44 123 ASN B C 1
ATOM 5524 O O . ASN B 1 123 ? 18.75 -3.656 3.787 1 86.44 123 ASN B O 1
ATOM 5528 N N . THR B 1 124 ? 17.078 -4.039 2.537 1 83 124 THR B N 1
ATOM 5529 C CA . THR B 1 124 ? 16.75 -2.631 2.348 1 83 124 THR B CA 1
ATOM 5530 C C . THR B 1 124 ? 16.438 -1.962 3.686 1 83 124 THR B C 1
ATOM 5532 O O . THR B 1 124 ? 17.016 -0.922 4.012 1 83 124 THR B O 1
ATOM 5535 N N . PRO B 1 125 ? 15.641 -2.525 4.461 1 80.75 125 PRO B N 1
ATOM 5536 C CA . PRO B 1 125 ? 15.383 -1.895 5.758 1 80.75 125 PRO B CA 1
ATOM 5537 C C . PRO B 1 125 ? 16.625 -1.838 6.645 1 80.75 125 PRO B C 1
ATOM 5539 O O . PRO B 1 125 ? 16.812 -0.868 7.383 1 80.75 125 PRO B O 1
ATOM 5542 N N . VAL B 1 126 ? 17.453 -2.803 6.57 1 84.44 126 VAL B N 1
ATOM 5543 C CA . VAL B 1 126 ? 18.656 -2.844 7.387 1 84.44 126 VAL B CA 1
ATOM 5544 C C . VAL B 1 126 ? 19.594 -1.698 6.988 1 84.44 126 VAL B C 1
ATOM 5546 O O . VAL B 1 126 ? 20.078 -0.959 7.852 1 84.44 126 VAL B O 1
ATOM 5549 N N . VAL B 1 127 ? 19.781 -1.549 5.746 1 88.75 127 VAL B N 1
ATOM 5550 C CA . VAL B 1 127 ? 20.688 -0.515 5.254 1 88.75 127 VAL B CA 1
ATOM 5551 C C . VAL B 1 127 ? 20.109 0.865 5.555 1 88.75 127 VAL B C 1
ATOM 5553 O O . VAL B 1 127 ? 20.844 1.792 5.906 1 88.75 127 VAL B O 1
ATOM 5556 N N . ALA B 1 128 ? 18.859 0.992 5.48 1 84.12 128 ALA B N 1
ATOM 5557 C CA . ALA B 1 128 ? 18.203 2.266 5.746 1 84.12 128 ALA B CA 1
ATOM 5558 C C . ALA B 1 128 ? 18.438 2.721 7.184 1 84.12 128 ALA B C 1
ATOM 5560 O O . ALA B 1 128 ? 18.656 3.906 7.438 1 84.12 128 ALA B O 1
ATOM 5561 N N . VAL B 1 129 ? 18.438 1.857 8.062 1 80.5 129 VAL B N 1
ATOM 5562 C CA . VAL B 1 129 ? 18.609 2.182 9.477 1 80.5 129 VAL B CA 1
ATOM 5563 C C . VAL B 1 129 ? 20.078 2.471 9.766 1 80.5 129 VAL B C 1
ATOM 5565 O O . VAL B 1 129 ? 20.391 3.328 10.594 1 80.5 129 VAL B O 1
ATOM 5568 N N . PHE B 1 130 ? 20.922 1.904 9.039 1 86.44 130 PHE B N 1
ATOM 5569 C CA . PHE B 1 130 ? 22.344 1.985 9.359 1 86.44 130 PHE B CA 1
ATOM 5570 C C . PHE B 1 130 ? 22.984 3.18 8.664 1 86.44 130 PHE B C 1
ATOM 5572 O O . PHE B 1 130 ? 24.031 3.66 9.086 1 86.44 130 PHE B O 1
ATOM 5579 N N . ILE B 1 131 ? 22.406 3.654 7.629 1 87.5 131 ILE B N 1
ATOM 5580 C CA . ILE B 1 131 ? 23 4.75 6.875 1 87.5 131 ILE B CA 1
ATOM 5581 C C . ILE B 1 131 ? 23.234 5.949 7.793 1 87.5 131 ILE B C 1
ATOM 5583 O O . ILE B 1 131 ? 24.359 6.453 7.898 1 87.5 131 ILE B O 1
ATOM 5587 N N . PRO B 1 132 ? 22.203 6.418 8.477 1 80.75 132 PRO B N 1
ATOM 5588 C CA . PRO B 1 132 ? 22.438 7.555 9.375 1 80.75 132 PRO B CA 1
ATOM 5589 C C . PRO B 1 132 ? 23.422 7.234 10.5 1 80.75 132 PRO B C 1
ATOM 5591 O O . PRO B 1 132 ? 24.25 8.078 10.867 1 80.75 132 PRO B O 1
ATOM 5594 N N . MET B 1 133 ? 23.406 6.105 10.961 1 80.25 133 MET B N 1
ATOM 5595 C CA . MET B 1 133 ? 24.266 5.695 12.062 1 80.25 133 MET B CA 1
ATOM 5596 C C . MET B 1 133 ? 25.734 5.625 11.609 1 80.25 133 MET B C 1
ATOM 5598 O O . MET B 1 133 ? 26.625 6.07 12.328 1 80.25 133 MET B O 1
ATOM 5602 N N . ILE B 1 134 ? 25.891 5.098 10.508 1 83.94 134 ILE B N 1
ATOM 5603 C CA . ILE B 1 134 ? 27.234 4.93 9.969 1 83.94 134 ILE B CA 1
ATOM 5604 C C . ILE B 1 134 ? 27.797 6.289 9.555 1 83.94 134 ILE B C 1
ATOM 5606 O O . ILE B 1 134 ? 29 6.547 9.711 1 83.94 134 ILE B O 1
ATOM 5610 N N . SER B 1 135 ? 26.969 7.117 9.062 1 82.81 135 SER B N 1
ATOM 5611 C CA . SER B 1 135 ? 27.391 8.469 8.719 1 82.81 135 SER B CA 1
ATOM 5612 C C . SER B 1 135 ? 27.859 9.242 9.953 1 82.81 135 SER B C 1
ATOM 5614 O O . SER B 1 135 ? 28.844 9.969 9.898 1 82.81 135 SER B O 1
ATOM 5616 N N . ASP B 1 136 ? 27.156 9.109 10.93 1 79 136 ASP B N 1
ATOM 5617 C CA . ASP B 1 136 ? 27.547 9.734 12.188 1 79 136 ASP B CA 1
ATOM 5618 C C . ASP B 1 136 ? 28.844 9.133 12.727 1 79 136 ASP B C 1
ATOM 5620 O O . ASP B 1 136 ? 29.703 9.859 13.234 1 79 136 ASP B O 1
ATOM 5624 N N . LEU B 1 137 ? 28.922 7.883 12.656 1 78.06 137 LEU B N 1
ATOM 5625 C CA . LEU B 1 137 ? 30.125 7.18 13.078 1 78.06 137 LEU B CA 1
ATOM 5626 C C . LEU B 1 137 ? 31.344 7.664 12.297 1 78.06 137 LEU B C 1
ATOM 5628 O O . LEU B 1 137 ? 32.438 7.812 12.867 1 78.06 137 LEU B O 1
ATOM 5632 N N . ALA B 1 138 ? 31.172 7.797 11.062 1 83.56 138 ALA B N 1
ATOM 5633 C CA . ALA B 1 138 ? 32.25 8.297 10.219 1 83.56 138 ALA B CA 1
ATOM 5634 C C . ALA B 1 138 ? 32.688 9.695 10.656 1 83.56 138 ALA B C 1
ATOM 5636 O O . ALA B 1 138 ? 33.875 9.977 10.727 1 83.56 138 ALA B O 1
ATOM 5637 N N . LYS B 1 139 ? 31.781 10.484 10.922 1 79 139 LYS B N 1
ATOM 5638 C CA . LYS B 1 139 ? 32.094 11.844 11.375 1 79 139 LYS B CA 1
ATOM 5639 C C . LYS B 1 139 ? 32.875 11.828 12.68 1 79 139 LYS B C 1
ATOM 5641 O O . LYS B 1 139 ? 33.844 12.555 12.828 1 79 139 LYS B O 1
ATOM 5646 N N . LYS B 1 140 ? 32.531 11.062 13.516 1 74.81 140 LYS B N 1
ATOM 5647 C CA . LYS B 1 140 ? 33.156 10.984 14.828 1 74.81 140 LYS B CA 1
ATOM 5648 C C . LYS B 1 140 ? 34.562 10.398 14.719 1 74.81 140 LYS B C 1
ATOM 5650 O O . LYS B 1 140 ? 35.469 10.75 15.508 1 74.81 140 LYS B O 1
ATOM 5655 N N . SER B 1 141 ? 34.688 9.531 13.836 1 78.06 141 SER B N 1
ATOM 5656 C CA . SER B 1 141 ? 36 8.891 13.664 1 78.06 141 SER B CA 1
ATOM 5657 C C . SER B 1 141 ? 36.875 9.688 12.719 1 78.06 141 SER B C 1
ATOM 5659 O O . SER B 1 141 ? 37.969 9.258 12.383 1 78.06 141 SER B O 1
ATOM 5661 N N . GLY B 1 142 ? 36.312 10.719 12.219 1 77.75 142 GLY B N 1
ATOM 5662 C CA . GLY B 1 142 ? 37.062 11.57 11.32 1 77.75 142 GLY B CA 1
ATOM 5663 C C . GLY B 1 142 ? 37.312 10.938 9.961 1 77.75 142 GLY B C 1
ATOM 5664 O O . GLY B 1 142 ? 38.312 11.242 9.297 1 77.75 142 GLY B O 1
ATOM 5665 N N . MET B 1 143 ? 36.531 10.039 9.68 1 85.44 143 MET B N 1
ATOM 5666 C CA . MET B 1 143 ? 36.656 9.352 8.398 1 85.44 143 MET B CA 1
ATOM 5667 C C . MET B 1 143 ? 35.562 9.797 7.426 1 85.44 143 MET B C 1
ATOM 5669 O O . MET B 1 143 ? 34.531 10.312 7.84 1 85.44 143 MET B O 1
ATOM 5673 N N . SER B 1 144 ? 35.844 9.594 6.188 1 88.62 144 SER B N 1
ATOM 5674 C CA . SER B 1 144 ? 34.844 9.844 5.168 1 88.62 144 SER B CA 1
ATOM 5675 C C . SER B 1 144 ? 33.719 8.812 5.238 1 88.62 144 SER B C 1
ATOM 5677 O O . SER B 1 144 ? 33.969 7.617 5.363 1 88.62 144 SER B O 1
ATOM 5679 N N . PRO B 1 145 ? 32.531 9.25 5.184 1 88.75 145 PRO B N 1
ATOM 5680 C CA . PRO B 1 145 ? 31.438 8.289 5.164 1 88.75 145 PRO B CA 1
ATOM 5681 C C . PRO B 1 145 ? 31.5 7.352 3.959 1 88.75 145 PRO B C 1
ATOM 5683 O O . PRO B 1 145 ? 30.984 6.23 4.016 1 88.75 145 PRO B O 1
ATOM 5686 N N . SER B 1 146 ? 32.125 7.773 2.895 1 91.5 146 SER B N 1
ATOM 5687 C CA . SER B 1 146 ? 32.281 6.949 1.697 1 91.5 146 SER B CA 1
ATOM 5688 C C . SER B 1 146 ? 32.969 5.633 2.008 1 91.5 146 SER B C 1
ATOM 5690 O O . SER B 1 146 ? 32.656 4.602 1.409 1 91.5 146 SER B O 1
ATOM 5692 N N . LYS B 1 147 ? 33.781 5.688 2.949 1 92.62 147 LYS B N 1
ATOM 5693 C CA . LYS B 1 147 ? 34.625 4.531 3.264 1 92.62 147 LYS B CA 1
ATOM 5694 C C . LYS B 1 147 ? 33.812 3.463 4.008 1 92.62 147 LYS B C 1
ATOM 5696 O O . LYS B 1 147 ? 34.219 2.299 4.055 1 92.62 147 LYS B O 1
ATOM 5701 N N . LEU B 1 148 ? 32.688 3.844 4.477 1 92.12 148 LEU B N 1
ATOM 5702 C CA . LEU B 1 148 ? 31.922 2.896 5.277 1 92.12 148 LEU B CA 1
ATOM 5703 C C . LEU B 1 148 ? 30.609 2.549 4.59 1 92.12 148 LEU B C 1
ATOM 5705 O O . LEU B 1 148 ? 30.094 1.445 4.762 1 92.12 148 LEU B O 1
ATOM 5709 N N . LEU B 1 149 ? 30.078 3.422 3.816 1 93.31 149 LEU B N 1
ATOM 5710 C CA . LEU B 1 149 ? 28.734 3.242 3.266 1 93.31 149 LEU B CA 1
ATOM 5711 C C . LEU B 1 149 ? 28.734 2.189 2.164 1 93.31 149 LEU B C 1
ATOM 5713 O O . LEU B 1 149 ? 27.812 1.383 2.068 1 93.31 149 LEU B O 1
ATOM 5717 N N . LEU B 1 150 ? 29.734 2.201 1.314 1 95.12 150 LEU B N 1
ATOM 5718 C CA . LEU B 1 150 ? 29.797 1.191 0.262 1 95.12 150 LEU B CA 1
ATOM 5719 C C . LEU B 1 150 ? 29.953 -0.205 0.858 1 95.12 150 LEU B C 1
ATOM 5721 O O . LEU B 1 150 ? 29.203 -1.117 0.501 1 95.12 150 LEU B O 1
ATOM 5725 N N . PRO B 1 151 ? 30.859 -0.395 1.805 1 95.38 151 PRO B N 1
ATOM 5726 C CA . PRO B 1 151 ? 30.969 -1.695 2.469 1 95.38 151 PRO B CA 1
ATOM 5727 C C . PRO B 1 151 ? 29.672 -2.107 3.176 1 95.38 151 PRO B C 1
ATOM 5729 O O . PRO B 1 151 ? 29.359 -3.299 3.26 1 95.38 151 PRO B O 1
ATOM 5732 N N . LEU B 1 152 ? 29 -1.143 3.686 1 93.81 152 LEU B N 1
ATOM 5733 C CA . LEU B 1 152 ? 27.703 -1.43 4.309 1 93.81 152 LEU B CA 1
ATOM 5734 C C . LEU B 1 152 ? 26.766 -2.107 3.322 1 93.81 152 LEU B C 1
ATOM 5736 O O . LEU B 1 152 ? 26.172 -3.145 3.633 1 93.81 152 LEU B O 1
ATOM 5740 N N . SER B 1 153 ? 26.594 -1.553 2.195 1 95.31 153 SER B N 1
ATOM 5741 C CA . SER B 1 153 ? 25.719 -2.109 1.163 1 95.31 153 SER B CA 1
ATOM 5742 C C . SER B 1 153 ? 26.203 -3.49 0.725 1 95.31 153 SER B C 1
ATOM 5744 O O . SER B 1 153 ? 25.406 -4.426 0.626 1 95.31 153 SER B O 1
ATOM 5746 N N . TYR B 1 154 ? 27.516 -3.6 0.507 1 97.06 154 TYR B N 1
ATOM 5747 C CA . TYR B 1 154 ? 28.078 -4.863 0.04 1 97.06 154 TYR B CA 1
ATOM 5748 C C . TYR B 1 154 ? 27.922 -5.953 1.096 1 97.06 154 TYR B C 1
ATOM 5750 O O . TYR B 1 154 ? 27.625 -7.105 0.769 1 97.06 154 TYR B O 1
ATOM 5758 N N . ALA B 1 155 ? 28.109 -5.594 2.314 1 95.62 155 ALA B N 1
ATOM 5759 C CA . ALA B 1 155 ? 27.938 -6.551 3.402 1 95.62 155 ALA B CA 1
ATOM 5760 C C . ALA B 1 155 ? 26.5 -7.043 3.473 1 95.62 155 ALA B C 1
ATOM 5762 O O . ALA B 1 155 ? 26.25 -8.227 3.719 1 95.62 155 ALA B O 1
ATOM 5763 N N . ALA B 1 156 ? 25.594 -6.156 3.318 1 94.75 156 ALA B N 1
ATOM 5764 C CA . ALA B 1 156 ? 24.188 -6.527 3.318 1 94.75 156 ALA B CA 1
ATOM 5765 C C . ALA B 1 156 ? 23.875 -7.496 2.18 1 94.75 156 ALA B C 1
ATOM 5767 O O . ALA B 1 156 ? 23.141 -8.477 2.371 1 94.75 156 ALA B O 1
ATOM 5768 N N . ILE B 1 157 ? 24.391 -7.215 1.021 1 95.62 157 ILE B N 1
ATOM 5769 C CA . ILE B 1 157 ? 24.172 -8.062 -0.146 1 95.62 157 ILE B CA 1
ATOM 5770 C C . ILE B 1 157 ? 24.75 -9.453 0.112 1 95.62 157 ILE B C 1
ATOM 5772 O O . ILE B 1 157 ? 24.094 -10.461 -0.157 1 95.62 157 ILE B O 1
ATOM 5776 N N . LEU B 1 158 ? 25.938 -9.477 0.625 1 96.56 158 LEU B N 1
ATOM 5777 C CA . LEU B 1 158 ? 26.594 -10.742 0.946 1 96.56 158 LEU B CA 1
ATOM 5778 C C . LEU B 1 158 ? 25.781 -11.523 1.978 1 96.56 158 LEU B C 1
ATOM 5780 O O . LEU B 1 158 ? 25.641 -12.742 1.863 1 96.56 158 LEU B O 1
ATOM 5784 N N . GLY B 1 159 ? 25.281 -10.875 2.922 1 94.62 159 GLY B N 1
ATOM 5785 C CA . GLY B 1 159 ? 24.469 -11.508 3.947 1 94.62 159 GLY B CA 1
ATOM 5786 C C . GLY B 1 159 ? 23.203 -12.141 3.398 1 94.62 159 GLY B C 1
ATOM 5787 O O . GLY B 1 159 ? 22.719 -13.133 3.943 1 94.62 159 GLY B O 1
ATOM 5788 N N . GLY B 1 160 ? 22.688 -11.609 2.389 1 93.56 160 GLY B N 1
ATOM 5789 C CA . GLY B 1 160 ? 21.484 -12.125 1.76 1 93.56 160 GLY B CA 1
ATOM 5790 C C . GLY B 1 160 ? 21.641 -13.523 1.198 1 93.56 160 GLY B C 1
ATOM 5791 O O . GLY B 1 160 ? 20.656 -14.211 0.935 1 93.56 160 GLY B O 1
ATOM 5792 N N . THR B 1 161 ? 22.828 -13.984 1.049 1 94.19 161 THR B N 1
ATOM 5793 C CA . THR B 1 161 ? 23.094 -15.297 0.465 1 94.19 161 THR B CA 1
ATOM 5794 C C . THR B 1 161 ? 23.25 -16.359 1.556 1 94.19 161 THR B C 1
ATOM 5796 O O . THR B 1 161 ? 23.609 -17.5 1.273 1 94.19 161 THR B O 1
ATOM 5799 N N . LEU B 1 162 ? 22.891 -16.031 2.773 1 95.38 162 LEU B N 1
ATOM 5800 C CA . LEU B 1 162 ? 23.125 -16.938 3.891 1 95.38 162 LEU B CA 1
ATOM 5801 C C . LEU B 1 162 ? 21.969 -17.922 4.031 1 95.38 162 LEU B C 1
ATOM 5803 O O . LEU B 1 162 ? 22.172 -19.094 4.344 1 95.38 162 LEU B O 1
ATOM 5807 N N . THR B 1 163 ? 20.766 -17.375 3.848 1 95.06 163 THR B N 1
ATOM 5808 C CA . THR B 1 163 ? 19.578 -18.203 4.047 1 95.06 163 THR B CA 1
ATOM 5809 C C . THR B 1 163 ? 18.625 -18.047 2.873 1 95.06 163 THR B C 1
ATOM 5811 O O . THR B 1 163 ? 18.797 -17.156 2.033 1 95.06 163 THR B O 1
ATOM 5814 N N . LEU B 1 164 ? 17.656 -18.922 2.895 1 94.19 164 LEU B N 1
ATOM 5815 C CA . LEU B 1 164 ? 16.672 -18.906 1.822 1 94.19 164 LEU B CA 1
ATOM 5816 C C . LEU B 1 164 ? 15.867 -17.609 1.843 1 94.19 164 LEU B C 1
ATOM 5818 O O . LEU B 1 164 ? 15.492 -17.094 0.789 1 94.19 164 LEU B O 1
ATOM 5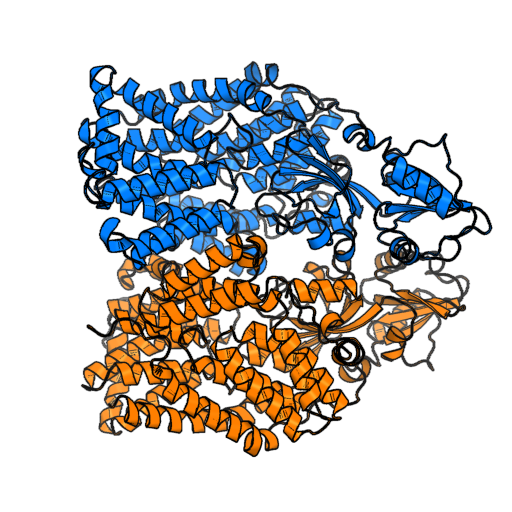822 N N . ILE B 1 165 ? 15.625 -17.016 3.012 1 91.31 165 ILE B N 1
ATOM 5823 C CA . ILE B 1 165 ? 14.75 -15.859 3.145 1 91.31 165 ILE B CA 1
ATOM 5824 C C . ILE B 1 165 ? 15.57 -14.578 3.066 1 91.31 165 ILE B C 1
ATOM 5826 O O . ILE B 1 165 ? 15.023 -13.477 3.141 1 91.31 165 ILE B O 1
ATOM 5830 N N . GLY B 1 166 ? 16.844 -14.711 2.891 1 91.12 166 GLY B N 1
ATOM 5831 C CA . GLY B 1 166 ? 17.719 -13.555 2.92 1 91.12 166 GLY B CA 1
ATOM 5832 C C . GLY B 1 166 ? 17.469 -12.578 1.78 1 91.12 166 GLY B C 1
ATOM 5833 O O . GLY B 1 166 ? 17.656 -11.375 1.935 1 91.12 166 GLY B O 1
ATOM 5834 N N . THR B 1 167 ? 17.172 -13.117 0.675 1 90.5 167 THR B N 1
ATOM 5835 C CA . THR B 1 167 ? 16.859 -12.273 -0.476 1 90.5 167 THR B CA 1
ATOM 5836 C C . THR B 1 167 ? 15.773 -12.906 -1.334 1 90.5 167 THR B C 1
ATOM 5838 O O . THR B 1 167 ? 15.547 -14.117 -1.27 1 90.5 167 THR B O 1
ATOM 5841 N N . SER B 1 168 ? 15.117 -12.125 -2.059 1 89 168 SER B N 1
ATOM 5842 C CA . SER B 1 168 ? 14 -12.57 -2.895 1 89 168 SER B CA 1
ATOM 5843 C C . SER B 1 168 ? 14.477 -13.516 -3.99 1 89 168 SER B C 1
ATOM 5845 O O . SER B 1 168 ? 13.75 -14.438 -4.379 1 89 168 SER B O 1
ATOM 5847 N N . THR B 1 169 ? 15.664 -13.375 -4.512 1 92 169 THR B N 1
ATOM 5848 C CA . THR B 1 169 ? 16.188 -14.211 -5.582 1 92 169 THR B CA 1
ATOM 5849 C C . THR B 1 169 ? 16.328 -15.656 -5.113 1 92 169 THR B C 1
ATOM 5851 O O . THR B 1 169 ? 16.109 -16.594 -5.891 1 92 169 THR B O 1
ATOM 5854 N N . ASN B 1 170 ? 16.672 -15.852 -3.818 1 94.94 170 ASN B N 1
ATOM 5855 C CA . ASN B 1 170 ? 16.781 -17.203 -3.273 1 94.94 170 ASN B CA 1
ATOM 5856 C C . ASN B 1 170 ? 15.43 -17.906 -3.246 1 94.94 170 ASN B C 1
ATOM 5858 O O . ASN B 1 170 ? 15.328 -19.078 -3.584 1 94.94 170 ASN B O 1
ATOM 5862 N N . LEU B 1 171 ? 14.477 -17.188 -2.867 1 91 171 LEU B N 1
ATOM 5863 C CA . LEU B 1 171 ? 13.133 -17.75 -2.789 1 91 171 LEU B CA 1
ATOM 5864 C C . LEU B 1 171 ? 12.617 -18.109 -4.176 1 91 171 LEU B C 1
ATOM 5866 O O . LEU B 1 171 ? 11.969 -19.141 -4.352 1 91 171 LEU B O 1
ATOM 5870 N N . LEU B 1 172 ? 12.93 -17.328 -5.086 1 90.5 172 LEU B N 1
ATOM 5871 C CA . LEU B 1 172 ? 12.523 -17.594 -6.457 1 90.5 172 LEU B CA 1
ATOM 5872 C C . LEU B 1 172 ? 13.242 -18.828 -7.008 1 90.5 172 LEU B C 1
ATOM 5874 O O . LEU B 1 172 ? 12.641 -19.641 -7.695 1 90.5 172 LEU B O 1
ATOM 5878 N N . ALA B 1 173 ? 14.492 -18.828 -6.762 1 94.25 173 ALA B N 1
ATOM 5879 C CA . ALA B 1 173 ? 15.266 -20 -7.184 1 94.25 173 ALA B CA 1
ATOM 5880 C C . ALA B 1 173 ? 14.688 -21.281 -6.598 1 94.25 173 ALA B C 1
ATOM 5882 O O . ALA B 1 173 ? 14.648 -22.312 -7.27 1 94.25 173 ALA B O 1
ATOM 5883 N N . SER B 1 174 ? 14.273 -21.188 -5.379 1 93.19 174 SER B N 1
ATOM 5884 C CA . SER B 1 174 ? 13.672 -22.344 -4.727 1 93.19 174 SER B CA 1
ATOM 5885 C C . SER B 1 174 ? 12.398 -22.781 -5.449 1 93.19 174 SER B C 1
ATOM 5887 O O . SER B 1 174 ? 12.164 -23.984 -5.625 1 93.19 174 SER B O 1
ATOM 5889 N N . GLU B 1 175 ? 11.648 -21.875 -5.785 1 87.56 175 GLU B N 1
ATOM 5890 C CA . GLU B 1 175 ? 10.43 -22.172 -6.523 1 87.56 175 GLU B CA 1
ATOM 5891 C C . GLU B 1 175 ? 10.742 -22.844 -7.859 1 87.56 175 GLU B C 1
ATOM 5893 O O . GLU B 1 175 ? 10.094 -23.828 -8.242 1 87.56 175 GLU B O 1
ATOM 5898 N N . PHE B 1 176 ? 11.695 -22.375 -8.586 1 88.75 176 PHE B N 1
ATOM 5899 C CA . PHE B 1 176 ? 12.086 -22.938 -9.867 1 88.75 176 PHE B CA 1
ATOM 5900 C C . PHE B 1 176 ? 12.695 -24.328 -9.695 1 88.75 176 PHE B C 1
ATOM 5902 O O . PHE B 1 176 ? 12.5 -25.203 -10.539 1 88.75 176 PHE B O 1
ATOM 5909 N N . ALA B 1 177 ? 13.406 -24.469 -8.617 1 93.56 177 ALA B N 1
ATOM 5910 C CA . ALA B 1 177 ? 13.969 -25.797 -8.336 1 93.56 177 ALA B CA 1
ATOM 5911 C C . ALA B 1 177 ? 12.867 -26.844 -8.219 1 93.56 177 ALA B C 1
ATOM 5913 O O . ALA B 1 177 ? 12.992 -27.938 -8.758 1 93.56 177 ALA B O 1
ATOM 5914 N N . SER B 1 178 ? 11.844 -26.5 -7.555 1 89 178 SER B N 1
ATOM 5915 C CA . SER B 1 178 ? 10.742 -27.422 -7.312 1 89 178 SER B CA 1
ATOM 5916 C C . SER B 1 178 ? 9.945 -27.688 -8.586 1 89 178 SER B C 1
ATOM 5918 O O . SER B 1 178 ? 9.391 -28.766 -8.773 1 89 178 SER B O 1
ATOM 5920 N N . THR B 1 179 ? 9.984 -26.828 -9.539 1 83.94 179 THR B N 1
ATOM 5921 C CA . THR B 1 179 ? 9.133 -26.938 -10.711 1 83.94 179 THR B CA 1
ATOM 5922 C C . THR B 1 179 ? 9.914 -27.516 -11.891 1 83.94 179 THR B C 1
ATOM 5924 O O . THR B 1 179 ? 9.344 -28.219 -12.734 1 83.94 179 THR B O 1
ATOM 5927 N N . LEU B 1 180 ? 11.172 -27.203 -11.938 1 87.06 180 LEU B N 1
ATOM 5928 C CA . LEU B 1 180 ? 11.922 -27.531 -13.148 1 87.06 180 LEU B CA 1
ATOM 5929 C C . LEU B 1 180 ? 12.742 -28.797 -12.961 1 87.06 180 LEU B C 1
ATOM 5931 O O . LEU B 1 180 ? 13.055 -29.5 -13.93 1 87.06 180 LEU B O 1
ATOM 5935 N N . ILE B 1 181 ? 13.133 -28.984 -11.711 1 91.5 181 ILE B N 1
ATOM 5936 C CA . ILE B 1 181 ? 13.969 -30.141 -11.461 1 91.5 181 ILE B CA 1
ATOM 5937 C C . ILE B 1 181 ? 13.109 -31.297 -10.93 1 91.5 181 ILE B C 1
ATOM 5939 O O . ILE B 1 181 ? 12.492 -31.172 -9.867 1 91.5 181 ILE B O 1
ATOM 5943 N N . GLU B 1 182 ? 13.078 -32.312 -11.625 1 87.56 182 GLU B N 1
ATOM 5944 C CA . GLU B 1 182 ? 12.234 -33.438 -11.297 1 87.56 182 GLU B CA 1
ATOM 5945 C C . GLU B 1 182 ? 12.586 -34.031 -9.938 1 87.56 182 GLU B C 1
ATOM 5947 O O . GLU B 1 182 ? 13.766 -34.25 -9.648 1 87.56 182 GLU B O 1
ATOM 5952 N N . ASP B 1 183 ? 11.75 -34.25 -9.062 1 85 183 ASP B N 1
ATOM 5953 C CA . ASP B 1 183 ? 11.82 -34.938 -7.785 1 85 183 ASP B CA 1
ATOM 5954 C C . ASP B 1 183 ? 12.68 -34.188 -6.781 1 85 183 ASP B C 1
ATOM 5956 O O . ASP B 1 183 ? 13.195 -34.781 -5.824 1 85 183 ASP B O 1
ATOM 5960 N N . ARG B 1 184 ? 13.211 -32.938 -6.969 1 85.62 184 ARG B N 1
ATOM 5961 C CA . ARG B 1 184 ? 14.07 -32.219 -6.047 1 85.62 184 ARG B CA 1
ATOM 5962 C C . ARG B 1 184 ? 13.25 -31.359 -5.078 1 85.62 184 ARG B C 1
ATOM 5964 O O . ARG B 1 184 ? 13.703 -31.062 -3.973 1 85.62 184 ARG B O 1
ATOM 5971 N N . GLY B 1 185 ? 12.039 -31.141 -4.988 1 84.94 185 GLY B N 1
ATOM 5972 C CA . GLY B 1 185 ? 11.266 -30.266 -4.125 1 84.94 185 GLY B CA 1
ATOM 5973 C C . GLY B 1 185 ? 11.906 -28.922 -3.914 1 84.94 185 GLY B C 1
ATOM 5974 O O . GLY B 1 185 ? 12.914 -28.594 -4.551 1 84.94 185 GLY B O 1
ATOM 5975 N N . PRO B 1 186 ? 11.453 -28 -2.984 1 90.19 186 PRO B N 1
ATOM 5976 C CA . PRO B 1 186 ? 11.992 -26.656 -2.715 1 90.19 186 PRO B CA 1
ATOM 5977 C C . PRO B 1 186 ? 13.312 -26.703 -1.947 1 90.19 186 PRO B C 1
ATOM 5979 O O . PRO B 1 186 ? 13.617 -27.703 -1.296 1 90.19 186 PRO B O 1
ATOM 5982 N N . ILE B 1 187 ? 14.078 -25.609 -2.092 1 94.75 187 ILE B N 1
ATOM 5983 C CA . ILE B 1 187 ? 15.352 -25.516 -1.394 1 94.75 187 ILE B CA 1
ATOM 5984 C C . ILE B 1 187 ? 15.109 -25.297 0.099 1 94.75 187 ILE B C 1
ATOM 5986 O O . ILE B 1 187 ? 14.258 -24.5 0.487 1 94.75 187 ILE B O 1
ATOM 5990 N N . GLY B 1 188 ? 15.852 -26.016 0.859 1 92.94 188 GLY B N 1
ATOM 5991 C CA . GLY B 1 188 ? 15.719 -25.859 2.299 1 92.94 188 GLY B CA 1
ATOM 5992 C C . GLY B 1 188 ? 16.234 -24.531 2.807 1 92.94 188 GLY B C 1
ATOM 5993 O O . GLY B 1 188 ? 17.094 -23.922 2.176 1 92.94 188 GLY B O 1
ATOM 5994 N N . MET B 1 189 ? 15.828 -24.188 3.961 1 92.69 189 MET B N 1
ATOM 5995 C CA . MET B 1 189 ? 16.141 -22.906 4.574 1 92.69 189 MET B CA 1
ATOM 5996 C C . MET B 1 189 ? 17.641 -22.688 4.68 1 92.69 189 MET B C 1
ATOM 5998 O O . MET B 1 189 ? 18.141 -21.609 4.379 1 92.69 189 MET B O 1
ATOM 6002 N N . PHE B 1 190 ? 18.391 -23.75 5.07 1 95.31 190 PHE B N 1
ATOM 6003 C CA . PHE B 1 190 ? 19.812 -23.625 5.344 1 95.31 190 PHE B CA 1
ATOM 6004 C C . PHE B 1 190 ? 20.625 -24.516 4.426 1 95.31 190 PHE B C 1
ATOM 6006 O O . PHE B 1 190 ? 21.781 -24.828 4.715 1 95.31 190 PHE B O 1
ATOM 6013 N N . GLU B 1 191 ? 20.016 -24.906 3.357 1 95.06 191 GLU B N 1
ATOM 6014 C CA . GLU B 1 191 ? 20.625 -25.906 2.484 1 95.06 191 GLU B CA 1
ATOM 6015 C C . GLU B 1 191 ? 21.922 -25.375 1.88 1 95.06 191 GLU B C 1
ATOM 6017 O O . GLU B 1 191 ? 22.891 -26.141 1.694 1 95.06 191 GLU B O 1
ATOM 6022 N N . PHE B 1 192 ? 21.953 -24.156 1.562 1 96.62 192 PHE B N 1
ATOM 6023 C CA . PHE B 1 192 ? 23.156 -23.609 0.932 1 96.62 192 PHE B CA 1
ATOM 6024 C C . PHE B 1 192 ? 23.906 -22.688 1.885 1 96.62 192 PHE B C 1
ATOM 6026 O O . PHE B 1 192 ? 24.75 -21.906 1.458 1 96.62 192 PHE B O 1
ATOM 6033 N N . THR B 1 193 ? 23.609 -22.703 3.154 1 96.56 193 THR B N 1
ATOM 6034 C CA . THR B 1 193 ? 24.172 -21.797 4.156 1 96.56 193 THR B CA 1
ATOM 6035 C C . THR B 1 193 ? 25.688 -21.984 4.266 1 96.56 193 THR B C 1
ATOM 6037 O O . THR B 1 193 ? 26.422 -21.031 4.484 1 96.56 193 THR B O 1
ATOM 6040 N N . ALA B 1 194 ? 26.125 -23.203 4.16 1 97 194 ALA B N 1
ATOM 6041 C CA . ALA B 1 194 ? 27.547 -23.469 4.262 1 97 194 ALA B CA 1
ATOM 6042 C C . ALA B 1 194 ? 28.328 -22.672 3.213 1 97 194 ALA B C 1
ATOM 6044 O O . ALA B 1 194 ? 29.344 -22.047 3.527 1 97 194 ALA B O 1
ATOM 6045 N N . LEU B 1 195 ? 27.891 -22.75 1.999 1 97.5 195 LEU B N 1
ATOM 6046 C CA . LEU B 1 195 ? 28.531 -21.984 0.94 1 97.5 195 LEU B CA 1
ATOM 6047 C C . LEU B 1 195 ? 28.344 -20.484 1.155 1 97.5 195 LEU B C 1
ATOM 6049 O O . LEU B 1 195 ? 29.25 -19.688 0.91 1 97.5 195 LEU B O 1
ATOM 6053 N N . GLY B 1 196 ? 27.141 -20.094 1.555 1 97 196 GLY B N 1
ATOM 6054 C CA . GLY B 1 196 ? 26.859 -18.703 1.866 1 97 196 GLY B CA 1
ATOM 6055 C C . GLY B 1 196 ? 27.812 -18.125 2.902 1 97 196 GLY B C 1
ATOM 6056 O O . GLY B 1 196 ? 28.25 -16.969 2.785 1 97 196 GLY B O 1
ATOM 6057 N N . LEU B 1 197 ? 28.109 -18.938 3.904 1 96.94 197 LEU B N 1
ATOM 6058 C CA . LEU B 1 197 ? 29.031 -18.516 4.949 1 96.94 197 LEU B CA 1
ATOM 6059 C C . LEU B 1 197 ? 30.438 -18.312 4.383 1 96.94 197 LEU B C 1
ATOM 6061 O O . LEU B 1 197 ? 31.125 -17.359 4.762 1 96.94 197 LEU B O 1
ATOM 6065 N N . VAL B 1 198 ? 30.844 -19.188 3.568 1 97.56 198 VAL B N 1
ATOM 6066 C CA . VAL B 1 198 ? 32.156 -19.047 2.924 1 97.56 198 VAL B CA 1
ATOM 6067 C C . VAL B 1 198 ? 32.188 -17.75 2.113 1 97.56 198 VAL B C 1
ATOM 6069 O O . VAL B 1 198 ? 33.156 -17 2.193 1 97.56 198 VAL B O 1
ATOM 6072 N N . ILE B 1 199 ? 31.172 -17.531 1.378 1 97.06 199 ILE B N 1
ATOM 6073 C CA . ILE B 1 199 ? 31.078 -16.344 0.533 1 97.06 199 ILE B CA 1
ATOM 6074 C C . ILE B 1 199 ? 31.094 -15.086 1.401 1 97.06 199 ILE B C 1
ATOM 6076 O O . ILE B 1 199 ? 31.781 -14.117 1.084 1 97.06 199 ILE B O 1
ATOM 6080 N N . LEU B 1 200 ? 30.328 -15.125 2.463 1 96.75 200 LEU B N 1
ATOM 6081 C CA . LEU B 1 200 ? 30.266 -13.984 3.371 1 96.75 200 LEU B CA 1
ATOM 6082 C C . LEU B 1 200 ? 31.641 -13.703 3.98 1 96.75 200 LEU B C 1
ATOM 6084 O O . LEU B 1 200 ? 32.094 -12.555 4.016 1 96.75 200 LEU B O 1
ATOM 6088 N N . VAL B 1 201 ? 32.312 -14.719 4.461 1 97 201 VAL B N 1
ATOM 6089 C CA . VAL B 1 201 ? 33.594 -14.562 5.117 1 97 201 VAL B CA 1
ATOM 6090 C C . VAL B 1 201 ? 34.625 -14.031 4.121 1 97 201 VAL B C 1
ATOM 6092 O O . VAL B 1 201 ? 35.375 -13.086 4.422 1 97 201 VAL B O 1
ATOM 6095 N N . ILE B 1 202 ? 34.656 -14.57 2.961 1 97.31 202 ILE B N 1
ATOM 6096 C CA . ILE B 1 202 ? 35.594 -14.125 1.935 1 97.31 202 ILE B CA 1
ATOM 6097 C C . ILE B 1 202 ? 35.281 -12.688 1.525 1 97.31 202 ILE B C 1
ATOM 6099 O O . ILE B 1 202 ? 36.188 -11.875 1.31 1 97.31 202 ILE B O 1
ATOM 6103 N N . GLY B 1 203 ? 34 -12.414 1.33 1 96.69 203 GLY B N 1
ATOM 6104 C CA . GLY B 1 203 ? 33.594 -11.055 1.025 1 96.69 203 GLY B CA 1
ATOM 6105 C C . GLY B 1 203 ? 34 -10.047 2.084 1 96.69 203 GLY B C 1
ATOM 6106 O O . GLY B 1 203 ? 34.469 -8.961 1.758 1 96.69 203 GLY B O 1
ATOM 6107 N N . ILE B 1 204 ? 33.844 -10.445 3.334 1 95.56 204 ILE B N 1
ATOM 6108 C CA . ILE B 1 204 ? 34.219 -9.57 4.441 1 95.56 204 ILE B CA 1
ATOM 6109 C C . ILE B 1 204 ? 35.719 -9.344 4.43 1 95.56 204 ILE B C 1
ATOM 6111 O O . ILE B 1 204 ? 36.188 -8.211 4.594 1 95.56 204 ILE B O 1
ATOM 6115 N N . ILE B 1 205 ? 36.5 -10.391 4.242 1 96.62 205 ILE B N 1
ATOM 6116 C CA . ILE B 1 205 ? 37.938 -10.273 4.184 1 96.62 205 ILE B CA 1
ATOM 6117 C C . ILE B 1 205 ? 38.344 -9.336 3.045 1 96.62 205 ILE B C 1
ATOM 6119 O O . ILE B 1 205 ? 39.219 -8.469 3.215 1 96.62 205 ILE B O 1
ATOM 6123 N N . TYR B 1 206 ? 37.781 -9.461 1.934 1 96.88 206 TYR B N 1
ATOM 6124 C CA . TYR B 1 206 ? 38.031 -8.602 0.789 1 96.88 206 TYR B CA 1
ATOM 6125 C C . TYR B 1 206 ? 37.75 -7.141 1.128 1 96.88 206 TYR B C 1
ATOM 6127 O O . TYR B 1 206 ? 38.531 -6.254 0.808 1 96.88 206 TYR B O 1
ATOM 6135 N N . LEU B 1 207 ? 36.562 -6.891 1.759 1 96 207 LEU B N 1
ATOM 6136 C CA . LEU B 1 207 ? 36.125 -5.531 2.078 1 96 207 LEU B CA 1
ATOM 6137 C C . LEU B 1 207 ? 37.062 -4.902 3.104 1 96 207 LEU B C 1
ATOM 6139 O O . LEU B 1 207 ? 37.312 -3.695 3.076 1 96 207 LEU B O 1
ATOM 6143 N N . MET B 1 208 ? 37.688 -5.738 3.963 1 94.69 208 MET B N 1
ATOM 6144 C CA . MET B 1 208 ? 38.562 -5.25 5.02 1 94.69 208 MET B CA 1
ATOM 6145 C C . MET B 1 208 ? 40 -5.031 4.492 1 94.69 208 MET B C 1
ATOM 6147 O O . MET B 1 208 ? 40.781 -4.309 5.102 1 94.69 208 MET B O 1
ATOM 6151 N N . THR B 1 209 ? 40.344 -5.578 3.352 1 95.06 209 THR B N 1
ATOM 6152 C CA . THR B 1 209 ? 41.688 -5.496 2.854 1 95.06 209 THR B CA 1
ATOM 6153 C C . THR B 1 209 ? 41.75 -4.715 1.541 1 95.06 209 THR B C 1
ATOM 6155 O O . THR B 1 209 ? 41.781 -3.484 1.546 1 95.06 209 THR B O 1
ATOM 6158 N N . ILE B 1 210 ? 41.406 -5.422 0.436 1 94.38 210 ILE B N 1
ATOM 6159 C CA . ILE B 1 210 ? 41.5 -4.832 -0.895 1 94.38 210 ILE B CA 1
ATOM 6160 C C . ILE B 1 210 ? 40.406 -3.789 -1.087 1 94.38 210 ILE B C 1
ATOM 6162 O O . ILE B 1 210 ? 40.656 -2.715 -1.64 1 94.38 210 ILE B O 1
ATOM 6166 N N . GLY B 1 211 ? 39.281 -4.141 -0.7 1 93.81 211 GLY B N 1
ATOM 6167 C CA . GLY B 1 211 ? 38.156 -3.242 -0.858 1 93.81 211 GLY B CA 1
ATOM 6168 C C . GLY B 1 211 ? 38.344 -1.914 -0.152 1 93.81 211 GLY B C 1
ATOM 6169 O O . GLY B 1 211 ? 37.938 -0.87 -0.662 1 93.81 211 GLY B O 1
ATOM 6170 N N . TRP B 1 212 ? 38.938 -2.002 1.003 1 91.56 212 TRP B N 1
ATOM 6171 C CA . TRP B 1 212 ? 39.188 -0.79 1.776 1 91.56 212 TRP B CA 1
ATOM 6172 C C . TRP B 1 212 ? 40.125 0.148 1.029 1 91.56 212 TRP B C 1
ATOM 6174 O O . TRP B 1 212 ? 39.938 1.366 1.038 1 91.56 212 TRP B O 1
ATOM 6184 N N . ARG B 1 213 ? 41.125 -0.393 0.424 1 92.38 213 ARG B N 1
ATOM 6185 C CA . ARG B 1 213 ? 42.094 0.399 -0.297 1 92.38 213 ARG B CA 1
ATOM 6186 C C . ARG B 1 213 ? 41.5 0.985 -1.574 1 92.38 213 ARG B C 1
ATOM 6188 O O . ARG B 1 213 ? 41.875 2.092 -1.981 1 92.38 213 ARG B O 1
ATOM 6195 N N . LEU B 1 214 ? 40.562 0.342 -2.125 1 94.5 214 LEU B N 1
ATOM 6196 C CA . LEU B 1 214 ? 40.031 0.76 -3.408 1 94.5 214 LEU B CA 1
ATOM 6197 C C . LEU B 1 214 ? 38.875 1.755 -3.207 1 94.5 214 LEU B C 1
ATOM 6199 O O . LEU B 1 214 ? 38.562 2.533 -4.113 1 94.5 214 LEU B O 1
ATOM 6203 N N . THR B 1 215 ? 38.219 1.719 -2.062 1 93.31 215 THR B N 1
ATOM 6204 C CA . THR B 1 215 ? 37.094 2.602 -1.812 1 93.31 215 THR B CA 1
ATOM 6205 C C . THR B 1 215 ? 37.562 4.047 -1.657 1 93.31 215 THR B C 1
ATOM 6207 O O . THR B 1 215 ? 38.406 4.348 -0.808 1 93.31 215 THR B O 1
ATOM 6210 N N . PRO B 1 216 ? 37.031 4.879 -2.412 1 90.12 216 PRO B N 1
ATOM 6211 C CA . PRO B 1 216 ? 37.469 6.27 -2.359 1 90.12 216 PRO B CA 1
ATOM 6212 C C . PRO B 1 216 ? 36.875 7.047 -1.193 1 90.12 216 PRO B C 1
ATOM 6214 O O . PRO B 1 216 ? 35.844 6.621 -0.628 1 90.12 216 PRO B O 1
ATOM 6217 N N . ALA B 1 217 ? 37.562 8.094 -0.821 1 89.06 217 ALA B N 1
ATOM 6218 C CA . ALA B 1 217 ? 37.031 9.094 0.101 1 89.06 217 ALA B CA 1
ATOM 6219 C C . ALA B 1 217 ? 36.5 10.312 -0.653 1 89.06 217 ALA B C 1
ATOM 6221 O O . ALA B 1 217 ? 37.25 11.273 -0.868 1 89.06 217 ALA B O 1
ATOM 6222 N N . ARG B 1 218 ? 35.312 10.297 -0.963 1 84.88 218 ARG B N 1
ATOM 6223 C CA . ARG B 1 218 ? 34.75 11.336 -1.816 1 84.88 218 ARG B CA 1
ATOM 6224 C C . ARG B 1 218 ? 34.281 12.531 -0.99 1 84.88 218 ARG B C 1
ATOM 6226 O O . ARG B 1 218 ? 34.406 13.68 -1.416 1 84.88 218 ARG B O 1
ATOM 6233 N N . ILE B 1 219 ? 33.688 12.266 0.142 1 81.5 219 ILE B N 1
ATOM 6234 C CA . ILE B 1 219 ? 33.125 13.32 0.988 1 81.5 219 ILE B CA 1
ATOM 6235 C C . ILE B 1 219 ? 34.031 13.531 2.205 1 81.5 219 ILE B C 1
ATOM 6237 O O . ILE B 1 219 ? 34.344 12.586 2.938 1 81.5 219 ILE B O 1
ATOM 6241 N N . PRO B 1 220 ? 34.375 14.734 2.264 1 79.56 220 PRO B N 1
ATOM 6242 C CA . PRO B 1 220 ? 35.219 15 3.438 1 79.56 220 PRO B CA 1
ATOM 6243 C C . PRO B 1 220 ? 34.438 14.828 4.754 1 79.56 220 PRO B C 1
ATOM 6245 O O . PRO B 1 220 ? 33.25 15.062 4.805 1 79.56 220 PRO B O 1
ATOM 6248 N N . ALA B 1 221 ? 35.094 14.414 5.805 1 71.75 221 ALA B N 1
ATOM 6249 C CA . ALA B 1 221 ? 34.531 14.117 7.113 1 71.75 221 ALA B CA 1
ATOM 6250 C C . ALA B 1 221 ? 33.875 15.359 7.727 1 71.75 221 ALA B C 1
ATOM 6252 O O . ALA B 1 221 ? 32.781 15.281 8.32 1 71.75 221 ALA B O 1
ATOM 6253 N N . GLU B 1 222 ? 34.5 16.547 7.645 1 67.06 222 GLU B N 1
ATOM 6254 C CA . GLU B 1 222 ? 34.062 17.719 8.398 1 67.06 222 GLU B CA 1
ATOM 6255 C C . GLU B 1 222 ? 33.344 18.719 7.496 1 67.06 222 GLU B C 1
ATOM 6257 O O . GLU B 1 222 ? 32.906 19.766 7.965 1 67.06 222 GLU B O 1
ATOM 6262 N N . ALA B 1 223 ? 32.938 18.391 6.438 1 65.62 223 ALA B N 1
ATOM 6263 C CA . ALA B 1 223 ? 32.344 19.438 5.609 1 65.62 223 ALA B CA 1
ATOM 6264 C C . ALA B 1 223 ? 30.906 19.719 6.02 1 65.62 223 ALA B C 1
ATOM 6266 O O . ALA B 1 223 ? 30.188 18.812 6.418 1 65.62 223 ALA B O 1
ATOM 6267 N N . ASP B 1 224 ? 30.578 21.062 6.086 1 73.12 224 ASP B N 1
ATOM 6268 C CA . ASP B 1 224 ? 29.219 21.516 6.348 1 73.12 224 ASP B CA 1
ATOM 6269 C C . ASP B 1 224 ? 28.297 21.156 5.191 1 73.12 224 ASP B C 1
ATOM 6271 O O . ASP B 1 224 ? 28.734 20.969 4.062 1 73.12 224 ASP B O 1
ATOM 6275 N N . LEU B 1 225 ? 27.078 20.953 5.535 1 74.88 225 LEU B N 1
ATOM 6276 C CA . LEU B 1 225 ? 26.078 20.531 4.547 1 74.88 225 LEU B CA 1
ATOM 6277 C C . LEU B 1 225 ? 25.969 21.562 3.428 1 74.88 225 LEU B C 1
ATOM 6279 O O . LEU B 1 225 ? 25.75 21.203 2.268 1 74.88 225 LEU B O 1
ATOM 6283 N N . VAL B 1 226 ? 26.094 22.812 3.76 1 73.31 226 VAL B N 1
ATOM 6284 C CA . VAL B 1 226 ? 25.984 23.875 2.762 1 73.31 226 VAL B CA 1
ATOM 6285 C C . VAL B 1 226 ? 27.125 23.766 1.753 1 73.31 226 VAL B C 1
ATOM 6287 O O . VAL B 1 226 ? 26.922 23.969 0.554 1 73.31 226 VAL B O 1
ATOM 6290 N N . GLU B 1 227 ? 28.219 23.422 2.24 1 71.56 227 GLU B N 1
ATOM 6291 C CA . GLU B 1 227 ? 29.375 23.25 1.384 1 71.56 227 GLU B CA 1
ATOM 6292 C C . GLU B 1 227 ? 29.266 21.953 0.569 1 71.56 227 GLU B C 1
ATOM 6294 O O . GLU B 1 227 ? 29.625 21.938 -0.613 1 71.56 227 GLU B O 1
ATOM 6299 N N . LYS B 1 228 ? 28.75 21 1.205 1 73 228 LYS B N 1
ATOM 6300 C CA . LYS B 1 228 ? 28.641 19.688 0.571 1 73 228 LYS B CA 1
ATOM 6301 C C . LYS B 1 228 ? 27.719 19.75 -0.649 1 73 228 LYS B C 1
ATOM 6303 O O . LYS B 1 228 ? 27.906 18.984 -1.606 1 73 228 LYS B O 1
ATOM 6308 N N . PHE B 1 229 ? 26.812 20.703 -0.608 1 74.5 229 PHE B N 1
ATOM 6309 C CA . PHE B 1 229 ? 25.859 20.812 -1.705 1 74.5 229 PHE B CA 1
ATOM 6310 C C . PHE B 1 229 ? 26.125 22.047 -2.543 1 74.5 229 PHE B C 1
ATOM 6312 O O . PHE B 1 229 ? 25.297 22.438 -3.363 1 74.5 229 PHE B O 1
ATOM 6319 N N . ASP B 1 230 ? 27.203 22.719 -2.271 1 71.5 230 ASP B N 1
ATOM 6320 C CA . ASP B 1 230 ? 27.609 23.891 -3.021 1 71.5 230 ASP B CA 1
ATOM 6321 C C . ASP B 1 230 ? 26.5 24.938 -3.055 1 71.5 230 ASP B C 1
ATOM 6323 O O . ASP B 1 230 ? 26.125 25.422 -4.125 1 71.5 230 ASP B O 1
ATOM 6327 N N . LEU B 1 231 ? 25.938 25.125 -1.91 1 73.5 231 LEU B N 1
ATOM 6328 C CA . LEU B 1 231 ? 24.812 26.031 -1.831 1 73.5 231 LEU B CA 1
ATOM 6329 C C . LEU B 1 231 ? 25.266 27.422 -1.412 1 73.5 231 LEU B C 1
ATOM 6331 O O . LEU B 1 231 ? 24.438 28.312 -1.208 1 73.5 231 LEU B O 1
ATOM 6335 N N . GLU B 1 232 ? 26.469 27.641 -1.304 1 74.25 232 GLU B N 1
ATOM 6336 C CA . GLU B 1 232 ? 26.984 28.906 -0.81 1 74.25 232 GLU B CA 1
ATOM 6337 C C . GLU B 1 232 ? 26.484 30.078 -1.654 1 74.25 232 GLU B C 1
ATOM 6339 O O . GLU B 1 232 ? 26.156 31.141 -1.12 1 74.25 232 GLU B O 1
ATOM 6344 N N . ASP B 1 233 ? 26.375 29.766 -2.918 1 74.38 233 ASP B N 1
ATOM 6345 C CA . ASP B 1 233 ? 25.969 30.844 -3.818 1 74.38 233 ASP B CA 1
ATOM 6346 C C . ASP B 1 233 ? 24.453 30.859 -4.008 1 74.38 233 ASP B C 1
ATOM 6348 O O . ASP B 1 233 ? 23.922 31.719 -4.723 1 74.38 233 ASP B O 1
ATOM 6352 N N . HIS B 1 234 ? 23.812 29.984 -3.346 1 79.25 234 HIS B N 1
ATOM 6353 C CA . HIS B 1 234 ? 22.375 29.906 -3.545 1 79.25 234 HIS B CA 1
ATOM 6354 C C . HIS B 1 234 ? 21.625 30.312 -2.279 1 79.25 234 HIS B C 1
ATOM 6356 O O . HIS B 1 234 ? 20.391 30.234 -2.234 1 79.25 234 HIS B O 1
ATOM 6362 N N . LEU B 1 235 ? 22.391 30.625 -1.306 1 83.81 235 LEU B N 1
ATOM 6363 C CA . LEU B 1 235 ? 21.812 31.109 -0.056 1 83.81 235 LEU B CA 1
ATOM 6364 C C . LEU B 1 235 ? 22.312 32.5 0.266 1 83.81 235 LEU B C 1
ATOM 6366 O O . LEU B 1 235 ? 23.516 32.781 0.214 1 83.81 235 LEU B O 1
ATOM 6370 N N . THR B 1 236 ? 21.391 33.406 0.535 1 85.12 236 THR B N 1
ATOM 6371 C CA . THR B 1 236 ? 21.75 34.781 0.791 1 85.12 236 THR B CA 1
ATOM 6372 C C . THR B 1 236 ? 20.891 35.375 1.912 1 85.12 236 THR B C 1
ATOM 6374 O O . THR B 1 236 ? 19.734 34.969 2.096 1 85.12 236 THR B O 1
ATOM 6377 N N . LYS B 1 237 ? 21.438 36.188 2.67 1 89.81 237 LYS B N 1
ATOM 6378 C CA . LYS B 1 237 ? 20.719 36.938 3.699 1 89.81 237 LYS B CA 1
ATOM 6379 C C . LYS B 1 237 ? 20.312 38.312 3.211 1 89.81 237 LYS B C 1
ATOM 6381 O O . LYS B 1 237 ? 21.156 39.062 2.707 1 89.81 237 LYS B O 1
ATOM 6386 N N . LEU B 1 238 ? 19.078 38.625 3.295 1 89.88 238 LEU B N 1
ATOM 6387 C CA . LEU B 1 238 ? 18.547 39.906 2.893 1 89.88 238 LEU B CA 1
ATOM 6388 C C . LEU B 1 238 ? 17.922 40.625 4.078 1 89.88 238 LEU B C 1
ATOM 6390 O O . LEU B 1 238 ? 17.172 40.031 4.855 1 89.88 238 LEU B O 1
ATOM 6394 N N . GLN B 1 239 ? 18.203 41.812 4.203 1 92.5 239 GLN B N 1
ATOM 6395 C CA . GLN B 1 239 ? 17.641 42.594 5.305 1 92.5 239 GLN B CA 1
ATOM 6396 C C . GLN B 1 239 ? 16.484 43.469 4.832 1 92.5 239 GLN B C 1
ATOM 6398 O O . GLN B 1 239 ? 16.578 44.094 3.789 1 92.5 239 GLN B O 1
ATOM 6403 N N . VAL B 1 240 ? 15.453 43.469 5.574 1 92.69 240 VAL B N 1
ATOM 6404 C CA . VAL B 1 240 ? 14.273 44.25 5.27 1 92.69 240 VAL B CA 1
ATOM 6405 C C . VAL B 1 240 ? 14.492 45.719 5.719 1 92.69 240 VAL B C 1
ATOM 6407 O O . VAL B 1 240 ? 14.828 45.969 6.879 1 92.69 240 VAL B O 1
ATOM 6410 N N . ARG B 1 241 ? 14.297 46.625 4.82 1 89.88 241 ARG B N 1
ATOM 6411 C CA . ARG B 1 241 ? 14.43 48.062 5.105 1 89.88 241 ARG B CA 1
ATOM 6412 C C . ARG B 1 241 ? 13.07 48.688 5.41 1 89.88 241 ARG B C 1
ATOM 6414 O O . ARG B 1 241 ? 12.031 48.156 5.016 1 89.88 241 ARG B O 1
ATOM 6421 N N . PRO B 1 242 ? 13.258 49.812 6.164 1 86.69 242 PRO B N 1
ATOM 6422 C CA . PRO B 1 242 ? 11.992 50.5 6.414 1 86.69 242 PRO B CA 1
ATOM 6423 C C . PRO B 1 242 ? 11.289 50.938 5.129 1 86.69 242 PRO B C 1
ATOM 6425 O O . PRO B 1 242 ? 11.906 51.531 4.242 1 86.69 242 PRO B O 1
ATOM 6428 N N . GLY B 1 243 ? 10.008 50.594 4.98 1 84.38 243 GLY B N 1
ATOM 6429 C CA . GLY B 1 243 ? 9.203 50.969 3.834 1 84.38 243 GLY B CA 1
ATOM 6430 C C . GLY B 1 243 ? 9.289 49.969 2.684 1 84.38 243 GLY B C 1
ATOM 6431 O O . GLY B 1 243 ? 8.727 50.219 1.612 1 84.38 243 GLY B O 1
ATOM 6432 N N . SER B 1 244 ? 9.953 48.938 2.875 1 89 244 SER B N 1
ATOM 6433 C CA . SER B 1 244 ? 10.094 47.938 1.809 1 89 244 SER B CA 1
ATOM 6434 C C . SER B 1 244 ? 8.797 47.188 1.584 1 89 244 SER B C 1
ATOM 6436 O O . SER B 1 244 ? 7.895 47.219 2.424 1 89 244 SER B O 1
ATOM 6438 N N . ALA B 1 245 ? 8.617 46.469 0.485 1 86.31 245 ALA B N 1
ATOM 6439 C CA . ALA B 1 245 ? 7.395 45.812 0.051 1 86.31 245 ALA B CA 1
ATOM 6440 C C . ALA B 1 245 ? 7.035 44.656 0.99 1 86.31 245 ALA B C 1
ATOM 6442 O O . ALA B 1 245 ? 5.863 44.469 1.316 1 86.31 245 ALA B O 1
ATOM 6443 N N . PRO B 1 246 ? 7.992 43.906 1.494 1 88.25 246 PRO B N 1
ATOM 6444 C CA . PRO B 1 246 ? 7.645 42.75 2.33 1 88.25 246 PRO B CA 1
ATOM 6445 C C . PRO B 1 246 ? 7.168 43.156 3.725 1 88.25 246 PRO B C 1
ATOM 6447 O O . PRO B 1 246 ? 6.559 42.344 4.43 1 88.25 246 PRO B O 1
ATOM 6450 N N . GLU B 1 247 ? 7.438 44.406 4.09 1 88.75 247 GLU B N 1
ATOM 6451 C CA . GLU B 1 247 ? 7.062 44.812 5.434 1 88.75 247 GLU B CA 1
ATOM 6452 C C . GLU B 1 247 ? 5.566 44.656 5.672 1 88.75 247 GLU B C 1
ATOM 6454 O O . GLU B 1 247 ? 4.75 45.125 4.875 1 88.75 247 GLU B O 1
ATOM 6459 N N . GLY B 1 248 ? 5.223 43.906 6.684 1 86.12 248 GLY B N 1
ATOM 6460 C CA . GLY B 1 248 ? 3.826 43.719 7.051 1 86.12 248 GLY B CA 1
ATOM 6461 C C . GLY B 1 248 ? 3.215 42.469 6.453 1 86.12 248 GLY B C 1
ATOM 6462 O O . GLY B 1 248 ? 2.113 42.062 6.836 1 86.12 248 GLY B O 1
ATOM 6463 N N . LEU B 1 249 ? 3.898 41.844 5.562 1 86.19 249 LEU B N 1
ATOM 6464 C CA . LEU B 1 249 ? 3.387 40.656 4.93 1 86.19 249 LEU B CA 1
ATOM 6465 C C . LEU B 1 249 ? 3.895 39.406 5.645 1 86.19 249 LEU B C 1
ATOM 6467 O O . LEU B 1 249 ? 4.934 39.438 6.305 1 86.19 249 LEU B O 1
ATOM 6471 N N . THR B 1 250 ? 3.057 38.375 5.605 1 84.5 250 THR B N 1
ATOM 6472 C CA . THR B 1 250 ? 3.574 37.094 6.004 1 84.5 250 THR B CA 1
ATOM 6473 C C . THR B 1 250 ? 4.426 36.469 4.895 1 84.5 250 THR B C 1
ATOM 6475 O O . THR B 1 250 ? 4.371 36.906 3.746 1 84.5 250 THR B O 1
ATOM 6478 N N . ILE B 1 251 ? 5.223 35.531 5.238 1 83.31 251 ILE B N 1
ATOM 6479 C CA . ILE B 1 251 ? 6.094 34.875 4.262 1 83.31 251 ILE B CA 1
ATOM 6480 C C . ILE B 1 251 ? 5.246 34.25 3.152 1 83.31 251 ILE B C 1
ATOM 6482 O O . ILE B 1 251 ? 5.605 34.312 1.975 1 83.31 251 ILE B O 1
ATOM 6486 N N . SER B 1 252 ? 4.184 33.594 3.557 1 77.38 252 SER B N 1
ATOM 6487 C CA . SER B 1 252 ? 3.305 32.969 2.578 1 77.38 252 SER B CA 1
ATOM 6488 C C . SER B 1 252 ? 2.752 33.969 1.593 1 77.38 252 SER B C 1
ATOM 6490 O O . SER B 1 252 ? 2.695 33.719 0.388 1 77.38 252 SER B O 1
ATOM 6492 N N . GLU B 1 253 ? 2.355 35.125 2.066 1 80.12 253 GLU B N 1
ATOM 6493 C CA . GLU B 1 253 ? 1.844 36.219 1.218 1 80.12 253 GLU B CA 1
ATOM 6494 C C . GLU B 1 253 ? 2.928 36.75 0.283 1 80.12 253 GLU B C 1
ATOM 6496 O O . GLU B 1 253 ? 2.654 37.062 -0.878 1 80.12 253 GLU B O 1
ATOM 6501 N N . LEU B 1 254 ? 4.074 36.906 0.851 1 83.69 254 LEU B N 1
ATOM 6502 C CA . LEU B 1 254 ? 5.199 37.406 0.058 1 83.69 254 LEU B CA 1
ATOM 6503 C C . LEU B 1 254 ? 5.508 36.438 -1.09 1 83.69 254 LEU B C 1
ATOM 6505 O O . LEU B 1 254 ? 5.738 36.875 -2.221 1 83.69 254 LEU B O 1
ATOM 6509 N N . GLU B 1 255 ? 5.531 35.156 -0.804 1 78.94 255 GLU B N 1
ATOM 6510 C CA . GLU B 1 255 ? 5.844 34.125 -1.813 1 78.94 255 GLU B CA 1
ATOM 6511 C C . GLU B 1 255 ? 4.762 34.062 -2.887 1 78.94 255 GLU B C 1
ATOM 6513 O O . GLU B 1 255 ? 5.051 33.812 -4.055 1 78.94 255 GLU B O 1
ATOM 6518 N N . GLU B 1 256 ? 3.578 34.25 -2.473 1 74.06 256 GLU B N 1
ATOM 6519 C CA . GLU B 1 256 ? 2.479 34.281 -3.432 1 74.06 256 GLU B CA 1
ATOM 6520 C C . GLU B 1 256 ? 2.588 35.438 -4.395 1 74.06 256 GLU B C 1
ATOM 6522 O O . GLU B 1 256 ? 2.209 35.344 -5.562 1 74.06 256 GLU B O 1
ATOM 6527 N N . ARG B 1 257 ? 3.006 36.531 -3.859 1 72.06 257 ARG B N 1
ATOM 6528 C CA . ARG B 1 257 ? 3.105 37.75 -4.648 1 72.06 257 ARG B CA 1
ATOM 6529 C C . ARG B 1 257 ? 4.316 37.719 -5.57 1 72.06 257 ARG B C 1
ATOM 6531 O O . ARG B 1 257 ? 4.324 38.344 -6.625 1 72.06 257 ARG B O 1
ATOM 6538 N N . THR B 1 258 ? 5.258 37.031 -5.07 1 71.94 258 THR B N 1
ATOM 6539 C CA . THR B 1 258 ? 6.5 37.031 -5.832 1 71.94 258 THR B CA 1
ATOM 6540 C C . THR B 1 258 ? 6.602 35.75 -6.664 1 71.94 258 THR B C 1
ATOM 6542 O O . THR B 1 258 ? 5.969 34.75 -6.344 1 71.94 258 THR B O 1
ATOM 6545 N N . GLU B 1 259 ? 7.004 35.875 -7.82 1 60.44 259 GLU B N 1
ATOM 6546 C CA . GLU B 1 259 ? 7.195 34.688 -8.664 1 60.44 259 GLU B CA 1
ATOM 6547 C C . GLU B 1 259 ? 8.086 33.656 -7.98 1 60.44 259 GLU B C 1
ATOM 6549 O O . GLU B 1 259 ? 8.953 34 -7.18 1 60.44 259 GLU B O 1
ATOM 6554 N N . ALA B 1 260 ? 7.766 32.312 -7.934 1 60.97 260 ALA B N 1
ATOM 6555 C CA . ALA B 1 260 ? 8.234 31.078 -7.312 1 60.97 260 ALA B CA 1
ATOM 6556 C C . ALA B 1 260 ? 9.734 30.891 -7.539 1 60.97 260 ALA B C 1
ATOM 6558 O O . ALA B 1 260 ? 10.266 29.797 -7.309 1 60.97 260 ALA B O 1
ATOM 6559 N N . THR B 1 261 ? 10.547 31.984 -7.734 1 70.81 261 THR B N 1
ATOM 6560 C CA . THR B 1 261 ? 11.938 31.656 -8.047 1 70.81 261 THR B CA 1
ATOM 6561 C C . THR B 1 261 ? 12.812 31.75 -6.801 1 70.81 261 THR B C 1
ATOM 6563 O O . THR B 1 261 ? 13.859 31.109 -6.723 1 70.81 261 THR B O 1
ATOM 6566 N N . VAL B 1 262 ? 12.43 32.562 -5.84 1 81.5 262 VAL B N 1
ATOM 6567 C CA . VAL B 1 262 ? 13.188 32.688 -4.598 1 81.5 262 VAL B CA 1
ATOM 6568 C C . VAL B 1 262 ? 12.336 32.188 -3.428 1 81.5 262 VAL B C 1
ATOM 6570 O O . VAL B 1 262 ? 11.141 32.5 -3.35 1 81.5 262 VAL B O 1
ATOM 6573 N N . ARG B 1 263 ? 12.938 31.375 -2.559 1 84.56 263 ARG B N 1
ATOM 6574 C CA . ARG B 1 263 ? 12.242 30.859 -1.39 1 84.56 263 ARG B CA 1
ATOM 6575 C C . ARG B 1 263 ? 12.82 31.422 -0.102 1 84.56 263 ARG B C 1
ATOM 6577 O O . ARG B 1 263 ? 14.047 31.469 0.07 1 84.56 263 ARG B O 1
ATOM 6584 N N . VAL B 1 264 ? 11.945 31.906 0.706 1 84 264 VAL B N 1
ATOM 6585 C CA . VAL B 1 264 ? 12.375 32.375 2.016 1 84 264 VAL B CA 1
ATOM 6586 C C . VAL B 1 264 ? 12.453 31.219 2.992 1 84 264 VAL B C 1
ATOM 6588 O O . VAL B 1 264 ? 11.492 30.453 3.146 1 84 264 VAL B O 1
ATOM 6591 N N . LEU B 1 265 ? 13.531 31.078 3.619 1 82.06 265 LEU B N 1
ATOM 6592 C CA . LEU B 1 265 ? 13.758 29.922 4.477 1 82.06 265 LEU B CA 1
ATOM 6593 C C . LEU B 1 265 ? 13.531 30.281 5.945 1 82.06 265 LEU B C 1
ATOM 6595 O O . LEU B 1 265 ? 13.039 29.469 6.723 1 82.06 265 LEU B O 1
ATOM 6599 N N . GLN B 1 266 ? 13.961 31.484 6.309 1 85.06 266 GLN B N 1
ATOM 6600 C CA . GLN B 1 266 ? 13.844 31.859 7.711 1 85.06 266 GLN B CA 1
ATOM 6601 C C . GLN B 1 266 ? 13.859 33.375 7.871 1 85.06 266 GLN B C 1
ATOM 6603 O O . GLN B 1 266 ? 14.32 34.094 6.984 1 85.06 266 GLN B O 1
ATOM 6608 N N . ILE B 1 267 ? 13.305 33.844 8.984 1 86.06 267 ILE B N 1
ATOM 6609 C CA . ILE B 1 267 ? 13.32 35.25 9.398 1 86.06 267 ILE B CA 1
ATOM 6610 C C . ILE B 1 267 ? 14.047 35.375 10.727 1 86.06 267 ILE B C 1
ATOM 6612 O O . ILE B 1 267 ? 13.742 34.688 11.688 1 86.06 267 ILE B O 1
ATOM 6616 N N . ARG B 1 268 ? 15.031 36.188 10.711 1 85.44 268 ARG B N 1
ATOM 6617 C CA . ARG B 1 268 ? 15.727 36.5 11.961 1 85.44 268 ARG B CA 1
ATOM 6618 C C . ARG B 1 268 ? 15.453 37.938 12.391 1 85.44 268 ARG B C 1
ATOM 6620 O O . ARG B 1 268 ? 15.672 38.875 11.625 1 85.44 268 ARG B O 1
ATOM 6627 N N . ARG B 1 269 ? 14.945 38.031 13.594 1 86.12 269 ARG B N 1
ATOM 6628 C CA . ARG B 1 269 ? 14.656 39.344 14.125 1 86.12 269 ARG B CA 1
ATOM 6629 C C . ARG B 1 269 ? 15.883 39.938 14.797 1 86.12 269 ARG B C 1
ATOM 6631 O O . ARG B 1 269 ? 16.859 39.25 15.055 1 86.12 269 ARG B O 1
ATOM 6638 N N . GLU B 1 270 ? 15.773 41.219 15.031 1 79.69 270 GLU B N 1
ATOM 6639 C CA . GLU B 1 270 ? 16.891 41.938 15.648 1 79.69 270 GLU B CA 1
ATOM 6640 C C . GLU B 1 270 ? 17.156 41.438 17.062 1 79.69 270 GLU B C 1
ATOM 6642 O O . GLU B 1 270 ? 18.297 41.469 17.516 1 79.69 270 GLU B O 1
ATOM 6647 N N . ASP B 1 271 ? 16.109 40.969 17.688 1 76.5 271 ASP B N 1
ATOM 6648 C CA . ASP B 1 271 ? 16.25 40.5 19.062 1 76.5 271 ASP B CA 1
ATOM 6649 C C . ASP B 1 271 ? 16.875 39.125 19.109 1 76.5 271 ASP B C 1
ATOM 6651 O O . ASP B 1 271 ? 17.125 38.562 20.188 1 76.5 271 ASP B O 1
ATOM 6655 N N . GLY B 1 272 ? 17.156 38.531 17.891 1 75.25 272 GLY B N 1
ATOM 6656 C CA . GLY B 1 272 ? 17.812 37.25 17.844 1 75.25 272 GLY B CA 1
ATOM 6657 C C . GLY B 1 272 ? 16.844 36.094 17.625 1 75.25 272 GLY B C 1
ATOM 6658 O O . GLY B 1 272 ? 17.266 34.938 17.406 1 75.25 272 GLY B O 1
ATOM 6659 N N . THR B 1 273 ? 15.586 36.406 17.734 1 79.5 273 THR B N 1
ATOM 6660 C CA . THR B 1 273 ? 14.602 35.344 17.547 1 79.5 273 THR B CA 1
ATOM 6661 C C . THR B 1 273 ? 14.531 34.906 16.094 1 79.5 273 THR B C 1
ATOM 6663 O O . THR B 1 273 ? 14.609 35.75 15.188 1 79.5 273 THR B O 1
ATOM 6666 N N . VAL B 1 274 ? 14.586 33.625 15.852 1 80.62 274 VAL B N 1
ATOM 6667 C CA . VAL B 1 274 ? 14.578 33.094 14.492 1 80.62 274 VAL B CA 1
ATOM 6668 C C . VAL B 1 274 ? 13.266 32.344 14.25 1 80.62 274 VAL B C 1
ATOM 6670 O O . VAL B 1 274 ? 12.781 31.625 15.125 1 80.62 274 VAL B O 1
ATOM 6673 N N . TYR B 1 275 ? 12.641 32.625 13.148 1 78.12 275 TYR B N 1
ATOM 6674 C CA . TYR B 1 275 ? 11.414 31.938 12.734 1 78.12 275 TYR B CA 1
ATOM 6675 C C . TYR B 1 275 ? 11.617 31.203 11.422 1 78.12 275 TYR B C 1
ATOM 6677 O O . TYR B 1 275 ? 12.172 31.75 10.461 1 78.12 275 TYR B O 1
ATOM 6685 N N . VAL B 1 276 ? 11.203 29.969 11.406 1 76.81 276 VAL B N 1
ATOM 6686 C CA . VAL B 1 276 ? 11.305 29.188 10.188 1 76.81 276 VAL B CA 1
ATOM 6687 C C . VAL B 1 276 ? 10.109 29.484 9.281 1 76.81 276 VAL B C 1
ATOM 6689 O O . VAL B 1 276 ? 8.969 29.5 9.734 1 76.81 276 VAL B O 1
ATOM 6692 N N . ALA B 1 277 ? 10.359 29.625 8.047 1 75.69 277 ALA B N 1
ATOM 6693 C CA . ALA B 1 277 ? 9.359 30.094 7.082 1 75.69 277 ALA B CA 1
ATOM 6694 C C . ALA B 1 277 ? 8.188 29.109 7 1 75.69 277 ALA B C 1
ATOM 6696 O O . ALA B 1 277 ? 7.035 29.531 6.836 1 75.69 277 ALA B O 1
ATOM 6697 N N . THR B 1 278 ? 8.438 27.891 7.113 1 66.81 278 THR B N 1
ATOM 6698 C CA . THR B 1 278 ? 7.395 26.875 6.91 1 66.81 278 THR B CA 1
ATOM 6699 C C . THR B 1 278 ? 6.477 26.797 8.125 1 66.81 278 THR B C 1
ATOM 6701 O O . THR B 1 278 ? 5.379 26.25 8.047 1 66.81 278 THR B O 1
ATOM 6704 N N . ASP B 1 279 ? 6.812 27.344 9.164 1 68.5 279 ASP B N 1
ATOM 6705 C CA . ASP B 1 279 ? 6.055 27.156 10.391 1 68.5 279 ASP B CA 1
ATOM 6706 C C . ASP B 1 279 ? 5.707 28.5 11.031 1 68.5 279 ASP B C 1
ATOM 6708 O O . ASP B 1 279 ? 5.391 28.562 12.227 1 68.5 279 ASP B O 1
ATOM 6712 N N . THR B 1 280 ? 5.895 29.547 10.305 1 70.25 280 THR B N 1
ATOM 6713 C CA . THR B 1 280 ? 5.695 30.812 11 1 70.25 280 THR B CA 1
ATOM 6714 C C . THR B 1 280 ? 4.543 31.594 10.375 1 70.25 280 THR B C 1
ATOM 6716 O O . THR B 1 280 ? 4.301 31.5 9.172 1 70.25 280 THR B O 1
ATOM 6719 N N . ASP B 1 281 ? 3.777 32.156 11.266 1 72.31 281 ASP B N 1
ATOM 6720 C CA . ASP B 1 281 ? 2.744 33.094 10.812 1 72.31 281 ASP B CA 1
ATOM 6721 C C . ASP B 1 281 ? 3.102 34.531 11.164 1 72.31 281 ASP B C 1
ATOM 6723 O O . ASP B 1 281 ? 2.242 35.406 11.133 1 72.31 281 ASP B O 1
ATOM 6727 N N . GLN B 1 282 ? 4.422 34.75 11.328 1 75.88 282 GLN B N 1
ATOM 6728 C CA . GLN B 1 282 ? 4.879 36.094 11.711 1 75.88 282 GLN B CA 1
ATOM 6729 C C . GLN B 1 282 ? 4.906 37.031 10.508 1 75.88 282 GLN B C 1
ATOM 6731 O O . GLN B 1 282 ? 5.199 36.594 9.391 1 75.88 282 GLN B O 1
ATOM 6736 N N . ARG B 1 283 ? 4.535 38.188 10.82 1 84.81 283 ARG B N 1
ATOM 6737 C CA . ARG B 1 283 ? 4.645 39.219 9.781 1 84.81 283 ARG B CA 1
ATOM 6738 C C . ARG B 1 283 ? 6.047 39.812 9.742 1 84.81 283 ARG B C 1
ATOM 6740 O O . ARG B 1 283 ? 6.668 40.031 10.781 1 84.81 283 ARG B O 1
ATOM 6747 N N . ILE B 1 284 ? 6.461 40.062 8.586 1 90 284 ILE B N 1
ATOM 6748 C CA . ILE B 1 284 ? 7.801 40.594 8.375 1 90 284 ILE B CA 1
ATOM 6749 C C . ILE B 1 284 ? 7.863 42.031 8.891 1 90 284 ILE B C 1
ATOM 6751 O O . ILE B 1 284 ? 6.941 42.812 8.664 1 90 284 ILE B O 1
ATOM 6755 N N . GLN B 1 285 ? 8.844 42.344 9.688 1 90.62 285 GLN B N 1
ATOM 6756 C CA . GLN B 1 285 ? 9.023 43.656 10.266 1 90.62 285 GLN B CA 1
ATOM 6757 C C . GLN B 1 285 ? 10.289 44.344 9.727 1 90.62 285 GLN B C 1
ATOM 6759 O O . GLN B 1 285 ? 11.125 43.688 9.102 1 90.62 285 GLN B O 1
ATOM 6764 N N . ASP B 1 286 ? 10.281 45.625 10 1 90.75 286 ASP B N 1
ATOM 6765 C CA . ASP B 1 286 ? 11.484 46.375 9.656 1 90.75 286 ASP B CA 1
ATOM 6766 C C . ASP B 1 286 ? 12.703 45.844 10.406 1 90.75 286 ASP B C 1
ATOM 6768 O O . ASP B 1 286 ? 12.617 45.531 11.594 1 90.75 286 ASP B O 1
ATOM 6772 N N . GLY B 1 287 ? 13.82 45.656 9.633 1 89.38 287 GLY B N 1
ATOM 6773 C CA . GLY B 1 287 ? 15.062 45.219 10.25 1 89.38 287 GLY B CA 1
ATOM 6774 C C . GLY B 1 287 ? 15.219 43.688 10.234 1 89.38 287 GLY B C 1
ATOM 6775 O O . GLY B 1 287 ? 16.297 43.188 10.539 1 89.38 287 GLY B O 1
ATOM 6776 N N . ASP B 1 288 ? 14.203 43.031 9.906 1 90.69 288 ASP B N 1
ATOM 6777 C CA . ASP B 1 288 ? 14.281 41.594 9.844 1 90.69 288 ASP B CA 1
ATOM 6778 C C . ASP B 1 288 ? 15.281 41.125 8.781 1 90.69 288 ASP B C 1
ATOM 6780 O O . ASP B 1 288 ? 15.461 41.812 7.762 1 90.69 288 ASP B O 1
ATOM 6784 N N . VAL B 1 289 ? 16 40.062 9.023 1 89.81 289 VAL B N 1
ATOM 6785 C CA . VAL B 1 289 ? 16.906 39.469 8.062 1 89.81 289 VAL B CA 1
ATOM 6786 C C . VAL B 1 289 ? 16.297 38.188 7.492 1 89.81 289 VAL B C 1
ATOM 6788 O O . VAL B 1 289 ? 15.984 37.25 8.234 1 89.81 289 VAL B O 1
ATOM 6791 N N . LEU B 1 290 ? 16.141 38.156 6.227 1 88.69 290 LEU B N 1
ATOM 6792 C CA . LEU B 1 290 ? 15.562 37 5.539 1 88.69 290 LEU B CA 1
ATOM 6793 C C . LEU B 1 290 ? 16.656 36.156 4.91 1 88.69 290 LEU B C 1
ATOM 6795 O O . LEU B 1 290 ? 17.5 36.656 4.176 1 88.69 290 LEU B O 1
ATOM 6799 N N . THR B 1 291 ? 16.703 34.906 5.238 1 86.75 291 THR B N 1
ATOM 6800 C CA . THR B 1 291 ? 17.531 33.969 4.508 1 86.75 291 THR B CA 1
ATOM 6801 C C . THR B 1 291 ? 16.766 33.375 3.326 1 86.75 291 THR B C 1
ATOM 6803 O O . THR B 1 291 ? 15.711 32.75 3.506 1 86.75 291 THR B O 1
ATOM 6806 N N . VAL B 1 292 ? 17.281 33.594 2.189 1 86.5 292 VAL B N 1
ATOM 6807 C CA . VAL B 1 292 ? 16.531 33.188 1.002 1 86.5 292 VAL B CA 1
ATOM 6808 C C . VAL B 1 292 ? 17.359 32.188 0.191 1 86.5 292 VAL B C 1
ATOM 6810 O O . VAL B 1 292 ? 18.594 32.156 0.291 1 86.5 292 VAL B O 1
ATOM 6813 N N . HIS B 1 293 ? 16.656 31.344 -0.481 1 85.5 293 HIS B N 1
ATOM 6814 C CA . HIS B 1 293 ? 17.234 30.359 -1.371 1 85.5 293 HIS B CA 1
ATOM 6815 C C . HIS B 1 293 ? 16.875 30.625 -2.824 1 85.5 293 HIS B C 1
ATOM 6817 O O . HIS B 1 293 ? 15.695 30.828 -3.146 1 85.5 293 HIS B O 1
ATOM 6823 N N . GLY B 1 294 ? 17.828 30.766 -3.711 1 82.69 294 GLY B N 1
ATOM 6824 C CA . GLY B 1 294 ? 17.641 30.984 -5.137 1 82.69 294 GLY B CA 1
ATOM 6825 C C . GLY B 1 294 ? 18.953 31.234 -5.875 1 82.69 294 GLY B C 1
ATOM 6826 O O . GLY B 1 294 ? 20.016 31.344 -5.254 1 82.69 294 GLY B O 1
ATOM 6827 N N . SER B 1 295 ? 18.844 31.312 -7.203 1 81.69 295 SER B N 1
ATOM 6828 C CA . SER B 1 295 ? 20.016 31.656 -8 1 81.69 295 SER B CA 1
ATOM 6829 C C . SER B 1 295 ? 20.422 33.094 -7.766 1 81.69 295 SER B C 1
ATOM 6831 O O . SER B 1 295 ? 19.625 33.906 -7.305 1 81.69 295 SER B O 1
ATOM 6833 N N . LEU B 1 296 ? 21.688 33.344 -8.039 1 82.56 296 LEU B N 1
ATOM 6834 C CA . LEU B 1 296 ? 22.203 34.688 -7.848 1 82.56 296 LEU B CA 1
ATOM 6835 C C . LEU B 1 296 ? 21.375 35.688 -8.625 1 82.56 296 LEU B C 1
ATOM 6837 O O . LEU B 1 296 ? 21.078 36.781 -8.109 1 82.56 296 LEU B O 1
ATOM 6841 N N . GLN B 1 297 ? 20.969 35.25 -9.758 1 83.12 297 GLN B N 1
ATOM 6842 C CA . GLN B 1 297 ? 20.188 36.156 -10.594 1 83.12 297 GLN B CA 1
ATOM 6843 C C . GLN B 1 297 ? 18.797 36.375 -10.008 1 83.12 297 GLN B C 1
ATOM 6845 O O . GLN B 1 297 ? 18.297 37.5 -9.969 1 83.12 297 GLN B O 1
ATOM 6850 N N . ALA B 1 298 ? 18.203 35.344 -9.617 1 85.5 298 ALA B N 1
ATOM 6851 C CA . ALA B 1 298 ? 16.844 35.438 -9.062 1 85.5 298 ALA B CA 1
ATOM 6852 C C . ALA B 1 298 ? 16.844 36.25 -7.77 1 85.5 298 ALA B C 1
ATOM 6854 O O . ALA B 1 298 ? 15.922 37.031 -7.531 1 85.5 298 ALA B O 1
ATOM 6855 N N . VAL B 1 299 ? 17.812 36.094 -6.938 1 86.62 299 VAL B N 1
ATOM 6856 C CA . VAL B 1 299 ? 17.891 36.781 -5.652 1 86.62 299 VAL B CA 1
ATOM 6857 C C . VAL B 1 299 ? 18.141 38.281 -5.871 1 86.62 299 VAL B C 1
ATOM 6859 O O . VAL B 1 299 ? 17.562 39.125 -5.16 1 86.62 299 VAL B O 1
ATOM 6862 N N . ASN B 1 300 ? 18.984 38.594 -6.805 1 86.62 300 ASN B N 1
ATOM 6863 C CA . ASN B 1 300 ? 19.234 40 -7.113 1 86.62 300 ASN B CA 1
ATOM 6864 C C . ASN B 1 300 ? 17.984 40.688 -7.613 1 86.62 300 ASN B C 1
ATOM 6866 O O . ASN B 1 300 ? 17.703 41.844 -7.23 1 86.62 300 ASN B O 1
ATOM 6870 N N . GLN B 1 301 ? 17.344 40.031 -8.438 1 86.38 301 GLN B N 1
ATOM 6871 C CA . GLN B 1 301 ? 16.094 40.594 -8.938 1 86.38 301 GLN B CA 1
ATOM 6872 C C . GLN B 1 301 ? 15.078 40.75 -7.816 1 86.38 301 GLN B C 1
ATOM 6874 O O . GLN B 1 301 ? 14.352 41.75 -7.773 1 86.38 301 GLN B O 1
ATOM 6879 N N . PHE B 1 302 ? 15.031 39.812 -7.016 1 88.19 302 PHE B N 1
ATOM 6880 C CA . PHE B 1 302 ? 14.141 39.844 -5.863 1 88.19 302 PHE B CA 1
ATOM 6881 C C . PHE B 1 302 ? 14.5 41 -4.941 1 88.19 302 PHE B C 1
ATOM 6883 O O . PHE B 1 302 ? 13.609 41.719 -4.488 1 88.19 302 PHE B O 1
ATOM 6890 N N . ARG B 1 303 ? 15.703 41.156 -4.691 1 88.25 303 ARG B N 1
ATOM 6891 C CA . ARG B 1 303 ? 16.203 42.219 -3.84 1 88.25 303 ARG B CA 1
ATOM 6892 C C . ARG B 1 303 ? 15.812 43.594 -4.391 1 88.25 303 ARG B C 1
ATOM 6894 O O . ARG B 1 303 ? 15.32 44.438 -3.65 1 88.25 303 ARG B O 1
ATOM 6901 N N . GLU B 1 304 ? 16.016 43.719 -5.582 1 87.69 304 GLU B N 1
ATOM 6902 C CA . GLU B 1 304 ? 15.719 45 -6.227 1 87.69 304 GLU B CA 1
ATOM 6903 C C . GLU B 1 304 ? 14.219 45.281 -6.266 1 87.69 304 GLU B C 1
ATOM 6905 O O . GLU B 1 304 ? 13.766 46.375 -5.973 1 87.69 304 GLU B O 1
ATOM 6910 N N . ASN B 1 305 ? 13.492 44.25 -6.637 1 86.88 305 ASN B N 1
ATOM 6911 C CA . ASN B 1 305 ? 12.047 44.406 -6.785 1 86.88 305 ASN B CA 1
ATOM 6912 C C . ASN B 1 305 ? 11.375 44.688 -5.441 1 86.88 305 ASN B C 1
ATOM 6914 O O . ASN B 1 305 ? 10.375 45.406 -5.379 1 86.88 305 ASN B O 1
ATOM 6918 N N . GLN B 1 306 ? 11.945 44.094 -4.426 1 87.19 306 GLN B N 1
ATOM 6919 C CA . GLN B 1 306 ? 11.297 44.188 -3.121 1 87.19 306 GLN B CA 1
ATOM 6920 C C . GLN B 1 306 ? 11.945 45.25 -2.248 1 87.19 306 GLN B C 1
ATOM 6922 O O . GLN B 1 306 ? 11.477 45.5 -1.14 1 87.19 306 GLN B O 1
ATOM 6927 N N . GLY B 1 307 ? 12.922 45.875 -2.725 1 85.81 307 GLY B N 1
ATOM 6928 C CA . GLY B 1 307 ? 13.586 46.938 -2.004 1 85.81 307 GLY B CA 1
ATOM 6929 C C . GLY B 1 307 ? 14.336 46.469 -0.777 1 85.81 307 GLY B C 1
ATOM 6930 O O . GLY B 1 307 ? 14.242 47.062 0.293 1 85.81 307 GLY B O 1
ATOM 6931 N N . LEU B 1 308 ? 15.039 45.375 -0.896 1 90.25 308 LEU B N 1
ATOM 6932 C CA . LEU B 1 308 ? 15.773 44.812 0.225 1 90.25 308 LEU B CA 1
ATOM 6933 C C . LEU B 1 308 ? 17.266 45.094 0.116 1 90.25 308 LEU B C 1
ATOM 6935 O O . LEU B 1 308 ? 17.734 45.531 -0.937 1 90.25 308 LEU B O 1
ATOM 6939 N N . ARG B 1 309 ? 17.953 44.969 1.256 1 87.81 309 ARG B N 1
ATOM 6940 C CA . ARG B 1 309 ? 19.406 45.156 1.287 1 87.81 309 ARG B CA 1
ATOM 6941 C C . ARG B 1 309 ? 20.125 43.844 1.525 1 87.81 309 ARG B C 1
ATOM 6943 O O . ARG B 1 309 ? 19.719 43.062 2.389 1 87.81 309 ARG B O 1
ATOM 6950 N N . GLN B 1 310 ? 21.094 43.531 0.767 1 87.19 310 GLN B N 1
ATOM 6951 C CA . GLN B 1 310 ? 21.859 42.312 0.93 1 87.19 310 GLN B CA 1
ATOM 6952 C C . GLN B 1 310 ? 22.922 42.469 2.006 1 87.19 310 GLN B C 1
ATOM 6954 O O . GLN B 1 310 ? 23.594 43.5 2.08 1 87.19 310 GLN B O 1
ATOM 6959 N N . LEU B 1 311 ? 22.969 41.5 2.818 1 82 311 LEU B N 1
ATOM 6960 C CA . LEU B 1 311 ? 24.031 41.469 3.807 1 82 311 LEU B CA 1
ATOM 6961 C C . LEU B 1 311 ? 25.219 40.688 3.291 1 82 311 LEU B C 1
ATOM 6963 O O . LEU B 1 311 ? 25.219 39.438 3.346 1 82 311 LEU B O 1
ATOM 6967 N N . VAL B 1 312 ? 26.125 41.25 2.559 1 64.38 312 VAL B N 1
ATOM 6968 C CA . VAL B 1 312 ? 27.219 40.625 1.815 1 64.38 312 VAL B CA 1
ATOM 6969 C C . VAL B 1 312 ? 28.156 39.875 2.779 1 64.38 312 VAL B C 1
ATOM 6971 O O . VAL B 1 312 ? 28.719 38.844 2.436 1 64.38 312 VAL B O 1
ATOM 6974 N N . HIS B 1 313 ? 28.406 40.312 3.994 1 59.12 313 HIS B N 1
ATOM 6975 C CA . HIS B 1 313 ? 29.469 39.75 4.828 1 59.12 313 HIS B CA 1
ATOM 6976 C C . HIS B 1 313 ? 28.922 38.656 5.738 1 59.12 313 HIS B C 1
ATOM 6978 O O . HIS B 1 313 ? 29.609 38.188 6.637 1 59.12 313 HIS B O 1
ATOM 6984 N N . GLU B 1 314 ? 27.75 38.188 5.5 1 66.44 314 GLU B N 1
ATOM 6985 C CA . GLU B 1 314 ? 27.234 37.156 6.379 1 66.44 314 GLU B CA 1
ATOM 6986 C C . GLU B 1 314 ? 26.906 35.875 5.602 1 66.44 314 GLU B C 1
ATOM 6988 O O . GLU B 1 314 ? 25.844 35.781 4.984 1 66.44 314 GLU B O 1
ATOM 6993 N N . ASP B 1 315 ? 27.953 35 5.652 1 69.06 315 ASP B N 1
ATOM 6994 C CA . ASP B 1 315 ? 27.797 33.75 4.949 1 69.06 315 ASP B CA 1
ATOM 6995 C C . ASP B 1 315 ? 26.75 32.875 5.621 1 69.06 315 ASP B C 1
ATOM 6997 O O . ASP B 1 315 ? 26.609 32.875 6.848 1 69.06 315 ASP B O 1
ATOM 7001 N N . VAL B 1 316 ? 25.859 32.312 4.793 1 74.38 316 VAL B N 1
ATOM 7002 C CA . VAL B 1 316 ? 24.875 31.359 5.297 1 74.38 316 VAL B CA 1
ATOM 7003 C C . VAL B 1 316 ? 25.531 29.984 5.438 1 74.38 316 VAL B C 1
ATOM 7005 O O . VAL B 1 316 ? 26.078 29.438 4.477 1 74.38 316 VAL B O 1
ATOM 7008 N N . THR B 1 317 ? 25.656 29.516 6.617 1 69.75 317 THR B N 1
ATOM 7009 C CA . THR B 1 317 ? 26.203 28.203 6.91 1 69.75 317 THR B CA 1
ATOM 7010 C C . THR B 1 317 ? 25.141 27.328 7.59 1 69.75 317 THR B C 1
ATOM 7012 O O . THR B 1 317 ? 24 27.75 7.758 1 69.75 317 THR B O 1
ATOM 7015 N N . GLU B 1 318 ? 25.5 26.094 7.801 1 68.69 318 GLU B N 1
ATOM 7016 C CA . GLU B 1 318 ? 24.609 25.172 8.508 1 68.69 318 GLU B CA 1
ATOM 7017 C C . GLU B 1 318 ? 24.25 25.703 9.891 1 68.69 318 GLU B C 1
ATOM 7019 O O . GLU B 1 318 ? 23.141 25.484 10.383 1 68.69 318 GLU B O 1
ATOM 7024 N N . GLU B 1 319 ? 25.125 26.406 10.438 1 65.69 319 GLU B N 1
ATOM 7025 C CA . GLU B 1 319 ? 24.922 26.938 11.773 1 65.69 319 GLU B CA 1
ATOM 7026 C C . GLU B 1 319 ? 23.797 27.984 11.789 1 65.69 319 GLU B C 1
ATOM 7028 O O . GLU B 1 319 ? 23.156 28.188 12.82 1 65.69 319 GLU B O 1
ATOM 7033 N N . THR B 1 320 ? 23.672 28.594 10.602 1 67.75 320 THR B N 1
ATOM 7034 C CA . THR B 1 320 ? 22.594 29.578 10.477 1 67.75 320 THR B CA 1
ATOM 7035 C C . THR B 1 320 ? 21.234 28.922 10.773 1 67.75 320 THR B C 1
ATOM 7037 O O . THR B 1 320 ? 20.344 29.578 11.312 1 67.75 320 THR B O 1
ATOM 7040 N N . PHE B 1 321 ? 21.156 27.734 10.578 1 67.44 321 PHE B N 1
ATOM 7041 C CA . PHE B 1 321 ? 19.891 27.031 10.719 1 67.44 321 PHE B CA 1
ATOM 7042 C C . PHE B 1 321 ? 19.828 26.312 12.062 1 67.44 321 PHE B C 1
ATOM 7044 O O . PHE B 1 321 ? 18.734 26.078 12.594 1 67.44 321 PHE B O 1
ATOM 7051 N N . THR B 1 322 ? 20.875 25.812 12.586 1 60.44 322 THR B N 1
ATOM 7052 C CA . THR B 1 322 ? 20.906 25.016 13.812 1 60.44 322 THR B CA 1
ATOM 7053 C C . THR B 1 322 ? 20.938 25.922 15.039 1 60.44 322 THR B C 1
ATOM 7055 O O . THR B 1 322 ? 20.5 25.531 16.125 1 60.44 322 THR B O 1
ATOM 7058 N N . GLN B 1 323 ? 21.703 26.953 14.992 1 51.16 323 GLN B N 1
ATOM 7059 C CA . GLN B 1 323 ? 21.906 27.797 16.172 1 51.16 323 GLN B CA 1
ATOM 7060 C C . GLN B 1 323 ? 20.609 28.5 16.562 1 51.16 323 GLN B C 1
ATOM 7062 O O . GLN B 1 323 ? 20.484 29 17.688 1 51.16 323 GLN B O 1
ATOM 7067 N N . ALA B 1 324 ? 19.766 28.531 15.711 1 50.72 324 ALA B N 1
ATOM 7068 C CA . ALA B 1 324 ? 18.531 29.25 16.047 1 50.72 324 ALA B CA 1
ATOM 7069 C C . ALA B 1 324 ? 17.641 28.438 16.969 1 50.72 324 ALA B C 1
ATOM 7071 O O . ALA B 1 324 ? 17.641 27.203 16.906 1 50.72 324 ALA B O 1
ATOM 7072 N N . GLU B 1 325 ? 17.344 28.922 18.078 1 51.47 325 GLU B N 1
ATOM 7073 C CA . GLU B 1 325 ? 16.391 28.297 19 1 51.47 325 GLU B CA 1
ATOM 7074 C C . GLU B 1 325 ? 15.141 27.828 18.266 1 51.47 325 GLU B C 1
ATOM 7076 O O . GLU B 1 325 ? 14.031 27.938 18.797 1 51.47 325 GLU B O 1
ATOM 7081 N N . THR B 1 326 ? 15.336 27.625 16.922 1 57.53 326 THR B N 1
ATOM 7082 C CA . THR B 1 326 ? 14.125 27.266 16.188 1 57.53 326 THR B CA 1
ATOM 7083 C C . THR B 1 326 ? 14.094 25.781 15.859 1 57.53 326 THR B C 1
ATOM 7085 O O . THR B 1 326 ? 15.117 25.094 15.961 1 57.53 326 THR B O 1
ATOM 7088 N N . ASP B 1 327 ? 12.922 25.359 15.547 1 62 327 ASP B N 1
ATOM 7089 C CA . ASP B 1 327 ? 12.609 23.969 15.266 1 62 327 ASP B CA 1
ATOM 7090 C C . ASP B 1 327 ? 13.039 23.578 13.852 1 62 327 ASP B C 1
ATOM 7092 O O . ASP B 1 327 ? 12.938 22.422 13.461 1 62 327 ASP B O 1
ATOM 7096 N N . GLY B 1 328 ? 13.742 24.578 13.07 1 71 328 GLY B N 1
ATOM 7097 C CA . GLY B 1 328 ? 14.133 24.188 11.727 1 71 328 GLY B CA 1
ATOM 7098 C C . GLY B 1 328 ? 15.539 23.625 11.664 1 71 328 GLY B C 1
ATOM 7099 O O . GLY B 1 328 ? 16.438 24.094 12.352 1 71 328 GLY B O 1
ATOM 7100 N N . VAL B 1 329 ? 15.711 22.469 10.969 1 77.94 329 VAL B N 1
ATOM 7101 C CA . VAL B 1 329 ? 17.016 21.812 10.859 1 77.94 329 VAL B CA 1
ATOM 7102 C C . VAL B 1 329 ? 17.312 21.484 9.398 1 77.94 329 VAL B C 1
ATOM 7104 O O . VAL B 1 329 ? 16.375 21.281 8.609 1 77.94 329 VAL B O 1
ATOM 7107 N N . LEU B 1 330 ? 18.531 21.656 9.078 1 82.12 330 LEU B N 1
ATOM 7108 C CA . LEU B 1 330 ? 18.984 21.203 7.77 1 82.12 330 LEU B CA 1
ATOM 7109 C C . LEU B 1 330 ? 19.453 19.75 7.832 1 82.12 330 LEU B C 1
ATOM 7111 O O . LEU B 1 330 ? 20.281 19.391 8.672 1 82.12 330 LEU B O 1
ATOM 7115 N N . GLU B 1 331 ? 18.859 18.906 6.977 1 85.75 331 GLU B N 1
ATOM 7116 C CA . GLU B 1 331 ? 19.203 17.484 6.996 1 85.75 331 GLU B CA 1
ATOM 7117 C C . GLU B 1 331 ? 19.266 16.922 5.578 1 85.75 331 GLU B C 1
ATOM 7119 O O . GLU B 1 331 ? 18.734 17.516 4.641 1 85.75 331 GLU B O 1
ATOM 7124 N N . LYS B 1 332 ? 20.062 15.836 5.449 1 89.94 332 LYS B N 1
ATOM 7125 C CA . LYS B 1 332 ? 20.078 15.055 4.215 1 89.94 332 LYS B CA 1
ATOM 7126 C C . LYS B 1 332 ? 19.062 13.922 4.277 1 89.94 332 LYS B C 1
ATOM 7128 O O . LYS B 1 332 ? 18.828 13.336 5.336 1 89.94 332 LYS B O 1
ATOM 7133 N N . ALA B 1 333 ? 18.438 13.625 3.137 1 91.38 333 ALA B N 1
ATOM 7134 C CA . ALA B 1 333 ? 17.484 12.523 3.072 1 91.38 333 ALA B CA 1
ATOM 7135 C C . ALA B 1 333 ? 17.578 11.789 1.737 1 91.38 333 ALA B C 1
ATOM 7137 O O . ALA B 1 333 ? 17.75 12.422 0.689 1 91.38 333 ALA B O 1
ATOM 7138 N N . VAL B 1 334 ? 17.5 10.516 1.78 1 91.12 334 VAL B N 1
ATOM 7139 C CA . VAL B 1 334 ? 17.531 9.695 0.577 1 91.12 334 VAL B CA 1
ATOM 7140 C C . VAL B 1 334 ? 16.125 9.195 0.246 1 91.12 334 VAL B C 1
ATOM 7142 O O . VAL B 1 334 ? 15.367 8.836 1.144 1 91.12 334 VAL B O 1
ATOM 7145 N N . VAL B 1 335 ? 15.82 9.156 -1.013 1 90.5 335 VAL B N 1
ATOM 7146 C CA . VAL B 1 335 ? 14.539 8.633 -1.474 1 90.5 335 VAL B CA 1
ATOM 7147 C C . VAL B 1 335 ? 14.648 7.129 -1.701 1 90.5 335 VAL B C 1
ATOM 7149 O O . VAL B 1 335 ? 15.289 6.684 -2.652 1 90.5 335 VAL B O 1
ATOM 7152 N N . PRO B 1 336 ? 13.953 6.398 -0.894 1 85.94 336 PRO B N 1
ATOM 7153 C CA . PRO B 1 336 ? 13.992 4.949 -1.109 1 85.94 336 PRO B CA 1
ATOM 7154 C C . PRO B 1 336 ? 13.102 4.504 -2.271 1 85.94 336 PRO B C 1
ATOM 7156 O O . PRO B 1 336 ? 12.32 5.301 -2.795 1 85.94 336 PRO B O 1
ATOM 7159 N N . GLU B 1 337 ? 13.297 3.295 -2.641 1 77.88 337 GLU B N 1
ATOM 7160 C CA . GLU B 1 337 ? 12.57 2.756 -3.787 1 77.88 337 GLU B CA 1
ATOM 7161 C C . GLU B 1 337 ? 11.07 2.682 -3.51 1 77.88 337 GLU B C 1
ATOM 7163 O O . GLU B 1 337 ? 10.258 2.891 -4.41 1 77.88 337 GLU B O 1
ATOM 7168 N N . ALA B 1 338 ? 10.758 2.404 -2.363 1 75.19 338 ALA B N 1
ATOM 7169 C CA . ALA B 1 338 ? 9.359 2.199 -2.008 1 75.19 338 ALA B CA 1
ATOM 7170 C C . ALA B 1 338 ? 8.703 3.508 -1.578 1 75.19 338 ALA B C 1
ATOM 7172 O O . ALA B 1 338 ? 7.539 3.523 -1.166 1 75.19 338 ALA B O 1
ATOM 7173 N N . SER B 1 339 ? 9.359 4.621 -1.739 1 85.62 339 SER B N 1
ATOM 7174 C CA . SER B 1 339 ? 8.828 5.914 -1.309 1 85.62 339 SER B CA 1
ATOM 7175 C C . SER B 1 339 ? 7.578 6.289 -2.098 1 85.62 339 SER B C 1
ATOM 7177 O O . SER B 1 339 ? 7.504 6.047 -3.305 1 85.62 339 SER B O 1
ATOM 7179 N N . GLN B 1 340 ? 6.641 6.875 -1.454 1 83.81 340 GLN B N 1
ATOM 7180 C CA . GLN B 1 340 ? 5.43 7.359 -2.105 1 83.81 340 GLN B CA 1
ATOM 7181 C C . GLN B 1 340 ? 5.734 8.531 -3.037 1 83.81 340 GLN B C 1
ATOM 7183 O O . GLN B 1 340 ? 4.914 8.875 -3.893 1 83.81 340 GLN B O 1
ATOM 7188 N N . PHE B 1 341 ? 6.902 9.078 -2.939 1 87.88 341 PHE B N 1
ATOM 7189 C CA . PHE B 1 341 ? 7.234 10.281 -3.703 1 87.88 341 PHE B CA 1
ATOM 7190 C C . PHE B 1 341 ? 7.898 9.914 -5.027 1 87.88 341 PHE B C 1
ATOM 7192 O O . PHE B 1 341 ? 8.07 10.766 -5.898 1 87.88 341 PHE B O 1
ATOM 7199 N N . VAL B 1 342 ? 8.219 8.672 -5.164 1 86.5 342 VAL B N 1
ATOM 7200 C CA . VAL B 1 342 ? 8.891 8.25 -6.391 1 86.5 342 VAL B CA 1
ATOM 7201 C C . VAL B 1 342 ? 7.969 8.492 -7.586 1 86.5 342 VAL B C 1
ATOM 7203 O O . VAL B 1 342 ? 6.805 8.086 -7.574 1 86.5 342 VAL B O 1
ATOM 7206 N N . GLY B 1 343 ? 8.5 9.18 -8.594 1 80.75 343 GLY B N 1
ATOM 7207 C CA . GLY B 1 343 ? 7.75 9.445 -9.812 1 80.75 343 GLY B CA 1
ATOM 7208 C C . GLY B 1 343 ? 6.953 10.734 -9.758 1 80.75 343 GLY B C 1
ATOM 7209 O O . GLY B 1 343 ? 6.395 11.164 -10.766 1 80.75 343 GLY B O 1
ATOM 7210 N N . GLU B 1 344 ? 6.945 11.32 -8.609 1 83.75 344 GLU B N 1
ATOM 7211 C CA . GLU B 1 344 ? 6.254 12.594 -8.461 1 83.75 344 GLU B CA 1
ATOM 7212 C C . GLU B 1 344 ? 7.23 13.766 -8.555 1 83.75 344 GLU B C 1
ATOM 7214 O O . GLU B 1 344 ? 8.383 13.648 -8.141 1 83.75 344 GLU B O 1
ATOM 7219 N N . THR B 1 345 ? 6.68 14.797 -9.133 1 88.75 345 THR B N 1
ATOM 7220 C CA . THR B 1 345 ? 7.477 16.016 -9.086 1 88.75 345 THR B CA 1
ATOM 7221 C C . THR B 1 345 ? 7.438 16.641 -7.691 1 88.75 345 THR B C 1
ATOM 7223 O O . THR B 1 345 ? 6.535 16.344 -6.902 1 88.75 345 THR B O 1
ATOM 7226 N N . LEU B 1 346 ? 8.43 17.453 -7.395 1 89.19 346 LEU B N 1
ATOM 7227 C CA . LEU B 1 346 ? 8.461 18.125 -6.09 1 89.19 346 LEU B CA 1
ATOM 7228 C C . LEU B 1 346 ? 7.242 19.016 -5.898 1 89.19 346 LEU B C 1
ATOM 7230 O O . LEU B 1 346 ? 6.758 19.172 -4.777 1 89.19 346 LEU B O 1
ATOM 7234 N N . ALA B 1 347 ? 6.785 19.562 -6.973 1 85.19 347 ALA B N 1
ATOM 7235 C CA . ALA B 1 347 ? 5.578 20.391 -6.91 1 85.19 347 ALA B CA 1
ATOM 7236 C C . ALA B 1 347 ? 4.363 19.547 -6.539 1 85.19 347 ALA B C 1
ATOM 7238 O O . ALA B 1 347 ? 3.49 20 -5.793 1 85.19 347 ALA B O 1
ATOM 7239 N N . GLU B 1 348 ? 4.344 18.344 -7.051 1 82.31 348 GLU B N 1
ATOM 7240 C CA . GLU B 1 348 ? 3.225 17.438 -6.801 1 82.31 348 GLU B CA 1
ATOM 7241 C C . GLU B 1 348 ? 3.293 16.844 -5.395 1 82.31 348 GLU B C 1
ATOM 7243 O O . GLU B 1 348 ? 2.262 16.594 -4.77 1 82.31 348 GLU B O 1
ATOM 7248 N N . ALA B 1 349 ? 4.461 16.641 -4.941 1 86.38 349 ALA B N 1
ATOM 7249 C CA . ALA B 1 349 ? 4.652 16.016 -3.633 1 86.38 349 ALA B CA 1
ATOM 7250 C C . ALA B 1 349 ? 4.238 16.969 -2.51 1 86.38 349 ALA B C 1
ATOM 7252 O O . ALA B 1 349 ? 3.844 16.516 -1.429 1 86.38 349 ALA B O 1
ATOM 7253 N N . ARG B 1 350 ? 4.336 18.312 -2.746 1 87.56 350 ARG B N 1
ATOM 7254 C CA . ARG B 1 350 ? 3.949 19.359 -1.808 1 87.56 350 ARG B CA 1
ATOM 7255 C C . ARG B 1 350 ? 4.516 19.078 -0.418 1 87.56 350 ARG B C 1
ATOM 7257 O O . ARG B 1 350 ? 3.781 19.109 0.572 1 87.56 350 ARG B O 1
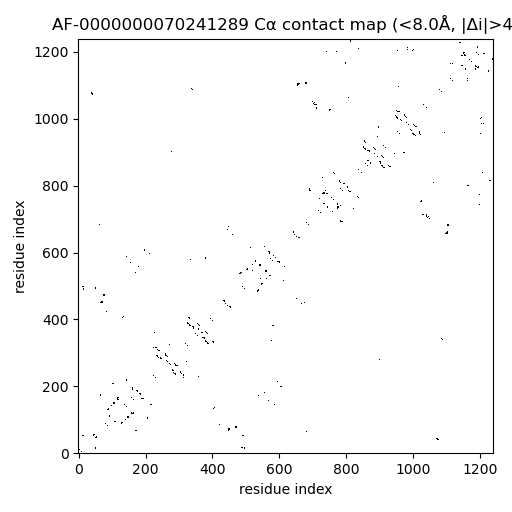ATOM 7264 N N . LEU B 1 351 ? 5.793 18.812 -0.401 1 89.12 351 LEU B N 1
ATOM 7265 C CA . LEU B 1 351 ? 6.473 18.5 0.85 1 89.12 351 LEU B CA 1
ATOM 7266 C C . LEU B 1 351 ? 6.441 19.688 1.8 1 89.12 351 LEU B C 1
ATOM 7268 O O . LEU B 1 351 ? 6.328 19.516 3.016 1 89.12 351 LEU B O 1
ATOM 7272 N N . LYS B 1 352 ? 6.543 20.859 1.25 1 86.62 352 LYS B N 1
ATOM 7273 C CA . LYS B 1 352 ? 6.535 22.062 2.062 1 86.62 352 LYS B CA 1
ATOM 7274 C C . LYS B 1 352 ? 5.176 22.281 2.723 1 86.62 352 LYS B C 1
ATOM 7276 O O . LYS B 1 352 ? 5.098 22.516 3.932 1 86.62 352 LYS B O 1
ATOM 7281 N N . GLU B 1 353 ? 4.184 22.078 2.002 1 83.06 353 GLU B N 1
ATOM 7282 C CA . GLU B 1 353 ? 2.83 22.359 2.471 1 83.06 353 GLU B CA 1
ATOM 7283 C C . GLU B 1 353 ? 2.35 21.281 3.441 1 83.06 353 GLU B C 1
ATOM 7285 O O . GLU B 1 353 ? 1.748 21.594 4.473 1 83.06 353 GLU B O 1
ATOM 7290 N N . PHE B 1 354 ? 2.689 20.062 3.07 1 86.06 354 PHE B N 1
ATOM 7291 C CA . PHE B 1 354 ? 2.104 18.953 3.812 1 86.06 354 PHE B CA 1
ATOM 7292 C C . PHE B 1 354 ? 3.016 18.531 4.957 1 86.06 354 PHE B C 1
ATOM 7294 O O . PHE B 1 354 ? 2.543 18.047 5.992 1 86.06 354 PHE B O 1
ATOM 7301 N N . HIS B 1 355 ? 4.27 18.734 4.828 1 86.94 355 HIS B N 1
ATOM 7302 C CA . HIS B 1 355 ? 5.18 18.172 5.812 1 86.94 355 HIS B CA 1
ATOM 7303 C C . HIS B 1 355 ? 6.18 19.203 6.312 1 86.94 355 HIS B C 1
ATOM 7305 O O . HIS B 1 355 ? 7.172 18.859 6.957 1 86.94 355 HIS B O 1
ATOM 7311 N N . ARG B 1 356 ? 6.074 20.438 6.023 1 86.81 356 ARG B N 1
ATOM 7312 C CA . ARG B 1 356 ? 6.953 21.516 6.469 1 86.81 356 ARG B CA 1
ATOM 7313 C C . ARG B 1 356 ? 8.398 21.234 6.082 1 86.81 356 ARG B C 1
ATOM 7315 O O . ARG B 1 356 ? 9.305 21.391 6.902 1 86.81 356 ARG B O 1
ATOM 7322 N N . THR B 1 357 ? 8.531 20.656 4.949 1 88.81 357 THR B N 1
ATOM 7323 C CA . THR B 1 357 ? 9.852 20.281 4.457 1 88.81 357 THR B CA 1
ATOM 7324 C C . THR B 1 357 ? 10.125 20.922 3.1 1 88.81 357 THR B C 1
ATOM 7326 O O . THR B 1 357 ? 9.328 20.781 2.166 1 88.81 357 THR B O 1
ATOM 7329 N N . THR B 1 358 ? 11.195 21.688 3.068 1 87.56 358 THR B N 1
ATOM 7330 C CA . THR B 1 358 ? 11.578 22.344 1.824 1 87.56 358 THR B CA 1
ATOM 7331 C C . THR B 1 358 ? 12.852 21.719 1.262 1 87.56 358 THR B C 1
ATOM 7333 O O . THR B 1 358 ? 13.867 21.625 1.963 1 87.56 358 THR B O 1
ATOM 7336 N N . VAL B 1 359 ? 12.789 21.359 0.021 1 89.94 359 VAL B N 1
ATOM 7337 C CA . VAL B 1 359 ? 13.953 20.781 -0.643 1 89.94 359 VAL B CA 1
ATOM 7338 C C . VAL B 1 359 ? 14.812 21.906 -1.229 1 89.94 359 VAL B C 1
ATOM 7340 O O . VAL B 1 359 ? 14.328 22.734 -1.998 1 89.94 359 VAL B O 1
ATOM 7343 N N . LEU B 1 360 ? 16.062 21.891 -0.898 1 87 360 LEU B N 1
ATOM 7344 C CA . LEU B 1 360 ? 16.953 22.953 -1.316 1 87 360 LEU B CA 1
ATOM 7345 C C . LEU B 1 360 ? 17.812 22.531 -2.504 1 87 360 LEU B C 1
ATOM 7347 O O . LEU B 1 360 ? 18.203 23.359 -3.322 1 87 360 LEU B O 1
ATOM 7351 N N . ALA B 1 361 ? 18.141 21.25 -2.484 1 88.19 361 ALA B N 1
ATOM 7352 C CA . ALA B 1 361 ? 18.969 20.703 -3.555 1 88.19 361 ALA B CA 1
ATOM 7353 C C . ALA B 1 361 ? 18.797 19.188 -3.68 1 88.19 361 ALA B C 1
ATOM 7355 O O . ALA B 1 361 ? 18.328 18.531 -2.746 1 88.19 361 ALA B O 1
ATOM 7356 N N . ILE B 1 362 ? 19.125 18.734 -4.871 1 90.38 362 ILE B N 1
ATOM 7357 C CA . ILE B 1 362 ? 19.078 17.297 -5.152 1 90.38 362 ILE B CA 1
ATOM 7358 C C . ILE B 1 362 ? 20.391 16.859 -5.777 1 90.38 362 ILE B C 1
ATOM 7360 O O . ILE B 1 362 ? 20.891 17.5 -6.703 1 90.38 362 ILE B O 1
ATOM 7364 N N . ARG B 1 363 ? 20.969 15.875 -5.207 1 87.31 363 ARG B N 1
ATOM 7365 C CA . ARG B 1 363 ? 22.109 15.227 -5.824 1 87.31 363 ARG B CA 1
ATOM 7366 C C . ARG B 1 363 ? 21.703 13.898 -6.469 1 87.31 363 ARG B C 1
ATOM 7368 O O . ARG B 1 363 ? 21.188 13.008 -5.793 1 87.31 363 ARG B O 1
ATOM 7375 N N . ARG B 1 364 ? 21.891 13.773 -7.805 1 85.88 364 ARG B N 1
ATOM 7376 C CA . ARG B 1 364 ? 21.547 12.578 -8.57 1 85.88 364 ARG B CA 1
ATOM 7377 C C . ARG B 1 364 ? 22.719 12.109 -9.414 1 85.88 364 ARG B C 1
ATOM 7379 O O . ARG B 1 364 ? 23.172 12.828 -10.305 1 85.88 364 ARG B O 1
ATOM 7386 N N . GLU B 1 365 ? 23.078 10.961 -9.117 1 76.94 365 GLU B N 1
ATOM 7387 C CA . GLU B 1 365 ? 24.156 10.367 -9.906 1 76.94 365 GLU B CA 1
ATOM 7388 C C . GLU B 1 365 ? 25.359 11.297 -9.977 1 76.94 365 GLU B C 1
ATOM 7390 O O . GLU B 1 365 ? 25.891 11.547 -11.062 1 76.94 365 GLU B O 1
ATOM 7395 N N . GLY B 1 366 ? 25.625 11.922 -8.875 1 70.19 366 GLY B N 1
ATOM 7396 C CA . GLY B 1 366 ? 26.812 12.758 -8.797 1 70.19 366 GLY B CA 1
ATOM 7397 C C . GLY B 1 366 ? 26.562 14.188 -9.242 1 70.19 366 GLY B C 1
ATOM 7398 O O . GLY B 1 366 ? 27.422 15.055 -9.07 1 70.19 366 GLY B O 1
ATOM 7399 N N . GLU B 1 367 ? 25.422 14.367 -9.781 1 80.31 367 GLU B N 1
ATOM 7400 C CA . GLU B 1 367 ? 25.109 15.719 -10.25 1 80.31 367 GLU B CA 1
ATOM 7401 C C . GLU B 1 367 ? 24.219 16.453 -9.25 1 80.31 367 GLU B C 1
ATOM 7403 O O . GLU B 1 367 ? 23.328 15.859 -8.648 1 80.31 367 GLU B O 1
ATOM 7408 N N . LEU B 1 368 ? 24.562 17.75 -9.133 1 83.44 368 LEU B N 1
ATOM 7409 C CA . LEU B 1 368 ? 23.812 18.578 -8.203 1 83.44 368 LEU B CA 1
ATOM 7410 C C . LEU B 1 368 ? 22.781 19.438 -8.938 1 83.44 368 LEU B C 1
ATOM 7412 O O . LEU B 1 368 ? 23.125 20.109 -9.914 1 83.44 368 LEU B O 1
ATOM 7416 N N . ILE B 1 369 ? 21.625 19.312 -8.555 1 85.56 369 ILE B N 1
ATOM 7417 C CA . ILE B 1 369 ? 20.531 20.109 -9.086 1 85.56 369 ILE B CA 1
ATOM 7418 C C . ILE B 1 369 ? 20.062 21.125 -8.039 1 85.56 369 ILE B C 1
ATOM 7420 O O . ILE B 1 369 ? 19.625 20.734 -6.953 1 85.56 369 ILE B O 1
ATOM 7424 N N . ARG B 1 370 ? 20.141 22.375 -8.32 1 82.12 370 ARG B N 1
ATOM 7425 C CA . ARG B 1 370 ? 19.859 23.391 -7.312 1 82.12 370 ARG B CA 1
ATOM 7426 C C . ARG B 1 370 ? 18.812 24.375 -7.812 1 82.12 370 ARG B C 1
ATOM 7428 O O . ARG B 1 370 ? 18.359 25.234 -7.055 1 82.12 370 ARG B O 1
ATOM 7435 N N . SER B 1 371 ? 18.469 24.25 -9.062 1 78.5 371 SER B N 1
ATOM 7436 C CA . SER B 1 371 ? 17.484 25.156 -9.641 1 78.5 371 SER B CA 1
ATOM 7437 C C . SER B 1 371 ? 16.344 24.391 -10.305 1 78.5 371 SER B C 1
ATOM 7439 O O . SER B 1 371 ? 16.516 23.234 -10.703 1 78.5 371 SER B O 1
ATOM 7441 N N . GLY B 1 372 ? 15.172 25.078 -10.406 1 80.06 372 GLY B N 1
ATOM 7442 C CA . GLY B 1 372 ? 14.016 24.469 -11.047 1 80.06 372 GLY B CA 1
ATOM 7443 C C . GLY B 1 372 ? 13.57 23.188 -10.359 1 80.06 372 GLY B C 1
ATOM 7444 O O . GLY B 1 372 ? 13.203 22.219 -11.023 1 80.06 372 GLY B O 1
ATOM 7445 N N . LEU B 1 373 ? 13.711 23.141 -9.117 1 86.5 373 LEU B N 1
ATOM 7446 C CA . LEU B 1 373 ? 13.508 21.922 -8.344 1 86.5 373 LEU B CA 1
ATOM 7447 C C . LEU B 1 373 ? 12.047 21.484 -8.406 1 86.5 373 LEU B C 1
ATOM 7449 O O . LEU B 1 373 ? 11.75 20.281 -8.336 1 86.5 373 LEU B O 1
ATOM 7453 N N . ASN B 1 374 ? 11.094 22.344 -8.602 1 85.19 374 ASN B N 1
ATOM 7454 C CA . ASN B 1 374 ? 9.672 22.016 -8.555 1 85.19 374 ASN B CA 1
ATOM 7455 C C . ASN B 1 374 ? 9.266 21.062 -9.672 1 85.19 374 ASN B C 1
ATOM 7457 O O . ASN B 1 374 ? 8.336 20.281 -9.516 1 85.19 374 ASN B O 1
ATOM 7461 N N . GLU B 1 375 ? 9.969 21.078 -10.758 1 87.06 375 GLU B N 1
ATOM 7462 C CA . GLU B 1 375 ? 9.586 20.297 -11.922 1 87.06 375 GLU B CA 1
ATOM 7463 C C . GLU B 1 375 ? 10.336 18.969 -11.961 1 87.06 375 GLU B C 1
ATOM 7465 O O . GLU B 1 375 ? 10.062 18.109 -12.805 1 87.06 375 GLU B O 1
ATOM 7470 N N . ILE B 1 376 ? 11.188 18.797 -11.07 1 88.38 376 ILE B N 1
ATOM 7471 C CA . ILE B 1 376 ? 12 17.594 -11.078 1 88.38 376 ILE B CA 1
ATOM 7472 C C . ILE B 1 376 ? 11.211 16.438 -10.484 1 88.38 376 ILE B C 1
ATOM 7474 O O . ILE B 1 376 ? 10.562 16.578 -9.445 1 88.38 376 ILE B O 1
ATOM 7478 N N . ARG B 1 377 ? 11.195 15.328 -11.219 1 88.69 377 ARG B N 1
ATOM 7479 C CA . ARG B 1 377 ? 10.578 14.102 -10.711 1 88.69 377 ARG B CA 1
ATOM 7480 C C . ARG B 1 377 ? 11.555 13.32 -9.836 1 88.69 377 ARG B C 1
ATOM 7482 O O . ARG B 1 377 ? 12.68 13.047 -10.242 1 88.69 377 ARG B O 1
ATOM 7489 N N . LEU B 1 378 ? 11.109 13.008 -8.711 1 90.12 378 LEU B N 1
ATOM 7490 C CA . LEU B 1 378 ? 11.961 12.297 -7.77 1 90.12 378 LEU B CA 1
ATOM 7491 C C . LEU B 1 378 ? 12.172 10.852 -8.211 1 90.12 378 LEU B C 1
ATOM 7493 O O . LEU B 1 378 ? 11.25 10.211 -8.711 1 90.12 378 LEU B O 1
ATOM 7497 N N . LYS B 1 379 ? 13.344 10.398 -8.031 1 87.44 379 LYS B N 1
ATOM 7498 C CA . LYS B 1 379 ? 13.742 9.031 -8.359 1 87.44 379 LYS B CA 1
ATOM 7499 C C . LYS B 1 379 ? 14.375 8.336 -7.148 1 87.44 379 LYS B C 1
ATOM 7501 O O . LYS B 1 379 ? 14.922 9 -6.266 1 87.44 379 LYS B O 1
ATOM 7506 N N . PRO B 1 380 ? 14.25 6.996 -7.184 1 86.19 380 PRO B N 1
ATOM 7507 C CA . PRO B 1 380 ? 14.953 6.289 -6.105 1 86.19 380 PRO B CA 1
ATOM 7508 C C . PRO B 1 380 ? 16.453 6.574 -6.098 1 86.19 380 PRO B C 1
ATOM 7510 O O . PRO B 1 380 ? 17.078 6.625 -7.156 1 86.19 380 PRO B O 1
ATOM 7513 N N . GLY B 1 381 ? 16.984 6.848 -4.863 1 86.94 381 GLY B N 1
ATOM 7514 C CA . GLY B 1 381 ? 18.422 7.09 -4.742 1 86.94 381 GLY B CA 1
ATOM 7515 C C . GLY B 1 381 ? 18.766 8.562 -4.699 1 86.94 381 GLY B C 1
ATOM 7516 O O . GLY B 1 381 ? 19.891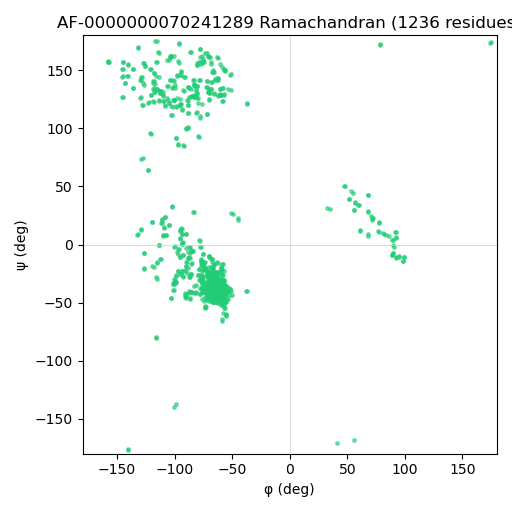 8.93 -4.34 1 86.94 381 GLY B O 1
ATOM 7517 N N . ASP B 1 382 ? 17.844 9.445 -5.047 1 89.56 382 ASP B N 1
ATOM 7518 C CA . ASP B 1 382 ? 18.078 10.883 -4.953 1 89.56 382 ASP B CA 1
ATOM 7519 C C . ASP B 1 382 ? 18.453 11.289 -3.525 1 89.56 382 ASP B C 1
ATOM 7521 O O . ASP B 1 382 ? 17.844 10.828 -2.564 1 89.56 382 ASP B O 1
ATOM 7525 N N . LEU B 1 383 ? 19.516 11.992 -3.428 1 91 383 LEU B N 1
ATOM 7526 C CA . LEU B 1 383 ? 19.859 12.602 -2.15 1 91 383 LEU B CA 1
ATOM 7527 C C . LEU B 1 383 ? 19.344 14.039 -2.076 1 91 383 LEU B C 1
ATOM 7529 O O . LEU B 1 383 ? 19.734 14.883 -2.879 1 91 383 LEU B O 1
ATOM 7533 N N . LEU B 1 384 ? 18.547 14.273 -1.124 1 92.44 384 LEU B N 1
ATOM 7534 C CA . LEU B 1 384 ? 17.922 15.586 -0.972 1 92.44 384 LEU B CA 1
ATOM 7535 C C . LEU B 1 384 ? 18.547 16.344 0.198 1 92.44 384 LEU B C 1
ATOM 7537 O O . LEU B 1 384 ? 18.859 15.75 1.235 1 92.44 384 LEU B O 1
ATOM 7541 N N . LEU B 1 385 ? 18.797 17.562 -0.003 1 89.94 385 LEU B N 1
ATOM 7542 C CA . LEU B 1 385 ? 19.016 18.484 1.107 1 89.94 385 LEU B CA 1
ATOM 7543 C C . LEU B 1 385 ? 17.734 19.219 1.474 1 89.94 385 LEU B C 1
ATOM 7545 O O . LEU B 1 385 ? 17.156 19.922 0.638 1 89.94 385 LEU B O 1
ATOM 7549 N N . VAL B 1 386 ? 17.375 19.016 2.66 1 89.5 386 VAL B N 1
ATOM 7550 C CA . VAL B 1 386 ? 16.062 19.547 3.004 1 89.5 386 VAL B CA 1
ATOM 7551 C C . VAL B 1 386 ? 16.156 20.375 4.273 1 89.5 386 VAL B C 1
ATOM 7553 O O . VAL B 1 386 ? 17 20.109 5.137 1 89.5 386 VAL B O 1
ATOM 7556 N N . GLN B 1 387 ? 15.414 21.391 4.309 1 86.31 387 GLN B N 1
ATOM 7557 C CA . GLN B 1 387 ? 15.094 22.094 5.551 1 86.31 387 GLN B CA 1
ATOM 7558 C C . GLN B 1 387 ? 13.789 21.578 6.152 1 86.31 387 GLN B C 1
ATOM 7560 O O . GLN B 1 387 ? 12.742 21.625 5.508 1 86.31 387 GLN B O 1
ATOM 7565 N N . THR B 1 388 ? 13.867 21.016 7.281 1 87.06 388 THR B N 1
ATOM 7566 C CA . THR B 1 388 ? 12.711 20.344 7.879 1 87.06 388 THR B CA 1
ATOM 7567 C C . THR B 1 388 ? 12.664 20.609 9.383 1 87.06 388 THR B C 1
ATOM 7569 O O . THR B 1 388 ? 13.359 21.484 9.891 1 87.06 388 THR B O 1
ATOM 7572 N N . THR B 1 389 ? 11.719 20.016 10.055 1 82.44 389 THR B N 1
ATOM 7573 C CA . THR B 1 389 ? 11.547 20.094 11.508 1 82.44 389 THR B CA 1
ATOM 7574 C C . THR B 1 389 ? 11.75 18.734 12.156 1 82.44 389 THR B C 1
ATOM 7576 O O . THR B 1 389 ? 11.648 17.703 11.484 1 82.44 389 THR B O 1
ATOM 7579 N N . PRO B 1 390 ? 12.07 18.734 13.383 1 79 390 PRO B N 1
ATOM 7580 C CA . PRO B 1 390 ? 12.242 17.453 14.07 1 79 390 PRO B CA 1
ATOM 7581 C C . PRO B 1 390 ? 11.008 16.562 13.977 1 79 390 PRO B C 1
ATOM 7583 O O . PRO B 1 390 ? 11.125 15.352 13.828 1 79 390 PRO B O 1
ATOM 7586 N N . ASN B 1 391 ? 9.82 17.141 13.992 1 81.12 391 ASN B N 1
ATOM 7587 C CA . ASN B 1 391 ? 8.586 16.359 13.875 1 81.12 391 ASN B CA 1
ATOM 7588 C C . ASN B 1 391 ? 8.453 15.727 12.492 1 81.12 391 ASN B C 1
ATOM 7590 O O . ASN B 1 391 ? 8.078 14.562 12.375 1 81.12 391 ASN B O 1
ATOM 7594 N N . SER B 1 392 ? 8.758 16.5 11.547 1 85.88 392 SER B N 1
ATOM 7595 C CA . SER B 1 392 ? 8.68 15.984 10.18 1 85.88 392 SER B CA 1
ATOM 7596 C C . SER B 1 392 ? 9.719 14.898 9.945 1 85.88 392 SER B C 1
ATOM 7598 O O . SER B 1 392 ? 9.461 13.922 9.234 1 85.88 392 SER B O 1
ATOM 7600 N N . THR B 1 393 ? 10.883 15.117 10.5 1 83.94 393 THR B N 1
ATOM 7601 C CA . THR B 1 393 ? 11.93 14.102 10.398 1 83.94 393 THR B CA 1
ATOM 7602 C C . THR B 1 393 ? 11.461 12.781 10.984 1 83.94 393 THR B C 1
ATOM 7604 O O . THR B 1 393 ? 11.648 11.719 10.383 1 83.94 393 THR B O 1
ATOM 7607 N N . GLN B 1 394 ? 10.914 12.883 12.109 1 79 394 GLN B N 1
ATOM 7608 C CA . GLN B 1 394 ? 10.398 11.68 12.758 1 79 394 GLN B CA 1
ATOM 7609 C C . GLN B 1 394 ? 9.32 11.016 11.914 1 79 394 GLN B C 1
ATOM 7611 O O . GLN B 1 394 ? 9.258 9.789 11.836 1 79 394 GLN B O 1
ATOM 7616 N N . TYR B 1 395 ? 8.492 11.789 11.32 1 83.88 395 TYR B N 1
ATOM 7617 C CA . TYR B 1 395 ? 7.457 11.273 10.438 1 83.88 395 TYR B CA 1
ATOM 7618 C C . TYR B 1 395 ? 8.07 10.461 9.305 1 83.88 395 TYR B C 1
ATOM 7620 O O . TYR B 1 395 ? 7.605 9.359 9 1 83.88 395 TYR B O 1
ATOM 7628 N N . PHE B 1 396 ? 9.039 11.055 8.664 1 85.69 396 PHE B N 1
ATOM 7629 C CA . PHE B 1 396 ? 9.664 10.391 7.52 1 85.69 396 PHE B CA 1
ATOM 7630 C C . PHE B 1 396 ? 10.359 9.109 7.949 1 85.69 396 PHE B C 1
ATOM 7632 O O . PHE B 1 396 ? 10.359 8.117 7.207 1 85.69 396 PHE B O 1
ATOM 7639 N N . ILE B 1 397 ? 10.938 9.141 9.094 1 75.19 397 ILE B N 1
ATOM 7640 C CA . ILE B 1 397 ? 11.594 7.949 9.617 1 75.19 397 ILE B CA 1
ATOM 7641 C C . ILE B 1 397 ? 10.562 6.844 9.844 1 75.19 397 ILE B C 1
ATOM 7643 O O . ILE B 1 397 ? 10.789 5.691 9.469 1 75.19 397 ILE B O 1
ATOM 7647 N N . GLU B 1 398 ? 9.477 7.23 10.367 1 74.06 398 GLU B N 1
ATOM 7648 C CA . GLU B 1 398 ? 8.438 6.254 10.695 1 74.06 398 GLU B CA 1
ATOM 7649 C C . GLU B 1 398 ? 7.727 5.758 9.438 1 74.06 398 GLU B C 1
ATOM 7651 O O . GLU B 1 398 ? 7.406 4.574 9.328 1 74.06 398 GLU B O 1
ATOM 7656 N N . SER B 1 399 ? 7.492 6.664 8.539 1 77.5 399 SER B N 1
ATOM 7657 C CA . SER B 1 399 ? 6.785 6.281 7.324 1 77.5 399 SER B CA 1
ATOM 7658 C C . SER B 1 399 ? 7.699 5.516 6.371 1 77.5 399 SER B C 1
ATOM 7660 O O . SER B 1 399 ? 7.23 4.723 5.555 1 77.5 399 SER B O 1
ATOM 7662 N N . GLY B 1 400 ? 8.984 5.867 6.453 1 80.31 400 GLY B N 1
ATOM 7663 C CA . GLY B 1 400 ? 9.945 5.238 5.566 1 80.31 400 GLY B CA 1
ATOM 7664 C C . GLY B 1 400 ? 9.977 5.855 4.184 1 80.31 400 GLY B C 1
ATOM 7665 O O . GLY B 1 400 ? 10.617 5.32 3.273 1 80.31 400 GLY B O 1
ATOM 7666 N N . ASP B 1 401 ? 9.336 6.934 4.016 1 87.56 401 ASP B N 1
ATOM 7667 C CA . ASP B 1 401 ? 9.266 7.562 2.701 1 87.56 401 ASP B CA 1
ATOM 7668 C C . ASP B 1 401 ? 10.57 8.273 2.359 1 87.56 401 ASP B C 1
ATOM 7670 O O . ASP B 1 401 ? 10.875 8.492 1.186 1 87.56 401 ASP B O 1
ATOM 7674 N N . LEU B 1 402 ? 11.289 8.719 3.447 1 89.44 402 LEU B N 1
ATOM 7675 C CA . LEU B 1 402 ? 12.625 9.289 3.312 1 89.44 402 LEU B CA 1
ATOM 7676 C C . LEU B 1 402 ? 13.562 8.734 4.383 1 89.44 402 LEU B C 1
ATOM 7678 O O . LEU B 1 402 ? 13.156 8.562 5.535 1 89.44 402 LEU B O 1
ATOM 7682 N N . VAL B 1 403 ? 14.703 8.383 3.986 1 87.69 403 VAL B N 1
ATOM 7683 C CA . VAL B 1 403 ? 15.742 8.016 4.945 1 87.69 403 VAL B CA 1
ATOM 7684 C C . VAL B 1 403 ? 16.547 9.25 5.336 1 87.69 403 VAL B C 1
ATOM 7686 O O . VAL B 1 403 ? 17.469 9.648 4.613 1 87.69 403 VAL B O 1
ATOM 7689 N N . VAL B 1 404 ? 16.234 9.789 6.473 1 86.25 404 VAL B N 1
ATOM 7690 C CA . VAL B 1 404 ? 16.859 11.023 6.922 1 86.25 404 VAL B CA 1
ATOM 7691 C C . VAL B 1 404 ? 18.203 10.695 7.59 1 86.25 404 VAL B C 1
ATOM 7693 O O . VAL B 1 404 ? 18.281 9.805 8.438 1 86.25 404 VAL B O 1
ATOM 7696 N N . ILE B 1 405 ? 19.156 11.359 7.125 1 81.88 405 ILE B N 1
ATOM 7697 C CA . ILE B 1 405 ? 20.5 11.164 7.656 1 81.88 405 ILE B CA 1
ATOM 7698 C C . ILE B 1 405 ? 20.797 12.242 8.703 1 81.88 405 ILE B C 1
ATOM 7700 O O . ILE B 1 405 ? 21.188 13.359 8.352 1 81.88 405 ILE B O 1
ATOM 7704 N N . ASP B 1 406 ? 20.391 11.922 9.852 1 68.44 406 ASP B N 1
ATOM 7705 C CA . ASP B 1 406 ? 20.688 12.812 10.969 1 68.44 406 ASP B CA 1
ATOM 7706 C C . ASP B 1 406 ? 22.125 12.641 11.438 1 68.44 406 ASP B C 1
ATOM 7708 O O . ASP B 1 406 ? 22.484 11.594 11.977 1 68.44 406 ASP B O 1
ATOM 7712 N N . GLU B 1 407 ? 22.922 13.695 11.141 1 62.34 407 GLU B N 1
ATOM 7713 C CA . GLU B 1 407 ? 24.344 13.586 11.461 1 62.34 407 GLU B CA 1
ATOM 7714 C C . GLU B 1 407 ? 24.578 13.617 12.969 1 62.34 407 GLU B C 1
ATOM 7716 O O . GLU B 1 407 ? 25.688 13.375 13.438 1 62.34 407 GLU B O 1
ATOM 7721 N N . ASP B 1 408 ? 23.5 13.93 13.633 1 60.91 408 ASP B N 1
ATOM 7722 C CA . ASP B 1 408 ? 23.672 13.914 15.078 1 60.91 408 ASP B CA 1
ATOM 7723 C C . ASP B 1 408 ? 22.891 12.773 15.719 1 60.91 408 ASP B C 1
ATOM 7725 O O . ASP B 1 408 ? 22.562 12.836 16.906 1 60.91 408 ASP B O 1
ATOM 7729 N N . ALA B 1 409 ? 22.656 11.891 14.859 1 57.06 409 ALA B N 1
ATOM 7730 C CA . ALA B 1 409 ? 21.844 10.789 15.352 1 57.06 409 ALA B CA 1
ATOM 7731 C C . ALA B 1 409 ? 22.5 10.102 16.547 1 57.06 409 ALA B C 1
ATOM 7733 O O . ALA B 1 409 ? 21.844 9.789 17.531 1 57.06 409 ALA B O 1
ATOM 7734 N N . PHE B 1 410 ? 23.797 9.977 16.375 1 52.47 410 PHE B N 1
ATOM 7735 C CA . PHE B 1 410 ? 24.562 9.289 17.422 1 52.47 410 PHE B CA 1
ATOM 7736 C C . PHE B 1 410 ? 24.625 10.133 18.688 1 52.47 410 PHE B C 1
ATOM 7738 O O . PHE B 1 410 ? 24.531 9.609 19.797 1 52.47 410 PHE B O 1
ATOM 7745 N N . ASP B 1 411 ? 24.984 11.43 18.438 1 51.38 411 ASP B N 1
ATOM 7746 C CA . ASP B 1 411 ? 25.125 12.281 19.625 1 51.38 411 ASP B CA 1
ATOM 7747 C C . ASP B 1 411 ? 23.828 12.273 20.453 1 51.38 411 ASP B C 1
ATOM 7749 O O . ASP B 1 411 ? 23.891 12.258 21.672 1 51.38 411 ASP B O 1
ATOM 7753 N N . ARG B 1 412 ? 22.875 12.258 19.75 1 51.19 412 ARG B N 1
ATOM 7754 C CA . ARG B 1 412 ? 21.609 12.141 20.453 1 51.19 412 ARG B CA 1
ATOM 7755 C C . ARG B 1 412 ? 21.469 10.766 21.109 1 51.19 412 ARG B C 1
ATOM 7757 O O . ARG B 1 412 ? 20.875 10.641 22.188 1 51.19 412 ARG B O 1
ATOM 7764 N N . MET B 1 413 ? 22.109 9.781 20.438 1 49.75 413 MET B N 1
ATOM 7765 C CA . MET B 1 413 ? 22 8.391 20.859 1 49.75 413 MET B CA 1
ATOM 7766 C C . MET B 1 413 ? 22.984 8.094 21.984 1 49.75 413 MET B C 1
ATOM 7768 O O . MET B 1 413 ? 22.688 7.289 22.875 1 49.75 413 MET B O 1
ATOM 7772 N N . ALA B 1 414 ? 24.328 8.734 22 1 48 414 ALA B N 1
ATOM 7773 C CA . ALA B 1 414 ? 25.422 8.445 22.922 1 48 414 ALA B CA 1
ATOM 7774 C C . ALA B 1 414 ? 25.141 9.039 24.297 1 48 414 ALA B C 1
ATOM 7776 O O . ALA B 1 414 ? 25.641 8.531 25.312 1 48 414 ALA B O 1
ATOM 7777 N N . GLU B 1 415 ? 24.75 10.297 24.328 1 50.12 415 GLU B N 1
ATOM 7778 C CA . GLU B 1 415 ? 24.672 10.883 25.672 1 50.12 415 GLU B CA 1
ATOM 7779 C C . GLU B 1 415 ? 23.516 10.305 26.469 1 50.12 415 GLU B C 1
ATOM 7781 O O . GLU B 1 415 ? 23.484 10.391 27.703 1 50.12 415 GLU B O 1
ATOM 7786 N N . ALA B 1 416 ? 22.531 9.953 25.844 1 52.66 416 ALA B N 1
ATOM 7787 C CA . ALA B 1 416 ? 21.344 9.594 26.609 1 52.66 416 ALA B CA 1
ATOM 7788 C C . ALA B 1 416 ? 21.281 8.086 26.844 1 52.66 416 ALA B C 1
ATOM 7790 O O . ALA B 1 416 ? 21.953 7.312 26.172 1 52.66 416 ALA B O 1
ATOM 7791 N N . ASP B 1 417 ? 20.781 7.59 27.953 1 61.53 417 ASP B N 1
ATOM 7792 C CA . ASP B 1 417 ? 20.453 6.215 28.312 1 61.53 417 ASP B CA 1
ATOM 7793 C C . ASP B 1 417 ? 19.875 5.457 27.109 1 61.53 417 ASP B C 1
ATOM 7795 O O . ASP B 1 417 ? 19.062 6.008 26.359 1 61.53 417 ASP B O 1
ATOM 7799 N N . ILE B 1 418 ? 20.625 4.309 26.781 1 62.97 418 ILE B N 1
ATOM 7800 C CA . ILE B 1 418 ? 20.281 3.461 25.641 1 62.97 418 ILE B CA 1
ATOM 7801 C C . ILE B 1 418 ? 18.766 3.348 25.516 1 62.97 418 ILE B C 1
ATOM 7803 O O . ILE B 1 418 ? 18.234 3.316 24.406 1 62.97 418 ILE B O 1
ATOM 7807 N N . ASP B 1 419 ? 18.109 3.236 26.609 1 65.31 419 ASP B N 1
ATOM 7808 C CA . ASP B 1 419 ? 16.656 3.084 26.609 1 65.31 419 ASP B CA 1
ATOM 7809 C C . ASP B 1 419 ? 15.977 4.355 26.125 1 65.31 419 ASP B C 1
ATOM 7811 O O . ASP B 1 419 ? 14.836 4.312 25.641 1 65.31 419 ASP B O 1
ATOM 7815 N N . ASP B 1 420 ? 16.703 5.367 26.203 1 59.47 420 ASP B N 1
ATOM 7816 C CA . ASP B 1 420 ? 16.125 6.637 25.766 1 59.47 420 ASP B CA 1
ATOM 7817 C C . ASP B 1 420 ? 16.328 6.84 24.266 1 59.47 420 ASP B C 1
ATOM 7819 O O . ASP B 1 420 ? 15.453 7.391 23.594 1 59.47 420 ASP B O 1
ATOM 7823 N N . ILE B 1 421 ? 17.359 6.234 23.859 1 55.69 421 ILE B N 1
ATOM 7824 C CA . ILE B 1 421 ? 17.734 6.508 22.484 1 55.69 421 ILE B CA 1
ATOM 7825 C C . ILE B 1 421 ? 17.062 5.504 21.547 1 55.69 421 ILE B C 1
ATOM 7827 O O . ILE B 1 421 ? 16.625 5.863 20.453 1 55.69 421 ILE B O 1
ATOM 7831 N N . ALA B 1 422 ? 17.188 4.312 22.094 1 60.47 422 ALA B N 1
ATOM 7832 C CA . ALA B 1 422 ? 16.594 3.24 21.297 1 60.47 422 ALA B CA 1
ATOM 7833 C C . ALA B 1 422 ? 15.656 2.385 22.156 1 60.47 422 ALA B C 1
ATOM 7835 O O . ALA B 1 422 ? 15.977 1.24 22.484 1 60.47 422 ALA B O 1
ATOM 7836 N N . PRO B 1 423 ? 14.609 2.988 22.391 1 70.31 423 PRO B N 1
ATOM 7837 C CA . PRO B 1 423 ? 13.688 2.242 23.25 1 70.31 423 PRO B CA 1
ATOM 7838 C C . PRO B 1 423 ? 13.148 0.979 22.578 1 70.31 423 PRO B C 1
ATOM 7840 O O . PRO B 1 423 ? 12.914 0.97 21.359 1 70.31 423 PRO B O 1
ATOM 7843 N N . LEU B 1 424 ? 13.305 -0.098 23.406 1 78.75 424 LEU B N 1
ATOM 7844 C CA . LEU B 1 424 ? 12.734 -1.353 22.922 1 78.75 424 LEU B CA 1
ATOM 7845 C C . LEU B 1 424 ? 11.258 -1.463 23.297 1 78.75 424 LEU B C 1
ATOM 7847 O O . LEU B 1 424 ? 10.867 -1.117 24.406 1 78.75 424 LEU B O 1
ATOM 7851 N N . SER B 1 425 ? 10.523 -1.861 22.297 1 81 425 SER B N 1
ATOM 7852 C CA . SER B 1 425 ? 9.117 -2.15 22.562 1 81 425 SER B CA 1
ATOM 7853 C C . SER B 1 425 ? 8.969 -3.301 23.547 1 81 425 SER B C 1
ATOM 7855 O O . SER B 1 425 ? 9.789 -4.223 23.562 1 81 425 SER B O 1
ATOM 7857 N N . PRO B 1 426 ? 8.07 -3.268 24.422 1 84.69 426 PRO B N 1
ATOM 7858 C CA . PRO B 1 426 ? 7.816 -4.387 25.344 1 84.69 426 PRO B CA 1
ATOM 7859 C C . PRO B 1 426 ? 7.473 -5.68 24.609 1 84.69 426 PRO B C 1
ATOM 7861 O O . PRO B 1 426 ? 7.59 -6.77 25.172 1 84.69 426 PRO B O 1
ATOM 7864 N N . LYS B 1 427 ? 7.125 -5.492 23.375 1 90.38 427 LYS B N 1
ATOM 7865 C CA . LYS B 1 427 ? 6.727 -6.672 22.625 1 90.38 427 LYS B CA 1
ATOM 7866 C C . LYS B 1 427 ? 7.91 -7.262 21.859 1 90.38 427 LYS B C 1
ATOM 7868 O O . LYS B 1 427 ? 7.746 -8.203 21.078 1 90.38 427 LYS B O 1
ATOM 7873 N N . THR B 1 428 ? 9.07 -6.797 22.094 1 91.38 428 THR B N 1
ATOM 7874 C CA . THR B 1 428 ? 10.266 -7.219 21.375 1 91.38 428 THR B CA 1
ATOM 7875 C C . THR B 1 428 ? 10.5 -8.719 21.531 1 91.38 428 THR B C 1
ATOM 7877 O O . THR B 1 428 ? 10.703 -9.43 20.547 1 91.38 428 THR B O 1
ATOM 7880 N N . PRO B 1 429 ? 10.406 -9.25 22.719 1 93.88 429 PRO B N 1
ATOM 7881 C CA . PRO B 1 429 ? 10.648 -10.688 22.859 1 93.88 429 PRO B CA 1
ATOM 7882 C C . PRO B 1 429 ? 9.617 -11.539 22.125 1 93.88 429 PRO B C 1
ATOM 7884 O O . PRO B 1 429 ? 9.961 -12.594 21.594 1 93.88 429 PRO B O 1
ATOM 7887 N N . ILE B 1 430 ? 8.453 -11.109 22.094 1 95.94 430 ILE B N 1
ATOM 7888 C CA . ILE B 1 430 ? 7.402 -11.844 21.406 1 95.94 430 ILE B CA 1
ATOM 7889 C C . ILE B 1 430 ? 7.676 -11.828 19.906 1 95.94 430 ILE B C 1
ATOM 7891 O O . ILE B 1 430 ? 7.562 -12.852 19.234 1 95.94 430 ILE B O 1
ATOM 7895 N N . ALA B 1 431 ? 8.016 -10.672 19.375 1 95.19 431 ALA B N 1
ATOM 7896 C CA . ALA B 1 431 ? 8.305 -10.539 17.953 1 95.19 431 ALA B CA 1
ATOM 7897 C C . ALA B 1 431 ? 9.477 -11.43 17.547 1 95.19 431 ALA B C 1
ATOM 7899 O O . ALA B 1 431 ? 9.414 -12.125 16.531 1 95.19 431 ALA B O 1
ATOM 7900 N N . VAL B 1 432 ? 10.477 -11.453 18.359 1 94.12 432 VAL B N 1
ATOM 7901 C CA . VAL B 1 432 ? 11.664 -12.258 18.078 1 94.12 432 VAL B CA 1
ATOM 7902 C C . VAL B 1 432 ? 11.32 -13.734 18.188 1 94.12 432 VAL B C 1
ATOM 7904 O O . VAL B 1 432 ? 11.758 -14.539 17.359 1 94.12 432 VAL B O 1
ATOM 7907 N N . ALA B 1 433 ? 10.594 -14.117 19.156 1 96.69 433 ALA B N 1
ATOM 7908 C CA . ALA B 1 433 ? 10.172 -15.508 19.328 1 96.69 433 ALA B CA 1
ATOM 7909 C C . ALA B 1 433 ? 9.383 -15.992 18.125 1 96.69 433 ALA B C 1
ATOM 7911 O O . ALA B 1 433 ? 9.562 -17.125 17.672 1 96.69 433 ALA B O 1
ATOM 7912 N N . ILE B 1 434 ? 8.5 -15.148 17.625 1 96.69 434 ILE B N 1
ATOM 7913 C CA . ILE B 1 434 ? 7.699 -15.516 16.453 1 96.69 434 ILE B CA 1
ATOM 7914 C C . ILE B 1 434 ? 8.617 -15.703 15.242 1 96.69 434 ILE B C 1
ATOM 7916 O O . ILE B 1 434 ? 8.469 -16.672 14.492 1 96.69 434 ILE B O 1
ATOM 7920 N N . MET B 1 435 ? 9.531 -14.773 15.078 1 94.56 435 MET B N 1
ATOM 7921 C CA . MET B 1 435 ? 10.461 -14.883 13.961 1 94.56 435 MET B CA 1
ATOM 7922 C C . MET B 1 435 ? 11.281 -16.172 14.062 1 94.56 435 MET B C 1
ATOM 7924 O O . MET B 1 435 ? 11.445 -16.875 13.062 1 94.56 435 MET B O 1
ATOM 7928 N N . ILE B 1 436 ? 11.781 -16.469 15.188 1 95.5 436 ILE B N 1
ATOM 7929 C CA . ILE B 1 436 ? 12.539 -17.703 15.414 1 95.5 436 ILE B CA 1
ATOM 7930 C C . ILE B 1 436 ? 11.641 -18.906 15.141 1 95.5 436 ILE B C 1
ATOM 7932 O O . ILE B 1 436 ? 12.094 -19.906 14.57 1 95.5 436 ILE B O 1
ATOM 7936 N N . GLY B 1 437 ? 10.438 -18.812 15.578 1 96.31 437 GLY B N 1
ATOM 7937 C CA . GLY B 1 437 ? 9.484 -19.875 15.305 1 96.31 437 GLY B CA 1
ATOM 7938 C C . GLY B 1 437 ? 9.273 -20.109 13.82 1 96.31 437 GLY B C 1
ATOM 7939 O O . GLY B 1 437 ? 9.219 -21.266 13.375 1 96.31 437 GLY B O 1
ATOM 7940 N N . VAL B 1 438 ? 9.148 -19.047 13.039 1 95.31 438 VAL B N 1
ATOM 7941 C CA . VAL B 1 438 ? 8.969 -19.141 11.594 1 95.31 438 VAL B CA 1
ATOM 7942 C C . VAL B 1 438 ? 10.18 -19.812 10.969 1 95.31 438 VAL B C 1
ATOM 7944 O O . VAL B 1 438 ? 10.039 -20.75 10.172 1 95.31 438 VAL B O 1
ATOM 7947 N N . VAL B 1 439 ? 11.336 -19.391 11.352 1 93.56 439 VAL B N 1
ATOM 7948 C CA . VAL B 1 439 ? 12.578 -19.906 10.797 1 93.56 439 VAL B CA 1
ATOM 7949 C C . VAL B 1 439 ? 12.75 -21.375 11.211 1 93.56 439 VAL B C 1
ATOM 7951 O O . VAL B 1 439 ? 13.078 -22.219 10.383 1 93.56 439 VAL B O 1
ATOM 7954 N N . ALA B 1 440 ? 12.484 -21.688 12.414 1 95.5 440 ALA B N 1
ATOM 7955 C CA . ALA B 1 440 ? 12.656 -23.031 12.945 1 95.5 440 ALA B CA 1
ATOM 7956 C C . ALA B 1 440 ? 11.695 -24.016 12.273 1 95.5 440 ALA B C 1
ATOM 7958 O O . ALA B 1 440 ? 12.094 -25.109 11.891 1 95.5 440 ALA B O 1
ATOM 7959 N N . THR B 1 441 ? 10.469 -23.625 12.18 1 94.75 441 THR B N 1
ATOM 7960 C CA . THR B 1 441 ? 9.477 -24.5 11.578 1 94.75 441 THR B CA 1
ATOM 7961 C C . THR B 1 441 ? 9.805 -24.766 10.117 1 94.75 441 THR B C 1
ATOM 7963 O O . THR B 1 441 ? 9.641 -25.891 9.633 1 94.75 441 THR B O 1
ATOM 7966 N N . ALA B 1 442 ? 10.258 -23.781 9.414 1 91.81 442 ALA B N 1
ATOM 7967 C CA . ALA B 1 442 ? 10.633 -23.938 8.016 1 91.81 442 ALA B CA 1
ATOM 7968 C C . ALA B 1 442 ? 11.906 -24.766 7.879 1 91.81 442 ALA B C 1
ATOM 7970 O O . ALA B 1 442 ? 12.016 -25.609 6.988 1 91.81 442 ALA B O 1
ATOM 7971 N N . ALA B 1 443 ? 12.875 -24.547 8.75 1 92 443 ALA B N 1
ATOM 7972 C CA . ALA B 1 443 ? 14.164 -25.234 8.695 1 92 443 ALA B CA 1
ATOM 7973 C C . ALA B 1 443 ? 14 -26.719 9 1 92 443 ALA B C 1
ATOM 7975 O O . ALA B 1 443 ? 14.703 -27.562 8.414 1 92 443 ALA B O 1
ATOM 7976 N N . LEU B 1 444 ? 13.078 -27.031 9.883 1 93.44 444 LEU B N 1
ATOM 7977 C CA . LEU B 1 444 ? 12.867 -28.422 10.289 1 93.44 444 LEU B CA 1
ATOM 7978 C C . LEU B 1 444 ? 11.953 -29.141 9.305 1 93.44 444 LEU B C 1
ATOM 7980 O O . LEU B 1 444 ? 11.742 -30.344 9.414 1 93.44 444 LEU B O 1
ATOM 7984 N N . GLY B 1 445 ? 11.414 -28.422 8.359 1 89.19 445 GLY B N 1
ATOM 7985 C CA . GLY B 1 445 ? 10.586 -29.031 7.332 1 89.19 445 GLY B CA 1
ATOM 7986 C C . GLY B 1 445 ? 9.188 -29.359 7.816 1 89.19 445 GLY B C 1
ATOM 7987 O O . GLY B 1 445 ? 8.508 -30.203 7.23 1 89.19 445 GLY B O 1
ATOM 7988 N N . VAL B 1 446 ? 8.766 -28.766 8.875 1 90.25 446 VAL B N 1
ATOM 7989 C CA . VAL B 1 446 ? 7.441 -29.031 9.43 1 90.25 446 VAL B CA 1
ATOM 7990 C C . VAL B 1 446 ? 6.371 -28.484 8.492 1 90.25 446 VAL B C 1
ATOM 7992 O O . VAL B 1 446 ? 5.324 -29.109 8.297 1 90.25 446 VAL B O 1
ATOM 7995 N N . THR B 1 447 ? 6.555 -27.375 7.98 1 92.88 447 THR B N 1
ATOM 7996 C CA . THR B 1 447 ? 5.645 -26.734 7.039 1 92.88 447 THR B CA 1
ATOM 7997 C C . THR B 1 447 ? 6.418 -25.938 5.996 1 92.88 447 THR B C 1
ATOM 7999 O O . THR B 1 447 ? 7.555 -25.516 6.242 1 92.88 447 THR B O 1
ATOM 8002 N N . PRO B 1 448 ? 5.84 -25.828 4.816 1 93.06 448 PRO B N 1
ATOM 8003 C CA . PRO B 1 448 ? 6.504 -24.984 3.822 1 93.06 448 PRO B CA 1
ATOM 8004 C C . PRO B 1 448 ? 6.715 -23.562 4.312 1 93.06 448 PRO B C 1
ATOM 8006 O O . PRO B 1 448 ? 5.93 -23.047 5.121 1 93.06 448 PRO B O 1
ATOM 8009 N N . ILE B 1 449 ? 7.711 -22.969 3.832 1 93 449 ILE B N 1
ATOM 8010 C CA . ILE B 1 449 ? 8.164 -21.656 4.309 1 93 449 ILE B CA 1
ATOM 8011 C C . ILE B 1 449 ? 7.043 -20.641 4.152 1 93 449 ILE B C 1
ATOM 8013 O O . ILE B 1 449 ? 6.871 -19.75 5 1 93 449 ILE B O 1
ATOM 8017 N N . VAL B 1 450 ? 6.27 -20.672 3.068 1 95.38 450 VAL B N 1
ATOM 8018 C CA . VAL B 1 450 ? 5.223 -19.703 2.805 1 95.38 450 VAL B CA 1
ATOM 8019 C C . VAL B 1 450 ? 4.16 -19.766 3.9 1 95.38 450 VAL B C 1
ATOM 8021 O O . VAL B 1 450 ? 3.691 -18.734 4.387 1 95.38 450 VAL B O 1
ATOM 8024 N N . ILE B 1 451 ? 3.777 -20.922 4.336 1 96.81 451 ILE B N 1
ATOM 8025 C CA . ILE B 1 451 ? 2.758 -21.109 5.363 1 96.81 451 ILE B CA 1
ATOM 8026 C C . ILE B 1 451 ? 3.311 -20.703 6.723 1 96.81 451 ILE B C 1
ATOM 8028 O O . ILE B 1 451 ? 2.611 -20.062 7.516 1 96.81 451 ILE B O 1
ATOM 8032 N N . ALA B 1 452 ? 4.574 -21.094 6.941 1 96.62 452 ALA B N 1
ATOM 8033 C CA . ALA B 1 452 ? 5.219 -20.656 8.18 1 96.62 452 ALA B CA 1
ATOM 8034 C C . ALA B 1 452 ? 5.273 -19.141 8.273 1 96.62 452 ALA B C 1
ATOM 8036 O O . ALA B 1 452 ? 4.992 -18.562 9.328 1 96.62 452 ALA B O 1
ATOM 8037 N N . ALA B 1 453 ? 5.637 -18.531 7.195 1 96.25 453 ALA B N 1
ATOM 8038 C CA . ALA B 1 453 ? 5.766 -17.078 7.156 1 96.25 453 ALA B CA 1
ATOM 8039 C C . ALA B 1 453 ? 4.41 -16.406 7.352 1 96.25 453 ALA B C 1
ATOM 8041 O O . ALA B 1 453 ? 4.281 -15.469 8.141 1 96.25 453 ALA B O 1
ATOM 8042 N N . LEU B 1 454 ? 3.377 -16.844 6.66 1 97.56 454 LEU B N 1
ATOM 8043 C CA . LEU B 1 454 ? 2.037 -16.297 6.824 1 97.56 454 LEU B CA 1
ATOM 8044 C C . LEU B 1 454 ? 1.525 -16.516 8.242 1 97.56 454 LEU B C 1
ATOM 8046 O O . LEU B 1 454 ? 0.858 -15.648 8.812 1 97.56 454 LEU B O 1
ATOM 8050 N N . GLY B 1 455 ? 1.79 -17.719 8.742 1 97.69 455 GLY B N 1
ATOM 8051 C CA . GLY B 1 455 ? 1.458 -17.953 10.133 1 97.69 455 GLY B CA 1
ATOM 8052 C C . GLY B 1 455 ? 2.125 -16.984 11.094 1 97.69 455 GLY B C 1
ATOM 8053 O O . GLY B 1 455 ? 1.519 -16.562 12.078 1 97.69 455 GLY B O 1
ATOM 8054 N N . GLY B 1 456 ? 3.391 -16.719 10.859 1 97.69 456 GLY B N 1
ATOM 8055 C CA . GLY B 1 456 ? 4.094 -15.711 11.648 1 97.69 456 GLY B CA 1
ATOM 8056 C C . GLY B 1 456 ? 3.443 -14.344 11.586 1 97.69 456 GLY B C 1
ATOM 8057 O O . GLY B 1 456 ? 3.326 -13.664 12.609 1 97.69 456 GLY B O 1
ATOM 8058 N N . VAL B 1 457 ? 3.062 -13.906 10.398 1 97.19 457 VAL B N 1
ATOM 8059 C CA . VAL B 1 457 ? 2.387 -12.625 10.227 1 97.19 457 VAL B CA 1
ATOM 8060 C C . VAL B 1 457 ? 1.098 -12.609 11.047 1 97.19 457 VAL B C 1
ATOM 8062 O O . VAL B 1 457 ? 0.813 -11.633 11.75 1 97.19 457 VAL B O 1
ATOM 8065 N N . PHE B 1 458 ? 0.302 -13.664 10.922 1 96.75 458 PHE B N 1
ATOM 8066 C CA . PHE B 1 458 ? -0.935 -13.797 11.688 1 96.75 458 PHE B CA 1
ATOM 8067 C C . PHE B 1 458 ? -0.672 -13.648 13.18 1 96.75 458 PHE B C 1
ATOM 8069 O O . PHE B 1 458 ? -1.366 -12.891 13.859 1 96.75 458 PHE B O 1
ATOM 8076 N N . MET B 1 459 ? 0.331 -14.312 13.664 1 97.12 459 MET B N 1
ATOM 8077 C CA . MET B 1 459 ? 0.663 -14.273 15.086 1 97.12 459 MET B CA 1
ATOM 8078 C C . MET B 1 459 ? 1.154 -12.891 15.492 1 97.12 459 MET B C 1
ATOM 8080 O O . MET B 1 459 ? 0.865 -12.43 16.594 1 97.12 459 MET B O 1
ATOM 8084 N N . MET B 1 460 ? 1.94 -12.25 14.656 1 96.44 460 MET B N 1
ATOM 8085 C CA . MET B 1 460 ? 2.432 -10.906 14.953 1 96.44 460 MET B CA 1
ATOM 8086 C C . MET B 1 460 ? 1.272 -9.93 15.125 1 96.44 460 MET B C 1
ATOM 8088 O O . MET B 1 460 ? 1.299 -9.078 16.016 1 96.44 460 MET B O 1
ATOM 8092 N N . VAL B 1 461 ? 0.308 -10 14.273 1 92.44 461 VAL B N 1
ATOM 8093 C CA . VAL B 1 461 ? -0.84 -9.109 14.352 1 92.44 461 VAL B CA 1
ATOM 8094 C C . VAL B 1 461 ? -1.692 -9.461 15.562 1 92.44 461 VAL B C 1
ATOM 8096 O O . VAL B 1 461 ? -2.152 -8.578 16.297 1 92.44 461 VAL B O 1
ATOM 8099 N N . LEU B 1 462 ? -1.901 -10.734 15.828 1 92.62 462 LEU B N 1
ATOM 8100 C CA . LEU B 1 462 ? -2.711 -11.203 16.953 1 92.62 462 LEU B CA 1
ATOM 8101 C C . LEU B 1 462 ? -2.123 -10.734 18.281 1 92.62 462 LEU B C 1
ATOM 8103 O O . LEU B 1 462 ? -2.863 -10.398 19.203 1 92.62 462 LEU B O 1
ATOM 8107 N N . THR B 1 463 ? -0.837 -10.695 18.344 1 93.44 463 THR B N 1
ATOM 8108 C CA . THR B 1 463 ? -0.179 -10.336 19.594 1 93.44 463 THR B CA 1
ATOM 8109 C C . THR B 1 463 ? 0.011 -8.828 19.688 1 93.44 463 THR B C 1
ATOM 8111 O O . THR B 1 463 ? 0.469 -8.32 20.719 1 93.44 463 THR B O 1
ATOM 8114 N N . GLY B 1 464 ? -0.205 -8.141 18.625 1 88.88 464 GLY B N 1
ATOM 8115 C CA . GLY B 1 464 ? -0.12 -6.691 18.656 1 88.88 464 GLY B CA 1
ATOM 8116 C C . GLY B 1 464 ? 1.262 -6.168 18.312 1 88.88 464 GLY B C 1
ATOM 8117 O O . GLY B 1 464 ? 1.544 -4.984 18.484 1 88.88 464 GLY B O 1
ATOM 8118 N N . CYS B 1 465 ? 2.119 -7.039 17.828 1 91.25 465 CYS B N 1
ATOM 8119 C CA . CYS B 1 465 ? 3.457 -6.613 17.438 1 91.25 465 CYS B CA 1
ATOM 8120 C C . CYS B 1 465 ? 3.414 -5.82 16.141 1 91.25 465 CYS B C 1
ATOM 8122 O O . CYS B 1 465 ? 4.332 -5.051 15.844 1 91.25 465 CYS B O 1
ATOM 8124 N N . LEU B 1 466 ? 2.4 -6.012 15.422 1 90.5 466 LEU B N 1
ATOM 8125 C CA . LEU B 1 466 ? 2.262 -5.406 14.102 1 90.5 466 LEU B CA 1
ATOM 8126 C C . LEU B 1 466 ? 0.806 -5.051 13.812 1 90.5 466 LEU B C 1
ATOM 8128 O O . LEU B 1 466 ? -0.093 -5.863 14.047 1 90.5 466 LEU B O 1
ATOM 8132 N N . SER B 1 467 ? 0.571 -3.844 13.453 1 87.44 467 SER B N 1
ATOM 8133 C CA . SER B 1 467 ? -0.767 -3.486 12.992 1 87.44 467 SER B CA 1
ATOM 8134 C C . SER B 1 467 ? -0.973 -3.883 11.539 1 87.44 467 SER B C 1
ATOM 8136 O O . SER B 1 467 ? -0.008 -4 10.781 1 87.44 467 SER B O 1
ATOM 8138 N N . THR B 1 468 ? -2.205 -4.109 11.133 1 88.31 468 THR B N 1
ATOM 8139 C CA . THR B 1 468 ? -2.5 -4.504 9.758 1 88.31 468 THR B CA 1
ATOM 8140 C C . THR B 1 468 ? -2.092 -3.404 8.781 1 88.31 468 THR B C 1
ATOM 8142 O O . THR B 1 468 ? -1.581 -3.689 7.699 1 88.31 468 THR B O 1
ATOM 8145 N N . ALA B 1 469 ? -2.305 -2.184 9.164 1 84.12 469 ALA B N 1
ATOM 8146 C CA . ALA B 1 469 ? -1.929 -1.062 8.305 1 84.12 469 ALA B CA 1
ATOM 8147 C C . ALA B 1 469 ? -0.42 -1.02 8.086 1 84.12 469 ALA B C 1
ATOM 8149 O O . ALA B 1 469 ? 0.044 -0.855 6.953 1 84.12 469 ALA B O 1
ATOM 8150 N N . ASP B 1 470 ? 0.28 -1.233 9.148 1 85.88 470 ASP B N 1
ATOM 8151 C CA . ASP B 1 470 ? 1.736 -1.23 9.047 1 85.88 470 ASP B CA 1
ATOM 8152 C C . ASP B 1 470 ? 2.23 -2.412 8.211 1 85.88 470 ASP B C 1
ATOM 8154 O O . ASP B 1 470 ? 3.234 -2.305 7.508 1 85.88 470 ASP B O 1
ATOM 8158 N N . ALA B 1 471 ? 1.529 -3.48 8.359 1 92 471 ALA B N 1
ATOM 8159 C CA . ALA B 1 471 ? 1.909 -4.676 7.613 1 92 471 ALA B CA 1
ATOM 8160 C C . ALA B 1 471 ? 1.846 -4.43 6.109 1 92 471 ALA B C 1
ATOM 8162 O O . ALA B 1 471 ? 2.795 -4.734 5.383 1 92 471 ALA B O 1
ATOM 8163 N N . TYR B 1 472 ? 0.838 -3.879 5.652 1 90.56 472 TYR B N 1
ATOM 8164 C CA . TYR B 1 472 ? 0.669 -3.662 4.219 1 90.56 472 TYR B CA 1
ATOM 8165 C C . TYR B 1 472 ? 1.583 -2.547 3.725 1 90.56 472 TYR B C 1
ATOM 8167 O O . TYR B 1 472 ? 2.096 -2.607 2.605 1 90.56 472 TYR B O 1
ATOM 8175 N N . ASP B 1 473 ? 1.817 -1.571 4.543 1 85.44 473 ASP B N 1
ATOM 8176 C CA . ASP B 1 473 ? 2.672 -0.447 4.176 1 85.44 473 ASP B CA 1
ATOM 8177 C C . ASP B 1 473 ? 4.129 -0.884 4.047 1 85.44 473 ASP B C 1
ATOM 8179 O O . ASP B 1 473 ? 4.914 -0.252 3.332 1 85.44 473 ASP B O 1
ATOM 8183 N N . ALA B 1 474 ? 4.391 -1.931 4.75 1 87.19 474 ALA B N 1
ATOM 8184 C CA . ALA B 1 474 ? 5.773 -2.4 4.773 1 87.19 474 ALA B CA 1
ATOM 8185 C C . ALA B 1 474 ? 6.125 -3.131 3.48 1 87.19 474 ALA B C 1
ATOM 8187 O O . ALA B 1 474 ? 7.305 -3.291 3.152 1 87.19 474 ALA B O 1
ATOM 8188 N N . VAL B 1 475 ? 5.18 -3.535 2.758 1 90.5 475 VAL B N 1
ATOM 8189 C CA . VAL B 1 475 ? 5.41 -4.352 1.569 1 90.5 475 VAL B CA 1
ATOM 8190 C C . VAL B 1 475 ? 5.75 -3.451 0.383 1 90.5 475 VAL B C 1
ATOM 8192 O O . VAL B 1 475 ? 5.066 -2.453 0.137 1 90.5 475 VAL B O 1
ATOM 8195 N N . SER B 1 476 ? 6.836 -3.746 -0.229 1 87.19 476 SER B N 1
ATOM 8196 C CA . SER B 1 476 ? 7.145 -3.088 -1.494 1 87.19 476 SER B CA 1
ATOM 8197 C C . SER B 1 476 ? 6.367 -3.715 -2.646 1 87.19 476 SER B C 1
ATOM 8199 O O . SER B 1 476 ? 6.879 -4.598 -3.338 1 87.19 476 SER B O 1
ATOM 8201 N N . TRP B 1 477 ? 5.312 -3.197 -2.906 1 90.19 477 TRP B N 1
ATOM 8202 C CA . TRP B 1 477 ? 4.402 -3.787 -3.885 1 90.19 477 TRP B CA 1
ATOM 8203 C C . TRP B 1 477 ? 5 -3.729 -5.285 1 90.19 477 TRP B C 1
ATOM 8205 O O . TRP B 1 477 ? 4.648 -4.531 -6.152 1 90.19 477 TRP B O 1
ATOM 8215 N N . ASN B 1 478 ? 5.926 -2.816 -5.547 1 87.62 478 ASN B N 1
ATOM 8216 C CA . ASN B 1 478 ? 6.633 -2.773 -6.824 1 87.62 478 ASN B CA 1
ATOM 8217 C C . ASN B 1 478 ? 7.398 -4.066 -7.082 1 87.62 478 ASN B C 1
ATOM 8219 O O . ASN B 1 478 ? 7.395 -4.582 -8.203 1 87.62 478 ASN B O 1
ATOM 8223 N N . ILE B 1 479 ? 7.98 -4.547 -6.035 1 83.38 479 ILE B N 1
ATOM 8224 C CA . ILE B 1 479 ? 8.766 -5.773 -6.16 1 83.38 479 ILE B CA 1
ATOM 8225 C C . ILE B 1 479 ? 7.832 -6.961 -6.371 1 83.38 479 ILE B C 1
ATOM 8227 O O . ILE B 1 479 ? 8.125 -7.852 -7.176 1 83.38 479 ILE B O 1
ATOM 8231 N N . ILE B 1 480 ? 6.719 -6.969 -5.664 1 91.81 480 ILE B N 1
ATOM 8232 C CA . ILE B 1 480 ? 5.77 -8.078 -5.762 1 91.81 480 ILE B CA 1
ATOM 8233 C C . ILE B 1 480 ? 5.219 -8.164 -7.184 1 91.81 480 ILE B C 1
ATOM 8235 O O . ILE B 1 480 ? 5.168 -9.242 -7.77 1 91.81 480 ILE B O 1
ATOM 8239 N N . PHE B 1 481 ? 4.852 -7.047 -7.734 1 92.88 481 PHE B N 1
ATOM 8240 C CA . PHE B 1 481 ? 4.309 -7.031 -9.086 1 92.88 481 PHE B CA 1
ATOM 8241 C C . PHE B 1 481 ? 5.391 -7.355 -10.109 1 92.88 481 PHE B C 1
ATOM 8243 O O . PHE B 1 481 ? 5.113 -7.977 -11.141 1 92.88 481 PHE B O 1
ATOM 8250 N N . LEU B 1 482 ? 6.57 -6.898 -9.859 1 87.69 482 LEU B N 1
ATOM 8251 C CA . LEU B 1 482 ? 7.684 -7.258 -10.734 1 87.69 482 LEU B CA 1
ATOM 8252 C C . LEU B 1 482 ? 7.879 -8.773 -10.766 1 87.69 482 LEU B C 1
ATOM 8254 O O . LEU B 1 482 ? 7.957 -9.367 -11.844 1 87.69 482 LEU B O 1
ATOM 8258 N N . LEU B 1 483 ? 7.871 -9.375 -9.578 1 86.56 483 LEU B N 1
ATOM 8259 C CA . LEU B 1 483 ? 8.07 -10.812 -9.461 1 86.56 483 LEU B CA 1
ATOM 8260 C C . LEU B 1 483 ? 6.926 -11.578 -10.117 1 86.56 483 LEU B C 1
ATOM 8262 O O . LEU B 1 483 ? 7.156 -12.484 -10.922 1 86.56 483 LEU B O 1
ATOM 8266 N N . ALA B 1 484 ? 5.734 -11.188 -9.758 1 91.75 484 ALA B N 1
ATOM 8267 C CA . ALA B 1 484 ? 4.539 -11.859 -10.266 1 91.75 484 ALA B CA 1
ATOM 8268 C C . ALA B 1 484 ? 4.445 -11.734 -11.781 1 91.75 484 ALA B C 1
ATOM 8270 O O . ALA B 1 484 ? 3.939 -12.641 -12.461 1 91.75 484 ALA B O 1
ATOM 8271 N N . GLY B 1 485 ? 4.969 -10.688 -12.352 1 91.12 485 GLY B N 1
ATOM 8272 C CA . GLY B 1 485 ? 4.84 -10.43 -13.781 1 91.12 485 GLY B CA 1
ATOM 8273 C C . GLY B 1 485 ? 5.902 -11.125 -14.609 1 91.12 485 GLY B C 1
ATOM 8274 O O . GLY B 1 485 ? 5.676 -11.43 -15.781 1 91.12 485 GLY B O 1
ATOM 8275 N N . VAL B 1 486 ? 7.012 -11.414 -14.031 1 86.44 486 VAL B N 1
ATOM 8276 C CA . VAL B 1 486 ? 8.109 -11.977 -14.812 1 86.44 486 VAL B CA 1
ATOM 8277 C C . VAL B 1 486 ? 8.055 -13.508 -14.75 1 86.44 486 VAL B C 1
ATOM 8279 O O . VAL B 1 486 ? 8.508 -14.188 -15.672 1 86.44 486 VAL B O 1
ATOM 8282 N N . ILE B 1 487 ? 7.445 -14.055 -13.75 1 85 487 ILE B N 1
ATOM 8283 C CA . ILE B 1 487 ? 7.402 -15.492 -13.539 1 85 487 ILE B CA 1
ATOM 8284 C C . ILE B 1 487 ? 6.738 -16.172 -14.734 1 85 487 ILE B C 1
ATOM 8286 O O . ILE B 1 487 ? 7.254 -17.156 -15.266 1 85 487 ILE B O 1
ATOM 8290 N N . PRO B 1 488 ? 5.656 -15.625 -15.32 1 90.12 488 PRO B N 1
ATOM 8291 C CA . PRO B 1 488 ? 5.02 -16.281 -16.469 1 90.12 488 PRO B CA 1
ATOM 8292 C C . PRO B 1 488 ? 5.91 -16.281 -17.719 1 90.12 488 PRO B C 1
ATOM 8294 O O . PRO B 1 488 ? 5.684 -17.062 -18.641 1 90.12 488 PRO B O 1
ATOM 8297 N N . LEU B 1 489 ? 6.883 -15.398 -17.766 1 87.12 489 LEU B N 1
ATOM 8298 C CA . LEU B 1 489 ? 7.84 -15.414 -18.859 1 87.12 489 LEU B CA 1
ATOM 8299 C C . LEU B 1 489 ? 8.602 -16.734 -18.906 1 87.12 489 LEU B C 1
ATOM 8301 O O . LEU B 1 489 ? 8.938 -17.234 -19.984 1 87.12 489 LEU B O 1
ATOM 8305 N N . GLY B 1 490 ? 8.938 -17.234 -17.734 1 82.38 490 GLY B N 1
ATOM 8306 C CA . GLY B 1 490 ? 9.555 -18.562 -17.672 1 82.38 490 GLY B CA 1
ATOM 8307 C C . GLY B 1 490 ? 8.688 -19.656 -18.234 1 82.38 490 GLY B C 1
ATOM 8308 O O . GLY B 1 490 ? 9.18 -20.547 -18.922 1 82.38 490 GLY B O 1
ATOM 8309 N N . ILE B 1 491 ? 7.406 -19.562 -17.984 1 84.31 491 ILE B N 1
ATOM 8310 C CA . ILE B 1 491 ? 6.445 -20.531 -18.516 1 84.31 491 ILE B CA 1
ATOM 8311 C C . ILE B 1 491 ? 6.395 -20.438 -20.031 1 84.31 491 ILE B C 1
ATOM 8313 O O . ILE B 1 491 ? 6.387 -21.453 -20.734 1 84.31 491 ILE B O 1
ATOM 8317 N N . ALA B 1 492 ? 6.398 -19.203 -20.516 1 89.75 492 ALA B N 1
ATOM 8318 C CA . ALA B 1 492 ? 6.355 -18.984 -21.969 1 89.75 492 ALA B CA 1
ATOM 8319 C C . ALA B 1 492 ? 7.594 -19.547 -22.641 1 89.75 492 ALA B C 1
ATOM 8321 O O . ALA B 1 492 ? 7.5 -20.141 -23.719 1 89.75 492 ALA B O 1
ATOM 8322 N N . LEU B 1 493 ? 8.695 -19.359 -22.047 1 85.5 493 LEU B N 1
ATOM 8323 C CA . LEU B 1 493 ? 9.945 -19.859 -22.594 1 85.5 493 LEU B CA 1
ATOM 8324 C C . LEU B 1 493 ? 9.93 -21.391 -22.672 1 85.5 493 LEU B C 1
ATOM 8326 O O . LEU B 1 493 ? 10.414 -21.969 -23.656 1 85.5 493 LEU B O 1
ATOM 8330 N N . ASP B 1 494 ? 9.43 -21.969 -21.688 1 82.62 494 ASP B N 1
ATOM 8331 C CA . ASP B 1 494 ? 9.352 -23.422 -21.641 1 82.62 494 ASP B CA 1
ATOM 8332 C C . ASP B 1 494 ? 8.352 -23.969 -22.656 1 82.62 494 ASP B C 1
ATOM 8334 O O . ASP B 1 494 ? 8.648 -24.906 -23.391 1 82.62 494 ASP B O 1
ATOM 8338 N N . GLU B 1 495 ? 7.172 -23.359 -22.75 1 86.25 495 GLU B N 1
ATOM 8339 C CA . GLU B 1 495 ? 6.082 -23.812 -23.594 1 86.25 495 GLU B CA 1
ATOM 8340 C C . GLU B 1 495 ? 6.438 -23.656 -25.078 1 86.25 495 GLU B C 1
ATOM 8342 O O . GLU B 1 495 ? 5.996 -24.438 -25.922 1 86.25 495 GLU B O 1
ATOM 8347 N N . THR B 1 496 ? 7.273 -22.688 -25.391 1 90.69 496 THR B N 1
ATOM 8348 C CA . THR B 1 496 ? 7.574 -22.391 -26.781 1 90.69 496 THR B CA 1
ATOM 8349 C C . THR B 1 496 ? 8.875 -23.078 -27.203 1 90.69 496 THR B C 1
ATOM 8351 O O . THR B 1 496 ? 9.242 -23.031 -28.391 1 90.69 496 THR B O 1
ATOM 8354 N N . GLY B 1 497 ? 9.562 -23.656 -26.172 1 85.75 497 GLY B N 1
ATOM 8355 C CA . GLY B 1 497 ? 10.836 -24.297 -26.469 1 85.75 497 GLY B CA 1
ATOM 8356 C C . GLY B 1 497 ? 12.008 -23.344 -26.453 1 85.75 497 GLY B C 1
ATOM 8357 O O . GLY B 1 497 ? 13.109 -23.688 -26.859 1 85.75 497 GLY B O 1
ATOM 8358 N N . GLY B 1 498 ? 11.766 -22.219 -26.062 1 85.38 498 GLY B N 1
ATOM 8359 C CA . GLY B 1 498 ? 12.82 -21.219 -25.984 1 85.38 498 GLY B CA 1
ATOM 8360 C C . GLY B 1 498 ? 13.969 -21.609 -25.078 1 85.38 498 GLY B C 1
ATOM 8361 O O . GLY B 1 498 ? 15.133 -21.344 -25.391 1 85.38 498 GLY B O 1
ATOM 8362 N N . SER B 1 499 ? 13.719 -22.188 -23.969 1 81.06 499 SER B N 1
ATOM 8363 C CA . SER B 1 499 ? 14.758 -22.609 -23.031 1 81.06 499 SER B CA 1
ATOM 8364 C C . SER B 1 499 ? 15.711 -23.609 -23.688 1 81.06 499 SER B C 1
ATOM 8366 O O . SER B 1 499 ? 16.906 -23.578 -23.438 1 81.06 499 SER B O 1
ATOM 8368 N N . GLU B 1 500 ? 15.203 -24.391 -24.516 1 81.81 500 GLU B N 1
ATOM 8369 C CA . GLU B 1 500 ? 16.016 -25.375 -25.219 1 81.81 500 GLU B CA 1
ATOM 8370 C C . GLU B 1 500 ? 16.953 -24.719 -26.219 1 81.81 500 GLU B C 1
ATOM 8372 O O . GLU B 1 500 ? 18.109 -25.125 -26.359 1 81.81 500 GLU B O 1
ATOM 8377 N N . VAL B 1 501 ? 16.453 -23.75 -26.859 1 82.88 501 VAL B N 1
ATOM 8378 C CA . VAL B 1 501 ? 17.25 -23.047 -27.859 1 82.88 501 VAL B CA 1
ATOM 8379 C C . VAL B 1 501 ? 18.438 -22.359 -27.188 1 82.88 501 VAL B C 1
ATOM 8381 O O . VAL B 1 501 ? 19.562 -22.453 -27.672 1 82.88 501 VAL B O 1
ATOM 8384 N N . ILE B 1 502 ? 18.203 -21.688 -26.078 1 78.94 502 ILE B N 1
ATOM 8385 C CA . ILE B 1 502 ? 19.266 -21 -25.375 1 78.94 502 ILE B CA 1
ATOM 8386 C C . ILE B 1 502 ? 20.25 -22 -24.781 1 78.94 502 ILE B C 1
ATOM 8388 O O . ILE B 1 502 ? 21.469 -21.797 -24.828 1 78.94 502 ILE B O 1
ATOM 8392 N N . ALA B 1 503 ? 19.688 -23.109 -24.312 1 76 503 ALA B N 1
ATOM 8393 C CA . ALA B 1 503 ? 20.531 -24.156 -23.734 1 76 503 ALA B CA 1
ATOM 8394 C C . ALA B 1 503 ? 21.469 -24.734 -24.797 1 76 503 ALA B C 1
ATOM 8396 O O . ALA B 1 503 ? 22.641 -25.016 -24.5 1 76 503 ALA B O 1
ATOM 8397 N N . GLU B 1 504 ? 21 -24.875 -25.922 1 77.81 504 GLU B N 1
ATOM 8398 C CA . GLU B 1 504 ? 21.797 -25.438 -27 1 77.81 504 GLU B CA 1
ATOM 8399 C C . GLU B 1 504 ? 22.984 -24.547 -27.344 1 77.81 504 GLU B C 1
ATOM 8401 O O . GLU B 1 504 ? 24.078 -25.031 -27.609 1 77.81 504 GLU B O 1
ATOM 8406 N N . VAL B 1 505 ? 22.734 -23.281 -27.297 1 74.94 505 VAL B N 1
ATOM 8407 C CA . VAL B 1 505 ? 23.781 -22.328 -27.625 1 74.94 505 VAL B CA 1
ATOM 8408 C C . VAL B 1 505 ? 24.859 -22.359 -26.547 1 74.94 505 VAL B C 1
ATOM 8410 O O . VAL B 1 505 ? 26.062 -22.328 -26.844 1 74.94 505 VAL B O 1
ATOM 8413 N N . LEU B 1 506 ? 24.406 -22.484 -25.344 1 72.88 506 LEU B N 1
ATOM 8414 C CA . LEU B 1 506 ? 25.344 -22.438 -24.234 1 72.88 506 LEU B CA 1
ATOM 8415 C C . LEU B 1 506 ? 26.078 -23.766 -24.078 1 72.88 506 LEU B C 1
ATOM 8417 O O . LEU B 1 506 ? 27.25 -23.797 -23.703 1 72.88 506 LEU B O 1
ATOM 8421 N N . VAL B 1 507 ? 25.391 -24.859 -24.453 1 74.44 507 VAL B N 1
ATOM 8422 C CA . VAL B 1 507 ? 25.953 -26.203 -24.391 1 74.44 507 VAL B CA 1
ATOM 8423 C C . VAL B 1 507 ? 27 -26.359 -25.484 1 74.44 507 VAL B C 1
ATOM 8425 O O . VAL B 1 507 ? 27.953 -27.125 -25.344 1 74.44 507 VAL B O 1
ATOM 8428 N N . ALA B 1 508 ? 26.781 -25.594 -26.5 1 76.81 508 ALA B N 1
ATOM 8429 C CA . ALA B 1 508 ? 27.766 -25.672 -27.578 1 76.81 508 ALA B CA 1
ATOM 8430 C C . ALA B 1 508 ? 29.156 -25.297 -27.078 1 76.81 508 ALA B C 1
ATOM 8432 O O . ALA B 1 508 ? 30.156 -25.703 -27.672 1 76.81 508 ALA B O 1
ATOM 8433 N N . SER B 1 509 ? 29.219 -24.625 -26 1 73 509 SER B N 1
ATOM 8434 C CA . SER B 1 509 ? 30.5 -24.25 -25.406 1 73 509 SER B CA 1
ATOM 8435 C C . SER B 1 509 ? 31.188 -25.453 -24.766 1 73 509 SER B C 1
ATOM 8437 O O . SER B 1 509 ? 32.406 -25.406 -24.5 1 73 509 SER B O 1
ATOM 8439 N N . ASP B 1 510 ? 30.406 -26.422 -24.484 1 73.44 510 ASP B N 1
ATOM 8440 C CA . ASP B 1 510 ? 30.922 -27.641 -23.859 1 73.44 510 ASP B CA 1
ATOM 8441 C C . ASP B 1 510 ? 32.031 -28.266 -24.719 1 73.44 510 ASP B C 1
ATOM 8443 O O . ASP B 1 510 ? 32.875 -29 -24.219 1 73.44 510 ASP B O 1
ATOM 8447 N N . ALA B 1 511 ? 32 -27.938 -25.922 1 73.25 511 ALA B N 1
ATOM 8448 C CA . ALA B 1 511 ? 33.031 -28.453 -26.828 1 73.25 511 ALA B CA 1
ATOM 8449 C C . ALA B 1 511 ? 34.406 -27.844 -26.5 1 73.25 511 ALA B C 1
ATOM 8451 O O . ALA B 1 511 ? 35.438 -28.469 -26.766 1 73.25 511 ALA B O 1
ATOM 8452 N N . PHE B 1 512 ? 34.344 -26.75 -25.812 1 76.12 512 PHE B N 1
ATOM 8453 C CA . PHE B 1 512 ? 35.594 -26.016 -25.625 1 76.12 512 PHE B CA 1
ATOM 8454 C C . PHE B 1 512 ? 35.938 -25.891 -24.156 1 76.12 512 PHE B C 1
ATOM 8456 O O . PHE B 1 512 ? 37.062 -25.625 -23.781 1 76.12 512 PHE B O 1
ATOM 8463 N N . LEU B 1 513 ? 34.938 -26.094 -23.344 1 84.12 513 LEU B N 1
ATOM 8464 C CA . LEU B 1 513 ? 35.156 -25.875 -21.922 1 84.12 513 LEU B CA 1
ATOM 8465 C C . LEU B 1 513 ? 34.719 -27.109 -21.125 1 84.12 513 LEU B C 1
ATOM 8467 O O . LEU B 1 513 ? 33.75 -27.766 -21.453 1 84.12 513 LEU B O 1
ATOM 8471 N N . PRO B 1 514 ? 35.594 -27.344 -20.172 1 89.44 514 PRO B N 1
ATOM 8472 C CA . PRO B 1 514 ? 35.125 -28.375 -19.25 1 89.44 514 PRO B CA 1
ATOM 8473 C C . PRO B 1 514 ? 33.844 -27.953 -18.5 1 89.44 514 PRO B C 1
ATOM 8475 O O . PRO B 1 514 ? 33.469 -26.781 -18.531 1 89.44 514 PRO B O 1
ATOM 8478 N N . LEU B 1 515 ? 33.188 -28.938 -17.969 1 91.31 515 LEU B N 1
ATOM 8479 C CA . LEU B 1 515 ? 31.891 -28.703 -17.312 1 91.31 515 LEU B CA 1
ATOM 8480 C C . LEU B 1 515 ? 32.031 -27.594 -16.266 1 91.31 515 LEU B C 1
ATOM 8482 O O . LEU B 1 515 ? 31.109 -26.781 -16.109 1 91.31 515 LEU B O 1
ATOM 8486 N N . LEU B 1 516 ? 33.062 -27.547 -15.539 1 93.81 516 LEU B N 1
ATOM 8487 C CA . LEU B 1 516 ? 33.312 -26.5 -14.555 1 93.81 516 LEU B CA 1
ATOM 8488 C C . LEU B 1 516 ? 33.406 -25.141 -15.227 1 93.81 516 LEU B C 1
ATOM 8490 O O . LEU B 1 516 ? 33 -24.125 -14.656 1 93.81 516 LEU B O 1
ATOM 8494 N N . GLY B 1 517 ? 34 -25.094 -16.344 1 92.31 517 GLY B N 1
ATOM 8495 C CA . GLY B 1 517 ? 34.094 -23.859 -17.125 1 92.31 517 GLY B CA 1
ATOM 8496 C C . GLY B 1 517 ? 32.719 -23.359 -17.578 1 92.31 517 GLY B C 1
ATOM 8497 O O . GLY B 1 517 ? 32.5 -22.156 -17.609 1 92.31 517 GLY B O 1
ATOM 8498 N N . VAL B 1 518 ? 31.906 -24.359 -17.969 1 92 518 VAL B N 1
ATOM 8499 C CA . VAL B 1 518 ? 30.547 -23.984 -18.391 1 92 518 VAL B CA 1
ATOM 8500 C C . VAL B 1 518 ? 29.781 -23.391 -17.203 1 92 518 VAL B C 1
ATOM 8502 O O . VAL B 1 518 ? 29.062 -22.406 -17.359 1 92 518 VAL B O 1
ATOM 8505 N N . LEU B 1 519 ? 29.953 -24.016 -16.062 1 94.69 519 LEU B N 1
ATOM 8506 C CA . LEU B 1 519 ? 29.328 -23.5 -14.852 1 94.69 519 LEU B CA 1
ATOM 8507 C C . LEU B 1 519 ? 29.797 -22.094 -14.547 1 94.69 519 LEU B C 1
ATOM 8509 O O . LEU B 1 519 ? 28.984 -21.219 -14.211 1 94.69 519 LEU B O 1
ATOM 8513 N N . LEU B 1 520 ? 31.047 -21.844 -14.648 1 94.94 520 LEU B N 1
ATOM 8514 C CA . LEU B 1 520 ? 31.625 -20.516 -14.43 1 94.94 520 LEU B CA 1
ATOM 8515 C C . LEU B 1 520 ? 31.078 -19.516 -15.438 1 94.94 520 LEU B C 1
ATOM 8517 O O . LEU B 1 520 ? 30.812 -18.359 -15.086 1 94.94 520 LEU B O 1
ATOM 8521 N N . LEU B 1 521 ? 30.953 -19.953 -16.625 1 91.81 521 LEU B N 1
ATOM 8522 C CA . LEU B 1 521 ? 30.422 -19.078 -17.672 1 91.81 521 LEU B CA 1
ATOM 8523 C C . LEU B 1 521 ? 28.984 -18.656 -17.328 1 91.81 521 LEU B C 1
ATOM 8525 O O . LEU B 1 521 ? 28.625 -17.484 -17.516 1 91.81 521 LEU B O 1
ATOM 8529 N N . PHE B 1 522 ? 28.172 -19.609 -16.891 1 92.81 522 PHE B N 1
ATOM 8530 C CA . PHE B 1 522 ? 26.797 -19.297 -16.484 1 92.81 522 PHE B CA 1
ATOM 8531 C C . PHE B 1 522 ? 26.797 -18.297 -15.336 1 92.81 522 PHE B C 1
ATOM 8533 O O . PHE B 1 522 ? 25.984 -17.375 -15.312 1 92.81 522 PHE B O 1
ATOM 8540 N N . TYR B 1 523 ? 27.688 -18.469 -14.414 1 95.81 523 TYR B N 1
ATOM 8541 C CA . TYR B 1 523 ? 27.797 -17.531 -13.297 1 95.81 523 TYR B CA 1
ATOM 8542 C C . TYR B 1 523 ? 28.141 -16.141 -13.789 1 95.81 523 TYR B C 1
ATOM 8544 O O . TYR B 1 523 ? 27.516 -15.156 -13.383 1 95.81 523 TYR B O 1
ATOM 8552 N N . LEU B 1 524 ? 29.094 -16.031 -14.641 1 94.25 524 LEU B N 1
ATOM 8553 C CA . LEU B 1 524 ? 29.578 -14.742 -15.117 1 94.25 524 LEU B CA 1
ATOM 8554 C C . LEU B 1 524 ? 28.516 -14.016 -15.945 1 94.25 524 LEU B C 1
ATOM 8556 O O . LEU B 1 524 ? 28.281 -12.828 -15.75 1 94.25 524 LEU B O 1
ATOM 8560 N N . VAL B 1 525 ? 27.906 -14.734 -16.797 1 90.44 525 VAL B N 1
ATOM 8561 C CA . VAL B 1 525 ? 26.875 -14.133 -17.641 1 90.44 525 VAL B CA 1
ATOM 8562 C C . VAL B 1 525 ? 25.703 -13.664 -16.797 1 90.44 525 VAL B C 1
ATOM 8564 O O . VAL B 1 525 ? 25.188 -12.562 -16.984 1 90.44 525 VAL B O 1
ATOM 8567 N N . THR B 1 526 ? 25.312 -14.523 -15.914 1 93.25 526 THR B N 1
ATOM 8568 C CA . THR B 1 526 ? 24.203 -14.18 -15.023 1 93.25 526 THR B CA 1
ATOM 8569 C C . THR B 1 526 ? 24.578 -12.969 -14.164 1 93.25 526 THR B C 1
ATOM 8571 O O . THR B 1 526 ? 23.75 -12.062 -13.984 1 93.25 526 THR B O 1
ATOM 8574 N N . GLY B 1 527 ? 25.766 -12.961 -13.609 1 94 527 GLY B N 1
ATOM 8575 C CA . GLY B 1 527 ? 26.234 -11.844 -12.805 1 94 527 GLY B CA 1
ATOM 8576 C C . GLY B 1 527 ? 26.234 -10.523 -13.562 1 94 527 GLY B C 1
ATOM 8577 O O . GLY B 1 527 ? 25.844 -9.492 -13.016 1 94 527 GLY B O 1
ATOM 8578 N N . LEU B 1 528 ? 26.672 -10.555 -14.742 1 91.19 528 LEU B N 1
ATOM 8579 C CA . LEU B 1 528 ? 26.703 -9.352 -15.57 1 91.19 528 LEU B CA 1
ATOM 8580 C C . LEU B 1 528 ? 25.297 -8.859 -15.883 1 91.19 528 LEU B C 1
ATOM 8582 O O . LEU B 1 528 ? 25.016 -7.66 -15.836 1 91.19 528 LEU B O 1
ATOM 8586 N N . LEU B 1 529 ? 24.469 -9.812 -16.203 1 87.69 529 LEU B N 1
ATOM 8587 C CA . LEU B 1 529 ? 23.078 -9.461 -16.516 1 87.69 529 LEU B CA 1
ATOM 8588 C C . LEU B 1 529 ? 22.391 -8.867 -15.289 1 87.69 529 LEU B C 1
ATOM 8590 O O . LEU B 1 529 ? 21.594 -7.926 -15.414 1 87.69 529 LEU B O 1
ATOM 8594 N N . ALA B 1 530 ? 22.656 -9.414 -14.188 1 90.62 530 ALA B N 1
ATOM 8595 C CA . ALA B 1 530 ? 22.031 -8.961 -12.945 1 90.62 530 ALA B CA 1
ATOM 8596 C C . ALA B 1 530 ? 22.422 -7.516 -12.633 1 90.62 530 ALA B C 1
ATOM 8598 O O . ALA B 1 530 ? 21.641 -6.781 -12.031 1 90.62 530 ALA B O 1
ATOM 8599 N N . ASN B 1 531 ? 23.609 -7.09 -13.062 1 90.06 531 ASN B N 1
ATOM 8600 C CA . ASN B 1 531 ? 24.078 -5.73 -12.82 1 90.06 531 ASN B CA 1
ATOM 8601 C C . ASN B 1 531 ? 23.406 -4.73 -13.75 1 90.06 531 ASN B C 1
ATOM 8603 O O . ASN B 1 531 ? 23.406 -3.525 -13.484 1 90.06 531 ASN B O 1
ATOM 8607 N N . VAL B 1 532 ? 22.844 -5.273 -14.773 1 81.44 532 VAL B N 1
ATOM 8608 C CA . VAL B 1 532 ? 22.266 -4.387 -15.781 1 81.44 532 VAL B CA 1
ATOM 8609 C C . VAL B 1 532 ? 20.75 -4.359 -15.633 1 81.44 532 VAL B C 1
ATOM 8611 O O . VAL B 1 532 ? 20.125 -3.311 -15.781 1 81.44 532 VAL B O 1
ATOM 8614 N N . ILE B 1 533 ? 20.266 -5.48 -15.492 1 80.69 533 ILE B N 1
ATOM 8615 C CA . ILE B 1 533 ? 18.812 -5.523 -15.305 1 80.69 533 ILE B CA 1
ATOM 8616 C C . ILE B 1 533 ? 18.5 -5.695 -13.82 1 80.69 533 ILE B C 1
ATOM 8618 O O . ILE B 1 533 ? 19.297 -5.348 -12.961 1 80.69 533 ILE B O 1
ATOM 8622 N N . THR B 1 534 ? 17.703 -6.324 -13.227 1 79.94 534 THR B N 1
ATOM 8623 C CA . THR B 1 534 ? 17.406 -6.578 -11.82 1 79.94 534 THR B CA 1
ATOM 8624 C C . THR B 1 534 ? 17.656 -8.039 -11.469 1 79.94 534 THR B C 1
ATOM 8626 O O . THR B 1 534 ? 17.516 -8.922 -12.32 1 79.94 534 THR B O 1
ATOM 8629 N N . PRO B 1 535 ? 18.141 -8.219 -10.25 1 88.81 535 PRO B N 1
ATOM 8630 C CA . PRO B 1 535 ? 18.422 -9.594 -9.82 1 88.81 535 PRO B CA 1
ATOM 8631 C C . PRO B 1 535 ? 17.219 -10.523 -10.031 1 88.81 535 PRO B C 1
ATOM 8633 O O . PRO B 1 535 ? 17.375 -11.648 -10.5 1 88.81 535 PRO B O 1
ATOM 8636 N N . VAL B 1 536 ? 16.109 -10.055 -9.805 1 84.06 536 VAL B N 1
ATOM 8637 C CA . VAL B 1 536 ? 14.898 -10.867 -9.906 1 84.06 536 VAL B CA 1
ATOM 8638 C C . VAL B 1 536 ? 14.641 -11.234 -11.367 1 84.06 536 VAL B C 1
ATOM 8640 O O . VAL B 1 536 ? 14.383 -12.398 -11.688 1 84.06 536 VAL B O 1
ATOM 8643 N N . ALA B 1 537 ? 14.719 -10.312 -12.203 1 82.5 537 ALA B N 1
ATOM 8644 C CA . ALA B 1 537 ? 14.516 -10.57 -13.625 1 82.5 537 ALA B CA 1
ATOM 8645 C C . ALA B 1 537 ? 15.547 -11.562 -14.156 1 82.5 537 ALA B C 1
ATOM 8647 O O . ALA B 1 537 ? 15.234 -12.414 -14.992 1 82.5 537 ALA B O 1
ATOM 8648 N N . THR B 1 538 ? 16.688 -11.461 -13.664 1 88.69 538 THR B N 1
ATOM 8649 C CA . THR B 1 538 ? 17.766 -12.312 -14.133 1 88.69 538 THR B CA 1
ATOM 8650 C C . THR B 1 538 ? 17.531 -13.766 -13.727 1 88.69 538 THR B C 1
ATOM 8652 O O . THR B 1 538 ? 17.719 -14.68 -14.531 1 88.69 538 THR B O 1
ATOM 8655 N N . VAL B 1 539 ? 17.109 -13.992 -12.539 1 90.69 539 VAL B N 1
ATOM 8656 C CA . VAL B 1 539 ? 16.844 -15.352 -12.055 1 90.69 539 VAL B CA 1
ATOM 8657 C C . VAL B 1 539 ? 15.719 -15.984 -12.875 1 90.69 539 VAL B C 1
ATOM 8659 O O . VAL B 1 539 ? 15.805 -17.156 -13.258 1 90.69 539 VAL B O 1
ATOM 8662 N N . VAL B 1 540 ? 14.742 -15.281 -13.141 1 82.06 540 VAL B N 1
ATOM 8663 C CA . VAL B 1 540 ? 13.586 -15.789 -13.875 1 82.06 540 VAL B CA 1
ATOM 8664 C C . VAL B 1 540 ? 14 -16.156 -15.297 1 82.06 540 VAL B C 1
ATOM 8666 O O . VAL B 1 540 ? 13.523 -17.156 -15.844 1 82.06 540 VAL B O 1
ATOM 8669 N N . LEU B 1 541 ? 14.898 -15.398 -15.828 1 81.19 541 LEU B N 1
ATOM 8670 C CA . LEU B 1 541 ? 15.336 -15.625 -17.203 1 81.19 541 LEU B CA 1
ATOM 8671 C C . LEU B 1 541 ? 16.375 -16.734 -17.266 1 81.19 541 LEU B C 1
ATOM 8673 O O . LEU B 1 541 ? 16.312 -17.594 -18.156 1 81.19 541 LEU B O 1
ATOM 8677 N N . MET B 1 542 ? 17.234 -16.75 -16.391 1 90.06 542 MET B N 1
ATOM 8678 C CA . MET B 1 542 ? 18.453 -17.547 -16.562 1 90.06 542 MET B CA 1
ATOM 8679 C C . MET B 1 542 ? 18.297 -18.922 -15.906 1 90.06 542 MET B C 1
ATOM 8681 O O . MET B 1 542 ? 18.969 -19.875 -16.297 1 90.06 542 MET B O 1
ATOM 8685 N N . ILE B 1 543 ? 17.469 -19.078 -14.93 1 92.06 543 ILE B N 1
ATOM 8686 C CA . ILE B 1 543 ? 17.391 -20.344 -14.227 1 92.06 543 ILE B CA 1
ATOM 8687 C C . ILE B 1 543 ? 16.844 -21.422 -15.164 1 92.06 543 ILE B C 1
ATOM 8689 O O . ILE B 1 543 ? 17.438 -22.5 -15.289 1 92.06 543 ILE B O 1
ATOM 8693 N N . PRO B 1 544 ? 15.719 -21.172 -15.875 1 86.62 544 PRO B N 1
ATOM 8694 C CA . PRO B 1 544 ? 15.266 -22.188 -16.812 1 86.62 544 PRO B CA 1
ATOM 8695 C C . PRO B 1 544 ? 16.328 -22.547 -17.859 1 86.62 544 PRO B C 1
ATOM 8697 O O . PRO B 1 544 ? 16.469 -23.719 -18.203 1 86.62 544 PRO B O 1
ATOM 8700 N N . VAL B 1 545 ? 17.062 -21.609 -18.297 1 86.88 545 VAL B N 1
ATOM 8701 C CA . VAL B 1 545 ? 18.125 -21.812 -19.281 1 86.88 545 VAL B CA 1
ATOM 8702 C C . VAL B 1 545 ? 19.219 -22.688 -18.672 1 86.88 545 VAL B C 1
ATOM 8704 O O . VAL B 1 545 ? 19.688 -23.641 -19.312 1 86.88 545 VAL B O 1
ATOM 8707 N N . ALA B 1 546 ? 19.609 -22.406 -17.5 1 92.56 546 ALA B N 1
ATOM 8708 C CA . ALA B 1 546 ? 20.672 -23.125 -16.828 1 92.56 546 ALA B CA 1
ATOM 8709 C C . ALA B 1 546 ? 20.281 -24.562 -16.531 1 92.56 546 ALA B C 1
ATOM 8711 O O . ALA B 1 546 ? 21.078 -25.484 -16.703 1 92.56 546 ALA B O 1
ATOM 8712 N N . VAL B 1 547 ? 19.109 -24.781 -16.047 1 91.75 547 VAL B N 1
ATOM 8713 C CA . VAL B 1 547 ? 18.625 -26.109 -15.703 1 91.75 547 VAL B CA 1
ATOM 8714 C C . VAL B 1 547 ? 18.531 -26.969 -16.969 1 91.75 547 VAL B C 1
ATOM 8716 O O . VAL B 1 547 ? 18.922 -28.125 -16.969 1 91.75 547 VAL B O 1
ATOM 8719 N N . GLU B 1 548 ? 18.047 -26.422 -18.031 1 88 548 GLU B N 1
ATOM 8720 C CA . GLU B 1 548 ? 17.938 -27.141 -19.297 1 88 548 GLU B CA 1
ATOM 8721 C C . GLU B 1 548 ? 19.312 -27.469 -19.859 1 88 548 GLU B C 1
ATOM 8723 O O . GLU B 1 548 ? 19.531 -28.562 -20.391 1 88 548 GLU B O 1
ATOM 8728 N N . ALA B 1 549 ? 20.125 -26.531 -19.797 1 88.88 549 ALA B N 1
ATOM 8729 C CA . ALA B 1 549 ? 21.484 -26.766 -20.266 1 88.88 549 ALA B CA 1
ATOM 8730 C C . ALA B 1 549 ? 22.141 -27.906 -19.484 1 88.88 549 ALA B C 1
ATOM 8732 O O . ALA B 1 549 ? 22.828 -28.75 -20.078 1 88.88 549 ALA B O 1
ATOM 8733 N N . ALA B 1 550 ? 22.031 -27.875 -18.203 1 93.25 550 ALA B N 1
ATOM 8734 C CA . ALA B 1 550 ? 22.594 -28.938 -17.359 1 93.25 550 ALA B CA 1
ATOM 8735 C C . ALA B 1 550 ? 22.016 -30.297 -17.75 1 93.25 550 ALA B C 1
ATOM 8737 O O . ALA B 1 550 ? 22.734 -31.297 -17.797 1 93.25 550 ALA B O 1
ATOM 8738 N N . ALA B 1 551 ? 20.781 -30.328 -17.969 1 89.31 551 ALA B N 1
ATOM 8739 C CA . ALA B 1 551 ? 20.109 -31.562 -18.359 1 89.31 551 ALA B CA 1
ATOM 8740 C C . ALA B 1 551 ? 20.672 -32.094 -19.672 1 89.31 551 ALA B C 1
ATOM 8742 O O . ALA B 1 551 ? 20.922 -33.281 -19.812 1 89.31 551 ALA B O 1
ATOM 8743 N N . GLU B 1 552 ? 20.891 -31.266 -20.578 1 85.06 552 GLU B N 1
ATOM 8744 C CA . GLU B 1 552 ? 21.422 -31.641 -21.891 1 85.06 552 GLU B CA 1
ATOM 8745 C C . GLU B 1 552 ? 22.859 -32.125 -21.781 1 85.06 552 GLU B C 1
ATOM 8747 O O . GLU B 1 552 ? 23.281 -33.031 -22.531 1 85.06 552 GLU B O 1
ATOM 8752 N N . LEU B 1 553 ? 23.5 -31.594 -20.906 1 89.94 553 LEU B N 1
ATOM 8753 C CA . LEU B 1 553 ? 24.922 -31.938 -20.75 1 89.94 553 LEU B CA 1
ATOM 8754 C C . LEU B 1 553 ? 25.078 -33.156 -19.828 1 89.94 553 LEU B C 1
ATOM 8756 O O . LEU B 1 553 ? 26.188 -33.656 -19.672 1 89.94 553 LEU B O 1
ATOM 8760 N N . GLY B 1 554 ? 23.953 -33.562 -19.266 1 89.12 554 GLY B N 1
ATOM 8761 C CA . GLY B 1 554 ? 24.016 -34.625 -18.297 1 89.12 554 GLY B CA 1
ATOM 8762 C C . GLY B 1 554 ? 24.672 -34.219 -16.984 1 89.12 554 GLY B C 1
ATOM 8763 O O . GLY B 1 554 ? 25.266 -35.062 -16.297 1 89.12 554 GLY B O 1
ATOM 8764 N N . ALA B 1 555 ? 24.609 -32.969 -16.734 1 93.44 555 ALA B N 1
ATOM 8765 C CA . ALA B 1 555 ? 25.203 -32.406 -15.516 1 93.44 555 ALA B CA 1
ATOM 8766 C C . ALA B 1 555 ? 24.156 -32.25 -14.422 1 93.44 555 ALA B C 1
ATOM 8768 O O . ALA B 1 555 ? 22.969 -32.531 -14.625 1 93.44 555 ALA B O 1
ATOM 8769 N N . ASN B 1 556 ? 24.656 -31.891 -13.25 1 96.12 556 ASN B N 1
ATOM 8770 C CA . ASN B 1 556 ? 23.766 -31.656 -12.117 1 96.12 556 ASN B CA 1
ATOM 8771 C C . ASN B 1 556 ? 22.969 -30.375 -12.281 1 96.12 556 ASN B C 1
ATOM 8773 O O . ASN B 1 556 ? 23.516 -29.266 -12.18 1 96.12 556 ASN B O 1
ATOM 8777 N N . GLU B 1 557 ? 21.719 -30.484 -12.445 1 95.94 557 GLU B N 1
ATOM 8778 C CA . GLU B 1 557 ? 20.828 -29.359 -12.695 1 95.94 557 GLU B CA 1
ATOM 8779 C C . GLU B 1 557 ? 20.812 -28.391 -11.516 1 95.94 557 GLU B C 1
ATOM 8781 O O . GLU B 1 557 ? 20.734 -27.172 -11.703 1 95.94 557 GLU B O 1
ATOM 8786 N N . PHE B 1 558 ? 20.906 -28.938 -10.375 1 97.06 558 PHE B N 1
ATOM 8787 C CA . PHE B 1 558 ? 20.844 -28.109 -9.172 1 97.06 558 PHE B CA 1
ATOM 8788 C C . PHE B 1 558 ? 22.078 -27.234 -9.039 1 97.06 558 PHE B C 1
ATOM 8790 O O . PHE B 1 558 ? 22 -26.094 -8.609 1 97.06 558 PHE B O 1
ATOM 8797 N N . SER B 1 559 ? 23.188 -27.766 -9.398 1 97.62 559 SER B N 1
ATOM 8798 C CA . SER B 1 559 ? 24.438 -27 -9.367 1 97.62 559 SER B CA 1
ATOM 8799 C C . SER B 1 559 ? 24.359 -25.781 -10.281 1 97.62 559 SER B C 1
ATOM 8801 O O . SER B 1 559 ? 24.797 -24.688 -9.914 1 97.62 559 SER B O 1
ATOM 8803 N N . PHE B 1 560 ? 23.797 -25.953 -11.406 1 96.06 560 PHE B N 1
ATOM 8804 C CA . PHE B 1 560 ? 23.656 -24.859 -12.352 1 96.06 560 PHE B CA 1
ATOM 8805 C C . PHE B 1 560 ? 22.6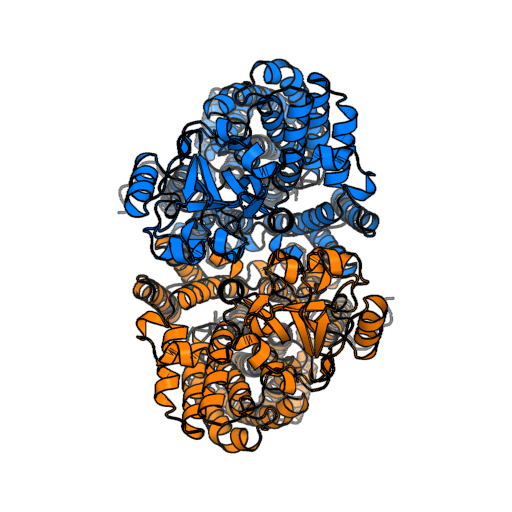41 -23.828 -11.852 1 96.06 560 PHE B C 1
ATOM 8807 O O . PHE B 1 560 ? 22.828 -22.625 -12.031 1 96.06 560 PHE B O 1
ATOM 8814 N N . LEU B 1 561 ? 21.609 -24.312 -11.258 1 97.06 561 LEU B N 1
ATOM 8815 C CA . LEU B 1 561 ? 20.625 -23.422 -10.656 1 97.06 561 LEU B CA 1
ATOM 8816 C C . LEU B 1 561 ? 21.266 -22.562 -9.562 1 97.06 561 LEU B C 1
ATOM 8818 O O . LEU B 1 561 ? 21.031 -21.359 -9.5 1 97.06 561 LEU B O 1
ATOM 8822 N N . LEU B 1 562 ? 22.062 -23.219 -8.711 1 97.75 562 LEU B N 1
ATOM 8823 C CA . LEU B 1 562 ? 22.719 -22.5 -7.621 1 97.75 562 LEU B CA 1
ATOM 8824 C C . LEU B 1 562 ? 23.672 -21.438 -8.156 1 97.75 562 LEU B C 1
ATOM 8826 O O . LEU B 1 562 ? 23.781 -20.359 -7.574 1 97.75 562 LEU B O 1
ATOM 8830 N N . ALA B 1 563 ? 24.328 -21.766 -9.242 1 97.44 563 ALA B N 1
ATOM 8831 C CA . ALA B 1 563 ? 25.234 -20.797 -9.844 1 97.44 563 ALA B CA 1
ATOM 8832 C C . ALA B 1 563 ? 24.5 -19.531 -10.258 1 97.44 563 ALA B C 1
ATOM 8834 O O . ALA B 1 563 ? 24.953 -18.422 -10 1 97.44 563 ALA B O 1
ATOM 8835 N N . VAL B 1 564 ? 23.359 -19.719 -10.859 1 96.19 564 VAL B N 1
ATOM 8836 C CA . VAL B 1 564 ? 22.562 -18.594 -11.305 1 96.19 564 VAL B CA 1
ATOM 8837 C C . VAL B 1 564 ? 22.016 -17.844 -10.086 1 96.19 564 VAL B C 1
ATOM 8839 O O . VAL B 1 564 ? 21.984 -16.609 -10.07 1 96.19 564 VAL B O 1
ATOM 8842 N N . MET B 1 565 ? 21.578 -18.562 -9.125 1 96.94 565 MET B N 1
ATOM 8843 C CA . MET B 1 565 ? 21.016 -17.969 -7.914 1 96.94 565 MET B CA 1
ATOM 8844 C C . MET B 1 565 ? 22.031 -17.062 -7.223 1 96.94 565 MET B C 1
ATOM 8846 O O . MET B 1 565 ? 21.75 -15.891 -6.969 1 96.94 565 MET B O 1
ATOM 8850 N N . PHE B 1 566 ? 23.234 -17.578 -6.961 1 97.31 566 PHE B N 1
ATOM 8851 C CA . PHE B 1 566 ? 24.266 -16.828 -6.262 1 97.31 566 PHE B CA 1
ATOM 8852 C C . PHE B 1 566 ? 24.75 -15.656 -7.109 1 97.31 566 PHE B C 1
ATOM 8854 O O . PHE B 1 566 ? 25 -14.57 -6.59 1 97.31 566 PHE B O 1
ATOM 8861 N N . ALA B 1 567 ? 24.875 -15.898 -8.383 1 96.62 567 ALA B N 1
ATOM 8862 C CA . ALA B 1 567 ? 25.344 -14.844 -9.281 1 96.62 567 ALA B CA 1
ATOM 8863 C C . ALA B 1 567 ? 24.359 -13.672 -9.312 1 96.62 567 ALA B C 1
ATOM 8865 O O . ALA B 1 567 ? 24.781 -12.508 -9.32 1 96.62 567 ALA B O 1
ATOM 8866 N N . SER B 1 568 ? 23.125 -13.992 -9.344 1 94.56 568 SER B N 1
ATOM 8867 C CA . SER B 1 568 ? 22.094 -12.961 -9.43 1 94.56 568 SER B CA 1
ATOM 8868 C C . SER B 1 568 ? 21.969 -12.188 -8.117 1 94.56 568 SER B C 1
ATOM 8870 O O . SER B 1 568 ? 21.594 -11.016 -8.109 1 94.56 568 SER B O 1
ATOM 8872 N N . ALA B 1 569 ? 22.344 -12.781 -7.016 1 92.69 569 ALA B N 1
ATOM 8873 C CA . ALA B 1 569 ? 22.172 -12.188 -5.688 1 92.69 569 ALA B CA 1
ATOM 8874 C C . ALA B 1 569 ? 23.344 -11.281 -5.344 1 92.69 569 ALA B C 1
ATOM 8876 O O . ALA B 1 569 ? 23.328 -10.594 -4.32 1 92.69 569 ALA B O 1
ATOM 8877 N N . THR B 1 570 ? 24.344 -11.227 -6.199 1 90.56 570 THR B N 1
ATOM 8878 C CA . THR B 1 570 ? 25.562 -10.5 -5.852 1 90.56 570 THR B CA 1
ATOM 8879 C C . THR B 1 570 ? 25.859 -9.422 -6.895 1 90.56 570 THR B C 1
ATOM 8881 O O . THR B 1 570 ? 26.922 -9.445 -7.523 1 90.56 570 THR B O 1
ATOM 8884 N N . SER B 1 571 ? 25 -8.469 -6.996 1 91.69 571 SER B N 1
ATOM 8885 C CA . SER B 1 571 ? 25.234 -7.352 -7.902 1 91.69 571 SER B CA 1
ATOM 8886 C C . SER B 1 571 ? 26.016 -6.234 -7.223 1 91.69 571 SER B C 1
ATOM 8888 O O . SER B 1 571 ? 25.422 -5.344 -6.605 1 91.69 571 SER B O 1
ATOM 8890 N N . PHE B 1 572 ? 27.344 -6.191 -7.527 1 94.75 572 PHE B N 1
ATOM 8891 C CA . PHE B 1 572 ? 28.219 -5.25 -6.84 1 94.75 572 PHE B CA 1
ATOM 8892 C C . PHE B 1 572 ? 28.719 -4.172 -7.793 1 94.75 572 PHE B C 1
ATOM 8894 O O . PHE B 1 572 ? 29.141 -3.104 -7.355 1 94.75 572 PHE B O 1
ATOM 8901 N N . MET B 1 573 ? 28.562 -4.312 -9.031 1 93.81 573 MET B N 1
ATOM 8902 C CA . MET B 1 573 ? 29.359 -3.578 -10 1 93.81 573 MET B CA 1
ATOM 8903 C C . MET B 1 573 ? 28.703 -2.256 -10.367 1 93.81 573 MET B C 1
ATOM 8905 O O . MET B 1 573 ? 29.344 -1.357 -10.906 1 93.81 573 MET B O 1
ATOM 8909 N N . THR B 1 574 ? 27.484 -2.15 -10.109 1 89.62 574 THR B N 1
ATOM 8910 C CA . THR B 1 574 ? 26.781 -0.93 -10.484 1 89.62 574 THR B CA 1
ATOM 8911 C C . THR B 1 574 ? 25.875 -0.463 -9.352 1 89.62 574 THR B C 1
ATOM 8913 O O . THR B 1 574 ? 25.391 -1.276 -8.562 1 89.62 574 THR B O 1
ATOM 8916 N N . PRO B 1 575 ? 25.672 0.858 -9.312 1 86.81 575 PRO B N 1
ATOM 8917 C CA . PRO B 1 575 ? 24.75 1.369 -8.289 1 86.81 575 PRO B CA 1
ATOM 8918 C C . PRO B 1 575 ? 23.297 0.983 -8.562 1 86.81 575 PRO B C 1
ATOM 8920 O O . PRO B 1 575 ? 22.5 0.872 -7.625 1 86.81 575 PRO B O 1
ATOM 8923 N N . VAL B 1 576 ? 22.938 0.732 -9.781 1 80.25 576 VAL B N 1
ATOM 8924 C CA . VAL B 1 576 ? 21.547 0.496 -10.172 1 80.25 576 VAL B CA 1
ATOM 8925 C C . VAL B 1 576 ? 21.234 -0.992 -10.062 1 80.25 576 VAL B C 1
ATOM 8927 O O . VAL B 1 576 ? 20.062 -1.378 -10.016 1 80.25 576 VAL B O 1
ATOM 8930 N N . GLY B 1 577 ? 22.219 -1.768 -9.961 1 81.75 577 GLY B N 1
ATOM 8931 C CA . GLY B 1 577 ? 22.016 -3.209 -9.961 1 81.75 577 GLY B CA 1
ATOM 8932 C C . GLY B 1 577 ? 21.328 -3.719 -8.711 1 81.75 577 GLY B C 1
ATOM 8933 O O . GLY B 1 577 ? 20.719 -4.785 -8.734 1 81.75 577 GLY B O 1
ATOM 8934 N N . TYR B 1 578 ? 21.469 -2.973 -7.68 1 85.69 578 TYR B N 1
ATOM 8935 C CA . TYR B 1 578 ? 20.859 -3.383 -6.418 1 85.69 578 TYR B CA 1
ATOM 8936 C C . TYR B 1 578 ? 20.359 -2.176 -5.637 1 85.69 578 TYR B C 1
ATOM 8938 O O . TYR B 1 578 ? 21.016 -1.132 -5.605 1 85.69 578 TYR B O 1
ATOM 8946 N N . GLN B 1 579 ? 19.328 -2.373 -4.992 1 85 579 GLN B N 1
ATOM 8947 C CA . GLN B 1 579 ? 18.641 -1.281 -4.312 1 85 579 GLN B CA 1
ATOM 8948 C C . GLN B 1 579 ? 19.516 -0.651 -3.244 1 85 579 GLN B C 1
ATOM 8950 O O . GLN B 1 579 ? 19.547 0.572 -3.092 1 85 579 GLN B O 1
ATOM 8955 N N . THR B 1 580 ? 20.188 -1.394 -2.445 1 90.62 580 THR B N 1
ATOM 8956 C CA . THR B 1 580 ? 21 -0.858 -1.356 1 90.62 580 THR B CA 1
ATOM 8957 C C . THR B 1 580 ? 22.188 -0.074 -1.902 1 90.62 580 THR B C 1
ATOM 8959 O O . THR B 1 580 ? 22.672 0.869 -1.265 1 90.62 580 THR B O 1
ATOM 8962 N N . ASN B 1 581 ? 22.719 -0.462 -3.072 1 91.62 581 ASN B N 1
ATOM 8963 C CA . ASN B 1 581 ? 23.75 0.326 -3.729 1 91.62 581 ASN B CA 1
ATOM 8964 C C . ASN B 1 581 ? 23.25 1.726 -4.078 1 91.62 581 ASN B C 1
ATOM 8966 O O . ASN B 1 581 ? 23.969 2.711 -3.869 1 91.62 581 ASN B O 1
ATOM 8970 N N . LEU B 1 582 ? 22.125 1.74 -4.5 1 85.88 582 LEU B N 1
ATOM 8971 C CA . LEU B 1 582 ? 21.516 3.016 -4.879 1 85.88 582 LEU B CA 1
ATOM 8972 C C . LEU B 1 582 ? 21.281 3.893 -3.652 1 85.88 582 LEU B C 1
ATOM 8974 O O . LEU B 1 582 ? 21.422 5.117 -3.725 1 85.88 582 LEU B O 1
ATOM 8978 N N . MET B 1 583 ? 20.984 3.352 -2.592 1 87.94 583 MET B N 1
ATOM 8979 C CA . MET B 1 583 ? 20.688 4.082 -1.359 1 87.94 583 MET B CA 1
ATOM 8980 C C . MET B 1 583 ? 21.953 4.758 -0.821 1 87.94 583 MET B C 1
ATOM 8982 O O . MET B 1 583 ? 21.859 5.82 -0.204 1 87.94 583 MET B O 1
ATOM 8986 N N . VAL B 1 584 ? 23.062 4.164 -1.021 1 91.19 584 VAL B N 1
ATOM 8987 C CA . VAL B 1 584 ? 24.281 4.719 -0.462 1 91.19 584 VAL B CA 1
ATOM 8988 C C . VAL B 1 584 ? 24.984 5.59 -1.507 1 91.19 584 VAL B C 1
ATOM 8990 O O . VAL B 1 584 ? 25.906 6.34 -1.185 1 91.19 584 VAL B O 1
ATOM 8993 N N . TYR B 1 585 ? 24.578 5.562 -2.721 1 88.56 585 TYR B N 1
ATOM 8994 C CA . TYR B 1 585 ? 25.219 6.254 -3.84 1 88.56 585 TYR B CA 1
ATOM 8995 C C . TYR B 1 585 ? 25.328 7.75 -3.564 1 88.56 585 TYR B C 1
ATOM 8997 O O . TYR B 1 585 ? 26.422 8.312 -3.619 1 88.56 585 TYR B O 1
ATOM 9005 N N . GLY B 1 586 ? 24.297 8.344 -3.156 1 84.38 586 GLY B N 1
ATOM 9006 C CA . GLY B 1 586 ? 24.25 9.773 -2.881 1 84.38 586 GLY B CA 1
ATOM 9007 C C . GLY B 1 586 ? 24.984 10.156 -1.605 1 84.38 586 GLY B C 1
ATOM 9008 O O . GLY B 1 586 ? 25.922 10.953 -1.637 1 84.38 586 GLY B O 1
ATOM 9009 N N . PRO B 1 587 ? 24.594 9.508 -0.579 1 84.69 587 PRO B N 1
ATOM 9010 C CA . PRO B 1 587 ? 25.219 9.836 0.708 1 84.69 587 PRO B CA 1
ATOM 9011 C C . PRO B 1 587 ? 26.734 9.648 0.696 1 84.69 587 PRO B C 1
ATOM 9013 O O . PRO B 1 587 ? 27.453 10.375 1.392 1 84.69 587 PRO B O 1
ATOM 9016 N N . GLY B 1 588 ? 27.172 8.727 -0.048 1 88.06 588 GLY B N 1
ATOM 9017 C CA . GLY B 1 588 ? 28.594 8.477 -0.12 1 88.06 588 GLY B CA 1
ATOM 9018 C C . GLY B 1 588 ? 29.297 9.336 -1.157 1 88.06 588 GLY B C 1
ATOM 9019 O O . GLY B 1 588 ? 30.531 9.375 -1.205 1 88.06 588 GLY B O 1
ATOM 9020 N N . GLY B 1 589 ? 28.5 9.984 -1.973 1 84.69 589 GLY B N 1
ATOM 9021 C CA . GLY B 1 589 ? 29.078 10.812 -3.018 1 84.69 589 GLY B CA 1
ATOM 9022 C C . GLY B 1 589 ? 29.797 10.016 -4.094 1 84.69 589 GLY B C 1
ATOM 9023 O O . GLY B 1 589 ? 30.781 10.477 -4.672 1 84.69 589 GLY B O 1
ATOM 9024 N N . TYR B 1 590 ? 29.375 8.859 -4.301 1 89.31 590 TYR B N 1
ATOM 9025 C CA . TYR B 1 590 ? 30.078 7.934 -5.188 1 89.31 590 TYR B CA 1
ATOM 9026 C C . TYR B 1 590 ? 29.812 8.273 -6.648 1 89.31 590 TYR B C 1
ATOM 9028 O O . TYR B 1 590 ? 28.812 8.914 -6.977 1 89.31 590 TYR B O 1
ATOM 9036 N N . GLU B 1 591 ? 30.781 7.844 -7.422 1 88.5 591 GLU B N 1
ATOM 9037 C CA . GLU B 1 591 ? 30.609 7.801 -8.875 1 88.5 591 GLU B CA 1
ATOM 9038 C C . GLU B 1 591 ? 30.344 6.379 -9.352 1 88.5 591 GLU B C 1
ATOM 9040 O O . GLU B 1 591 ? 30.609 5.41 -8.633 1 88.5 591 GLU B O 1
ATOM 9045 N N . PHE B 1 592 ? 29.812 6.336 -10.562 1 87.5 592 PHE B N 1
ATOM 9046 C CA . PHE B 1 592 ? 29.5 5.035 -11.148 1 87.5 592 PHE B CA 1
ATOM 9047 C C . PHE B 1 592 ? 30.734 4.141 -11.18 1 87.5 592 PHE B C 1
ATOM 9049 O O . PHE B 1 592 ? 30.641 2.945 -10.906 1 87.5 592 PHE B O 1
ATOM 9056 N N . THR B 1 593 ? 31.828 4.668 -11.445 1 90.31 593 THR B N 1
ATOM 9057 C CA . THR B 1 593 ? 33.062 3.92 -11.625 1 90.31 593 THR B CA 1
ATOM 9058 C C . THR B 1 593 ? 33.562 3.367 -10.289 1 90.31 593 THR B C 1
ATOM 9060 O O . THR B 1 593 ? 34.344 2.396 -10.258 1 90.31 593 THR B O 1
ATOM 9063 N N . ASP B 1 594 ? 33.188 3.982 -9.242 1 92.88 594 ASP B N 1
ATOM 9064 C CA . ASP B 1 594 ? 33.594 3.502 -7.934 1 92.88 594 ASP B CA 1
ATOM 9065 C C . ASP B 1 594 ? 33.031 2.111 -7.648 1 92.88 594 ASP B C 1
ATOM 9067 O O . ASP B 1 594 ? 33.719 1.275 -7.043 1 92.88 594 ASP B O 1
ATOM 9071 N N . PHE B 1 595 ? 31.844 1.878 -8.055 1 93.94 595 PHE B N 1
ATOM 9072 C CA . PHE B 1 595 ? 31.219 0.574 -7.867 1 93.94 595 PHE B CA 1
ATOM 9073 C C . PHE B 1 595 ? 31.906 -0.487 -8.719 1 93.94 595 PHE B C 1
ATOM 9075 O O . PHE B 1 595 ? 32.094 -1.626 -8.273 1 93.94 595 PHE B O 1
ATOM 9082 N N . LEU B 1 596 ? 32.312 -0.087 -9.883 1 93.75 596 LEU B N 1
ATOM 9083 C CA . LEU B 1 596 ? 33 -1.021 -10.758 1 93.75 596 LEU B CA 1
ATOM 9084 C C . LEU B 1 596 ? 34.375 -1.354 -10.211 1 93.75 596 LEU B C 1
ATOM 9086 O O . LEU B 1 596 ? 34.812 -2.506 -10.266 1 93.75 596 LEU B O 1
ATOM 9090 N N . LYS B 1 597 ? 35 -0.383 -9.703 1 95.38 597 LYS B N 1
ATOM 9091 C CA . LYS B 1 597 ? 36.375 -0.548 -9.211 1 95.38 597 LYS B CA 1
ATOM 9092 C C . LYS B 1 597 ? 36.406 -1.433 -7.969 1 95.38 597 LYS B C 1
ATOM 9094 O O . LYS B 1 597 ? 37.312 -2.256 -7.812 1 95.38 597 LYS B O 1
ATOM 9099 N N . VAL B 1 598 ? 35.5 -1.263 -7.129 1 96.19 598 VAL B N 1
ATOM 9100 C CA . VAL B 1 598 ? 35.5 -2.023 -5.887 1 96.19 598 VAL B CA 1
ATOM 9101 C C . VAL B 1 598 ? 34.688 -3.311 -6.074 1 96.19 598 VAL B C 1
ATOM 9103 O O . VAL B 1 598 ? 35.125 -4.383 -5.633 1 96.19 598 VAL B O 1
ATOM 9106 N N . GLY B 1 599 ? 33.562 -3.252 -6.691 1 96.38 599 GLY B N 1
ATOM 9107 C CA . GLY B 1 599 ? 32.656 -4.383 -6.852 1 96.38 599 GLY B CA 1
ATOM 9108 C C . GLY B 1 599 ? 33.094 -5.355 -7.922 1 96.38 599 GLY B C 1
ATOM 9109 O O . GLY B 1 599 ? 32.812 -6.551 -7.844 1 96.38 599 GLY B O 1
ATOM 9110 N N . GLY B 1 600 ? 33.781 -4.852 -8.969 1 95.25 600 GLY B N 1
ATOM 9111 C CA . GLY B 1 600 ? 34.25 -5.715 -10.039 1 95.25 600 GLY B CA 1
ATOM 9112 C C . GLY B 1 600 ? 35.156 -6.836 -9.555 1 95.25 600 GLY B C 1
ATOM 9113 O O . GLY B 1 600 ? 34.844 -8.016 -9.734 1 95.25 600 GLY B O 1
ATOM 9114 N N . PRO B 1 601 ? 36.25 -6.492 -8.922 1 96.81 601 PRO B N 1
ATOM 9115 C CA . PRO B 1 601 ? 37.125 -7.527 -8.391 1 96.81 601 PRO B CA 1
ATOM 9116 C C . PRO B 1 601 ? 36.438 -8.469 -7.414 1 96.81 601 PRO B C 1
ATOM 9118 O O . PRO B 1 601 ? 36.719 -9.672 -7.398 1 96.81 601 PRO B O 1
ATOM 9121 N N . LEU B 1 602 ? 35.594 -7.926 -6.621 1 96.94 602 LEU B N 1
ATOM 9122 C CA . LEU B 1 602 ? 34.844 -8.766 -5.691 1 96.94 602 LEU B CA 1
ATOM 9123 C C . LEU B 1 602 ? 33.969 -9.75 -6.441 1 96.94 602 LEU B C 1
ATOM 9125 O O . LEU B 1 602 ? 33.875 -10.922 -6.07 1 96.94 602 LEU B O 1
ATOM 9129 N N . GLN B 1 603 ? 33.281 -9.258 -7.41 1 95.69 603 GLN B N 1
ATOM 9130 C CA . GLN B 1 603 ? 32.406 -10.109 -8.211 1 95.69 603 GLN B CA 1
ATOM 9131 C C . GLN B 1 603 ? 33.188 -11.242 -8.867 1 95.69 603 GLN B C 1
ATOM 9133 O O . GLN B 1 603 ? 32.719 -12.383 -8.906 1 95.69 603 GLN B O 1
ATOM 9138 N N . PHE B 1 604 ? 34.281 -10.945 -9.398 1 95.62 604 PHE B N 1
ATOM 9139 C CA . PHE B 1 604 ? 35.125 -11.945 -10.047 1 95.62 604 PHE B CA 1
ATOM 9140 C C . PHE B 1 604 ? 35.656 -12.953 -9.031 1 95.62 604 PHE B C 1
ATOM 9142 O O . PHE B 1 604 ? 35.688 -14.156 -9.297 1 95.62 604 PHE B O 1
ATOM 9149 N N . LEU B 1 605 ? 36.062 -12.453 -7.941 1 97 605 LEU B N 1
ATOM 9150 C CA . LEU B 1 605 ? 36.531 -13.32 -6.867 1 97 605 LEU B CA 1
ATOM 9151 C C . LEU B 1 605 ? 35.438 -14.297 -6.445 1 97 605 LEU B C 1
ATOM 9153 O O . LEU B 1 605 ? 35.688 -15.5 -6.312 1 97 605 LEU B O 1
ATOM 9157 N N . LEU B 1 606 ? 34.312 -13.797 -6.266 1 96.94 606 LEU B N 1
ATOM 9158 C CA . LEU B 1 606 ? 33.188 -14.633 -5.809 1 96.94 606 LEU B CA 1
ATOM 9159 C C . LEU B 1 606 ? 32.75 -15.594 -6.906 1 96.94 606 LEU B C 1
ATOM 9161 O O . LEU B 1 606 ? 32.219 -16.672 -6.617 1 96.94 606 LEU B O 1
ATOM 9165 N N . ALA B 1 607 ? 32.906 -15.141 -8.148 1 97.19 607 ALA B N 1
ATOM 9166 C CA . ALA B 1 607 ? 32.594 -16.062 -9.242 1 97.19 607 ALA B CA 1
ATOM 9167 C C . ALA B 1 607 ? 33.438 -17.344 -9.133 1 97.19 607 ALA B C 1
ATOM 9169 O O . ALA B 1 607 ? 32.906 -18.438 -9.297 1 97.19 607 ALA B O 1
ATOM 9170 N N . VAL B 1 608 ? 34.625 -17.203 -8.812 1 97.06 608 VAL B N 1
ATOM 9171 C CA . VAL B 1 608 ? 35.531 -18.328 -8.703 1 97.06 608 VAL B CA 1
ATOM 9172 C C . VAL B 1 608 ? 35.219 -19.125 -7.441 1 97.06 608 VAL B C 1
ATOM 9174 O O . VAL B 1 608 ? 35.094 -20.359 -7.488 1 97.06 608 VAL B O 1
ATOM 9177 N N . VAL B 1 609 ? 35.031 -18.453 -6.371 1 97.5 609 VAL B N 1
ATOM 9178 C CA . VAL B 1 609 ? 34.812 -19.109 -5.082 1 97.5 609 VAL B CA 1
ATOM 9179 C C . VAL B 1 609 ? 33.5 -19.859 -5.109 1 97.5 609 VAL B C 1
ATOM 9181 O O . VAL B 1 609 ? 33.406 -21 -4.641 1 97.5 609 VAL B O 1
ATOM 9184 N N . THR B 1 610 ? 32.469 -19.234 -5.621 1 97.88 610 THR B N 1
ATOM 9185 C CA . THR B 1 610 ? 31.141 -19.844 -5.633 1 97.88 610 THR B CA 1
ATOM 9186 C C . THR B 1 610 ? 31.094 -21.047 -6.562 1 97.88 610 THR B C 1
ATOM 9188 O O . THR B 1 610 ? 30.516 -22.094 -6.219 1 97.88 610 THR B O 1
ATOM 9191 N N . THR B 1 611 ? 31.672 -20.906 -7.762 1 97.12 611 THR B N 1
ATOM 9192 C CA . THR B 1 611 ? 31.703 -22 -8.719 1 97.12 611 THR B CA 1
ATOM 9193 C C . THR B 1 611 ? 32.438 -23.203 -8.141 1 97.12 611 THR B C 1
ATOM 9195 O O . THR B 1 611 ? 31.969 -24.344 -8.227 1 97.12 611 THR B O 1
ATOM 9198 N N . PHE B 1 612 ? 33.562 -22.969 -7.555 1 97.19 612 PHE B N 1
ATOM 9199 C CA . PHE B 1 612 ? 34.312 -24.031 -6.949 1 97.19 612 PHE B CA 1
ATOM 9200 C C . PHE B 1 612 ? 33.594 -24.625 -5.742 1 97.19 612 PHE B C 1
ATOM 9202 O O . PHE B 1 612 ? 33.625 -25.828 -5.508 1 97.19 612 PHE B O 1
ATOM 9209 N N . GLY B 1 613 ? 33.031 -23.766 -4.965 1 97.69 613 GLY B N 1
ATOM 9210 C CA . GLY B 1 613 ? 32.25 -24.234 -3.822 1 97.69 613 GLY B CA 1
ATOM 9211 C C . GLY B 1 613 ? 31.094 -25.141 -4.215 1 97.69 613 GLY B C 1
ATOM 9212 O O . GLY B 1 613 ? 30.844 -26.156 -3.574 1 97.69 613 GLY B O 1
ATOM 9213 N N . ILE B 1 614 ? 30.375 -24.734 -5.254 1 98 614 ILE B N 1
ATOM 9214 C CA . ILE B 1 614 ? 29.25 -25.531 -5.742 1 98 614 ILE B CA 1
ATOM 9215 C C . ILE B 1 614 ? 29.75 -26.891 -6.215 1 98 614 ILE B C 1
ATOM 9217 O O . ILE B 1 614 ? 29.141 -27.922 -5.91 1 98 614 ILE B O 1
ATOM 9221 N N . PHE B 1 615 ? 30.875 -26.922 -6.93 1 96.56 615 PHE B N 1
ATOM 9222 C CA . PHE B 1 615 ? 31.469 -28.156 -7.422 1 96.56 615 PHE B CA 1
ATOM 9223 C C . PHE B 1 615 ? 31.844 -29.078 -6.266 1 96.56 615 PHE B C 1
ATOM 9225 O O . PHE B 1 615 ? 31.578 -30.281 -6.312 1 96.56 615 PHE B O 1
ATOM 9232 N N . GLN B 1 616 ? 32.344 -28.562 -5.262 1 96.75 616 GLN B N 1
ATOM 9233 C CA . GLN B 1 616 ? 32.844 -29.359 -4.137 1 96.75 616 GLN B CA 1
ATOM 9234 C C . GLN B 1 616 ? 31.703 -29.906 -3.297 1 96.75 616 GLN B C 1
ATOM 9236 O O . GLN B 1 616 ? 31.766 -31.016 -2.789 1 96.75 616 GLN B O 1
ATOM 9241 N N . ILE B 1 617 ? 30.641 -29.172 -3.121 1 97 617 ILE B N 1
ATOM 9242 C CA . ILE B 1 617 ? 29.578 -29.547 -2.189 1 97 617 ILE B CA 1
ATOM 9243 C C . ILE B 1 617 ? 28.516 -30.375 -2.916 1 97 617 ILE B C 1
ATOM 9245 O O . ILE B 1 617 ? 28.016 -31.359 -2.375 1 97 617 ILE B O 1
ATOM 9249 N N . TRP B 1 618 ? 28.156 -29.969 -4.172 1 96.38 618 TRP B N 1
ATOM 9250 C CA . TRP B 1 618 ? 27.031 -30.625 -4.828 1 96.38 618 TRP B CA 1
ATOM 9251 C C . TRP B 1 618 ? 27.484 -31.375 -6.07 1 96.38 618 TRP B C 1
ATOM 9253 O O . TRP B 1 618 ? 26.719 -32.156 -6.645 1 96.38 618 TRP B O 1
ATOM 9263 N N . GLY B 1 619 ? 28.656 -31.125 -6.578 1 94.25 619 GLY B N 1
ATOM 9264 C CA . GLY B 1 619 ? 29.156 -31.828 -7.758 1 94.25 619 GLY B CA 1
ATOM 9265 C C . GLY B 1 619 ? 28.562 -31.297 -9.055 1 94.25 619 GLY B C 1
ATOM 9266 O O . GLY B 1 619 ? 27.719 -30.391 -9.039 1 94.25 619 GLY B O 1
ATOM 9267 N N . LEU B 1 620 ? 29.078 -31.781 -10.148 1 92.19 620 LEU B N 1
ATOM 9268 C CA . LEU B 1 620 ? 28.625 -31.359 -11.477 1 92.19 620 LEU B CA 1
ATOM 9269 C C . LEU B 1 620 ? 27.969 -32.5 -12.219 1 92.19 620 LEU B C 1
ATOM 9271 O O . LEU B 1 620 ? 27.109 -32.312 -13.07 1 92.19 620 LEU B O 1
#

Organism: Natronomonas pharaonis (strain ATCC 35678 / DSM 2160 / CIP 103997 / JCM 8858 / NBRC 14720 / NCIMB 2260 / Gabara) (NCBI:txid348780)

Radius of gyration: 31.83 Å; Cα contacts (8 Å, |Δi|>4): 2420; chains: 2; bounding box: 84×92×83 Å

Foldseek 3Di:
DVPPCPVVPAAQLLVVLVVLLVVLLVCLQVVPDPLLVSLVVLLVSCCVVCVSLVAHNCLSLCLLVQLLLLLLLLQLLLLLLQVVQLPLVLLLLVLLVQCVLPDLSLQLSLLVVLQQVLCQHPLVVSLLSCLLSLLLSCLSSQHASQLRQLSNSQSSLLSLLQWCNSDSLSSVLQSCCQVPPPPPHGDFGRNCNVLSVVLNVVSSVLSSPVLSVLGDRDDGSDDFPCVVQVQQQFKFKWAAAPPWQQAFPQQVRVCVVDDVAKHWAWKAAPVGAIGGNLPDRDRDHHGIITIMGHHNVSVVVVCVVRVIHTDVPDTDTQCVQVVHPDQKHKWKKFAAQLAPQAFPAQLRVPCSNPQVKAWQWKADQLDIDGGPRRGDRDHGLIMTTMIHGPVSQVVCVVLVRISINDSCLNVVCPPDDVCVSRNGDPCNVVSVVLSVQLSVCRNVVVDPSSVSSVVSSVSCCVVPSGPPVSSNSSDRVSVSSSSSSLLSSLVSCVVSVVLVVLLVVLLVCVVPDPPLVSLLVLLVVLLVSLLSGPLSNSLSPSLSNQLNNCVVVVHDSVLSSQSNSSSSSNHQQALPSDRSSSNCCVVSSDHGRSSNSSSVVSSVVVSVSSSVVSCVPPND/DVPPCPPVPAAQLLVVLVVLLVVLLVCLQVVPDPLLVSLVVLLVVCCVVCVSLVAHNCLSLCLLVQLLLLLLLLQLLLLLLQVVQLPLVLLLLVLLVQCVLPDLSLQLSLLVVLQQVLCQHPLVVSLLSCLLSLLLSCLSSQHASQLRQLSNSQSSLLSLLQWCNSDSLSSVLQSCCQVPPPPRHGDFGRNCNVLSVVLNVVSSVLSSPVLSVLGDRDDGSDDFPCVVQVQQQFKFKKAAAPPWQQAFPQQVRVCVVDDVAKHWAWKAAPVGAIGGNLPDRDRDHHGIITIMGHHNVSVVVVCVVRVIHTDVPDTDTQCVQVVHPDQKHKWKKFAAQLAPQAFPAQLRVPCSNPQVKAWQWKADQLDIDGGPRRGDRDHGLIMTTMIHGPVSQVVCVVLVRISINDSCLNVVCPPDDVCVSRNGDPCNVVSVVLSVQLSVCRNVVVDPSSVSSVVSSVSCCVVPSGPPVSSNSSDRVSVSSSSSSLLSSLVSCVVSVVLVVLLVVLLVCVVPDPPLVSLLVLLVVLLVSLLSGPLSNSLSPSLSNQLNNCVVVVHDSVLSSQSNSSSSSNHQQALPSDRSSSNCCVVSSDHGRSSNSSSVVSSVVVSVSSSVVSCVPPND

Solvent-accessible surface area (backbone atoms only — not comparable to full-atom values): 60349 Å² total; per-residue (Å²): 134,76,66,75,50,55,70,86,71,44,50,68,24,23,49,52,51,50,50,50,49,51,53,49,51,51,37,48,57,66,49,81,46,59,58,32,51,52,14,45,45,45,25,33,50,40,31,76,38,21,94,45,27,66,26,48,64,63,50,23,38,37,20,46,30,28,60,36,48,49,28,49,49,26,44,32,28,44,41,45,31,46,52,70,17,20,55,61,58,39,49,52,50,55,44,58,66,68,22,77,55,38,66,68,46,38,45,48,46,44,33,66,51,38,13,64,50,10,20,74,27,54,43,58,66,53,51,56,62,40,50,23,51,48,43,21,49,17,43,72,40,64,31,29,35,19,61,46,38,57,47,37,34,51,20,20,42,40,12,18,50,31,27,33,72,6,32,70,45,44,30,44,45,21,48,47,37,39,72,70,37,83,93,60,47,62,65,51,41,60,68,56,23,70,59,18,47,52,50,34,53,53,50,50,52,39,47,71,48,61,33,50,72,58,45,56,72,62,36,70,41,80,64,46,65,36,63,74,64,65,36,60,70,31,37,48,36,31,30,37,38,83,88,23,69,53,52,68,32,33,60,69,56,45,47,68,72,37,74,88,59,51,42,69,52,30,40,33,40,85,89,63,53,46,41,40,46,74,57,48,81,57,56,39,46,69,58,23,34,34,34,33,39,28,49,62,67,48,43,51,51,47,29,63,75,38,47,43,43,74,46,84,89,50,81,66,48,54,57,68,40,58,68,30,95,37,69,40,38,76,41,40,30,30,30,39,79,74,13,70,50,39,74,31,26,45,58,72,59,36,39,44,71,55,44,39,27,42,76,63,33,38,33,48,94,76,40,79,43,69,64,74,58,49,74,41,57,40,47,63,24,30,24,32,35,30,42,29,28,67,53,39,50,51,46,28,56,71,70,51,43,29,45,59,36,42,69,52,49,45,61,57,36,69,76,40,58,58,66,70,50,34,46,65,42,89,51,35,65,58,47,50,51,42,51,50,48,28,52,48,38,26,59,71,60,75,42,60,53,42,49,30,33,43,42,35,42,42,48,34,42,74,72,62,52,29,52,72,42,58,33,60,68,46,37,53,60,55,57,50,41,27,52,16,18,42,45,31,52,43,53,28,30,56,69,36,44,36,29,54,57,55,12,51,61,59,46,57,44,52,82,78,31,56,72,68,49,50,47,37,48,48,20,51,53,36,26,54,45,4,30,54,38,41,27,58,61,37,41,47,61,44,33,59,27,33,31,46,25,19,55,74,69,70,34,39,33,64,42,36,35,48,34,31,38,56,22,19,53,51,35,44,38,28,44,81,14,28,72,50,38,24,58,35,33,39,81,20,54,43,54,67,63,53,28,35,66,38,21,38,61,49,46,55,50,46,46,53,51,49,46,51,47,40,43,71,75,70,33,86,135,78,65,75,50,56,70,86,71,42,50,66,24,24,48,51,51,50,51,50,49,50,52,49,49,52,37,48,57,65,48,82,46,59,57,31,51,51,15,47,45,43,26,33,50,39,32,77,39,22,94,47,26,68,27,47,63,63,49,23,39,38,20,46,31,28,61,35,48,49,28,49,48,26,46,32,26,45,39,46,34,46,52,68,19,21,54,61,58,39,50,52,51,56,43,58,67,67,22,76,54,38,66,68,47,39,45,47,45,45,32,64,51,38,13,65,50,10,21,74,27,54,43,59,67,54,52,55,63,41,48,23,50,49,44,22,49,17,42,72,38,63,31,29,35,19,60,44,39,57,49,38,34,52,22,19,41,40,12,18,50,33,26,34,72,6,32,69,46,44,31,42,47,21,49,46,37,39,71,73,36,83,93,59,50,61,66,52,40,59,69,56,22,67,58,18,48,52,51,33,52,53,50,50,52,39,47,70,48,61,33,49,73,58,45,57,72,63,36,69,42,81,63,47,65,35,63,73,63,65,34,60,70,30,38,47,37,32,31,37,38,84,89,22,68,54,52,68,31,32,61,70,56,46,48,70,72,36,74,89,60,52,44,69,53,30,40,34,40,83,87,63,53,47,40,40,45,74,56,48,81,57,56,40,45,70,59,23,33,35,34,32,39,28,49,61,67,47,44,52,51,47,29,62,76,36,48,42,43,73,47,84,90,52,80,64,48,56,58,67,40,57,70,30,96,36,68,39,37,76,40,40,29,30,29,40,77,75,12,71,51,40,73,32,26,45,59,74,59,34,40,42,71,56,44,38,28,44,78,62,34,37,33,48,93,74,39,80,44,70,67,74,58,49,74,40,58,39,47,63,24,31,24,32,36,31,42,30,29,68,54,40,50,52,45,28,55,71,70,51,42,28,44,60,35,41,70,52,48,44,62,58,34,69,76,39,57,59,63,71,51,34,46,64,41,89,50,35,65,58,45,51,51,40,51,50,48,27,51,47,38,26,58,71,61,76,41,59,54,42,47,28,32,42,42,36,40,41,49,33,41,74,71,62,52,31,52,70,42,56,33,61,67,45,37,52,59,56,57,49,41,28,51,14,19,43,44,31,52,44,53,29,29,56,69,36,44,36,29,56,55,55,12,50,61,59,46,58,44,53,81,79,30,55,72,68,50,51,48,40,49,49,22,51,53,35,26,53,46,5,31,54,37,41,27,58,60,36,42,46,60,45,33,58,25,33,31,45,28,21,55,74,69,71,33,39,33,64,43,38,34,48,34,32,38,56,22,19,52,51,34,44,39,28,43,80,13,28,72,50,37,24,56,36,32,38,79,19,53,44,54,69,62,54,27,34,64,37,19,38,60,50,47,55,50,47,47,52,51,50,46,51,47,40,44,73,75,71,34,87

Secondary structure (DSSP, 8-state):
--SGGGTT---HHHHHHHHHHHHHHHHHHH-SS-HHHHHHHHHHHHHHTHHHH---HHHHTGGGG-HHHHHHHHHHHHHHHHHHTTHHHHHHHHHHHHHTT-HHHHHHHHHHHHHHHHTTS-HHHHHHHHHHHHHHHHHHTT--THHHHHHHHHHHHHHTTSSTTSSHHHHHHHHHHHHHSTTT-SPPTTTTHHHHHHHHHHHHHHHHTHHHHHS---S-SS--HHHHTT-GGGEEEEEEPTT-TTTT-BHHHHHHHS-TT-EEEEEE-TTS-EEEGGG--PBP-TT-EEEEES-HHHHHHHHHHHTEEE-TT----HHHHHSSSSS-EEEEEE--TT-TTTT-BHHHHTHHHHHS-EEEEEEETTEEE-S-GGGPBP-TT-EEEEEE-HHHHHHHH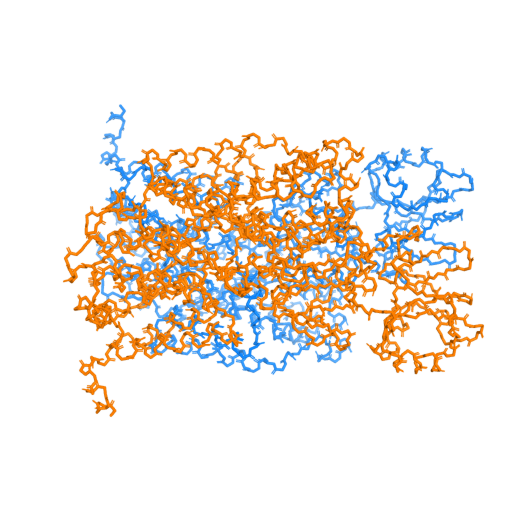HH-SSEEE-TTHHHHHHHS-HHHHSPPPTTHHHHHHHHHHHHHHHHTTSS-HHHHHHHHHHHHHHTTSS-HHHHHHHS-HHHHHHHHHHHHHHHHHHHHTHHHHHHHHHHGGGGTS-HHHHHHHHHHHHHHHHHHS-HHHHHHHHHHHHHHHHHHHT--HHHHHHHHHHHHT---S-SSSSHHHHHHHHHHT--HHHHHHHHHHHHHHHHHHHHHHHHHHH--/--SGGGTT---HHHHHHHHHHHHHHHHHHH-SS-HHHHHHHHHHHHHHTHHHH---HHHHTGGGG-HHHHHHHHHHHHHHHHHHTTHHHHHHHHHHHHHTT-HHHHHHHHHHHHHHHHTTS-HHHHHHHHHHHHHHHHHHTT--THHHHHHHHHHHHHHTTSSTTSSHHHHHHHHHHHHHSTT--SPPTTTTHHHHHHHHHHHHHHHHTHHHHHS---S-SS--HHHHTT-GGGEEEEEEPTT-TTTT-BHHHHHHHS-TT-EEEEEE-TTS-EEEGGG--PBP-TT-EEEEES-HHHHHHHHHHHTEEE-TT----HHHHHSSSSS-EEEEEE--TT-TTTT-BHHHHTHHHHHS-EEEEEEETTEEE-S-GGGPBP-TT-EEEEEE-HHHHHHHHHH-SSEEE-TTHHHHHHSS-HHHHSPPPTTHHHHHHHHHHHHHHHHTTSS-HHHHHHHHHHHHHHTTSS-HHHHHHHS-HHHHHHHHHHHHHHHHHHHHTHHHHHHHHHHGGGGTS-HHHHHHHHHHHHHHHHHHS-HHHHHHHHHHHHHHHHHHHT--HHHHHHHHHHHHT---S-SSSSHHHHHHHHHHT--HHHHHHHHHHHHHHHHHHHHHHHHHHH--

Nearest PDB structures (foldseek):
  6ol1-assembly1_B  TM=8.159E-01  e=1.481E-10  Vibrio cholerae O1 biovar El Tor str. N16961
  6ol0-assembly2_B  TM=7.978E-01  e=2.888E-10  Vibrio cholerae O1 biovar El Tor str. N16961
  5uld-assembly2_D  TM=7.564E-01  e=1.307E-10  Vibrio cholerae O1 biovar El Tor str. N16961
  6okz-assembly2_A  TM=8.008E-01  e=8.546E-10  Vibrio cholerae O1 biovar El Tor str. N16961
  4f35-assembly1_C  TM=7.998E-01  e=3.386E-09  Vibrio cholerae